Protein AF-0000000084406316 (afdb_homodimer)

Structure (mmCIF, N/CA/C/O backbone):
data_AF-0000000084406316-model_v1
#
loop_
_entity.id
_entity.type
_entity.pdbx_description
1 polymer 'Pyrrolo-quinoline quinone repeat domain-containing protein'
#
loop_
_atom_site.group_PDB
_atom_site.id
_atom_site.type_symbol
_atom_site.label_atom_id
_atom_site.label_alt_id
_atom_site.label_comp_id
_atom_site.label_asym_id
_atom_site.label_entity_id
_atom_site.label_seq_id
_atom_site.pdbx_PDB_ins_code
_atom_site.Cartn_x
_atom_site.Cartn_y
_atom_site.Cartn_z
_atom_site.occupancy
_atom_site.B_iso_or_equiv
_atom_site.auth_seq_id
_atom_site.auth_comp_id
_atom_site.auth_asym_id
_atom_site.auth_atom_id
_atom_site.pdbx_PDB_model_num
ATOM 1 N N . MET A 1 1 ? 19.453 -110.75 15.992 1 19.17 1 MET A N 1
ATOM 2 C CA . MET A 1 1 ? 19.266 -111.062 14.586 1 19.17 1 MET A CA 1
ATOM 3 C C . MET A 1 1 ? 18.969 -109.812 13.766 1 19.17 1 MET A C 1
ATOM 5 O O . MET A 1 1 ? 18.703 -108.75 14.32 1 19.17 1 MET A O 1
ATOM 9 N N . THR A 1 2 ? 17.797 -109.875 12.945 1 17.64 2 THR A N 1
ATOM 10 C CA . THR A 1 2 ? 17.672 -109.625 11.516 1 17.64 2 THR A CA 1
ATOM 11 C C . THR A 1 2 ? 17.469 -108.188 11.242 1 17.64 2 THR A C 1
ATOM 13 O O . THR A 1 2 ? 17.156 -107.375 12.148 1 17.64 2 THR A O 1
ATOM 16 N N . PHE A 1 3 ? 16.422 -107.75 10.375 1 15.09 3 PHE A N 1
ATOM 17 C CA . PHE A 1 3 ? 16.25 -107.312 9 1 15.09 3 PHE A CA 1
ATOM 18 C C . PHE A 1 3 ? 15.711 -105.875 8.977 1 15.09 3 PHE A C 1
ATOM 20 O O . PHE A 1 3 ? 15.484 -105.312 7.91 1 15.09 3 PHE A O 1
ATOM 27 N N . LYS A 1 4 ? 15.039 -105.375 10.109 1 22.69 4 LYS A N 1
ATOM 28 C CA . LYS A 1 4 ? 13.836 -104.75 9.57 1 22.69 4 LYS A CA 1
ATOM 29 C C . LYS A 1 4 ? 14.172 -103.812 8.398 1 22.69 4 LYS A C 1
ATOM 31 O O . LYS A 1 4 ? 15.141 -103.062 8.453 1 22.69 4 LYS A O 1
ATOM 36 N N . THR A 1 5 ? 13.352 -103.688 7.383 1 18.75 5 THR A N 1
ATOM 37 C CA . THR A 1 5 ? 13.078 -103.438 5.973 1 18.75 5 THR A CA 1
ATOM 38 C C . THR A 1 5 ? 13.344 -101.938 5.645 1 18.75 5 THR A C 1
ATOM 40 O O . THR A 1 5 ? 13.367 -101.125 6.539 1 18.75 5 THR A O 1
ATOM 43 N N . ILE A 1 6 ? 12.734 -101.375 4.367 1 21.06 6 ILE A N 1
ATOM 44 C CA . ILE A 1 6 ? 13 -100.875 3.02 1 21.06 6 ILE A CA 1
ATOM 45 C C . ILE A 1 6 ? 12.586 -99.438 2.916 1 21.06 6 ILE A C 1
ATOM 47 O O . ILE A 1 6 ? 13.312 -98.625 2.344 1 21.06 6 ILE A O 1
ATOM 51 N N . MET A 1 7 ? 11.336 -98.938 3.477 1 20.47 7 MET A N 1
ATOM 52 C CA . MET A 1 7 ? 10.414 -98.375 2.494 1 20.47 7 MET A CA 1
ATOM 53 C C . MET A 1 7 ? 10.906 -97 1.991 1 20.47 7 MET A C 1
ATOM 55 O O . MET A 1 7 ? 11.297 -96.188 2.785 1 20.47 7 MET A O 1
ATOM 59 N N . ARG A 1 8 ? 10.727 -96.688 0.621 1 22.05 8 ARG A N 1
ATOM 60 C CA . ARG A 1 8 ? 11.133 -95.875 -0.543 1 22.05 8 ARG A CA 1
ATOM 61 C C . ARG A 1 8 ? 10.594 -94.438 -0.465 1 22.05 8 ARG A C 1
ATOM 63 O O . ARG A 1 8 ? 11.352 -93.5 -0.601 1 22.05 8 ARG A O 1
ATOM 70 N N . LEU A 1 9 ? 9.219 -94.125 -0.924 1 23.52 9 LEU A N 1
ATOM 71 C CA . LEU A 1 9 ? 8.891 -93.5 -2.201 1 23.52 9 LEU A CA 1
ATOM 72 C C . LEU A 1 9 ? 8.922 -92 -2.09 1 23.52 9 LEU A C 1
ATOM 74 O O . LEU A 1 9 ? 8.82 -91.438 -0.989 1 23.52 9 LEU A O 1
ATOM 78 N N . GLY A 1 10 ? 8.266 -91.062 -3.203 1 21.84 10 GLY A N 1
ATOM 79 C CA . GLY A 1 10 ? 8.375 -90.125 -4.309 1 21.84 10 GLY A CA 1
ATOM 80 C C . GLY A 1 10 ? 7.781 -88.812 -3.998 1 21.84 10 GLY A C 1
ATOM 81 O O . GLY A 1 10 ? 8.125 -87.812 -4.645 1 21.84 10 GLY A O 1
ATOM 82 N N . LEU A 1 11 ? 6.609 -88.5 -3.201 1 22.36 11 LEU A N 1
ATOM 83 C CA . LEU A 1 11 ? 5.602 -87.625 -3.797 1 22.36 11 LEU A CA 1
ATOM 84 C C . LEU A 1 11 ? 6.137 -86.25 -3.961 1 22.36 11 LEU A C 1
ATOM 86 O O . LEU A 1 11 ? 6.953 -85.75 -3.16 1 22.36 11 LEU A O 1
ATOM 90 N N . ALA A 1 12 ? 5.43 -85.25 -4.93 1 25.92 12 ALA A N 1
ATOM 91 C CA . ALA A 1 12 ? 5.23 -84.25 -5.953 1 25.92 12 ALA A CA 1
ATOM 92 C C . ALA A 1 12 ? 5 -82.875 -5.32 1 25.92 12 ALA A C 1
ATOM 94 O O . ALA A 1 12 ? 5.066 -81.812 -6.004 1 25.92 12 ALA A O 1
ATOM 95 N N . ALA A 1 13 ? 4.98 -82.438 -4.117 1 28.16 13 ALA A N 1
ATOM 96 C CA . ALA A 1 13 ? 4.051 -81.375 -3.922 1 28.16 13 ALA A CA 1
ATOM 97 C C . ALA A 1 13 ? 4.488 -80.125 -4.711 1 28.16 13 ALA A C 1
ATOM 99 O O . ALA A 1 13 ? 5.625 -79.688 -4.57 1 28.16 13 ALA A O 1
ATOM 100 N N . CYS A 1 14 ? 3.775 -79.812 -5.863 1 25.39 14 CYS A N 1
ATOM 101 C CA . CYS A 1 14 ? 3.824 -78.625 -6.73 1 25.39 14 CYS A CA 1
ATOM 102 C C . CYS A 1 14 ? 3.623 -77.375 -5.93 1 25.39 14 CYS A C 1
ATOM 104 O O . CYS A 1 14 ? 2.615 -77.188 -5.234 1 25.39 14 CYS A O 1
ATOM 106 N N . ALA A 1 15 ? 4.633 -76.625 -5.598 1 27.06 15 ALA A N 1
ATOM 107 C CA . ALA A 1 15 ? 4.574 -75.312 -4.977 1 27.06 15 ALA A CA 1
ATOM 108 C C . ALA A 1 15 ? 3.863 -74.312 -5.887 1 27.06 15 ALA A C 1
ATOM 110 O O . ALA A 1 15 ? 4.359 -74 -6.965 1 27.06 15 ALA A O 1
ATOM 111 N N . ILE A 1 16 ? 2.582 -74.312 -5.91 1 30.78 16 ILE A N 1
ATOM 112 C CA . ILE A 1 16 ? 1.868 -73.25 -6.625 1 30.78 16 ILE A CA 1
ATOM 113 C C . ILE A 1 16 ? 2.271 -71.875 -6.074 1 30.78 16 ILE A C 1
ATOM 115 O O . ILE A 1 16 ? 1.95 -71.562 -4.934 1 30.78 16 ILE A O 1
ATOM 119 N N . ALA A 1 17 ? 3.359 -71.312 -6.004 1 34.19 17 ALA A N 1
ATOM 120 C CA . ALA A 1 17 ? 3.367 -69.938 -5.516 1 34.19 17 ALA A CA 1
ATOM 121 C C . ALA A 1 17 ? 2.504 -69.062 -6.395 1 34.19 17 ALA A C 1
ATOM 123 O O . ALA A 1 17 ? 2.676 -69 -7.613 1 34.19 17 ALA A O 1
ATOM 124 N N . THR A 1 18 ? 1.35 -68.688 -5.992 1 36.41 18 THR A N 1
ATOM 125 C CA . THR A 1 18 ? 0.449 -67.562 -6.312 1 36.41 18 THR A CA 1
ATOM 126 C C . THR A 1 18 ? 1.224 -66.25 -6.461 1 36.41 18 THR A C 1
ATOM 128 O O . THR A 1 18 ? 1.943 -65.875 -5.543 1 36.41 18 THR A O 1
ATOM 131 N N . GLY A 1 19 ? 1.598 -65.875 -7.637 1 31.31 19 GLY A N 1
ATOM 132 C CA . GLY A 1 19 ? 2.1 -64.562 -7.949 1 31.31 19 GLY A CA 1
ATOM 133 C C . GLY A 1 19 ? 1.248 -63.438 -7.363 1 31.31 19 GLY A C 1
ATOM 134 O O . GLY A 1 19 ? 0.066 -63.312 -7.695 1 31.31 19 GLY A O 1
ATOM 135 N N . VAL A 1 20 ? 1.353 -63.062 -6.113 1 37.56 20 VAL A N 1
ATOM 136 C CA . VAL A 1 20 ? 0.767 -61.781 -5.656 1 37.56 20 VAL A CA 1
ATOM 137 C C . VAL A 1 20 ? 1.142 -60.656 -6.621 1 37.56 20 VAL A C 1
ATOM 139 O O . VAL A 1 20 ? 2.318 -60.312 -6.758 1 37.56 20 VAL A O 1
ATOM 142 N N . SER A 1 21 ? 0.401 -60.625 -7.691 1 34.53 21 SER A N 1
ATOM 143 C CA . SER A 1 21 ? 0.513 -59.375 -8.414 1 34.53 21 SER A CA 1
ATOM 144 C C . SER A 1 21 ? 0.45 -58.188 -7.461 1 34.53 21 SER A C 1
ATOM 146 O O . SER A 1 21 ? -0.542 -58 -6.75 1 34.53 21 SER A O 1
ATOM 148 N N . CYS A 1 22 ? 1.467 -57.781 -6.852 1 36.5 22 CYS A N 1
ATOM 149 C CA . CYS A 1 22 ? 1.54 -56.469 -6.219 1 36.5 22 CYS A CA 1
ATOM 150 C C . CYS A 1 22 ? 0.941 -55.375 -7.121 1 36.5 22 CYS A C 1
ATOM 152 O O . CYS A 1 22 ? 1.599 -54.906 -8.047 1 36.5 22 CYS A O 1
ATOM 154 N N . THR A 1 23 ? -0.349 -55.5 -7.395 1 38.78 23 THR A N 1
ATOM 155 C CA . THR A 1 23 ? -0.937 -54.312 -8.016 1 38.78 23 THR A CA 1
ATOM 156 C C . THR A 1 23 ? -0.462 -53.062 -7.316 1 38.78 23 THR A C 1
ATOM 158 O O . THR A 1 23 ? -0.67 -52.875 -6.113 1 38.78 23 THR A O 1
ATOM 161 N N . VAL A 1 24 ? 0.612 -52.562 -7.637 1 42.78 24 VAL A N 1
ATOM 162 C CA . VAL A 1 24 ? 1.018 -51.219 -7.25 1 42.78 24 VAL A CA 1
ATOM 163 C C . VAL A 1 24 ? -0.18 -50.281 -7.328 1 42.78 24 VAL A C 1
ATOM 165 O O . VAL A 1 24 ? -0.682 -49.969 -8.422 1 42.78 24 VAL A O 1
ATOM 168 N N . GLN A 1 25 ? -1.097 -50.219 -6.312 1 47.34 25 GLN A N 1
ATOM 169 C CA . GLN A 1 25 ? -2.193 -49.281 -6.281 1 47.34 25 GLN A CA 1
ATOM 170 C C . GLN A 1 25 ? -1.692 -47.844 -6.551 1 47.34 25 GLN A C 1
ATOM 172 O O . GLN A 1 25 ? -0.702 -47.406 -5.961 1 47.34 25 GLN A O 1
ATOM 177 N N . ALA A 1 26 ? -2.004 -47.375 -7.73 1 56.72 26 ALA A N 1
ATOM 178 C CA . ALA A 1 26 ? -1.679 -46 -8.094 1 56.72 26 ALA A CA 1
ATOM 179 C C . ALA A 1 26 ? -1.962 -45.031 -6.938 1 56.72 26 ALA A C 1
ATOM 181 O O . ALA A 1 26 ? -3.006 -45.156 -6.289 1 56.72 26 ALA A O 1
ATOM 182 N N . ALA A 1 27 ? -0.966 -44.188 -6.566 1 75.88 27 ALA A N 1
ATOM 183 C CA . ALA A 1 27 ? -1.108 -43.219 -5.473 1 75.88 27 ALA A CA 1
ATOM 184 C C . ALA A 1 27 ? -2.299 -42.312 -5.703 1 75.88 27 ALA A C 1
ATOM 186 O O . ALA A 1 27 ? -2.592 -41.938 -6.844 1 75.88 27 ALA A O 1
ATOM 187 N N . ASP A 1 28 ? -3.098 -42.156 -4.762 1 91.56 28 ASP A N 1
ATOM 188 C CA . ASP A 1 28 ? -4.297 -41.312 -4.809 1 91.56 28 ASP A CA 1
ATOM 189 C C . ASP A 1 28 ? -3.947 -39.875 -5.141 1 91.56 28 ASP A C 1
ATOM 191 O O . ASP A 1 28 ? -4.688 -39.188 -5.859 1 91.56 28 ASP A O 1
ATOM 195 N N . THR A 1 29 ? -2.848 -39.406 -4.734 1 96.94 29 THR A N 1
ATOM 196 C CA . THR A 1 29 ? -2.383 -38.031 -4.938 1 96.94 29 THR A CA 1
ATOM 197 C C . THR A 1 29 ? -0.928 -38.031 -5.398 1 96.94 29 THR A C 1
ATOM 199 O O . THR A 1 29 ? -0.234 -39.031 -5.312 1 96.94 29 THR A O 1
ATOM 202 N N . PRO A 1 30 ? -0.484 -36.875 -6.012 1 97.06 30 PRO A N 1
ATOM 203 C CA . PRO A 1 30 ? 0.946 -36.781 -6.309 1 97.06 30 PRO A CA 1
ATOM 204 C C . PRO A 1 30 ? 1.821 -36.938 -5.07 1 97.06 30 PRO A C 1
ATOM 206 O O . PRO A 1 30 ? 1.35 -36.75 -3.945 1 97.06 30 PRO A O 1
ATOM 209 N N . SER A 1 31 ? 3.074 -37.375 -5.238 1 96.12 31 SER A N 1
ATOM 210 C CA . SER A 1 31 ? 4.031 -37.531 -4.145 1 96.12 31 SER A CA 1
ATOM 211 C C . SER A 1 31 ? 5.102 -36.438 -4.207 1 96.12 31 SER A C 1
ATOM 213 O O . SER A 1 31 ? 6.039 -36.438 -3.402 1 96.12 31 SER A O 1
ATOM 215 N N . PHE A 1 32 ? 4.906 -35.625 -5.098 1 94.31 32 PHE A N 1
ATOM 216 C CA . PHE A 1 32 ? 5.887 -34.594 -5.43 1 94.31 32 PHE A CA 1
ATOM 217 C C . PHE A 1 32 ? 5.219 -33.406 -6.129 1 94.31 32 PHE A C 1
ATOM 219 O O . PHE A 1 32 ? 4.273 -33.594 -6.895 1 94.31 32 PHE A O 1
ATOM 226 N N . TRP A 1 33 ? 5.586 -32.188 -5.812 1 98.06 33 TRP A N 1
ATOM 227 C CA . TRP A 1 33 ? 5.098 -30.969 -6.457 1 98.06 33 TRP A CA 1
ATOM 228 C C . TRP A 1 33 ? 6.242 -30 -6.742 1 98.06 33 TRP A C 1
ATOM 230 O O . TRP A 1 33 ? 6.562 -29.141 -5.914 1 98.06 33 TRP A O 1
ATOM 240 N N . PRO A 1 34 ? 6.816 -29.953 -7.867 1 97.56 34 PRO A N 1
ATOM 241 C CA . PRO A 1 34 ? 8.133 -29.344 -8.07 1 97.56 34 PRO A CA 1
ATOM 242 C C . PRO A 1 34 ? 8.062 -27.875 -8.477 1 97.56 34 PRO A C 1
ATOM 244 O O . PRO A 1 34 ? 9.078 -27.172 -8.469 1 97.56 34 PRO A O 1
ATOM 247 N N . MET A 1 35 ? 6.953 -27.422 -8.852 1 96.88 35 MET A N 1
ATOM 248 C CA . MET A 1 35 ? 6.875 -26.062 -9.398 1 96.88 35 MET A CA 1
ATOM 249 C C . MET A 1 35 ? 5.434 -25.578 -9.43 1 96.88 35 MET A C 1
ATOM 251 O O . MET A 1 35 ? 4.52 -26.281 -9.016 1 96.88 35 MET A O 1
ATOM 255 N N . TYR A 1 36 ? 5.254 -24.266 -9.82 1 95.62 36 TYR A N 1
ATOM 256 C CA . TYR A 1 36 ? 3.934 -23.688 -10.047 1 95.62 36 TYR A CA 1
ATOM 257 C C . TYR A 1 36 ? 3.096 -24.594 -10.945 1 95.62 36 TYR A C 1
ATOM 259 O O . TYR A 1 36 ? 3.561 -25.031 -12 1 95.62 36 TYR A O 1
ATOM 267 N N . ALA A 1 37 ? 1.903 -24.875 -10.523 1 95.12 37 ALA A N 1
ATOM 268 C CA . ALA A 1 37 ? 0.924 -25.656 -11.281 1 95.12 37 ALA A CA 1
ATOM 269 C C . ALA A 1 37 ? 1.483 -27.016 -11.672 1 95.12 37 ALA A C 1
ATOM 271 O O . ALA A 1 37 ? 1.224 -27.516 -12.766 1 95.12 37 ALA A O 1
ATOM 272 N N . MET A 1 38 ? 2.338 -27.594 -10.891 1 95.62 38 MET A N 1
ATOM 273 C CA . MET A 1 38 ? 2.732 -29 -10.844 1 95.62 38 MET A CA 1
ATOM 274 C C . MET A 1 38 ? 3.742 -29.328 -11.938 1 95.62 38 MET A C 1
ATOM 276 O O . MET A 1 38 ? 4.645 -30.141 -11.734 1 95.62 38 MET A O 1
ATOM 280 N N . GLN A 1 39 ? 3.584 -28.781 -13.117 1 95.44 39 GLN A N 1
ATOM 281 C CA . GLN A 1 39 ? 4.391 -29.172 -14.266 1 95.44 39 GLN A CA 1
ATOM 282 C C . GLN A 1 39 ? 4.609 -28 -15.211 1 95.44 39 GLN A C 1
ATOM 284 O O . GLN A 1 39 ? 3.893 -27 -15.141 1 95.44 39 GLN A O 1
ATOM 289 N N . PRO A 1 40 ? 5.578 -28.141 -16.141 1 96.06 40 PRO A N 1
ATOM 290 C CA . PRO A 1 40 ? 5.992 -27 -16.953 1 96.06 40 PRO A CA 1
ATOM 291 C C . PRO A 1 40 ? 4.863 -26.469 -17.828 1 96.06 40 PRO A C 1
ATOM 293 O O . PRO A 1 40 ? 4.832 -25.266 -18.141 1 96.06 40 PRO A O 1
ATOM 296 N N . GLY A 1 41 ? 3.984 -27.297 -18.25 1 96.62 41 GLY A N 1
ATOM 297 C CA . GLY A 1 41 ? 2.873 -26.875 -19.078 1 96.62 41 GLY A CA 1
ATOM 298 C C . GLY A 1 41 ? 1.727 -26.266 -18.297 1 96.62 41 GLY A C 1
ATOM 299 O O . GLY A 1 41 ? 0.734 -25.828 -18.875 1 96.62 41 GLY A O 1
ATOM 300 N N . HIS A 1 42 ? 1.733 -26.266 -16.969 1 96 42 HIS A N 1
ATOM 301 C CA . HIS A 1 42 ? 0.835 -25.609 -16.031 1 96 42 HIS A CA 1
ATOM 302 C C . HIS A 1 42 ? -0.502 -26.328 -15.945 1 96 42 HIS A C 1
ATOM 304 O O . HIS A 1 42 ? -1.523 -25.734 -15.617 1 96 42 HIS A O 1
ATOM 310 N N . ASN A 1 43 ? -0.574 -27.531 -16.375 1 96.94 43 ASN A N 1
ATOM 311 C CA . ASN A 1 43 ? -1.812 -28.266 -16.125 1 96.94 43 ASN A CA 1
ATOM 312 C C . ASN A 1 43 ? -1.71 -29.125 -14.875 1 96.94 43 ASN A C 1
ATOM 314 O O . ASN A 1 43 ? -1.193 -30.25 -14.922 1 96.94 43 ASN A O 1
ATOM 318 N N . ALA A 1 44 ? -2.26 -28.641 -13.797 1 97.12 44 ALA A N 1
ATOM 319 C CA . ALA A 1 44 ? -2.225 -29.344 -12.523 1 97.12 44 ALA A CA 1
ATOM 320 C C . ALA A 1 44 ? -3.369 -30.344 -12.414 1 97.12 44 ALA A C 1
ATOM 322 O O . ALA A 1 44 ? -4.27 -30.172 -11.586 1 97.12 44 ALA A O 1
ATOM 323 N N . ALA A 1 45 ? -3.268 -31.375 -13.18 1 97.31 45 ALA A N 1
ATOM 324 C CA . ALA A 1 45 ? -4.281 -32.406 -13.219 1 97.31 45 ALA A CA 1
ATOM 325 C C . ALA A 1 45 ? -3.641 -33.812 -13.18 1 97.31 45 ALA A C 1
ATOM 327 O O . ALA A 1 45 ? -2.615 -34.031 -13.82 1 97.31 45 ALA A O 1
ATOM 328 N N . MET A 1 46 ? -4.242 -34.625 -12.352 1 96.88 46 MET A N 1
ATOM 329 C CA . MET A 1 46 ? -3.775 -36.031 -12.242 1 96.88 46 MET A CA 1
ATOM 330 C C . MET A 1 46 ? -4.949 -37 -12.203 1 96.88 46 MET A C 1
ATOM 332 O O . MET A 1 46 ? -5.805 -36.906 -11.32 1 96.88 46 MET A O 1
ATOM 336 N N . LYS A 1 47 ? -4.918 -37.875 -13.203 1 95.19 47 LYS A N 1
ATOM 337 C CA . LYS A 1 47 ? -5.859 -39 -13.109 1 95.19 47 LYS A CA 1
ATOM 338 C C . LYS A 1 47 ? -5.457 -39.969 -12 1 95.19 47 LYS A C 1
ATOM 340 O O . LYS A 1 47 ? -4.305 -40.375 -11.93 1 95.19 47 LYS A O 1
ATOM 345 N N . SER A 1 48 ? -6.387 -40.219 -11.133 1 96.19 48 SER A N 1
ATOM 346 C CA . SER A 1 48 ? -6.137 -41.094 -10.008 1 96.19 48 SER A CA 1
ATOM 347 C C . SER A 1 48 ? -7.441 -41.594 -9.383 1 96.19 48 SER A C 1
ATOM 349 O O . SER A 1 48 ? -8.523 -41.125 -9.75 1 96.19 48 SER A O 1
ATOM 351 N N . PRO A 1 49 ? -7.344 -42.562 -8.492 1 95.69 49 PRO A N 1
ATOM 352 C CA . PRO A 1 49 ? -8.555 -43.031 -7.832 1 95.69 49 PRO A CA 1
ATOM 353 C C . PRO A 1 49 ? -9 -42.156 -6.672 1 95.69 49 PRO A C 1
ATOM 355 O O . PRO A 1 49 ? -9.898 -42.531 -5.918 1 95.69 49 PRO A O 1
ATOM 358 N N . PHE A 1 50 ? -8.281 -41.062 -6.469 1 97.12 50 PHE A N 1
ATOM 359 C CA . PHE A 1 50 ? -8.734 -40.188 -5.41 1 97.12 50 PHE A CA 1
ATOM 360 C C . PHE A 1 50 ? -10.219 -39.875 -5.551 1 97.12 50 PHE A C 1
ATOM 362 O O . PHE A 1 50 ? -10.688 -39.5 -6.629 1 97.12 50 PHE A O 1
ATOM 369 N N . PRO A 1 51 ? -10.969 -40 -4.508 1 96.75 51 PRO A N 1
ATOM 370 C CA . PRO A 1 51 ? -12.422 -39.938 -4.617 1 96.75 51 PRO A CA 1
ATOM 371 C C . PRO A 1 51 ? -12.953 -38.531 -4.727 1 96.75 51 PRO A C 1
ATOM 373 O O . PRO A 1 51 ? -12.211 -37.562 -4.508 1 96.75 51 PRO A O 1
ATOM 376 N N . ALA A 1 52 ? -14.227 -38.469 -5.098 1 97.69 52 ALA A N 1
ATOM 377 C CA . ALA A 1 52 ? -14.938 -37.219 -5.043 1 97.69 52 ALA A CA 1
ATOM 378 C C . ALA A 1 52 ? -15.195 -36.781 -3.598 1 97.69 52 ALA A C 1
ATOM 380 O O . ALA A 1 52 ? -15.867 -37.5 -2.848 1 97.69 52 ALA A O 1
ATOM 381 N N . VAL A 1 53 ? -14.664 -35.719 -3.254 1 98.12 53 VAL A N 1
ATOM 382 C CA . VAL A 1 53 ? -14.914 -35.188 -1.917 1 98.12 53 VAL A CA 1
ATOM 383 C C . VAL A 1 53 ? -15.375 -33.719 -2.014 1 98.12 53 VAL A C 1
ATOM 385 O O . VAL A 1 53 ? -15.094 -33.031 -3.004 1 98.12 53 VAL A O 1
ATOM 388 N N . ASN A 1 54 ? -16.156 -33.312 -1.019 1 98.56 54 ASN A N 1
ATOM 389 C CA . ASN A 1 54 ? -16.703 -31.969 -0.955 1 98.56 54 ASN A CA 1
ATOM 390 C C . ASN A 1 54 ? -16.531 -31.344 0.43 1 98.56 54 ASN A C 1
ATOM 392 O O . ASN A 1 54 ? -17.188 -31.75 1.384 1 98.56 54 ASN A O 1
ATOM 396 N N . TRP A 1 55 ? -15.641 -30.391 0.48 1 98.62 55 TRP A N 1
ATOM 397 C CA . TRP A 1 55 ? -15.461 -29.672 1.736 1 98.62 55 TRP A CA 1
ATOM 398 C C . TRP A 1 55 ? -14.961 -28.25 1.481 1 98.62 55 TRP A C 1
ATOM 400 O O . TRP A 1 55 ? -14.453 -27.938 0.4 1 98.62 55 TRP A O 1
ATOM 410 N N . THR A 1 56 ? -15.242 -27.406 2.365 1 98.31 56 THR A N 1
ATOM 411 C CA . THR A 1 56 ? -14.734 -26.031 2.404 1 98.31 56 THR A CA 1
ATOM 412 C C . THR A 1 56 ? -14.07 -25.734 3.748 1 98.31 56 THR A C 1
ATOM 414 O O . THR A 1 56 ? -14.625 -26.062 4.801 1 98.31 56 THR A O 1
ATOM 417 N N . TYR A 1 57 ? -12.883 -25.281 3.637 1 98.06 57 TYR A N 1
ATOM 418 C CA . TYR A 1 57 ? -12.141 -24.812 4.805 1 98.06 57 TYR A CA 1
ATOM 419 C C . TYR A 1 57 ? -12.047 -23.297 4.809 1 98.06 57 TYR A C 1
ATOM 421 O O . TYR A 1 57 ? -11.508 -22.703 3.867 1 98.06 57 TYR A O 1
ATOM 429 N N . GLU A 1 58 ? -12.555 -22.656 5.809 1 97.38 58 GLU A N 1
ATOM 430 C CA . GLU A 1 58 ? -12.398 -21.219 6.008 1 97.38 58 GLU A CA 1
ATOM 431 C C . GLU A 1 58 ? -11.234 -20.906 6.938 1 97.38 58 GLU A C 1
ATOM 433 O O . GLU A 1 58 ? -11.18 -21.422 8.062 1 97.38 58 GLU A O 1
ATOM 438 N N . VAL A 1 59 ? -10.336 -20.109 6.457 1 95.88 59 VAL A N 1
ATOM 439 C CA . VAL A 1 59 ? -9.172 -19.844 7.293 1 95.88 59 VAL A CA 1
ATOM 440 C C . VAL A 1 59 ? -9.602 -19.078 8.547 1 95.88 59 VAL A C 1
ATOM 442 O O . VAL A 1 59 ? -10.562 -18.312 8.516 1 95.88 59 VAL A O 1
ATOM 445 N N . PRO A 1 60 ? -8.883 -19.281 9.617 1 92.25 60 PRO A N 1
ATOM 446 C CA . PRO A 1 60 ? -9.211 -18.578 10.852 1 92.25 60 PRO A CA 1
ATOM 447 C C . PRO A 1 60 ? -9.125 -17.062 10.703 1 92.25 60 PRO A C 1
ATOM 449 O O . PRO A 1 60 ? -8.164 -16.547 10.109 1 92.25 60 PRO A O 1
ATOM 452 N N . GLY A 1 61 ? -10.203 -16.391 11.203 1 88.5 61 GLY A N 1
ATOM 453 C CA . GLY A 1 61 ? -10.195 -14.93 11.203 1 88.5 61 GLY A CA 1
ATOM 454 C C . GLY A 1 61 ? -10.594 -14.336 9.867 1 88.5 61 GLY A C 1
ATOM 455 O O . GLY A 1 61 ? -10.539 -13.117 9.688 1 88.5 61 GLY A O 1
ATOM 456 N N . ALA A 1 62 ? -11.016 -15.102 8.969 1 91.5 62 ALA A N 1
ATOM 457 C CA . ALA A 1 62 ? -11.297 -14.641 7.617 1 91.5 62 ALA A CA 1
ATOM 458 C C . ALA A 1 62 ? -12.383 -13.578 7.613 1 91.5 62 ALA A C 1
ATOM 460 O O . ALA A 1 62 ? -12.289 -12.578 6.898 1 91.5 62 ALA A O 1
ATOM 461 N N . ALA A 1 63 ? -13.367 -13.758 8.359 1 87.06 63 ALA A N 1
ATOM 462 C CA . ALA A 1 63 ? -14.484 -12.812 8.398 1 87.06 63 ALA A CA 1
ATOM 463 C C . ALA A 1 63 ? -14.008 -11.414 8.773 1 87.06 63 ALA A C 1
ATOM 465 O O . ALA A 1 63 ? -14.359 -10.43 8.125 1 87.06 63 ALA A O 1
ATOM 466 N N . ASP A 1 64 ? -13.234 -11.336 9.789 1 80 64 ASP A N 1
ATOM 467 C CA . ASP A 1 64 ? -12.703 -10.055 10.234 1 80 64 ASP A CA 1
ATOM 468 C C . ASP A 1 64 ? -11.773 -9.453 9.188 1 80 64 ASP A C 1
ATOM 470 O O . ASP A 1 64 ? -11.797 -8.242 8.953 1 80 64 ASP A O 1
ATOM 474 N N . ALA A 1 65 ? -10.945 -10.281 8.695 1 84.19 65 ALA A N 1
ATOM 475 C CA . ALA A 1 65 ? -10.008 -9.812 7.672 1 84.19 65 ALA A CA 1
ATOM 476 C C . ALA A 1 65 ? -10.758 -9.258 6.461 1 84.19 65 ALA A C 1
ATOM 478 O O . ALA A 1 65 ? -10.359 -8.234 5.895 1 84.19 65 ALA A O 1
ATOM 479 N N . ARG A 1 66 ? -11.797 -9.906 6.035 1 85.62 66 ARG A N 1
ATOM 480 C CA . ARG A 1 66 ? -12.609 -9.422 4.93 1 85.62 66 ARG A CA 1
ATOM 481 C C . ARG A 1 66 ? -13.156 -8.023 5.223 1 85.62 66 ARG A C 1
ATOM 483 O O . ARG A 1 66 ? -13.156 -7.156 4.348 1 85.62 66 ARG A O 1
ATOM 490 N N . LYS A 1 67 ? -13.609 -7.852 6.363 1 74.56 67 LYS A N 1
ATOM 491 C CA . LYS A 1 67 ? -14.133 -6.551 6.777 1 74.56 67 LYS A CA 1
ATOM 492 C C . LYS A 1 67 ? -13.039 -5.484 6.746 1 74.56 67 LYS A C 1
ATOM 494 O O . LYS A 1 67 ? -13.266 -4.375 6.258 1 74.56 67 LYS A O 1
ATOM 499 N N . ALA A 1 68 ? -11.922 -5.859 7.258 1 72.44 68 ALA A N 1
ATOM 500 C CA . ALA A 1 68 ? -10.805 -4.918 7.297 1 72.44 68 ALA A CA 1
ATOM 501 C C . ALA A 1 68 ? -10.414 -4.477 5.887 1 72.44 68 ALA A C 1
ATOM 503 O O . ALA A 1 68 ? -10.211 -3.287 5.637 1 72.44 68 ALA A O 1
ATOM 504 N N . VAL A 1 69 ? -10.273 -5.344 5.035 1 75.69 69 VAL A N 1
ATOM 505 C CA . VAL A 1 69 ? -9.867 -5.062 3.664 1 75.69 69 VAL A CA 1
ATOM 506 C C . VAL A 1 69 ? -10.914 -4.191 2.979 1 75.69 69 VAL A C 1
ATOM 508 O O . VAL A 1 69 ? -10.57 -3.285 2.213 1 75.69 69 VAL A O 1
ATOM 511 N N . LYS A 1 70 ? -12.117 -4.43 3.268 1 69.94 70 LYS A N 1
ATOM 512 C CA . LYS A 1 70 ? -13.203 -3.668 2.654 1 69.94 70 LYS A CA 1
ATOM 513 C C . LYS A 1 70 ? -13.211 -2.225 3.154 1 69.94 70 LYS A C 1
ATOM 515 O O . LYS A 1 70 ? -13.531 -1.304 2.4 1 69.94 70 LYS A O 1
ATOM 520 N N . ASN A 1 71 ? -12.82 -2.086 4.336 1 62.22 71 ASN A N 1
ATOM 521 C CA . ASN A 1 71 ? -12.961 -0.786 4.98 1 62.22 71 ASN A CA 1
ATOM 522 C C . ASN A 1 71 ? -11.672 0.02 4.914 1 62.22 71 ASN A C 1
ATOM 524 O O . ASN A 1 71 ? -11.641 1.193 5.289 1 62.22 71 ASN A O 1
ATOM 528 N N . ASN A 1 72 ? -10.633 -0.652 4.527 1 61.25 72 ASN A N 1
ATOM 529 C CA . ASN A 1 72 ? -9.328 -0.006 4.539 1 61.25 72 ASN A CA 1
ATOM 530 C C . ASN A 1 72 ? -8.648 -0.087 3.172 1 61.25 72 ASN A C 1
ATOM 532 O O . ASN A 1 72 ? -8.477 -1.177 2.625 1 61.25 72 ASN A O 1
ATOM 536 N N . THR A 1 73 ? -8.32 1.113 2.678 1 58.41 73 THR A N 1
ATOM 537 C CA . THR A 1 73 ? -7.695 1.13 1.359 1 58.41 73 THR A CA 1
ATOM 538 C C . THR A 1 73 ? -6.188 0.907 1.47 1 58.41 73 THR A C 1
ATOM 540 O O . THR A 1 73 ? -5.508 0.716 0.46 1 58.41 73 THR A O 1
ATOM 543 N N . ILE A 1 74 ? -5.699 0.908 2.674 1 62.31 74 ILE A N 1
ATOM 544 C CA . ILE A 1 74 ? -4.25 0.848 2.844 1 62.31 74 ILE A CA 1
ATOM 545 C C . ILE A 1 74 ? -3.811 -0.605 3.004 1 62.31 74 ILE A C 1
ATOM 547 O O . ILE A 1 74 ? -2.641 -0.932 2.793 1 62.31 74 ILE A O 1
ATOM 551 N N . ILE A 1 75 ? -4.734 -1.428 3.484 1 66.62 75 ILE A N 1
ATOM 552 C CA . ILE A 1 75 ? -4.426 -2.84 3.688 1 66.62 75 ILE A CA 1
ATOM 553 C C . ILE A 1 75 ? -5.094 -3.676 2.6 1 66.62 75 ILE A C 1
ATOM 555 O O . ILE A 1 75 ? -6.309 -3.588 2.4 1 66.62 75 ILE A O 1
ATOM 559 N N . ARG A 1 76 ? -4.047 -4.277 1.936 1 68.88 76 ARG A N 1
ATOM 560 C CA . ARG A 1 76 ? -4.555 -5.176 0.901 1 68.88 76 ARG A CA 1
ATOM 561 C C . ARG A 1 76 ? -4.094 -6.609 1.146 1 68.88 76 ARG A C 1
ATOM 563 O O . ARG A 1 76 ? -3.135 -6.84 1.884 1 68.88 76 ARG A O 1
ATOM 570 N N . ASP A 1 77 ? -4.918 -7.602 0.696 1 79.38 77 ASP A N 1
ATOM 571 C CA . ASP A 1 77 ? -4.547 -9.008 0.61 1 79.38 77 ASP A CA 1
ATOM 572 C C . ASP A 1 77 ? -4.293 -9.594 1.997 1 79.38 77 ASP A C 1
ATOM 574 O O . ASP A 1 77 ? -3.184 -10.039 2.295 1 79.38 77 ASP A O 1
ATOM 578 N N . LEU A 1 78 ? -5.238 -9.695 2.85 1 82.25 78 LEU A N 1
ATOM 579 C CA . LEU A 1 78 ? -5.074 -10.172 4.219 1 82.25 78 LEU A CA 1
ATOM 580 C C . LEU A 1 78 ? -5.73 -11.539 4.398 1 82.25 78 LEU A C 1
ATOM 582 O O . LEU A 1 78 ? -5.613 -12.148 5.461 1 82.25 78 LEU A O 1
ATOM 586 N N . VAL A 1 79 ? -6.395 -12.117 3.371 1 88 79 VAL A N 1
ATOM 587 C CA . VAL A 1 79 ? -7.156 -13.32 3.689 1 88 79 VAL A CA 1
ATOM 588 C C . VAL A 1 79 ? -7.227 -14.227 2.465 1 88 79 VAL A C 1
ATOM 590 O O . VAL A 1 79 ? -7.625 -15.391 2.57 1 88 79 VAL A O 1
ATOM 593 N N . GLY A 1 80 ? -6.703 -14.07 1.404 1 92.25 80 GLY A N 1
ATOM 594 C CA . GLY A 1 80 ? -6.934 -14.805 0.172 1 92.25 80 GLY A CA 1
ATOM 595 C C . GLY A 1 80 ? -5.879 -15.867 -0.093 1 92.25 80 GLY A C 1
ATOM 596 O O . GLY A 1 80 ? -4.844 -15.898 0.576 1 92.25 80 GLY A O 1
ATOM 597 N N . PHE A 1 81 ? -6.223 -16.844 -0.991 1 93.75 81 PHE A N 1
ATOM 598 C CA . PHE A 1 81 ? -5.312 -17.828 -1.572 1 93.75 81 PHE A CA 1
ATOM 599 C C . PHE A 1 81 ? -4.91 -17.422 -2.984 1 93.75 81 PHE A C 1
ATOM 601 O O . PHE A 1 81 ? -5.445 -17.938 -3.965 1 93.75 81 PHE A O 1
ATOM 608 N N . PRO A 1 82 ? -3.891 -16.656 -3.104 1 88.5 82 PRO A N 1
ATOM 609 C CA . PRO A 1 82 ? -3.74 -15.953 -4.379 1 88.5 82 PRO A CA 1
ATOM 610 C C . PRO A 1 82 ? -3.023 -16.797 -5.434 1 88.5 82 PRO A C 1
ATOM 612 O O . PRO A 1 82 ? -3.16 -16.531 -6.633 1 88.5 82 PRO A O 1
ATOM 615 N N . ILE A 1 83 ? -2.076 -17.688 -5.176 1 89.31 83 ILE A N 1
ATOM 616 C CA . ILE A 1 83 ? -1.239 -18.297 -6.207 1 89.31 83 ILE A CA 1
ATOM 617 C C . ILE A 1 83 ? -1.399 -19.812 -6.176 1 89.31 83 ILE A C 1
ATOM 619 O O . ILE A 1 83 ? -0.531 -20.547 -6.66 1 89.31 83 ILE A O 1
ATOM 623 N N . GLY A 1 84 ? -2.402 -20.406 -5.68 1 90.56 84 GLY A N 1
ATOM 624 C CA . GLY A 1 84 ? -2.705 -21.828 -5.793 1 90.56 84 GLY A CA 1
ATOM 625 C C . GLY A 1 84 ? -2.135 -22.641 -4.656 1 90.56 84 GLY A C 1
ATOM 626 O O . GLY A 1 84 ? -1.492 -22.109 -3.752 1 90.56 84 GLY A O 1
ATOM 627 N N . VAL A 1 85 ? -2.418 -24.047 -4.746 1 97.62 85 VAL A N 1
ATOM 628 C CA . VAL A 1 85 ? -2.025 -24.969 -3.689 1 97.62 85 VAL A CA 1
ATOM 629 C C . VAL A 1 85 ? -1.228 -26.125 -4.289 1 97.62 85 VAL A C 1
ATOM 631 O O . VAL A 1 85 ? -1.144 -26.266 -5.508 1 97.62 85 VAL A O 1
ATOM 634 N N . ALA A 1 86 ? -0.591 -26.859 -3.418 1 98.44 86 ALA A N 1
ATOM 635 C CA . ALA A 1 86 ? 0.004 -28.156 -3.766 1 98.44 86 ALA A CA 1
ATOM 636 C C . ALA A 1 86 ? -0.747 -29.297 -3.1 1 98.44 86 ALA A C 1
ATOM 638 O O . ALA A 1 86 ? -1.172 -29.188 -1.947 1 98.44 86 ALA A O 1
ATOM 639 N N . VAL A 1 87 ? -0.949 -30.344 -3.85 1 98.62 87 VAL A N 1
ATOM 640 C CA . VAL A 1 87 ? -1.553 -31.562 -3.318 1 98.62 87 VAL A CA 1
ATOM 641 C C . VAL A 1 87 ? -0.545 -32.719 -3.381 1 98.62 87 VAL A C 1
ATOM 643 O O . VAL A 1 87 ? -0.156 -33.156 -4.469 1 98.62 87 VAL A O 1
ATOM 646 N N . VAL A 1 88 ? -0.154 -33.125 -2.199 1 98.5 88 VAL A N 1
ATOM 647 C CA . VAL A 1 88 ? 0.899 -34.125 -2.133 1 98.5 88 VAL A CA 1
ATOM 648 C C . VAL A 1 88 ? 0.614 -35.094 -0.992 1 98.5 88 VAL A C 1
ATOM 650 O O . VAL A 1 88 ? 0.313 -34.688 0.128 1 98.5 88 VAL A O 1
ATOM 653 N N . ASP A 1 89 ? 0.66 -36.375 -1.299 1 97.75 89 ASP A N 1
ATOM 654 C CA . ASP A 1 89 ? 0.59 -37.469 -0.322 1 97.75 89 ASP A CA 1
ATOM 655 C C . ASP A 1 89 ? -0.614 -37.281 0.602 1 97.75 89 ASP A C 1
ATOM 657 O O . ASP A 1 89 ? -0.475 -37.344 1.825 1 97.75 89 ASP A O 1
ATOM 661 N N . GLY A 1 90 ? -1.716 -37 0.008 1 97.88 90 GLY A N 1
ATOM 662 C CA . GLY A 1 90 ? -2.988 -36.969 0.713 1 97.88 90 GLY A CA 1
ATOM 663 C C . GLY A 1 90 ? -3.236 -35.656 1.436 1 97.88 90 GLY A C 1
ATOM 664 O O . GLY A 1 90 ? -4.172 -35.562 2.23 1 97.88 90 GLY A O 1
ATOM 665 N N . ALA A 1 91 ? -2.432 -34.688 1.162 1 98.44 91 ALA A N 1
ATOM 666 C CA . ALA A 1 91 ? -2.572 -33.406 1.842 1 98.44 91 ALA A CA 1
ATOM 667 C C . ALA A 1 91 ? -2.645 -32.281 0.837 1 98.44 91 ALA A C 1
ATOM 669 O O . ALA A 1 91 ? -2.094 -32.375 -0.263 1 98.44 91 ALA A O 1
ATOM 670 N N . VAL A 1 92 ? -3.367 -31.234 1.213 1 98.75 92 VAL A N 1
ATOM 671 C CA . VAL A 1 92 ? -3.361 -29.953 0.51 1 98.75 92 VAL A CA 1
ATOM 672 C C . VAL A 1 92 ? -2.521 -28.938 1.285 1 98.75 92 VAL A C 1
ATOM 674 O O . VAL A 1 92 ? -2.814 -28.641 2.443 1 98.75 92 VAL A O 1
ATOM 677 N N . PHE A 1 93 ? -1.454 -28.5 0.714 1 98.81 93 PHE A N 1
ATOM 678 C CA . PHE A 1 93 ? -0.684 -27.391 1.256 1 98.81 93 PHE A CA 1
ATOM 679 C C . PHE A 1 93 ? -1.166 -26.062 0.676 1 98.81 93 PHE A C 1
ATOM 681 O O . PHE A 1 93 ? -1.021 -25.812 -0.522 1 98.81 93 PHE A O 1
ATOM 688 N N . ALA A 1 94 ? -1.707 -25.266 1.527 1 98.31 94 ALA A N 1
ATOM 689 C CA . ALA A 1 94 ? -2.436 -24.078 1.089 1 98.31 94 ALA A CA 1
ATOM 690 C C . ALA A 1 94 ? -1.854 -22.812 1.718 1 98.31 94 ALA A C 1
ATOM 692 O O . ALA A 1 94 ? -2.092 -22.531 2.895 1 98.31 94 ALA A O 1
ATOM 693 N N . PRO A 1 95 ? -1.119 -22.016 0.902 1 97.62 95 PRO A N 1
ATOM 694 C CA . PRO A 1 95 ? -0.592 -20.75 1.395 1 97.62 95 PRO A CA 1
ATOM 695 C C . PRO A 1 95 ? -1.628 -19.625 1.354 1 97.62 95 PRO A C 1
ATOM 697 O O . PRO A 1 95 ? -2.406 -19.531 0.402 1 97.62 95 PRO A O 1
ATOM 700 N N . ASN A 1 96 ? -1.609 -18.828 2.369 1 96.19 96 ASN A N 1
ATOM 701 C CA . ASN A 1 96 ? -2.605 -17.766 2.463 1 96.19 96 ASN A CA 1
ATOM 702 C C . ASN A 1 96 ? -1.953 -16.406 2.67 1 96.19 96 ASN A C 1
ATOM 704 O O . ASN A 1 96 ? -0.865 -16.312 3.242 1 96.19 96 ASN A O 1
ATOM 708 N N . ASP A 1 97 ? -2.662 -15.32 2.26 1 92.06 97 ASP A N 1
ATOM 709 C CA . ASP A 1 97 ? -2.188 -13.945 2.389 1 92.06 97 ASP A CA 1
ATOM 710 C C . ASP A 1 97 ? -2.146 -13.516 3.854 1 92.06 97 ASP A C 1
ATOM 712 O O . ASP A 1 97 ? -1.549 -12.492 4.188 1 92.06 97 ASP A O 1
ATOM 716 N N . ASN A 1 98 ? -2.756 -14.281 4.676 1 91.12 98 ASN A N 1
ATOM 717 C CA . ASN A 1 98 ? -2.693 -13.93 6.09 1 91.12 98 ASN A CA 1
ATOM 718 C C . ASN A 1 98 ? -1.36 -14.344 6.711 1 91.12 98 ASN A C 1
ATOM 720 O O . ASN A 1 98 ? -1.161 -14.195 7.918 1 91.12 98 ASN A O 1
ATOM 724 N N . GLY A 1 99 ? -0.468 -14.969 5.891 1 93.94 99 GLY A N 1
ATOM 725 C CA . GLY A 1 99 ? 0.88 -15.305 6.324 1 93.94 99 GLY A CA 1
ATOM 726 C C . GLY A 1 99 ? 1.024 -16.75 6.777 1 93.94 99 GLY A C 1
ATOM 727 O O . GLY A 1 99 ? 2.111 -17.172 7.172 1 93.94 99 GLY A O 1
ATOM 728 N N . TYR A 1 100 ? -0.031 -17.469 6.676 1 96.06 100 TYR A N 1
ATOM 729 C CA . TYR A 1 100 ? 0.029 -18.844 7.152 1 96.06 100 TYR A CA 1
ATOM 730 C C . TYR A 1 100 ? 0.036 -19.828 5.984 1 96.06 100 TYR A C 1
ATOM 732 O O . TYR A 1 100 ? -0.666 -19.625 4.992 1 96.06 100 TYR A O 1
ATOM 740 N N . LEU A 1 101 ? 0.815 -20.875 6.203 1 98.31 101 LEU A N 1
ATOM 741 C CA . LEU A 1 101 ? 0.692 -22.094 5.414 1 98.31 101 LEU A CA 1
ATOM 742 C C . LEU A 1 101 ? -0.141 -23.141 6.152 1 98.31 101 LEU A C 1
ATOM 744 O O . LEU A 1 101 ? 0.17 -23.5 7.293 1 98.31 101 LEU A O 1
ATOM 748 N N . TYR A 1 102 ? -1.148 -23.578 5.477 1 98.5 102 TYR A N 1
ATOM 749 C CA . TYR A 1 102 ? -2.01 -24.594 6.07 1 98.5 102 TYR A CA 1
ATOM 750 C C . TYR A 1 102 ? -1.808 -25.953 5.398 1 98.5 102 TYR A C 1
ATOM 752 O O . TYR A 1 102 ? -1.731 -26.031 4.168 1 98.5 102 TYR A O 1
ATOM 760 N N . LYS A 1 103 ? -1.642 -26.938 6.254 1 98.88 103 LYS A N 1
ATOM 761 C CA . LYS A 1 103 ? -1.771 -28.312 5.762 1 98.88 103 LYS A CA 1
ATOM 762 C C . LYS A 1 103 ? -3.146 -28.891 6.094 1 98.88 103 LYS A C 1
ATOM 764 O O . LYS A 1 103 ? -3.504 -29.016 7.266 1 98.88 103 LYS A O 1
ATOM 769 N N . LEU A 1 104 ? -3.828 -29.219 5.035 1 98.81 104 LEU A N 1
ATOM 770 C CA . LEU A 1 104 ? -5.16 -29.797 5.18 1 98.81 104 LEU A CA 1
ATOM 771 C C . LEU A 1 104 ? -5.188 -31.234 4.684 1 98.81 104 LEU A C 1
ATOM 773 O O . LEU A 1 104 ? -4.531 -31.578 3.693 1 98.81 104 LEU A O 1
ATOM 777 N N . ASP A 1 105 ? -5.934 -32.031 5.379 1 98.69 105 ASP A N 1
ATOM 778 C CA . ASP A 1 105 ? -6.211 -33.344 4.832 1 98.69 105 ASP A CA 1
ATOM 779 C C . ASP A 1 105 ? -7.023 -33.25 3.541 1 98.69 105 ASP A C 1
ATOM 781 O O . ASP A 1 105 ? -8.086 -32.625 3.514 1 98.69 105 ASP A O 1
ATOM 785 N N . ALA A 1 106 ? -6.543 -33.875 2.502 1 98.62 106 ALA A N 1
ATOM 786 C CA . ALA A 1 106 ? -7.164 -33.719 1.191 1 98.62 106 ALA A CA 1
ATOM 787 C C . ALA A 1 106 ? -8.57 -34.312 1.17 1 98.62 106 ALA A C 1
ATOM 789 O O . ALA A 1 106 ? -9.445 -33.844 0.445 1 98.62 106 ALA A O 1
ATOM 790 N N . ARG A 1 107 ? -8.805 -35.344 1.877 1 98.44 107 ARG A N 1
ATOM 791 C CA . ARG A 1 107 ? -10.086 -36.031 1.84 1 98.44 107 ARG A CA 1
ATOM 792 C C . ARG A 1 107 ? -11.133 -35.312 2.691 1 98.44 107 ARG A C 1
ATOM 794 O O . ARG A 1 107 ? -12.305 -35.25 2.324 1 98.44 107 ARG A O 1
ATOM 801 N N . THR A 1 108 ? -10.641 -34.719 3.803 1 98.44 108 THR A N 1
ATOM 802 C CA . THR A 1 108 ? -11.625 -34.25 4.766 1 98.44 108 THR A CA 1
ATOM 803 C C . THR A 1 108 ? -11.609 -32.719 4.84 1 98.44 108 THR A C 1
ATOM 805 O O . THR A 1 108 ? -12.555 -32.125 5.336 1 98.44 108 THR A O 1
ATOM 808 N N . GLY A 1 109 ? -10.562 -32.156 4.469 1 98.5 109 GLY A N 1
ATOM 809 C CA . GLY A 1 109 ? -10.422 -30.719 4.602 1 98.5 109 GLY A CA 1
ATOM 810 C C . GLY A 1 109 ? -10.023 -30.281 6 1 98.5 109 GLY A C 1
ATOM 811 O O . GLY A 1 109 ? -9.891 -29.094 6.27 1 98.5 109 GLY A O 1
ATOM 812 N N . LYS A 1 110 ? -9.805 -31.219 6.879 1 98.31 110 LYS A N 1
ATOM 813 C CA . LYS A 1 110 ? -9.445 -30.891 8.258 1 98.31 110 LYS A CA 1
ATOM 814 C C . LYS A 1 110 ? -8.016 -30.359 8.344 1 98.31 110 LYS A C 1
ATOM 816 O O . LYS A 1 110 ? -7.117 -30.891 7.684 1 98.31 110 LYS A O 1
ATOM 821 N N . LEU A 1 111 ? -7.859 -29.391 9.172 1 98.56 111 LEU A N 1
ATOM 822 C CA . LEU A 1 111 ? -6.543 -28.797 9.406 1 98.56 111 LEU A CA 1
ATOM 823 C C . LEU A 1 111 ? -5.637 -29.781 10.148 1 98.56 111 LEU A C 1
ATOM 825 O O . LEU A 1 111 ? -6.023 -30.312 11.195 1 98.56 111 LEU A O 1
ATOM 829 N N . GLU A 1 112 ? -4.465 -30.016 9.641 1 98.5 112 GLU A N 1
ATOM 830 C CA . GLU A 1 112 ? -3.471 -30.812 10.336 1 98.5 112 GLU A CA 1
ATOM 831 C C . GLU A 1 112 ? -2.479 -29.938 11.094 1 98.5 112 GLU A C 1
ATOM 833 O O . GLU A 1 112 ? -2.217 -30.172 12.273 1 98.5 112 GLU A O 1
ATOM 838 N N . TRP A 1 113 ? -1.868 -29 10.414 1 98.25 113 TRP A N 1
ATOM 839 C CA . TRP A 1 113 ? -1.016 -28.016 11.062 1 98.25 113 TRP A CA 1
ATOM 840 C C . TRP A 1 113 ? -1.016 -26.703 10.281 1 98.25 113 TRP A C 1
ATOM 842 O O . TRP A 1 113 ? -1.519 -26.641 9.156 1 98.25 113 TRP A O 1
ATOM 852 N N . SER A 1 114 ? -0.629 -25.719 10.867 1 98.19 114 SER A N 1
ATOM 853 C CA . SER A 1 114 ? -0.365 -24.438 10.242 1 98.19 114 SER A CA 1
ATOM 854 C C . SER A 1 114 ? 1.019 -23.906 10.617 1 98.19 114 SER A C 1
ATOM 856 O O . SER A 1 114 ? 1.505 -24.156 11.727 1 98.19 114 SER A O 1
ATOM 858 N N . PHE A 1 115 ? 1.635 -23.312 9.688 1 97.88 115 PHE A N 1
ATOM 859 C CA . PHE A 1 115 ? 2.924 -22.656 9.859 1 97.88 115 PHE A CA 1
ATOM 860 C C . PHE A 1 115 ? 2.789 -21.141 9.672 1 97.88 115 PHE A C 1
ATOM 862 O O . PHE A 1 115 ? 2.279 -20.688 8.648 1 97.88 115 PHE A O 1
ATOM 869 N N . ASN A 1 116 ? 3.232 -20.344 10.641 1 94.81 116 ASN A N 1
ATOM 870 C CA . ASN A 1 116 ? 3.189 -18.891 10.609 1 94.81 116 ASN A CA 1
ATOM 871 C C . ASN A 1 116 ? 4.477 -18.297 10.039 1 94.81 116 ASN A C 1
ATOM 873 O O . ASN A 1 116 ? 5.504 -18.266 10.719 1 94.81 116 ASN A O 1
ATOM 877 N N . ALA A 1 117 ? 4.379 -17.797 8.758 1 94.19 117 ALA A N 1
ATOM 878 C CA . ALA A 1 117 ? 5.531 -17.172 8.117 1 94.19 117 ALA A CA 1
ATOM 879 C C . ALA A 1 117 ? 5.637 -15.703 8.523 1 94.19 117 ALA A C 1
ATOM 881 O O . ALA A 1 117 ? 4.777 -15.18 9.234 1 94.19 117 ALA A O 1
ATOM 882 N N . HIS A 1 118 ? 6.766 -14.977 8.18 1 85.94 118 HIS A N 1
ATOM 883 C CA . HIS A 1 118 ? 7.023 -13.609 8.625 1 85.94 118 HIS A CA 1
ATOM 884 C C . HIS A 1 118 ? 6.332 -12.594 7.719 1 85.94 118 HIS A C 1
ATOM 886 O O . HIS A 1 118 ? 6.285 -11.406 8.039 1 85.94 118 HIS A O 1
ATOM 892 N N . ASN A 1 119 ? 5.836 -12.961 6.68 1 93.19 119 ASN A N 1
ATOM 893 C CA . ASN A 1 119 ? 5.195 -12.133 5.664 1 93.19 119 ASN A CA 1
ATOM 894 C C . ASN A 1 119 ? 4.027 -12.859 5 1 93.19 119 ASN A C 1
ATOM 896 O O . ASN A 1 119 ? 3.752 -14.016 5.316 1 93.19 119 ASN A O 1
ATOM 900 N N . GLN A 1 120 ? 3.326 -12.141 4.16 1 94.25 120 GLN A N 1
ATOM 901 C CA . GLN A 1 120 ? 2.26 -12.773 3.389 1 94.25 120 GLN A CA 1
ATOM 902 C C . GLN A 1 120 ? 2.801 -13.898 2.52 1 94.25 120 GLN A C 1
ATOM 904 O O . GLN A 1 120 ? 3.992 -13.93 2.205 1 94.25 120 GLN A O 1
ATOM 909 N N . LEU A 1 121 ? 1.919 -14.828 2.273 1 96.12 121 LEU A N 1
ATOM 910 C CA . LEU A 1 121 ? 2.283 -15.914 1.37 1 96.12 121 LEU A CA 1
ATOM 911 C C . LEU A 1 121 ? 1.482 -15.836 0.075 1 96.12 121 LEU A C 1
ATOM 913 O O . LEU A 1 121 ? 0.272 -16.062 0.073 1 96.12 121 LEU A O 1
ATOM 917 N N . MET A 1 122 ? 2.199 -15.508 -0.976 1 93.5 122 MET A N 1
ATOM 918 C CA . MET A 1 122 ? 1.642 -15.414 -2.322 1 93.5 122 MET A CA 1
ATOM 919 C C . MET A 1 122 ? 2.436 -16.281 -3.301 1 93.5 122 MET A C 1
ATOM 921 O O . MET A 1 122 ? 2.865 -15.797 -4.352 1 93.5 122 MET A O 1
ATOM 925 N N . THR A 1 123 ? 2.605 -17.516 -2.965 1 95.31 123 THR A N 1
ATOM 926 C CA . THR A 1 123 ? 3.387 -18.516 -3.695 1 95.31 123 THR A CA 1
ATOM 927 C C . THR A 1 123 ? 2.676 -19.859 -3.705 1 95.31 123 THR A C 1
ATOM 929 O O . THR A 1 123 ? 1.861 -20.141 -2.824 1 95.31 123 THR A O 1
ATOM 932 N N . THR A 1 124 ? 2.857 -20.594 -4.832 1 96.69 124 THR A N 1
ATOM 933 C CA . THR A 1 124 ? 2.506 -22 -4.754 1 96.69 124 THR A CA 1
ATOM 934 C C . THR A 1 124 ? 3.57 -22.781 -3.99 1 96.69 124 THR A C 1
ATOM 936 O O . THR A 1 124 ? 4.758 -22.703 -4.316 1 96.69 124 THR A O 1
ATOM 939 N N . PRO A 1 125 ? 3.148 -23.594 -2.955 1 98.31 125 PRO A N 1
ATOM 940 C CA . PRO A 1 125 ? 4.156 -24.406 -2.268 1 98.31 125 PRO A CA 1
ATOM 941 C C . PRO A 1 125 ? 4.801 -25.453 -3.184 1 98.31 125 PRO A C 1
ATOM 943 O O . PRO A 1 125 ? 4.117 -26.062 -4.004 1 98.31 125 PRO A O 1
ATOM 946 N N . VAL A 1 126 ? 6.113 -25.516 -3.061 1 98.69 126 VAL A N 1
ATOM 947 C CA . VAL A 1 126 ? 6.859 -26.609 -3.666 1 98.69 126 VAL A CA 1
ATOM 948 C C . VAL A 1 126 ? 7.102 -27.703 -2.629 1 98.69 126 VAL A C 1
ATOM 950 O O . VAL A 1 126 ? 7.469 -27.422 -1.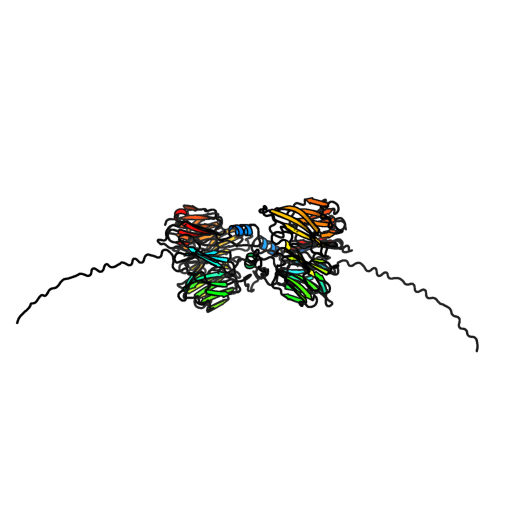487 1 98.69 126 VAL A O 1
ATOM 953 N N . VAL A 1 127 ? 6.805 -28.953 -3.01 1 98.81 127 VAL A N 1
ATOM 954 C CA . VAL A 1 127 ? 6.957 -30.062 -2.084 1 98.81 127 VAL A CA 1
ATOM 955 C C . VAL A 1 127 ? 7.883 -31.125 -2.689 1 98.81 127 VAL A C 1
ATOM 957 O O . VAL A 1 127 ? 7.641 -31.609 -3.799 1 98.81 127 VAL A O 1
ATOM 960 N N . ALA A 1 128 ? 8.891 -31.422 -1.98 1 98.56 128 ALA A N 1
ATOM 961 C CA . ALA A 1 128 ? 9.859 -32.406 -2.455 1 98.56 128 ALA A CA 1
ATOM 962 C C . ALA A 1 128 ? 10.609 -33.062 -1.29 1 98.56 128 ALA A C 1
ATOM 964 O O . ALA A 1 128 ? 10.594 -32.531 -0.174 1 98.56 128 ALA A O 1
ATOM 965 N N . THR A 1 129 ? 11.133 -34.219 -1.624 1 97.62 129 THR A N 1
ATOM 966 C CA . THR A 1 129 ? 12.016 -34.875 -0.653 1 97.62 129 THR A CA 1
ATOM 967 C C . THR A 1 129 ? 13.453 -34.375 -0.818 1 97.62 129 THR A C 1
ATOM 969 O O . THR A 1 129 ? 13.992 -34.375 -1.926 1 97.62 129 THR A O 1
ATOM 972 N N . ALA A 1 130 ? 14.008 -33.906 0.253 1 96.25 130 ALA A N 1
ATOM 973 C CA . ALA A 1 130 ? 15.391 -33.438 0.339 1 96.25 130 ALA A CA 1
ATOM 974 C C . ALA A 1 130 ? 16.016 -33.812 1.679 1 96.25 130 ALA A C 1
ATOM 976 O O . ALA A 1 130 ? 15.414 -33.594 2.734 1 96.25 130 ALA A O 1
ATOM 977 N N . GLY A 1 131 ? 17.188 -34.406 1.646 1 94.62 131 GLY A N 1
ATOM 978 C CA . GLY A 1 131 ? 17.844 -34.844 2.871 1 94.62 131 GLY A CA 1
ATOM 979 C C . GLY A 1 131 ? 17.062 -35.906 3.623 1 94.62 131 GLY A C 1
ATOM 980 O O . GLY A 1 131 ? 17 -35.875 4.852 1 94.62 131 GLY A O 1
ATOM 981 N N . GLY A 1 132 ? 16.359 -36.656 2.922 1 94.81 132 GLY A N 1
ATOM 982 C CA . GLY A 1 132 ? 15.633 -37.75 3.527 1 94.81 132 GLY A CA 1
ATOM 983 C C . GLY A 1 132 ? 14.305 -37.344 4.129 1 94.81 132 GLY A C 1
ATOM 984 O O . GLY A 1 132 ? 13.609 -38.156 4.727 1 94.81 132 GLY A O 1
ATOM 985 N N . LYS A 1 133 ? 13.953 -36.156 3.992 1 95.69 133 LYS A N 1
ATOM 986 C CA . LYS A 1 133 ? 12.688 -35.625 4.508 1 95.69 133 LYS A CA 1
ATOM 987 C C . LYS A 1 133 ? 11.875 -34.969 3.4 1 95.69 133 LYS A C 1
ATOM 989 O O . LYS A 1 133 ? 12.438 -34.375 2.475 1 95.69 133 LYS A O 1
ATOM 994 N N . GLN A 1 134 ? 10.594 -35.094 3.535 1 98.25 134 GLN A N 1
ATOM 995 C CA . GLN A 1 134 ? 9.75 -34.312 2.65 1 98.25 134 GLN A CA 1
ATOM 996 C C . GLN A 1 134 ? 9.602 -32.875 3.17 1 98.25 134 GLN A C 1
ATOM 998 O O . GLN A 1 134 ? 9.211 -32.656 4.32 1 98.25 134 GLN A O 1
ATOM 1003 N N . LEU A 1 135 ? 9.945 -32 2.361 1 98.75 135 LEU A N 1
ATOM 1004 C CA . LEU A 1 135 ? 9.922 -30.578 2.732 1 98.75 135 LEU A CA 1
ATOM 1005 C C . LEU A 1 135 ? 8.938 -29.812 1.862 1 98.75 135 LEU A C 1
ATOM 1007 O O . LEU A 1 135 ? 8.695 -30.188 0.71 1 98.75 135 LEU A O 1
ATOM 1011 N N . VAL A 1 136 ? 8.336 -28.828 2.471 1 98.88 136 VAL A N 1
ATOM 1012 C CA . VAL A 1 136 ? 7.516 -27.844 1.771 1 98.88 136 VAL A CA 1
ATOM 1013 C C . VAL A 1 136 ? 8.266 -26.516 1.695 1 98.88 136 VAL A C 1
ATOM 1015 O O . VAL A 1 136 ? 8.656 -25.953 2.723 1 98.88 136 VAL A O 1
ATOM 1018 N N . PHE A 1 137 ? 8.508 -26.016 0.498 1 98.88 137 PHE A N 1
ATOM 1019 C CA . PHE A 1 137 ? 9.203 -24.766 0.276 1 98.88 137 PHE A CA 1
ATOM 1020 C C . PHE A 1 137 ? 8.219 -23.656 -0.075 1 98.88 137 PHE A C 1
ATOM 1022 O O . PHE A 1 137 ? 7.379 -23.812 -0.961 1 98.88 137 PHE A O 1
ATOM 1029 N N . ILE A 1 138 ? 8.312 -22.531 0.628 1 98.25 138 ILE A N 1
ATOM 1030 C CA . ILE A 1 138 ? 7.395 -21.422 0.405 1 98.25 138 ILE A CA 1
ATOM 1031 C C . ILE A 1 138 ? 8.172 -20.109 0.408 1 98.25 138 ILE A C 1
ATOM 1033 O O . ILE A 1 138 ? 9.148 -19.953 1.152 1 98.25 138 ILE A O 1
ATOM 1037 N N . GLY A 1 139 ? 7.777 -19.219 -0.503 1 97.75 139 GLY A N 1
ATOM 1038 C CA . GLY A 1 139 ? 8.305 -17.859 -0.502 1 97.75 139 GLY A CA 1
ATOM 1039 C C . GLY A 1 139 ? 7.391 -16.875 0.192 1 97.75 139 GLY A C 1
ATOM 1040 O O . GLY A 1 139 ? 6.176 -16.875 -0.02 1 97.75 139 GLY A O 1
ATOM 1041 N N . ALA A 1 140 ? 8.016 -16.031 1.05 1 96.56 140 ALA A N 1
ATOM 1042 C CA . ALA A 1 140 ? 7.273 -15 1.778 1 96.56 140 ALA A CA 1
ATOM 1043 C C . ALA A 1 140 ? 7.496 -13.625 1.164 1 96.56 140 ALA A C 1
ATOM 1045 O O . ALA A 1 140 ? 8.633 -13.234 0.886 1 96.56 140 ALA A O 1
ATOM 1046 N N . GLY A 1 141 ? 6.422 -12.945 0.913 1 94.31 141 GLY A N 1
ATOM 1047 C CA . GLY A 1 141 ? 6.441 -11.602 0.349 1 94.31 141 GLY A CA 1
ATOM 1048 C C . GLY A 1 141 ? 5.062 -10.984 0.228 1 94.31 141 GLY A C 1
ATOM 1049 O O . GLY A 1 141 ? 4.059 -11.703 0.209 1 94.31 141 GLY A O 1
ATOM 1050 N N . ASN A 1 142 ? 5.066 -9.602 0.163 1 89.94 142 ASN A N 1
ATOM 1051 C CA . ASN A 1 142 ? 3.803 -8.883 0.06 1 89.94 142 ASN A CA 1
ATOM 1052 C C . ASN A 1 142 ? 3.693 -8.133 -1.262 1 89.94 142 ASN A C 1
ATOM 1054 O O . ASN A 1 142 ? 4.625 -8.141 -2.068 1 89.94 142 ASN A O 1
ATOM 1058 N N . SER A 1 143 ? 2.508 -7.461 -1.451 1 84.19 143 SER A N 1
ATOM 1059 C CA . SER A 1 143 ? 2.246 -6.797 -2.723 1 84.19 143 SER A CA 1
ATOM 1060 C C . SER A 1 143 ? 2.463 -5.293 -2.615 1 84.19 143 SER A C 1
ATOM 1062 O O . SER A 1 143 ? 2.096 -4.539 -3.52 1 84.19 143 SER A O 1
ATOM 1064 N N . VAL A 1 144 ? 3.125 -4.852 -1.631 1 84 144 VAL A N 1
ATOM 1065 C CA . VAL A 1 144 ? 3.277 -3.422 -1.373 1 84 144 VAL A CA 1
ATOM 1066 C C . VAL A 1 144 ? 4.375 -2.852 -2.268 1 84 144 VAL A C 1
ATOM 1068 O O . VAL A 1 144 ? 5.43 -3.469 -2.438 1 84 144 VAL A O 1
ATOM 1071 N N . PHE A 1 145 ? 4.152 -1.645 -2.799 1 83.25 145 PHE A N 1
ATOM 1072 C CA . PHE A 1 145 ? 5.137 -0.838 -3.514 1 83.25 145 PHE A CA 1
ATOM 1073 C C . PHE A 1 145 ? 5.387 0.478 -2.789 1 83.25 145 PHE A C 1
ATOM 1075 O O . PHE A 1 145 ? 4.477 1.295 -2.641 1 83.25 145 PHE A O 1
ATOM 1082 N N . THR A 1 146 ? 6.625 0.682 -2.346 1 85.12 146 THR A N 1
ATOM 1083 C CA . THR A 1 146 ? 6.945 1.889 -1.59 1 85.12 146 THR A CA 1
ATOM 1084 C C . THR A 1 146 ? 7.227 3.057 -2.529 1 85.12 146 THR A C 1
ATOM 1086 O O . THR A 1 146 ? 7.328 2.873 -3.744 1 85.12 146 THR A O 1
ATOM 1089 N N . TYR A 1 147 ? 7.402 4.266 -1.948 1 85.75 147 TYR A N 1
ATOM 1090 C CA . TYR A 1 147 ? 7.723 5.461 -2.717 1 85.75 147 TYR A CA 1
ATOM 1091 C C . TYR A 1 147 ? 9.055 5.305 -3.439 1 85.75 147 TYR A C 1
ATOM 1093 O O . TYR A 1 147 ? 9.18 5.664 -4.613 1 85.75 147 TYR A O 1
ATOM 1101 N N . SER A 1 148 ? 10.047 4.832 -2.801 1 82.56 148 SER A N 1
ATOM 1102 C CA . SER A 1 148 ? 11.359 4.652 -3.42 1 82.56 148 SER A CA 1
ATOM 1103 C C . SER A 1 148 ? 11.281 3.699 -4.609 1 82.56 148 SER A C 1
ATOM 1105 O O . SER A 1 148 ? 11.992 3.875 -5.598 1 82.56 148 SER A O 1
ATOM 1107 N N . HIS A 1 149 ? 10.43 2.73 -4.418 1 83.06 149 HIS A N 1
ATOM 1108 C CA . HIS A 1 149 ? 10.219 1.828 -5.543 1 83.06 149 HIS A CA 1
ATOM 1109 C C . HIS A 1 149 ? 9.648 2.572 -6.746 1 83.06 149 HIS A C 1
ATOM 1111 O O . HIS A 1 149 ? 10.18 2.467 -7.855 1 83.06 149 HIS A O 1
ATOM 1117 N N . ALA A 1 150 ? 8.648 3.289 -6.461 1 76.75 150 ALA A N 1
ATOM 1118 C CA . ALA A 1 150 ? 7.953 4.023 -7.516 1 76.75 150 ALA A CA 1
ATOM 1119 C C . ALA A 1 150 ? 8.883 5.031 -8.188 1 76.75 150 ALA A C 1
ATOM 1121 O O . ALA A 1 150 ? 8.859 5.184 -9.414 1 76.75 150 ALA A O 1
ATOM 1122 N N . LYS A 1 151 ? 9.617 5.707 -7.391 1 76.88 151 LYS A N 1
ATOM 1123 C CA . LYS A 1 151 ? 10.531 6.719 -7.91 1 76.88 151 LYS A CA 1
ATOM 1124 C C . LYS A 1 151 ? 11.562 6.102 -8.852 1 76.88 151 LYS A C 1
ATOM 1126 O O . LYS A 1 151 ? 11.969 6.723 -9.836 1 76.88 151 LYS A O 1
ATOM 1131 N N . LYS A 1 152 ? 11.891 5.031 -8.453 1 75.38 152 LYS A N 1
ATOM 1132 C CA . LYS A 1 152 ? 12.922 4.375 -9.258 1 75.38 152 LYS A CA 1
ATOM 1133 C C . LYS A 1 152 ? 12.312 3.674 -10.469 1 75.38 152 LYS A C 1
ATOM 1135 O O . LYS A 1 152 ? 13.008 3.426 -11.461 1 75.38 152 LYS A O 1
ATOM 1140 N N . PHE A 1 153 ? 11.016 3.41 -10.227 1 74 153 PHE A N 1
ATOM 1141 C CA . PHE A 1 153 ? 10.336 2.695 -11.305 1 74 153 PHE A CA 1
ATOM 1142 C C . PHE A 1 153 ? 10.25 3.559 -12.555 1 74 153 PHE A C 1
ATOM 1144 O O . PHE A 1 153 ? 9.867 4.73 -12.484 1 74 153 PHE A O 1
ATOM 1151 N N . GLY A 1 154 ? 10.781 3.35 -13.648 1 63.56 154 GLY A N 1
ATOM 1152 C CA . GLY A 1 154 ? 10.719 4.051 -14.922 1 63.56 154 GLY A CA 1
ATOM 1153 C C . GLY A 1 154 ? 12 4.797 -15.258 1 63.56 154 GLY A C 1
ATOM 1154 O O . GLY A 1 154 ? 12.094 5.426 -16.312 1 63.56 154 GLY A O 1
ATOM 1155 N N . VAL A 1 155 ? 12.758 4.84 -14.156 1 67.94 155 VAL A N 1
ATOM 1156 C CA . VAL A 1 155 ? 14.031 5.504 -14.43 1 67.94 155 VAL A CA 1
ATOM 1157 C C . VAL A 1 155 ? 15.008 4.508 -15.047 1 67.94 155 VAL A C 1
ATOM 1159 O O . VAL A 1 155 ? 15.352 3.494 -14.43 1 67.94 155 VAL A O 1
ATOM 1162 N N . ASN A 1 156 ? 15.375 4.82 -16.219 1 68.38 156 ASN A N 1
ATOM 1163 C CA . ASN A 1 156 ? 16.266 3.93 -16.953 1 68.38 156 ASN A CA 1
ATOM 1164 C C . ASN A 1 156 ? 17.594 3.746 -16.219 1 68.38 156 ASN A C 1
ATOM 1166 O O . ASN A 1 156 ? 18.203 4.719 -15.766 1 68.38 156 ASN A O 1
ATOM 1170 N N . GLY A 1 157 ? 18.047 2.539 -16.062 1 70.19 157 GLY A N 1
ATOM 1171 C CA . GLY A 1 157 ? 19.359 2.225 -15.539 1 70.19 157 GLY A CA 1
ATOM 1172 C C . GLY A 1 157 ? 19.391 2.121 -14.023 1 70.19 157 GLY A C 1
ATOM 1173 O O . GLY A 1 157 ? 20.438 1.817 -13.438 1 70.19 157 GLY A O 1
ATOM 1174 N N . VAL A 1 158 ? 18.281 2.393 -13.406 1 75.69 158 VAL A N 1
ATOM 1175 C CA . VAL A 1 158 ? 18.266 2.334 -11.945 1 75.69 158 VAL A CA 1
ATOM 1176 C C . VAL A 1 158 ? 17.75 0.968 -11.484 1 75.69 158 VAL A C 1
ATOM 1178 O O . VAL A 1 158 ? 16.781 0.443 -12.039 1 75.69 158 VAL A O 1
ATOM 1181 N N . ALA A 1 159 ? 18.562 0.415 -10.555 1 78.62 159 ALA A N 1
ATOM 1182 C CA . ALA A 1 159 ? 18.141 -0.857 -9.977 1 78.62 159 ALA A CA 1
ATOM 1183 C C . ALA A 1 159 ? 17.078 -0.645 -8.906 1 78.62 159 ALA A C 1
ATOM 1185 O O . ALA A 1 159 ? 17.188 0.271 -8.086 1 78.62 159 ALA A O 1
ATOM 1186 N N . VAL A 1 160 ? 16.047 -1.406 -9.023 1 82.69 160 VAL A N 1
ATOM 1187 C CA . VAL A 1 160 ? 14.977 -1.358 -8.039 1 82.69 160 VAL A CA 1
ATOM 1188 C C . VAL A 1 160 ? 14.977 -2.641 -7.211 1 82.69 160 VAL A C 1
ATOM 1190 O O . VAL A 1 160 ? 14.992 -3.744 -7.762 1 82.69 160 VAL A O 1
ATOM 1193 N N . ILE A 1 161 ? 15.07 -2.514 -5.91 1 87.81 161 ILE A N 1
ATOM 1194 C CA . ILE A 1 161 ? 14.805 -3.615 -4.992 1 87.81 161 ILE A CA 1
ATOM 1195 C C . ILE A 1 161 ? 13.383 -3.496 -4.445 1 87.81 161 ILE A C 1
ATOM 1197 O O . ILE A 1 161 ? 13.078 -2.578 -3.678 1 87.81 161 ILE A O 1
ATOM 1201 N N . ARG A 1 162 ? 12.57 -4.32 -4.891 1 90.62 162 ARG A N 1
ATOM 1202 C CA . ARG A 1 162 ? 11.211 -4.359 -4.359 1 90.62 162 ARG A CA 1
ATOM 1203 C C . ARG A 1 162 ? 11.148 -5.164 -3.068 1 90.62 162 ARG A C 1
ATOM 1205 O O . ARG A 1 162 ? 10.844 -6.355 -3.088 1 90.62 162 ARG A O 1
ATOM 1212 N N . GLY A 1 163 ? 11.398 -4.559 -1.962 1 90.94 163 GLY A N 1
ATOM 1213 C CA . GLY A 1 163 ? 11.344 -5.105 -0.615 1 90.94 163 GLY A CA 1
ATOM 1214 C C . GLY A 1 163 ? 10.906 -4.09 0.425 1 90.94 163 GLY A C 1
ATOM 1215 O O . GLY A 1 163 ? 11.57 -3.066 0.616 1 90.94 163 GLY A O 1
ATOM 1216 N N . SER A 1 164 ? 9.703 -4.355 1.057 1 88.19 164 SER A N 1
ATOM 1217 C CA . SER A 1 164 ? 9.164 -3.377 1.996 1 88.19 164 SER A CA 1
ATOM 1218 C C . SER A 1 164 ? 8.977 -3.988 3.379 1 88.19 164 SER A C 1
ATOM 1220 O O . SER A 1 164 ? 8.547 -3.305 4.312 1 88.19 164 SER A O 1
ATOM 1222 N N . ASP A 1 165 ? 9.203 -5.25 3.539 1 88.75 165 ASP A N 1
ATOM 1223 C CA . ASP A 1 165 ? 9.008 -6.004 4.773 1 88.75 165 ASP A CA 1
ATOM 1224 C C . ASP A 1 165 ? 9.992 -7.168 4.863 1 88.75 165 ASP A C 1
ATOM 1226 O O . ASP A 1 165 ? 10.867 -7.32 4.004 1 88.75 165 ASP A O 1
ATOM 1230 N N . VAL A 1 166 ? 9.883 -7.949 5.969 1 88.44 166 VAL A N 1
ATOM 1231 C CA . VAL A 1 166 ? 10.719 -9.133 6.098 1 88.44 166 VAL A CA 1
ATOM 1232 C C . VAL A 1 166 ? 10.336 -10.164 5.039 1 88.44 166 VAL A C 1
ATOM 1234 O O . VAL A 1 166 ? 9.156 -10.477 4.867 1 88.44 166 VAL A O 1
ATOM 1237 N N . SER A 1 167 ? 11.328 -10.633 4.262 1 94.19 167 SER A N 1
ATOM 1238 C CA . SER A 1 167 ? 11.086 -11.617 3.211 1 94.19 167 SER A CA 1
ATOM 1239 C C . SER A 1 167 ? 12.07 -12.773 3.295 1 94.19 167 SER A C 1
ATOM 1241 O O . SER A 1 167 ? 13.195 -12.602 3.775 1 94.19 167 SER A O 1
ATOM 1243 N N . ALA A 1 168 ? 11.57 -13.961 2.869 1 96.81 168 ALA A N 1
ATOM 1244 C CA . ALA A 1 168 ? 12.406 -15.148 2.945 1 96.81 168 ALA A CA 1
ATOM 1245 C C . ALA A 1 168 ? 11.812 -16.297 2.127 1 96.81 168 ALA A C 1
ATOM 1247 O O . ALA A 1 168 ? 10.656 -16.219 1.706 1 96.81 168 ALA A O 1
ATOM 1248 N N . VAL A 1 169 ? 12.719 -17.25 1.85 1 98.38 169 VAL A N 1
ATOM 1249 C CA . VAL A 1 169 ? 12.289 -18.594 1.469 1 98.38 169 VAL A CA 1
ATOM 1250 C C . VAL A 1 169 ? 12.445 -19.531 2.658 1 98.38 169 VAL A C 1
ATOM 1252 O O . VAL A 1 169 ? 13.5 -19.578 3.295 1 98.38 169 VAL A O 1
ATOM 1255 N N . ASP A 1 170 ? 11.336 -20.219 2.957 1 98.5 170 ASP A N 1
ATOM 1256 C CA . ASP A 1 170 ? 11.328 -21.156 4.086 1 98.5 170 ASP A CA 1
ATOM 1257 C C . ASP A 1 170 ? 11.188 -22.594 3.609 1 98.5 170 ASP A C 1
ATOM 1259 O O . ASP A 1 170 ? 10.492 -22.859 2.623 1 98.5 170 ASP A O 1
ATOM 1263 N N . ALA A 1 171 ? 11.867 -23.453 4.293 1 98.81 171 ALA A N 1
ATOM 1264 C CA . ALA A 1 171 ? 11.602 -24.875 4.211 1 98.81 171 ALA A CA 1
ATOM 1265 C C . ALA A 1 171 ? 10.969 -25.391 5.496 1 98.81 171 ALA A C 1
ATOM 1267 O O . ALA A 1 171 ? 11.516 -25.203 6.586 1 98.81 171 ALA A O 1
ATOM 1268 N N . VAL A 1 172 ? 9.844 -26.016 5.285 1 98.75 172 VAL A N 1
ATOM 1269 C CA . VAL A 1 172 ? 9.062 -26.531 6.402 1 98.75 172 VAL A CA 1
ATOM 1270 C C . VAL A 1 172 ? 8.93 -28.047 6.289 1 98.75 172 VAL A C 1
ATOM 1272 O O . VAL A 1 172 ? 8.719 -28.578 5.195 1 98.75 172 VAL A O 1
ATOM 1275 N N . ASP A 1 173 ? 9.023 -28.703 7.43 1 98.69 173 ASP A N 1
ATOM 1276 C CA . ASP A 1 173 ? 8.805 -30.141 7.441 1 98.69 173 ASP A CA 1
ATOM 1277 C C . ASP A 1 173 ? 7.352 -30.484 7.113 1 98.69 173 ASP A C 1
ATOM 1279 O O . ASP A 1 173 ? 6.434 -30.031 7.805 1 98.69 173 ASP A O 1
ATOM 1283 N N . ALA A 1 174 ? 7.203 -31.281 6.082 1 98.62 174 ALA A N 1
ATOM 1284 C CA . ALA A 1 174 ? 5.855 -31.531 5.586 1 98.62 174 ALA A CA 1
ATOM 1285 C C . ALA A 1 174 ? 5.027 -32.312 6.617 1 98.62 174 ALA A C 1
ATOM 1287 O O . ALA A 1 174 ? 3.809 -32.125 6.695 1 98.62 174 ALA A O 1
ATOM 1288 N N . ALA A 1 175 ? 5.637 -33.125 7.359 1 98 175 ALA A N 1
ATOM 1289 C CA . ALA A 1 175 ? 4.922 -33.969 8.305 1 98 175 ALA A CA 1
ATOM 1290 C C . ALA A 1 175 ? 4.512 -33.188 9.547 1 98 175 ALA A C 1
ATOM 1292 O O . ALA A 1 175 ? 3.406 -33.344 10.07 1 98 175 ALA A O 1
ATOM 1293 N N . THR A 1 176 ? 5.395 -32.219 9.977 1 98.19 176 THR A N 1
ATOM 1294 C CA . THR A 1 176 ? 5.191 -31.641 11.305 1 98.19 176 THR A CA 1
ATOM 1295 C C . THR A 1 176 ? 4.812 -30.172 11.203 1 98.19 176 THR A C 1
ATOM 1297 O O . THR A 1 176 ? 4.301 -29.594 12.156 1 98.19 176 THR A O 1
ATOM 1300 N N . GLY A 1 177 ? 5.137 -29.609 10.125 1 98.38 177 GLY A N 1
ATOM 1301 C CA . GLY A 1 177 ? 4.895 -28.188 9.992 1 98.38 177 GLY A CA 1
ATOM 1302 C C . GLY A 1 177 ? 5.949 -27.328 10.664 1 98.38 177 GLY A C 1
ATOM 1303 O O . GLY A 1 177 ? 5.801 -26.109 10.766 1 98.38 177 GLY A O 1
ATOM 1304 N N . LYS A 1 178 ? 7.012 -27.938 11.133 1 97.81 178 LYS A N 1
ATOM 1305 C CA . LYS A 1 178 ? 8.078 -27.203 11.805 1 97.81 178 LYS A CA 1
ATOM 1306 C C . LYS A 1 178 ? 9.07 -26.625 10.805 1 97.81 178 LYS A C 1
ATOM 1308 O O . LYS A 1 178 ? 9.414 -27.281 9.82 1 97.81 178 LYS A O 1
ATOM 1313 N N . LEU A 1 179 ? 9.539 -25.453 11.117 1 98.31 179 LEU A N 1
ATOM 1314 C CA . LEU A 1 179 ? 10.547 -24.812 10.281 1 98.31 179 LEU A CA 1
ATOM 1315 C C . LEU A 1 179 ? 11.852 -25.609 10.289 1 98.31 179 LEU A C 1
ATOM 1317 O O . LEU A 1 179 ? 12.328 -26.016 11.344 1 98.31 179 LEU A O 1
ATOM 1321 N N . VAL A 1 180 ? 12.398 -25.859 9.133 1 98.38 180 VAL A N 1
ATOM 1322 C CA . VAL A 1 180 ? 13.68 -26.531 9 1 98.38 180 VAL A CA 1
ATOM 1323 C C . VAL A 1 180 ? 14.789 -25.516 8.734 1 98.38 180 VAL A C 1
ATOM 1325 O O . VAL A 1 180 ? 15.805 -25.516 9.43 1 98.38 180 VAL A O 1
ATOM 1328 N N . TRP A 1 181 ? 14.648 -24.688 7.754 1 98.12 181 TRP A N 1
ATOM 1329 C CA . TRP A 1 181 ? 15.594 -23.594 7.52 1 98.12 181 TRP A CA 1
ATOM 1330 C C . TRP A 1 181 ? 14.898 -22.406 6.879 1 98.12 181 TRP A C 1
ATOM 1332 O O . TRP A 1 181 ? 13.781 -22.531 6.371 1 98.12 181 TRP A O 1
ATOM 1342 N N . THR A 1 182 ? 15.477 -21.234 7.031 1 98.19 182 THR A N 1
ATOM 1343 C CA . THR A 1 182 ? 15.062 -19.969 6.422 1 98.19 182 THR A CA 1
ATOM 1344 C C . THR A 1 182 ? 16.234 -19.312 5.699 1 98.19 182 THR A C 1
ATOM 1346 O O . THR A 1 182 ? 17.344 -19.297 6.207 1 98.19 182 THR A O 1
ATOM 1349 N N . TYR A 1 183 ? 16.016 -18.875 4.508 1 98.12 183 TYR A N 1
ATOM 1350 C CA . TYR A 1 183 ? 16.938 -18.016 3.781 1 98.12 183 TYR A CA 1
ATOM 1351 C C . TYR A 1 183 ? 16.359 -16.609 3.588 1 98.12 183 TYR A C 1
ATOM 1353 O O . TYR A 1 183 ? 15.43 -16.422 2.797 1 98.12 183 TYR A O 1
ATOM 1361 N N . GLY A 1 184 ? 16.906 -15.664 4.246 1 97 184 GLY A N 1
ATOM 1362 C CA . GLY A 1 184 ? 16.453 -14.289 4.133 1 97 184 GLY A CA 1
ATOM 1363 C C . GLY A 1 184 ? 16.875 -13.625 2.84 1 97 184 GLY A C 1
ATOM 1364 O O . GLY A 1 184 ? 17.984 -13.859 2.35 1 97 184 GLY A O 1
ATOM 1365 N N . THR A 1 185 ? 15.945 -12.82 2.246 1 96.56 185 THR A N 1
ATOM 1366 C CA . THR A 1 185 ? 16.25 -12.055 1.042 1 96.56 185 THR A CA 1
ATOM 1367 C C . THR A 1 185 ? 15.859 -10.586 1.228 1 96.56 185 THR A C 1
ATOM 1369 O O . THR A 1 185 ? 15.172 -10.242 2.188 1 96.56 185 THR A O 1
ATOM 1372 N N . LYS A 1 186 ? 16.344 -9.719 0.317 1 92.75 186 LYS A N 1
ATOM 1373 C CA . LYS A 1 186 ? 16.047 -8.289 0.399 1 92.75 186 LYS A CA 1
ATOM 1374 C C . LYS A 1 186 ? 14.781 -7.945 -0.383 1 92.75 186 LYS A C 1
ATOM 1376 O O . LYS A 1 186 ? 14.234 -6.855 -0.229 1 92.75 186 LYS A O 1
ATOM 1381 N N . GLY A 1 187 ? 14.398 -8.75 -1.292 1 95.12 187 GLY A N 1
ATOM 1382 C CA . GLY A 1 187 ? 13.195 -8.539 -2.088 1 95.12 187 GLY A CA 1
ATOM 1383 C C . GLY A 1 187 ? 12.055 -9.469 -1.708 1 95.12 187 GLY A C 1
ATOM 1384 O O . GLY A 1 187 ? 12.273 -10.477 -1.032 1 95.12 187 GLY A O 1
ATOM 1385 N N . GLU A 1 188 ? 10.828 -9.07 -2.143 1 95.25 188 GLU A N 1
ATOM 1386 C CA . GLU A 1 188 ? 9.664 -9.914 -1.903 1 95.25 188 GLU A CA 1
ATOM 1387 C C . GLU A 1 188 ? 9.797 -11.25 -2.627 1 95.25 188 GLU A C 1
ATOM 1389 O O . GLU A 1 188 ? 10.148 -11.297 -3.807 1 95.25 188 GLU A O 1
ATOM 1394 N N . ASP A 1 189 ? 9.492 -12.344 -1.952 1 96.94 189 ASP A N 1
ATOM 1395 C CA . ASP A 1 189 ? 9.617 -13.68 -2.531 1 96.94 189 ASP A CA 1
ATOM 1396 C C . ASP A 1 189 ? 8.25 -14.273 -2.859 1 96.94 189 ASP A C 1
ATOM 1398 O O . ASP A 1 189 ? 7.945 -15.398 -2.469 1 96.94 189 ASP A O 1
ATOM 1402 N N . MET A 1 190 ? 7.539 -13.609 -3.666 1 94.62 190 MET A N 1
ATOM 1403 C CA . MET A 1 190 ? 6.199 -14.031 -4.062 1 94.62 190 MET A CA 1
ATOM 1404 C C . MET A 1 190 ? 6.27 -15.07 -5.18 1 94.62 190 MET A C 1
ATOM 1406 O O . MET A 1 190 ? 5.555 -16.078 -5.145 1 94.62 190 MET A O 1
ATOM 1410 N N . PRO A 1 191 ? 7.133 -14.977 -6.168 1 96.31 191 PRO A N 1
ATOM 1411 C CA . PRO A 1 191 ? 7.172 -15.977 -7.238 1 96.31 191 PRO A CA 1
ATOM 1412 C C . PRO A 1 191 ? 7.465 -17.375 -6.723 1 96.31 191 PRO A C 1
ATOM 1414 O O . PRO A 1 191 ? 8.281 -17.547 -5.812 1 96.31 191 PRO A O 1
ATOM 1417 N N . THR A 1 192 ? 6.801 -18.344 -7.359 1 97.44 192 THR A N 1
ATOM 1418 C CA . THR A 1 192 ? 6.98 -19.734 -6.977 1 97.44 192 THR A CA 1
ATOM 1419 C C . THR A 1 192 ? 8.336 -20.25 -7.445 1 97.44 192 THR A C 1
ATOM 1421 O O . THR A 1 192 ? 8.758 -19.969 -8.57 1 97.44 192 THR A O 1
ATOM 1424 N N . ALA A 1 193 ? 8.992 -21.062 -6.602 1 98.31 193 ALA A N 1
ATOM 1425 C CA . ALA A 1 193 ? 10.266 -21.688 -6.953 1 98.31 193 ALA A CA 1
ATOM 1426 C C . ALA A 1 193 ? 10.047 -22.953 -7.762 1 98.31 193 ALA A C 1
ATOM 1428 O O . ALA A 1 193 ? 8.93 -23.469 -7.832 1 98.31 193 ALA A O 1
ATOM 1429 N N . VAL A 1 194 ? 11.18 -23.391 -8.328 1 98.44 194 VAL A N 1
ATOM 1430 C CA . VAL A 1 194 ? 11.273 -24.703 -8.953 1 98.44 194 VAL A CA 1
ATOM 1431 C C . VAL A 1 194 ? 12.25 -25.578 -8.18 1 98.44 194 VAL A C 1
ATOM 1433 O O . VAL A 1 194 ? 13.312 -25.109 -7.754 1 98.44 194 VAL A O 1
ATOM 1436 N N . PHE A 1 195 ? 11.812 -26.766 -7.98 1 98.5 195 PHE A N 1
ATOM 1437 C CA . PHE A 1 195 ? 12.734 -27.766 -7.438 1 98.5 195 PHE A CA 1
ATOM 1438 C C . PHE A 1 195 ? 13.297 -28.641 -8.547 1 98.5 195 PHE A C 1
ATOM 1440 O O . PHE A 1 195 ? 12.539 -29.266 -9.297 1 98.5 195 PHE A O 1
ATOM 1447 N N . ASP A 1 196 ? 14.57 -28.625 -8.633 1 97.44 196 ASP A N 1
ATOM 1448 C CA . ASP A 1 196 ? 15.227 -29.5 -9.602 1 97.44 196 ASP A CA 1
ATOM 1449 C C . ASP A 1 196 ? 16.578 -29.984 -9.078 1 97.44 196 ASP A C 1
ATOM 1451 O O . ASP A 1 196 ? 17.406 -29.188 -8.664 1 97.44 196 ASP A O 1
ATOM 1455 N N . LYS A 1 197 ? 16.766 -31.328 -9.078 1 95.62 197 LYS A N 1
ATOM 1456 C CA . LYS A 1 197 ? 18.031 -31.969 -8.742 1 95.62 197 LYS A CA 1
ATOM 1457 C C . LYS A 1 197 ? 18.594 -31.406 -7.438 1 95.62 197 LYS A C 1
ATOM 1459 O O . LYS A 1 197 ? 19.766 -31.016 -7.387 1 95.62 197 LYS A O 1
ATOM 1464 N N . GLY A 1 198 ? 17.766 -31.266 -6.48 1 97.44 198 GLY A N 1
ATOM 1465 C CA . GLY A 1 198 ? 18.219 -30.875 -5.148 1 97.44 198 GLY A CA 1
ATOM 1466 C C . GLY A 1 198 ? 18.375 -29.391 -4.973 1 97.44 198 GLY A C 1
ATOM 1467 O O . GLY A 1 198 ? 18.828 -28.922 -3.924 1 97.44 198 GLY A O 1
ATOM 1468 N N . MET A 1 199 ? 17.969 -28.656 -5.938 1 98.19 199 MET A N 1
ATOM 1469 C CA . MET A 1 199 ? 18.062 -27.203 -5.863 1 98.19 199 MET A CA 1
ATOM 1470 C C . MET A 1 199 ? 16.688 -26.562 -5.922 1 98.19 199 MET A C 1
ATOM 1472 O O . MET A 1 199 ? 15.766 -27.094 -6.535 1 98.19 199 MET A O 1
ATOM 1476 N N . LEU A 1 200 ? 16.609 -25.438 -5.246 1 98.62 200 LEU A N 1
ATOM 1477 C CA . LEU A 1 200 ? 15.469 -24.547 -5.391 1 98.62 200 LEU A CA 1
ATOM 1478 C C . LEU A 1 200 ? 15.836 -23.328 -6.219 1 98.62 200 LEU A C 1
ATOM 1480 O O . LEU A 1 200 ? 16.719 -22.547 -5.832 1 98.62 200 LEU A O 1
ATOM 1484 N N . LEU A 1 201 ? 15.188 -23.172 -7.324 1 98.75 201 LEU A N 1
ATOM 1485 C CA . LEU A 1 201 ? 15.453 -22.078 -8.234 1 98.75 201 LEU A CA 1
ATOM 1486 C C . LEU A 1 201 ? 14.312 -21.062 -8.211 1 98.75 201 LEU A C 1
ATOM 1488 O O . LEU A 1 201 ? 13.141 -21.438 -8.312 1 98.75 201 LEU A O 1
ATOM 1492 N N . PHE A 1 202 ? 14.656 -19.781 -8.016 1 98.38 202 PHE A N 1
ATOM 1493 C CA . PHE A 1 202 ? 13.602 -18.766 -7.969 1 98.38 202 PHE A CA 1
ATOM 1494 C C . PHE A 1 202 ? 14.172 -17.391 -8.266 1 98.38 202 PHE A C 1
ATOM 1496 O O . PHE A 1 202 ? 15.375 -17.172 -8.164 1 98.38 202 PHE A O 1
ATOM 1503 N N . GLY A 1 203 ? 13.344 -16.516 -8.766 1 97.62 203 GLY A N 1
ATOM 1504 C CA . GLY A 1 203 ? 13.586 -15.086 -8.828 1 97.62 203 GLY A CA 1
ATOM 1505 C C . GLY A 1 203 ? 12.711 -14.289 -7.879 1 97.62 203 GLY A C 1
ATOM 1506 O O . GLY A 1 203 ? 11.688 -14.789 -7.406 1 97.62 203 GLY A O 1
ATOM 1507 N N . ASN A 1 204 ? 13.211 -13.078 -7.555 1 96.81 204 ASN A N 1
ATOM 1508 C CA . ASN A 1 204 ? 12.398 -12.328 -6.602 1 96.81 204 ASN A CA 1
ATOM 1509 C C . ASN A 1 204 ? 12.555 -10.82 -6.805 1 96.81 204 ASN A C 1
ATOM 1511 O O . ASN A 1 204 ? 12.984 -10.375 -7.871 1 96.81 204 ASN A O 1
ATOM 1515 N N . GLY A 1 205 ? 12.148 -10.086 -5.859 1 95.69 205 GLY A N 1
ATOM 1516 C CA . GLY A 1 205 ? 12.031 -8.641 -5.961 1 95.69 205 GLY A CA 1
ATOM 1517 C C . GLY A 1 205 ? 13.359 -7.922 -5.848 1 95.69 205 GLY A C 1
ATOM 1518 O O . GLY A 1 205 ? 13.461 -6.734 -6.152 1 95.69 205 GLY A O 1
ATOM 1519 N N . ASP A 1 206 ? 14.383 -8.609 -5.473 1 94.56 206 ASP A N 1
ATOM 1520 C CA . ASP A 1 206 ? 15.641 -7.891 -5.293 1 94.56 206 ASP A CA 1
ATOM 1521 C C . ASP A 1 206 ? 16.469 -7.898 -6.578 1 94.56 206 ASP A C 1
ATOM 1523 O O . ASP A 1 206 ? 17.609 -7.418 -6.598 1 94.56 206 ASP A O 1
ATOM 1527 N N . GLY A 1 207 ? 15.922 -8.562 -7.613 1 94 207 GLY A N 1
ATOM 1528 C CA . GLY A 1 207 ? 16.531 -8.461 -8.93 1 94 207 GLY A CA 1
ATOM 1529 C C . GLY A 1 207 ? 17.516 -9.586 -9.211 1 94 207 GLY A C 1
ATOM 1530 O O . GLY A 1 207 ? 18.375 -9.461 -10.086 1 94 207 GLY A O 1
ATOM 1531 N N . HIS A 1 208 ? 17.391 -10.625 -8.516 1 96.56 208 HIS A N 1
ATOM 1532 C CA . HIS A 1 208 ? 18.266 -11.773 -8.75 1 96.56 208 HIS A CA 1
ATOM 1533 C C . HIS A 1 208 ? 17.453 -13.047 -8.977 1 96.56 208 HIS A C 1
ATOM 1535 O O . HIS A 1 208 ? 16.281 -13.125 -8.578 1 96.56 208 HIS A O 1
ATOM 1541 N N . ILE A 1 209 ? 18.094 -13.922 -9.695 1 98.12 209 ILE A N 1
ATOM 1542 C CA . ILE A 1 209 ? 17.672 -15.32 -9.727 1 98.12 209 ILE A CA 1
ATOM 1543 C C . ILE A 1 209 ? 18.625 -16.172 -8.898 1 98.12 209 ILE A C 1
ATOM 1545 O O . ILE A 1 209 ? 19.844 -15.992 -8.969 1 98.12 209 ILE A O 1
ATOM 1549 N N . TYR A 1 210 ? 17.984 -17.047 -8.133 1 98.62 210 TYR A N 1
ATOM 1550 C CA . TYR A 1 210 ? 18.734 -17.797 -7.129 1 98.62 210 TYR A CA 1
ATOM 1551 C C . TYR A 1 210 ? 18.656 -19.297 -7.398 1 98.62 210 TYR A C 1
ATOM 1553 O O . TYR A 1 210 ? 17.688 -19.781 -7.996 1 98.62 210 TYR A O 1
ATOM 1561 N N . ALA A 1 211 ? 19.719 -19.969 -6.922 1 98.88 211 ALA A N 1
ATOM 1562 C CA . ALA A 1 211 ? 19.656 -21.391 -6.621 1 98.88 211 ALA A CA 1
ATOM 1563 C C . ALA A 1 211 ? 20.109 -21.672 -5.191 1 98.88 211 ALA A C 1
ATOM 1565 O O . ALA A 1 211 ? 21.203 -21.281 -4.793 1 98.88 211 ALA A O 1
ATOM 1566 N N . LEU A 1 212 ? 19.203 -22.281 -4.461 1 98.88 212 LEU A N 1
ATOM 1567 C CA . LEU A 1 212 ? 19.547 -22.703 -3.105 1 98.88 212 LEU A CA 1
ATOM 1568 C C . LEU A 1 212 ? 19.641 -24.219 -3.018 1 98.88 212 LEU A C 1
ATOM 1570 O O . LEU A 1 212 ? 18.922 -24.938 -3.725 1 98.88 212 LEU A O 1
ATOM 1574 N N . ASP A 1 213 ? 20.5 -24.656 -2.148 1 98.81 213 ASP A N 1
ATOM 1575 C CA . ASP A 1 213 ? 20.469 -26.062 -1.767 1 98.81 213 ASP A CA 1
ATOM 1576 C C . ASP A 1 213 ? 19.188 -26.391 -1.016 1 98.81 213 ASP A C 1
ATOM 1578 O O . ASP A 1 213 ? 18.891 -25.781 0.015 1 98.81 213 ASP A O 1
ATOM 1582 N N . ALA A 1 214 ? 18.469 -27.359 -1.504 1 98.62 214 ALA A N 1
ATOM 1583 C CA . ALA A 1 214 ? 17.141 -27.625 -0.962 1 98.62 214 ALA A CA 1
ATOM 1584 C C . ALA A 1 214 ? 17.219 -28.203 0.445 1 98.62 214 ALA A C 1
ATOM 1586 O O . ALA A 1 214 ? 16.281 -28.062 1.24 1 98.62 214 ALA A O 1
ATOM 1587 N N . VAL A 1 215 ? 18.281 -28.891 0.788 1 98.56 215 VAL A N 1
ATOM 1588 C CA . VAL A 1 215 ? 18.422 -29.562 2.082 1 98.56 215 VAL A CA 1
ATOM 1589 C C . VAL A 1 215 ? 18.781 -28.531 3.152 1 98.56 215 VAL A C 1
ATOM 1591 O O . VAL A 1 215 ? 18.219 -28.547 4.246 1 98.56 215 VAL A O 1
ATOM 1594 N N . THR A 1 216 ? 19.656 -27.562 2.787 1 98.31 216 THR A N 1
ATOM 1595 C CA . THR A 1 216 ? 20.25 -26.719 3.814 1 98.31 216 THR A CA 1
ATOM 1596 C C . THR A 1 216 ? 19.781 -25.281 3.684 1 98.31 216 THR A C 1
ATOM 1598 O O . THR A 1 216 ? 19.922 -24.484 4.613 1 98.31 216 THR A O 1
ATOM 1601 N N . GLY A 1 217 ? 19.328 -24.984 2.531 1 98.5 217 GLY A N 1
ATOM 1602 C CA . GLY A 1 217 ? 19 -23.594 2.264 1 98.5 217 GLY A CA 1
ATOM 1603 C C . GLY A 1 217 ? 20.203 -22.75 1.882 1 98.5 217 GLY A C 1
ATOM 1604 O O . GLY A 1 217 ? 20.094 -21.547 1.684 1 98.5 217 GLY A O 1
ATOM 1605 N N . ALA A 1 218 ? 21.359 -23.375 1.746 1 98.44 218 ALA A N 1
ATOM 1606 C CA . ALA A 1 218 ? 22.578 -22.625 1.416 1 98.44 218 ALA A CA 1
ATOM 1607 C C . ALA A 1 218 ? 22.547 -22.141 -0.027 1 98.44 218 ALA A C 1
ATOM 1609 O O . ALA A 1 218 ? 22.078 -22.844 -0.921 1 98.44 218 ALA A O 1
ATOM 1610 N N . LEU A 1 219 ? 23.141 -20.969 -0.198 1 98.75 219 LEU A N 1
ATOM 1611 C CA . LEU A 1 219 ? 23.203 -20.375 -1.532 1 98.75 219 LEU A CA 1
ATOM 1612 C C . LEU A 1 219 ? 24.156 -21.172 -2.422 1 98.75 219 LEU A C 1
ATOM 1614 O O . LEU A 1 219 ? 25.312 -21.422 -2.041 1 98.75 219 LEU A O 1
ATOM 1618 N N . LYS A 1 220 ? 23.672 -21.594 -3.561 1 98.62 220 LYS A N 1
ATOM 1619 C CA . LYS A 1 220 ? 24.516 -22.234 -4.562 1 98.62 220 LYS A CA 1
ATOM 1620 C C . LYS A 1 220 ? 24.984 -21.234 -5.617 1 98.62 220 LYS A C 1
ATOM 1622 O O . LYS A 1 220 ? 26.172 -21.156 -5.926 1 98.62 220 LYS A O 1
ATOM 1627 N N . TRP A 1 221 ? 24.062 -20.531 -6.219 1 98.5 221 TRP A N 1
ATOM 1628 C CA . TRP A 1 221 ? 24.422 -19.438 -7.117 1 98.5 221 TRP A CA 1
ATOM 1629 C C . TRP A 1 221 ? 23.359 -18.344 -7.098 1 98.5 221 TRP A C 1
ATOM 1631 O O . TRP A 1 221 ? 22.25 -18.562 -6.637 1 98.5 221 TRP A O 1
ATOM 1641 N N . LYS A 1 222 ? 23.734 -17.234 -7.473 1 97.88 222 LYS A N 1
ATOM 1642 C CA . LYS A 1 222 ? 22.922 -16.031 -7.574 1 97.88 222 LYS A CA 1
ATOM 1643 C C . LYS A 1 222 ? 23.328 -15.195 -8.789 1 97.88 222 LYS A C 1
ATOM 1645 O O . LYS A 1 222 ? 24.516 -14.938 -9.008 1 97.88 222 LYS A O 1
ATOM 1650 N N . THR A 1 223 ? 22.359 -14.836 -9.617 1 98 223 THR A N 1
ATOM 1651 C CA . THR A 1 223 ? 22.625 -14.062 -10.828 1 98 223 THR A CA 1
ATOM 1652 C C . THR A 1 223 ? 21.75 -12.812 -10.875 1 98 223 THR A C 1
ATOM 1654 O O . THR A 1 223 ? 20.531 -12.891 -10.727 1 98 223 THR A O 1
ATOM 1657 N N . ALA A 1 224 ? 22.375 -11.664 -11.055 1 95.62 224 ALA A N 1
ATOM 1658 C CA . ALA A 1 224 ? 21.641 -10.414 -11.234 1 95.62 224 ALA A CA 1
ATOM 1659 C C . ALA A 1 224 ? 21.047 -10.336 -12.641 1 95.62 224 ALA A C 1
ATOM 1661 O O . ALA A 1 224 ? 21.703 -10.648 -13.625 1 95.62 224 ALA A O 1
ATOM 1662 N N . ILE A 1 225 ? 19.766 -9.914 -12.719 1 93.5 225 ILE A N 1
ATOM 1663 C CA . ILE A 1 225 ? 19.156 -9.789 -14.039 1 93.5 225 ILE A CA 1
ATOM 1664 C C . ILE A 1 225 ? 18.906 -8.32 -14.359 1 93.5 225 ILE A C 1
ATOM 1666 O O . ILE A 1 225 ? 18.297 -7.992 -15.375 1 93.5 225 ILE A O 1
ATOM 1670 N N . MET A 1 226 ? 19.281 -7.375 -13.523 1 89.19 226 MET A N 1
ATOM 1671 C CA . MET A 1 226 ? 19.156 -5.93 -13.688 1 89.19 226 MET A CA 1
ATOM 1672 C C . MET A 1 226 ? 17.703 -5.535 -13.898 1 89.19 226 MET A C 1
ATOM 1674 O O . MET A 1 226 ? 17.391 -4.73 -14.781 1 89.19 226 MET A O 1
ATOM 1678 N N . SER A 1 227 ? 16.828 -6.184 -13.344 1 92.5 227 SER A N 1
ATOM 1679 C CA . SER A 1 227 ? 15.391 -6.027 -13.164 1 92.5 227 SER A CA 1
ATOM 1680 C C . SER A 1 227 ? 14.938 -6.613 -11.828 1 92.5 227 SER A C 1
ATOM 1682 O O . SER A 1 227 ? 15.742 -6.801 -10.914 1 92.5 227 SER A O 1
ATOM 1684 N N . PHE A 1 228 ? 13.656 -6.703 -11.672 1 92.81 228 PHE A N 1
ATOM 1685 C CA . PHE A 1 228 ? 13.156 -7.48 -10.547 1 92.81 228 PHE A CA 1
ATOM 1686 C C . PHE A 1 228 ? 11.945 -8.312 -10.953 1 92.81 228 PHE A C 1
ATOM 1688 O O . PHE A 1 228 ? 11.234 -7.957 -11.891 1 92.81 228 PHE A O 1
ATOM 1695 N N . VAL A 1 229 ? 11.852 -9.422 -10.273 1 94.75 229 VAL A N 1
ATOM 1696 C CA . VAL A 1 229 ? 10.742 -10.328 -10.539 1 94.75 229 VAL A CA 1
ATOM 1697 C C . VAL A 1 229 ? 9.609 -10.062 -9.547 1 94.75 229 VAL A C 1
ATOM 1699 O O . VAL A 1 229 ? 9.781 -10.266 -8.344 1 94.75 229 VAL A O 1
ATOM 1702 N N . SER A 1 230 ? 8.508 -9.68 -10.055 1 91.38 230 SER A N 1
ATOM 1703 C CA . SER A 1 230 ? 7.395 -9.352 -9.164 1 91.38 230 SER A CA 1
ATOM 1704 C C . SER A 1 230 ? 6.562 -10.586 -8.836 1 91.38 230 SER A C 1
ATOM 1706 O O . SER A 1 230 ? 6.473 -10.992 -7.672 1 91.38 230 SER A O 1
ATOM 1708 N N . MET A 1 231 ? 6.027 -11.227 -9.875 1 91.75 231 MET A N 1
ATOM 1709 C CA . MET A 1 231 ? 5.137 -12.352 -9.641 1 91.75 231 MET A CA 1
ATOM 1710 C C . MET A 1 231 ? 5.449 -13.5 -10.594 1 91.75 231 MET A C 1
ATOM 1712 O O . MET A 1 231 ? 4.969 -14.617 -10.406 1 91.75 231 MET A O 1
ATOM 1716 N N . SER A 1 232 ? 6.227 -13.305 -11.547 1 93.69 232 SER A N 1
ATOM 1717 C CA . SER A 1 232 ? 6.523 -14.32 -12.547 1 93.69 232 SER A CA 1
ATOM 1718 C C . SER A 1 232 ? 7.246 -15.508 -11.93 1 93.69 232 SER A C 1
ATOM 1720 O O . SER A 1 232 ? 8.469 -15.492 -11.789 1 93.69 232 SER A O 1
ATOM 1722 N N . SER A 1 233 ? 6.453 -16.516 -11.727 1 95.69 233 SER A N 1
ATOM 1723 C CA . SER A 1 233 ? 7.035 -17.734 -11.141 1 95.69 233 SER A CA 1
ATOM 1724 C C . SER A 1 233 ? 8.016 -18.391 -12.102 1 95.69 233 SER A C 1
ATOM 1726 O O . SER A 1 233 ? 7.891 -18.25 -13.32 1 95.69 233 SER A O 1
ATOM 1728 N N . ALA A 1 234 ? 8.977 -19.047 -11.516 1 96.19 234 ALA A N 1
ATOM 1729 C CA . ALA A 1 234 ? 9.961 -19.766 -12.32 1 96.19 234 ALA A CA 1
ATOM 1730 C C . ALA A 1 234 ? 9.312 -20.891 -13.125 1 96.19 234 ALA A C 1
ATOM 1732 O O . ALA A 1 234 ? 8.477 -21.625 -12.602 1 96.19 234 ALA A O 1
ATOM 1733 N N . THR A 1 235 ? 9.68 -20.922 -14.375 1 92.75 235 THR A N 1
ATOM 1734 C CA . THR A 1 235 ? 9.32 -22.031 -15.25 1 92.75 235 THR A CA 1
ATOM 1735 C C . THR A 1 235 ? 10.562 -22.797 -15.703 1 92.75 235 THR A C 1
ATOM 1737 O O . THR A 1 235 ? 11.57 -22.172 -16.078 1 92.75 235 THR A O 1
ATOM 1740 N N . PHE A 1 236 ? 10.383 -24.094 -15.68 1 96.5 236 PHE A N 1
ATOM 1741 C CA . PHE A 1 236 ? 11.547 -24.922 -15.93 1 96.5 236 PHE A CA 1
ATOM 1742 C C . PHE A 1 236 ? 11.32 -25.844 -17.125 1 96.5 236 PHE A C 1
ATOM 1744 O O . PHE A 1 236 ? 10.266 -26.469 -17.25 1 96.5 236 PHE A O 1
ATOM 1751 N N . ASP A 1 237 ? 12.266 -25.812 -18.047 1 96.75 237 ASP A N 1
ATOM 1752 C CA . ASP A 1 237 ? 12.359 -26.812 -19.109 1 96.75 237 ASP A CA 1
ATOM 1753 C C . ASP A 1 237 ? 13.375 -27.891 -18.766 1 96.75 237 ASP A C 1
ATOM 1755 O O . ASP A 1 237 ? 14.578 -27.703 -18.938 1 96.75 237 ASP A O 1
ATOM 1759 N N . PRO A 1 238 ? 12.867 -29 -18.438 1 93.44 238 PRO A N 1
ATOM 1760 C CA . PRO A 1 238 ? 13.805 -30.047 -18 1 93.44 238 PRO A CA 1
ATOM 1761 C C . PRO A 1 238 ? 14.641 -30.594 -19.156 1 93.44 238 PRO A C 1
ATOM 1763 O O . PRO A 1 238 ? 15.734 -31.125 -18.938 1 93.44 238 PRO A O 1
ATOM 1766 N N . LYS A 1 239 ? 14.117 -30.578 -20.359 1 94.25 239 LYS A N 1
ATOM 1767 C CA . LYS A 1 239 ? 14.836 -31.125 -21.5 1 94.25 239 LYS A CA 1
ATOM 1768 C C . LYS A 1 239 ? 16.094 -30.312 -21.797 1 94.25 239 LYS A C 1
ATOM 1770 O O . LYS A 1 239 ? 17.156 -30.875 -22.062 1 94.25 239 LYS A O 1
ATOM 1775 N N . LYS A 1 240 ? 15.992 -29.031 -21.641 1 96.44 240 LYS A N 1
ATOM 1776 C CA . LYS A 1 240 ? 17.109 -28.172 -21.984 1 96.44 240 LYS A CA 1
ATOM 1777 C C . LYS A 1 240 ? 17.812 -27.641 -20.734 1 96.44 240 LYS A C 1
ATOM 1779 O O . LYS A 1 240 ? 18.844 -26.984 -20.812 1 96.44 240 LYS A O 1
ATOM 1784 N N . ASN A 1 241 ? 17.25 -27.938 -19.656 1 97.69 241 ASN A N 1
ATOM 1785 C CA . ASN A 1 241 ? 17.766 -27.469 -18.375 1 97.69 241 ASN A CA 1
ATOM 1786 C C . ASN A 1 241 ? 17.812 -25.938 -18.312 1 97.69 241 ASN A C 1
ATOM 1788 O O . ASN A 1 241 ? 18.844 -25.359 -17.969 1 97.69 241 ASN A O 1
ATOM 1792 N N . VAL A 1 242 ? 16.75 -25.359 -18.672 1 98.5 242 VAL A N 1
ATOM 1793 C CA . VAL A 1 242 ? 16.625 -23.906 -18.734 1 98.5 242 VAL A CA 1
ATOM 1794 C C . VAL A 1 242 ? 15.531 -23.422 -17.781 1 98.5 242 VAL A C 1
ATOM 1796 O O . VAL A 1 242 ? 14.453 -24.016 -17.734 1 98.5 242 VAL A O 1
ATOM 1799 N N . ILE A 1 243 ? 15.852 -22.406 -17 1 98.12 243 ILE A N 1
ATOM 1800 C CA . ILE A 1 243 ? 14.852 -21.75 -16.172 1 98.12 243 ILE A CA 1
ATOM 1801 C C . ILE A 1 243 ? 14.477 -20.406 -16.797 1 98.12 243 ILE A C 1
ATOM 1803 O O . ILE A 1 243 ? 15.344 -19.703 -17.328 1 98.12 243 ILE A O 1
ATOM 1807 N N . ILE A 1 244 ? 13.211 -20.109 -16.797 1 97.56 244 ILE A N 1
ATOM 1808 C CA . ILE A 1 244 ? 12.688 -18.922 -17.469 1 97.56 244 ILE A CA 1
ATOM 1809 C C . ILE A 1 244 ? 11.836 -18.109 -16.484 1 97.56 244 ILE A C 1
ATOM 1811 O O . ILE A 1 244 ? 11.031 -18.672 -15.734 1 97.56 244 ILE A O 1
ATOM 1815 N N . MET A 1 245 ? 12.047 -16.781 -16.5 1 95.69 245 MET A N 1
ATOM 1816 C CA . MET A 1 245 ? 11.219 -15.867 -15.711 1 95.69 245 MET A CA 1
ATOM 1817 C C . MET A 1 245 ? 11.117 -14.508 -16.391 1 95.69 245 MET A C 1
ATOM 1819 O O . MET A 1 245 ? 11.93 -14.172 -17.25 1 95.69 245 MET A O 1
ATOM 1823 N N . GLY A 1 246 ? 10.172 -13.781 -15.961 1 95.31 246 GLY A N 1
ATOM 1824 C CA . GLY A 1 246 ? 10.008 -12.43 -16.453 1 95.31 246 GLY A CA 1
ATOM 1825 C C . GLY A 1 246 ? 10.391 -11.367 -15.445 1 95.31 246 GLY A C 1
ATOM 1826 O O . GLY A 1 246 ? 10.141 -11.523 -14.242 1 95.31 246 GLY A O 1
ATOM 1827 N N . GLY A 1 247 ? 11 -10.328 -15.953 1 93.81 247 GLY A N 1
ATOM 1828 C CA . GLY A 1 247 ? 11.328 -9.164 -15.141 1 93.81 247 GLY A CA 1
ATOM 1829 C C . GLY A 1 247 ? 10.352 -8.023 -15.328 1 93.81 247 GLY A C 1
ATOM 1830 O O . GLY A 1 247 ? 9.688 -7.922 -16.359 1 93.81 247 GLY A O 1
ATOM 1831 N N . THR A 1 248 ? 10.375 -7.086 -14.344 1 90.31 248 THR A N 1
ATOM 1832 C CA . THR A 1 248 ? 9.375 -6.027 -14.297 1 90.31 248 THR A CA 1
ATOM 1833 C C . THR A 1 248 ? 9.938 -4.723 -14.859 1 90.31 248 THR A C 1
ATOM 1835 O O . THR A 1 248 ? 9.258 -4.027 -15.617 1 90.31 248 THR A O 1
ATOM 1838 N N . HIS A 1 249 ? 11.133 -4.379 -14.469 1 86.5 249 HIS A N 1
ATOM 1839 C CA . HIS A 1 249 ? 11.773 -3.139 -14.891 1 86.5 249 HIS A CA 1
ATOM 1840 C C . HIS A 1 249 ? 13.281 -3.314 -15.023 1 86.5 249 HIS A C 1
ATOM 1842 O O . HIS A 1 249 ? 14.008 -3.275 -14.031 1 86.5 249 HIS A O 1
ATOM 1848 N N . PRO A 1 250 ? 13.688 -3.43 -16.312 1 88.56 250 PRO A N 1
ATOM 1849 C CA . PRO A 1 250 ? 12.859 -3.467 -17.516 1 88.56 250 PRO A CA 1
ATOM 1850 C C . PRO A 1 250 ? 11.977 -4.707 -17.578 1 88.56 250 PRO A C 1
ATOM 1852 O O . PRO A 1 250 ? 12.273 -5.719 -16.953 1 88.56 250 PRO A O 1
ATOM 1855 N N . SER A 1 251 ? 10.891 -4.578 -18.391 1 90.94 251 SER A N 1
ATOM 1856 C CA . SER A 1 251 ? 9.977 -5.688 -18.641 1 90.94 251 SER A CA 1
ATOM 1857 C C . SER A 1 251 ? 10.531 -6.629 -19.703 1 90.94 251 SER A C 1
ATOM 1859 O O . SER A 1 251 ? 10.18 -6.523 -20.875 1 90.94 251 SER A O 1
ATOM 1861 N N . ASN A 1 252 ? 11.422 -7.559 -19.312 1 94.56 252 ASN A N 1
ATOM 1862 C CA . ASN A 1 252 ? 12.055 -8.555 -20.172 1 94.56 252 ASN A CA 1
ATOM 1863 C C . ASN A 1 252 ? 11.773 -9.969 -19.688 1 94.56 252 ASN A C 1
ATOM 1865 O O . ASN A 1 252 ? 11.336 -10.172 -18.562 1 94.56 252 ASN A O 1
ATOM 1869 N N . ILE A 1 253 ? 11.992 -10.883 -20.672 1 97.12 253 ILE A N 1
ATOM 1870 C CA . ILE A 1 253 ? 11.984 -12.305 -20.344 1 97.12 253 ILE A CA 1
ATOM 1871 C C . ILE A 1 253 ? 13.414 -12.844 -20.328 1 97.12 253 ILE A C 1
ATOM 1873 O O . ILE A 1 253 ? 14.188 -12.586 -21.25 1 97.12 253 ILE A O 1
ATOM 1877 N N . TYR A 1 254 ? 13.727 -13.555 -19.25 1 97.69 254 TYR A N 1
ATOM 1878 C CA . TYR A 1 254 ? 15.094 -14.016 -19.047 1 97.69 254 TYR A CA 1
ATOM 1879 C C . TYR A 1 254 ? 15.164 -15.539 -19.016 1 97.69 254 TYR A C 1
ATOM 1881 O O . TYR A 1 254 ? 14.281 -16.188 -18.453 1 97.69 254 TYR A O 1
ATOM 1889 N N . ALA A 1 255 ? 16.234 -16.062 -19.625 1 98.5 255 ALA A N 1
ATOM 1890 C CA . ALA A 1 255 ? 16.547 -17.484 -19.531 1 98.5 255 ALA A CA 1
ATOM 1891 C C . ALA A 1 255 ? 17.969 -17.703 -19.031 1 98.5 255 ALA A C 1
ATOM 1893 O O . ALA A 1 255 ? 18.906 -17.031 -19.469 1 98.5 255 ALA A O 1
ATOM 1894 N N . LEU A 1 256 ? 18 -18.547 -18.078 1 98.69 256 LEU A N 1
ATOM 1895 C CA . LEU A 1 256 ? 19.281 -18.922 -17.516 1 98.69 256 LEU A CA 1
ATOM 1896 C C . LEU A 1 256 ? 19.469 -20.438 -17.547 1 98.69 256 LEU A C 1
ATOM 1898 O O . LEU A 1 256 ? 18.484 -21.188 -17.562 1 98.69 256 LEU A O 1
ATOM 1902 N N . ASP A 1 257 ? 20.734 -20.812 -17.562 1 98.69 257 ASP A N 1
ATOM 1903 C CA . ASP A 1 257 ? 21.062 -22.219 -17.281 1 98.69 257 ASP A CA 1
ATOM 1904 C C . ASP A 1 257 ? 20.75 -22.578 -15.836 1 98.69 257 ASP A C 1
ATOM 1906 O O . ASP A 1 257 ? 21.266 -21.953 -14.906 1 98.69 257 ASP A O 1
ATOM 1910 N N . ALA A 1 258 ? 19.969 -23.625 -15.648 1 98.25 258 ALA A N 1
ATOM 1911 C CA . ALA A 1 258 ? 19.453 -23.938 -14.312 1 98.25 258 ALA A CA 1
ATOM 1912 C C . ALA A 1 258 ? 20.562 -24.422 -13.398 1 98.25 258 ALA A C 1
ATOM 1914 O O . ALA A 1 258 ? 20.516 -24.219 -12.18 1 98.25 258 ALA A O 1
ATOM 1915 N N . ALA A 1 259 ? 21.516 -25.062 -13.914 1 97.81 259 ALA A N 1
ATOM 1916 C CA . ALA A 1 259 ? 22.578 -25.656 -13.109 1 97.81 259 ALA A CA 1
ATOM 1917 C C . ALA A 1 259 ? 23.578 -24.594 -12.656 1 97.81 259 ALA A C 1
ATOM 1919 O O . ALA A 1 259 ? 24.109 -24.656 -11.539 1 97.81 259 ALA A O 1
ATOM 1920 N N . THR A 1 260 ? 23.797 -23.547 -13.516 1 98.12 260 THR A N 1
ATOM 1921 C CA . THR A 1 260 ? 24.938 -22.672 -13.266 1 98.12 260 THR A CA 1
ATOM 1922 C C . THR A 1 260 ? 24.484 -21.234 -13 1 98.12 260 THR A C 1
ATOM 1924 O O . THR A 1 260 ? 25.25 -20.422 -12.484 1 98.12 260 THR A O 1
ATOM 1927 N N . GLY A 1 261 ? 23.359 -20.984 -13.453 1 98.38 261 GLY A N 1
ATOM 1928 C CA . GLY A 1 261 ? 22.891 -19.609 -13.352 1 98.38 261 GLY A CA 1
ATOM 1929 C C . GLY A 1 261 ? 23.406 -18.719 -14.477 1 98.38 261 GLY A C 1
ATOM 1930 O O . GLY A 1 261 ? 23.172 -17.516 -14.477 1 98.38 261 GLY A O 1
ATOM 1931 N N . LYS A 1 262 ? 24.062 -19.297 -15.414 1 98.38 262 LYS A N 1
ATOM 1932 C CA . LYS A 1 262 ? 24.562 -18.516 -16.547 1 98.38 262 LYS A CA 1
ATOM 1933 C C . LYS A 1 262 ? 23.422 -17.984 -17.406 1 98.38 262 LYS A C 1
ATOM 1935 O O . LYS A 1 262 ? 22.547 -18.75 -17.812 1 98.38 262 LYS A O 1
ATOM 1940 N N . PRO A 1 263 ? 23.438 -16.688 -17.656 1 98.38 263 PRO A N 1
ATOM 1941 C CA . PRO A 1 263 ? 22.422 -16.156 -18.578 1 98.38 263 PRO A CA 1
ATOM 1942 C C . PRO A 1 263 ? 22.547 -16.734 -19.984 1 98.38 263 PRO A C 1
ATOM 1944 O O . PRO A 1 263 ? 23.656 -16.875 -20.516 1 98.38 263 PRO A O 1
ATOM 1947 N N . LEU A 1 264 ? 21.422 -17.062 -20.562 1 98.56 264 LEU A N 1
ATOM 1948 C CA . LEU A 1 264 ? 21.391 -17.625 -21.906 1 98.56 264 LEU A CA 1
ATOM 1949 C C . LEU A 1 264 ? 20.844 -16.609 -22.906 1 98.56 264 LEU A C 1
ATOM 1951 O O . LEU A 1 264 ? 21.453 -16.391 -23.953 1 98.56 264 LEU A O 1
ATOM 1955 N N . TRP A 1 265 ? 19.734 -16.047 -22.672 1 98.12 265 TRP A N 1
ATOM 1956 C CA . TRP A 1 265 ? 19.172 -15.008 -23.531 1 98.12 265 TRP A CA 1
ATOM 1957 C C . TRP A 1 265 ? 18.219 -14.109 -22.734 1 98.12 265 TRP A C 1
ATOM 1959 O O . TRP A 1 265 ? 17.766 -14.484 -21.656 1 98.12 265 TRP A O 1
ATOM 1969 N N . THR A 1 266 ? 18.031 -12.938 -23.203 1 97.38 266 THR A N 1
ATOM 1970 C CA . THR A 1 266 ? 17.047 -11.945 -22.781 1 97.38 266 THR A CA 1
ATOM 1971 C C . THR A 1 266 ? 16.234 -11.453 -23.969 1 97.38 266 THR A C 1
ATOM 1973 O O . THR A 1 266 ? 16.797 -11.133 -25.016 1 97.38 266 THR A O 1
ATOM 1976 N N . VAL A 1 267 ? 14.93 -11.438 -23.734 1 97.12 267 VAL A N 1
ATOM 1977 C CA . VAL A 1 267 ? 14.039 -10.992 -24.797 1 97.12 267 VAL A CA 1
ATOM 1978 C C . VAL A 1 267 ? 13.219 -9.797 -24.312 1 97.12 267 VAL A C 1
ATOM 1980 O O . VAL A 1 267 ? 12.68 -9.812 -23.203 1 97.12 267 VAL A O 1
ATOM 1983 N N . HIS A 1 268 ? 13.172 -8.805 -25.094 1 95.5 268 HIS A N 1
ATOM 1984 C CA . HIS A 1 268 ? 12.297 -7.656 -24.906 1 95.5 268 HIS A CA 1
ATOM 1985 C C . HIS A 1 268 ? 11.195 -7.609 -25.953 1 95.5 268 HIS A C 1
ATOM 1987 O O . HIS A 1 268 ? 11.414 -7.105 -27.062 1 95.5 268 HIS A O 1
ATOM 1993 N N . PRO A 1 269 ? 10.008 -8.062 -25.609 1 94.62 269 PRO A N 1
ATOM 1994 C CA . PRO A 1 269 ? 8.953 -8.055 -26.625 1 94.62 269 PRO A CA 1
ATOM 1995 C C . PRO A 1 269 ? 8.562 -6.641 -27.062 1 94.62 269 PRO A C 1
ATOM 1997 O O . PRO A 1 269 ? 8.555 -5.723 -26.234 1 94.62 269 PRO A O 1
ATOM 2000 N N . LYS A 1 270 ? 8.188 -6.535 -28.297 1 92 270 LYS A N 1
ATOM 2001 C CA . LYS A 1 270 ? 7.793 -5.238 -28.844 1 92 270 LYS A CA 1
ATOM 2002 C C . LYS A 1 270 ? 6.551 -4.699 -28.141 1 92 270 LYS A C 1
ATOM 2004 O O . LYS A 1 270 ? 5.598 -5.445 -27.891 1 92 270 LYS A O 1
ATOM 2009 N N . ASN A 1 271 ? 6.57 -3.479 -27.688 1 91 271 ASN A N 1
ATOM 2010 C CA . ASN A 1 271 ? 5.457 -2.709 -27.141 1 91 271 ASN A CA 1
ATOM 2011 C C . ASN A 1 271 ? 5.039 -3.217 -25.766 1 91 271 ASN A C 1
ATOM 2013 O O . ASN A 1 271 ? 3.963 -2.879 -25.266 1 91 271 ASN A O 1
ATOM 2017 N N . ILE A 1 272 ? 5.828 -4.082 -25.234 1 91.5 272 ILE A N 1
ATOM 2018 C CA . ILE A 1 272 ? 5.484 -4.535 -23.891 1 91.5 272 ILE A CA 1
ATOM 2019 C C . ILE A 1 272 ? 5.34 -3.334 -22.969 1 91.5 272 ILE A C 1
ATOM 2021 O O . ILE A 1 272 ? 6.121 -2.383 -23.047 1 91.5 272 ILE A O 1
ATOM 2025 N N . PHE A 1 273 ? 4.324 -3.457 -22.141 1 82.81 273 PHE A N 1
ATOM 2026 C CA . 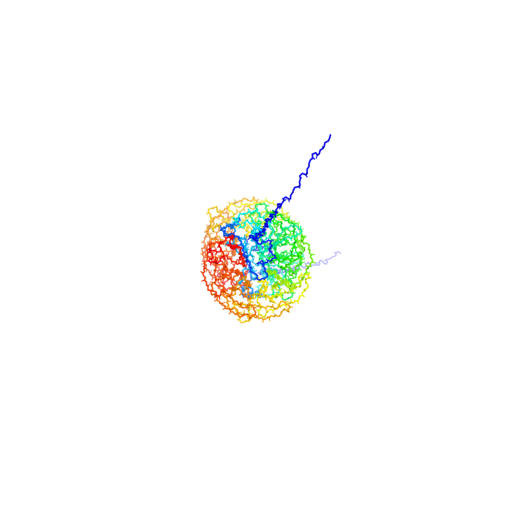PHE A 1 273 ? 3.93 -2.295 -21.359 1 82.81 273 PHE A CA 1
ATOM 2027 C C . PHE A 1 273 ? 4.008 -2.598 -19.875 1 82.81 273 PHE A C 1
ATOM 2029 O O . PHE A 1 273 ? 3.688 -3.709 -19.438 1 82.81 273 PHE A O 1
ATOM 2036 N N . SER A 1 274 ? 4.5 -1.583 -19.109 1 77.5 274 SER A N 1
ATOM 2037 C CA . SER A 1 274 ? 4.469 -1.544 -17.656 1 77.5 274 SER A CA 1
ATOM 2038 C C . SER A 1 274 ? 5.133 -2.779 -17.062 1 77.5 274 SER A C 1
ATOM 2040 O O . SER A 1 274 ? 6.223 -3.166 -17.469 1 77.5 274 SER A O 1
ATOM 2042 N N . SER A 1 275 ? 4.566 -3.418 -16.031 1 78.75 275 SER A N 1
ATOM 2043 C CA . SER A 1 275 ? 5.145 -4.5 -15.25 1 78.75 275 SER A CA 1
ATOM 2044 C C . SER A 1 275 ? 4.836 -5.859 -15.867 1 78.75 275 SER A C 1
ATOM 2046 O O . SER A 1 275 ? 5.066 -6.898 -15.234 1 78.75 275 SER A O 1
ATOM 2048 N N . SER A 1 276 ? 4.477 -5.895 -17.047 1 82 276 SER A N 1
ATOM 2049 C CA . SER A 1 276 ? 3.865 -7.078 -17.641 1 82 276 SER A CA 1
ATOM 2050 C C . SER A 1 276 ? 4.84 -8.25 -17.672 1 82 276 SER A C 1
ATOM 2052 O O . SER A 1 276 ? 4.477 -9.375 -17.312 1 82 276 SER A O 1
ATOM 2054 N N . GLY A 1 277 ? 6.004 -8.047 -17.938 1 79.94 277 GLY A N 1
ATOM 2055 C CA . GLY A 1 277 ? 6.961 -9.141 -18 1 79.94 277 GLY A CA 1
ATOM 2056 C C . GLY A 1 277 ? 7.109 -9.891 -16.688 1 79.94 277 GLY A C 1
ATOM 2057 O O . GLY A 1 277 ? 7.25 -11.109 -16.688 1 79.94 277 GLY A O 1
ATOM 2058 N N . GLY A 1 278 ? 7.039 -9.148 -15.656 1 84 278 GLY A N 1
ATOM 2059 C CA . GLY A 1 278 ? 7.281 -9.727 -14.344 1 84 278 GLY A CA 1
ATOM 2060 C C . GLY A 1 278 ? 6.016 -10.203 -13.664 1 84 278 GLY A C 1
ATOM 2061 O O . GLY A 1 278 ? 6.062 -10.695 -12.531 1 84 278 GLY A O 1
ATOM 2062 N N . ASP A 1 279 ? 4.918 -10.117 -14.328 1 86.25 279 ASP A N 1
ATOM 2063 C CA . ASP A 1 279 ? 3.654 -10.422 -13.664 1 86.25 279 ASP A CA 1
ATOM 2064 C C . ASP A 1 279 ? 3.154 -11.812 -14.031 1 86.25 279 ASP A C 1
ATOM 2066 O O . ASP A 1 279 ? 2.656 -12.547 -13.18 1 86.25 279 ASP A O 1
ATOM 2070 N N . GLY A 1 280 ? 3.277 -12.164 -15.211 1 88.31 280 GLY A N 1
ATOM 2071 C CA . GLY A 1 280 ? 2.74 -13.438 -15.672 1 88.31 280 GLY A CA 1
ATOM 2072 C C . GLY A 1 280 ? 3.742 -14.57 -15.578 1 88.31 280 GLY A C 1
ATOM 2073 O O . GLY A 1 280 ? 4.941 -14.367 -15.758 1 88.31 280 GLY A O 1
ATOM 2074 N N . THR A 1 281 ? 3.205 -15.781 -15.336 1 93.31 281 THR A N 1
ATOM 2075 C CA . THR A 1 281 ? 4.027 -16.984 -15.32 1 93.31 281 THR A CA 1
ATOM 2076 C C . THR A 1 281 ? 3.992 -17.688 -16.672 1 93.31 281 THR A C 1
ATOM 2078 O O . THR A 1 281 ? 2.92 -17.875 -17.25 1 93.31 281 THR A O 1
ATOM 2081 N N . TRP A 1 282 ? 5.117 -18.062 -17.156 1 95.44 282 TRP A N 1
ATOM 2082 C CA . TRP A 1 282 ? 5.258 -18.656 -18.484 1 95.44 282 TRP A CA 1
ATOM 2083 C C . TRP A 1 282 ? 5.117 -20.172 -18.422 1 95.44 282 TRP A C 1
ATOM 2085 O O . TRP A 1 282 ? 5.512 -20.797 -17.422 1 95.44 282 TRP A O 1
ATOM 2095 N N . ALA A 1 283 ? 4.559 -20.75 -19.469 1 96.62 283 ALA A N 1
ATOM 2096 C CA . ALA A 1 283 ? 4.422 -22.188 -19.578 1 96.62 283 ALA A CA 1
ATOM 2097 C C . ALA A 1 283 ? 5.332 -22.75 -20.672 1 96.62 283 ALA A C 1
ATOM 2099 O O . ALA A 1 283 ? 5.754 -22.016 -21.578 1 96.62 283 ALA A O 1
ATOM 2100 N N . VAL A 1 284 ? 5.598 -24.031 -20.531 1 97.62 284 VAL A N 1
ATOM 2101 C CA . VAL A 1 284 ? 6.453 -24.688 -21.516 1 97.62 284 VAL A CA 1
ATOM 2102 C C . VAL A 1 284 ? 5.648 -25.734 -22.297 1 97.62 284 VAL A C 1
ATOM 2104 O O . VAL A 1 284 ? 4.914 -26.516 -21.688 1 97.62 284 VAL A O 1
ATOM 2107 N N . GLY A 1 285 ? 5.742 -25.703 -23.609 1 95.69 285 GLY A N 1
ATOM 2108 C CA . GLY A 1 285 ? 5.215 -26.703 -24.531 1 95.69 285 GLY A CA 1
ATOM 2109 C C . GLY A 1 285 ? 6.16 -27.016 -25.672 1 95.69 285 GLY A C 1
ATOM 2110 O O . GLY A 1 285 ? 6.391 -26.172 -26.547 1 95.69 285 GLY A O 1
ATOM 2111 N N . GLY A 1 286 ? 6.555 -28.281 -25.656 1 93.88 286 GLY A N 1
ATOM 2112 C CA . GLY A 1 286 ? 7.543 -28.625 -26.656 1 93.88 286 GLY A CA 1
ATOM 2113 C C . GLY A 1 286 ? 8.836 -27.844 -26.516 1 93.88 286 GLY A C 1
ATOM 2114 O O . GLY A 1 286 ? 9.469 -27.875 -25.453 1 93.88 286 GLY A O 1
ATOM 2115 N N . ASN A 1 287 ? 9.164 -27.094 -27.609 1 95.88 287 ASN A N 1
ATOM 2116 C CA . ASN A 1 287 ? 10.43 -26.375 -27.625 1 95.88 287 ASN A CA 1
ATOM 2117 C C . ASN A 1 287 ? 10.227 -24.875 -27.375 1 95.88 287 ASN A C 1
ATOM 2119 O O . ASN A 1 287 ? 11.156 -24.094 -27.531 1 95.88 287 ASN A O 1
ATOM 2123 N N . VAL A 1 288 ? 9.039 -24.531 -26.953 1 97.94 288 VAL A N 1
ATOM 2124 C CA . VAL A 1 288 ? 8.766 -23.109 -26.781 1 97.94 288 VAL A CA 1
ATOM 2125 C C . VAL A 1 288 ? 8.258 -22.844 -25.359 1 97.94 288 VAL A C 1
ATOM 2127 O O . VAL A 1 288 ? 7.734 -23.75 -24.719 1 97.94 288 VAL A O 1
ATOM 2130 N N . THR A 1 289 ? 8.539 -21.688 -24.906 1 98 289 THR A N 1
ATOM 2131 C CA . THR A 1 289 ? 7.828 -21.125 -23.766 1 98 289 THR A CA 1
ATOM 2132 C C . THR A 1 289 ? 6.797 -20.094 -24.219 1 98 289 THR A C 1
ATOM 2134 O O . THR A 1 289 ? 7.043 -19.328 -25.156 1 98 289 THR A O 1
ATOM 2137 N N . ILE A 1 290 ? 5.645 -20.219 -23.609 1 97.62 290 ILE A N 1
ATOM 2138 C CA . ILE A 1 290 ? 4.527 -19.375 -24.031 1 97.62 290 ILE A CA 1
ATOM 2139 C C . ILE A 1 290 ? 3.986 -18.594 -22.828 1 97.62 290 ILE A C 1
ATOM 2141 O O . ILE A 1 290 ? 3.818 -19.156 -21.75 1 97.62 290 ILE A O 1
ATOM 2145 N N . GLY A 1 291 ? 3.779 -17.266 -23.016 1 95.94 291 GLY A N 1
ATOM 2146 C CA . GLY A 1 291 ? 3.201 -16.406 -22 1 95.94 291 GLY A CA 1
ATOM 2147 C C . GLY A 1 291 ? 2.438 -15.227 -22.594 1 95.94 291 GLY A C 1
ATOM 2148 O O . GLY A 1 291 ? 2.473 -15 -23.797 1 95.94 291 GLY A O 1
ATOM 2149 N N . GLN A 1 292 ? 1.714 -14.586 -21.688 1 95.12 292 GLN A N 1
ATOM 2150 C CA . GLN A 1 292 ? 0.921 -13.422 -22.078 1 95.12 292 GLN A CA 1
ATOM 2151 C C . GLN A 1 292 ? 1.598 -12.125 -21.641 1 95.12 292 GLN A C 1
ATOM 2153 O O . GLN A 1 292 ? 2.184 -12.055 -20.562 1 95.12 292 GLN A O 1
ATOM 2158 N N . ILE A 1 293 ? 1.496 -11.133 -22.531 1 93.81 293 ILE A N 1
ATOM 2159 C CA . ILE A 1 293 ? 2.01 -9.812 -22.188 1 93.81 293 ILE A CA 1
ATOM 2160 C C . ILE A 1 293 ? 0.95 -8.75 -22.484 1 93.81 293 ILE A C 1
ATOM 2162 O O . ILE A 1 293 ? 0.117 -8.93 -23.375 1 93.81 293 ILE A O 1
ATOM 2166 N N . GLU A 1 294 ? 1.022 -7.707 -21.672 1 92.62 294 GLU A N 1
ATOM 2167 C CA . GLU A 1 294 ? 0.279 -6.488 -21.984 1 92.62 294 GLU A CA 1
ATOM 2168 C C . GLU A 1 294 ? 1.081 -5.57 -22.906 1 92.62 294 GLU A C 1
ATOM 2170 O O . GLU A 1 294 ? 2.289 -5.406 -22.719 1 92.62 294 GLU A O 1
ATOM 2175 N N . THR A 1 295 ? 0.421 -5.008 -23.891 1 92.69 295 THR A N 1
ATOM 2176 C CA . THR A 1 295 ? 1.096 -4.129 -24.844 1 92.69 295 THR A CA 1
ATOM 2177 C C . THR A 1 295 ? 0.392 -2.775 -24.922 1 92.69 295 THR A C 1
ATOM 2179 O O . THR A 1 295 ? -0.792 -2.668 -24.594 1 92.69 295 THR A O 1
ATOM 2182 N N . ARG A 1 296 ? 1.192 -1.8 -25.25 1 91.94 296 ARG A N 1
ATOM 2183 C CA . ARG A 1 296 ? 0.635 -0.466 -25.438 1 91.94 296 ARG A CA 1
ATOM 2184 C C . ARG A 1 296 ? 1.41 0.299 -26.516 1 91.94 296 ARG A C 1
ATOM 2186 O O . ARG A 1 296 ? 2.643 0.295 -26.516 1 91.94 296 ARG A O 1
ATOM 2193 N N . THR A 1 297 ? 0.689 0.902 -27.453 1 89.12 297 THR A N 1
ATOM 2194 C CA . THR A 1 297 ? 1.286 1.781 -28.453 1 89.12 297 THR A CA 1
ATOM 2195 C C . THR A 1 297 ? 1.188 3.24 -28.016 1 89.12 297 THR A C 1
ATOM 2197 O O . THR A 1 297 ? 0.475 3.562 -27.062 1 89.12 297 THR A O 1
ATOM 2200 N N . SER A 1 298 ? 1.878 4.105 -28.734 1 84.94 298 SER A N 1
ATOM 2201 C CA . SER A 1 298 ? 1.91 5.523 -28.391 1 84.94 298 SER A CA 1
ATOM 2202 C C . SER A 1 298 ? 0.533 6.16 -28.547 1 84.94 298 SER A C 1
ATOM 2204 O O . SER A 1 298 ? 0.248 7.191 -27.938 1 84.94 298 SER A O 1
ATOM 2206 N N . SER A 1 299 ? -0.301 5.566 -29.312 1 85.25 299 SER A N 1
ATOM 2207 C CA . SER A 1 299 ? -1.613 6.148 -29.578 1 85.25 299 SER A CA 1
ATOM 2208 C C . SER A 1 299 ? -2.633 5.719 -28.531 1 85.25 299 SER A C 1
ATOM 2210 O O . SER A 1 299 ? -3.721 6.289 -28.438 1 85.25 299 SER A O 1
ATOM 2212 N N . GLN A 1 300 ? -2.324 4.754 -27.766 1 83.94 300 GLN A N 1
ATOM 2213 C CA . GLN A 1 300 ? -3.273 4.219 -26.797 1 83.94 300 GLN A CA 1
ATOM 2214 C C . GLN A 1 300 ? -3.215 4.996 -25.484 1 83.94 300 GLN A C 1
ATOM 2216 O O . GLN A 1 300 ? -2.131 5.332 -25 1 83.94 300 GLN A O 1
ATOM 2221 N N . LYS A 1 301 ? -4.484 5.402 -25.094 1 78.62 301 LYS A N 1
ATOM 2222 C CA . LYS A 1 301 ? -4.668 6.047 -23.797 1 78.62 301 LYS A CA 1
ATOM 2223 C C . LYS A 1 301 ? -5.641 5.258 -22.922 1 78.62 301 LYS A C 1
ATOM 2225 O O . LYS A 1 301 ? -6.758 4.949 -23.359 1 78.62 301 LYS A O 1
ATOM 2230 N N . ALA A 1 302 ? -5.359 4.816 -21.812 1 78.88 302 ALA A N 1
ATOM 2231 C CA . ALA A 1 302 ? -6.168 4.094 -20.828 1 78.88 302 ALA A CA 1
ATOM 2232 C C . ALA A 1 302 ? -6.535 2.705 -21.344 1 78.88 302 ALA A C 1
ATOM 2234 O O . ALA A 1 302 ? -7.391 2.031 -20.766 1 78.88 302 ALA A O 1
ATOM 2235 N N . THR A 1 303 ? -6.074 2.359 -22.516 1 88.25 303 THR A N 1
ATOM 2236 C CA . THR A 1 303 ? -6.297 1.032 -23.078 1 88.25 303 THR A CA 1
ATOM 2237 C C . THR A 1 303 ? -4.969 0.329 -23.344 1 88.25 303 THR A C 1
ATOM 2239 O O . THR A 1 303 ? -3.928 0.98 -23.469 1 88.25 303 THR A O 1
ATOM 2242 N N . SER A 1 304 ? -5.062 -0.957 -23.344 1 91.56 304 SER A N 1
ATOM 2243 C CA . SER A 1 304 ? -3.895 -1.782 -23.641 1 91.56 304 SER A CA 1
ATOM 2244 C C . SER A 1 304 ? -4.281 -3.023 -24.438 1 91.56 304 SER A C 1
ATOM 2246 O O . SER A 1 304 ? -5.469 -3.342 -24.562 1 91.56 304 SER A O 1
ATOM 2248 N N . GLY A 1 305 ? -3.279 -3.584 -25.016 1 93.25 305 GLY A N 1
ATOM 2249 C CA . GLY A 1 305 ? -3.453 -4.84 -25.734 1 93.25 305 GLY A CA 1
ATOM 2250 C C . GLY A 1 305 ? -3.02 -6.047 -24.922 1 93.25 305 GLY A C 1
ATOM 2251 O O . GLY A 1 305 ? -2.203 -5.93 -24 1 93.25 305 GLY A O 1
ATOM 2252 N N . SER A 1 306 ? -3.693 -7.16 -25.234 1 94.62 306 SER A N 1
ATOM 2253 C CA . SER A 1 306 ? -3.27 -8.461 -24.734 1 94.62 306 SER A CA 1
ATOM 2254 C C . SER A 1 306 ? -2.686 -9.32 -25.844 1 94.62 306 SER A C 1
ATOM 2256 O O . SER A 1 306 ? -3.299 -9.477 -26.906 1 94.62 306 SER A O 1
ATOM 2258 N N . GLU A 1 307 ? -1.495 -9.797 -25.562 1 95.88 307 GLU A N 1
ATOM 2259 C CA . GLU A 1 307 ? -0.796 -10.578 -26.578 1 95.88 307 GLU A CA 1
ATOM 2260 C C . GLU A 1 307 ? -0.21 -11.859 -25.984 1 95.88 307 GLU A C 1
ATOM 2262 O O . GLU A 1 307 ? 0.314 -11.852 -24.859 1 95.88 307 GLU A O 1
ATOM 2267 N N . GLU A 1 308 ? -0.438 -12.984 -26.734 1 96.88 308 GLU A N 1
ATOM 2268 C CA . GLU A 1 308 ? 0.253 -14.234 -26.422 1 96.88 308 GLU A CA 1
ATOM 2269 C C . GLU A 1 308 ? 1.494 -14.406 -27.297 1 96.88 308 GLU A C 1
ATOM 2271 O O . GLU A 1 308 ? 1.44 -14.195 -28.5 1 96.88 308 GLU A O 1
ATOM 2276 N N . ILE A 1 309 ? 2.59 -14.789 -26.625 1 97.44 309 ILE A N 1
ATOM 2277 C CA . ILE A 1 309 ? 3.822 -14.922 -27.391 1 97.44 309 ILE A CA 1
ATOM 2278 C C . ILE A 1 309 ? 4.477 -16.266 -27.094 1 97.44 309 ILE A C 1
ATOM 2280 O O . ILE A 1 309 ? 4.348 -16.797 -25.984 1 97.44 309 ILE A O 1
ATOM 2284 N N . ALA A 1 310 ? 5.098 -16.797 -28.141 1 98.5 310 ALA A N 1
ATOM 2285 C CA . ALA A 1 310 ? 5.914 -18 -28.016 1 98.5 310 ALA A CA 1
ATOM 2286 C C . ALA A 1 310 ? 7.379 -17.719 -28.312 1 98.5 310 ALA A C 1
ATOM 2288 O O . ALA A 1 310 ? 7.703 -17.109 -29.344 1 98.5 310 ALA A O 1
ATOM 2289 N N . ILE A 1 311 ? 8.195 -18.109 -27.406 1 98.25 311 ILE A N 1
ATOM 2290 C CA . ILE A 1 311 ? 9.633 -17.922 -27.547 1 98.25 311 ILE A CA 1
ATOM 2291 C C . ILE A 1 311 ? 10.328 -19.281 -27.641 1 98.25 311 ILE A C 1
ATOM 2293 O O . ILE A 1 311 ? 10.07 -20.156 -26.828 1 98.25 311 ILE A O 1
ATOM 2297 N N . ASP A 1 312 ? 11.164 -19.422 -28.609 1 98.56 312 ASP A N 1
ATOM 2298 C CA . ASP A 1 312 ? 11.984 -20.625 -28.688 1 98.56 312 ASP A CA 1
ATOM 2299 C C . ASP A 1 312 ? 12.953 -20.688 -27.5 1 98.56 312 ASP A C 1
ATOM 2301 O O . ASP A 1 312 ? 13.773 -19.797 -27.312 1 98.56 312 ASP A O 1
ATOM 2305 N N . ILE A 1 313 ? 12.898 -21.781 -26.75 1 98.38 313 ILE A N 1
ATOM 2306 C CA . ILE A 1 313 ? 13.625 -21.844 -25.484 1 98.38 313 ILE A CA 1
ATOM 2307 C C . ILE A 1 313 ? 15.125 -21.922 -25.766 1 98.38 313 ILE A C 1
ATOM 2309 O O . ILE A 1 313 ? 15.938 -21.375 -25.016 1 98.38 313 ILE A O 1
ATOM 2313 N N . GLY A 1 314 ? 15.539 -22.531 -26.781 1 97.56 314 GLY A N 1
ATOM 2314 C CA . GLY A 1 314 ? 16.953 -22.703 -27.094 1 97.56 314 GLY A CA 1
ATOM 2315 C C . GLY A 1 314 ? 17.609 -21.422 -27.578 1 97.56 314 GLY A C 1
ATOM 2316 O O . GLY A 1 314 ? 18.781 -21.156 -27.266 1 97.56 314 GLY A O 1
ATOM 2317 N N . THR A 1 315 ? 16.859 -20.547 -28.281 1 97.5 315 THR A N 1
ATOM 2318 C CA . THR A 1 315 ? 17.5 -19.438 -28.969 1 97.5 315 THR A CA 1
ATOM 2319 C C . THR A 1 315 ? 17.031 -18.109 -28.391 1 97.5 315 THR A C 1
ATOM 2321 O O . THR A 1 315 ? 17.688 -17.078 -28.578 1 97.5 315 THR A O 1
ATOM 2324 N N . GLY A 1 316 ? 15.898 -18.062 -27.875 1 97.75 316 GLY A N 1
ATOM 2325 C CA . GLY A 1 316 ? 15.328 -16.812 -27.406 1 97.75 316 GLY A CA 1
ATOM 2326 C C . GLY A 1 316 ? 14.609 -16.031 -28.484 1 97.75 316 GLY A C 1
ATOM 2327 O O . GLY A 1 316 ? 14.227 -14.875 -28.281 1 97.75 316 GLY A O 1
ATOM 2328 N N . LYS A 1 317 ? 14.422 -16.641 -29.594 1 98.06 317 LYS A N 1
ATOM 2329 C CA . LYS A 1 317 ? 13.711 -15.953 -30.672 1 98.06 317 LYS A CA 1
ATOM 2330 C C . LYS A 1 317 ? 12.203 -16.094 -30.5 1 98.06 317 LYS A C 1
ATOM 2332 O O . LYS A 1 317 ? 11.703 -17.156 -30.156 1 98.06 317 LYS A O 1
ATOM 2337 N N . ILE A 1 318 ? 11.531 -15.031 -30.734 1 98.19 318 ILE A N 1
ATOM 2338 C CA . ILE A 1 318 ? 10.07 -15.094 -30.75 1 98.19 318 ILE A CA 1
ATOM 2339 C C . ILE A 1 318 ? 9.609 -15.844 -32 1 98.19 318 ILE A C 1
ATOM 2341 O O . ILE A 1 318 ? 9.883 -15.422 -33.125 1 98.19 318 ILE A O 1
ATOM 2345 N N . VAL A 1 319 ? 8.859 -16.906 -31.812 1 98.19 319 VAL A N 1
ATOM 2346 C CA . VAL A 1 319 ? 8.391 -17.766 -32.875 1 98.19 319 VAL A CA 1
ATOM 2347 C C . VAL A 1 319 ? 7.078 -17.234 -33.438 1 98.19 319 VAL A C 1
ATOM 2349 O O . VAL A 1 319 ? 6.844 -17.297 -34.656 1 98.19 319 VAL A O 1
ATOM 2352 N N . TRP A 1 320 ? 6.238 -16.844 -32.625 1 98.06 320 TRP A N 1
ATOM 2353 C CA . TRP A 1 320 ? 5 -16.188 -33 1 98.06 320 TRP A CA 1
ATOM 2354 C C . TRP A 1 320 ? 4.496 -15.258 -31.906 1 98.06 320 TRP A C 1
ATOM 2356 O O . TRP A 1 320 ? 4.891 -15.398 -30.75 1 98.06 320 TRP A O 1
ATOM 2366 N N . SER A 1 321 ? 3.781 -14.312 -32.281 1 97.62 321 SER A N 1
ATOM 2367 C CA . SER A 1 321 ? 3.043 -13.383 -31.438 1 97.62 321 SER A CA 1
ATOM 2368 C C . SER A 1 321 ? 1.604 -13.227 -31.922 1 97.62 321 SER A C 1
ATOM 2370 O O . SER A 1 321 ? 1.358 -12.961 -33.094 1 97.62 321 SER A O 1
ATOM 2372 N N . LYS A 1 322 ? 0.694 -13.445 -30.984 1 97.88 322 LYS A N 1
ATOM 2373 C CA . LYS A 1 322 ? -0.721 -13.375 -31.344 1 97.88 322 LYS A CA 1
ATOM 2374 C C . LYS A 1 322 ? -1.455 -12.344 -30.484 1 97.88 322 LYS A C 1
ATOM 2376 O O . LYS A 1 322 ? -1.555 -12.5 -29.266 1 97.88 322 LYS A O 1
ATOM 2381 N N . THR A 1 323 ? -1.978 -11.336 -31.141 1 96.69 323 THR A N 1
ATOM 2382 C CA . THR A 1 323 ? -2.826 -10.375 -30.453 1 96.69 323 THR A CA 1
ATOM 2383 C C . THR A 1 323 ? -4.184 -10.992 -30.125 1 96.69 323 THR A C 1
ATOM 2385 O O . THR A 1 323 ? -4.867 -11.516 -31 1 96.69 323 THR A O 1
ATOM 2388 N N . LEU A 1 324 ? -4.508 -10.953 -28.891 1 96.81 324 LEU A N 1
ATOM 2389 C CA . LEU A 1 324 ? -5.809 -11.461 -28.469 1 96.81 324 LEU A CA 1
ATOM 2390 C C . LEU A 1 324 ? -6.871 -10.375 -28.547 1 96.81 324 LEU A C 1
ATOM 2392 O O . LEU A 1 324 ? -8.039 -10.656 -28.844 1 96.81 324 LEU A O 1
ATOM 2396 N N . GLY A 1 325 ? -6.473 -9.102 -28.266 1 95.25 325 GLY A N 1
ATOM 2397 C CA . GLY A 1 325 ? -7.391 -7.98 -28.375 1 95.25 325 GLY A CA 1
ATOM 2398 C C . GLY A 1 325 ? -6.945 -6.77 -27.578 1 95.25 325 GLY A C 1
ATOM 2399 O O . GLY A 1 325 ? -5.871 -6.777 -26.969 1 95.25 325 GLY A O 1
ATOM 2400 N N . VAL A 1 326 ? -7.773 -5.75 -27.719 1 93.75 326 VAL A N 1
ATOM 2401 C CA . VAL A 1 326 ? -7.539 -4.488 -27.016 1 93.75 326 VAL A CA 1
ATOM 2402 C C . VAL A 1 326 ? -8.727 -4.172 -26.125 1 93.75 326 VAL A C 1
ATOM 2404 O O . VAL A 1 326 ? -9.875 -4.469 -26.469 1 93.75 326 VAL A O 1
ATOM 2407 N N . GLY A 1 327 ? -8.422 -3.621 -24.969 1 92.25 327 GLY A N 1
ATOM 2408 C CA . GLY A 1 327 ? -9.445 -3.225 -24.016 1 92.25 327 GLY A CA 1
ATOM 2409 C C . GLY A 1 327 ? -8.922 -2.33 -22.906 1 92.25 327 GLY A C 1
ATOM 2410 O O . GLY A 1 327 ? -7.801 -1.824 -22.984 1 92.25 327 GLY A O 1
ATOM 2411 N N . LYS A 1 328 ? -9.797 -2.09 -21.953 1 87.88 328 LYS A N 1
ATOM 2412 C CA . LYS A 1 328 ? -9.398 -1.274 -20.812 1 87.88 328 LYS A CA 1
ATOM 2413 C C . LYS A 1 328 ? -8.203 -1.884 -20.094 1 87.88 328 LYS A C 1
ATOM 2415 O O . LYS A 1 328 ? -8.156 -3.094 -19.859 1 87.88 328 LYS A O 1
ATOM 2420 N N . THR A 1 329 ? -7.242 -1.005 -19.781 1 86.56 329 THR A N 1
ATOM 2421 C CA . THR A 1 329 ? -6.066 -1.469 -19.047 1 86.56 329 THR A CA 1
ATOM 2422 C C . THR A 1 329 ? -6.453 -1.979 -17.672 1 86.56 329 THR A C 1
ATOM 2424 O O . THR A 1 329 ? -7.043 -1.245 -16.875 1 86.56 329 THR A O 1
ATOM 2427 N N . PRO A 1 330 ? -6.113 -3.23 -17.375 1 82.31 330 PRO A N 1
ATOM 2428 C CA . PRO A 1 330 ? -6.383 -3.701 -16.016 1 82.31 330 PRO A CA 1
ATOM 2429 C C . PRO A 1 330 ? -5.551 -2.971 -14.969 1 82.31 330 PRO A C 1
ATOM 2431 O O . PRO A 1 330 ? -4.398 -2.613 -15.227 1 82.31 330 PRO A O 1
ATOM 2434 N N . PRO A 1 331 ? -6.117 -2.734 -13.781 1 70.31 331 PRO A N 1
ATOM 2435 C CA . PRO A 1 331 ? -5.383 -2.006 -12.742 1 70.31 331 PRO A CA 1
ATOM 2436 C C . PRO A 1 331 ? -4.23 -2.816 -12.156 1 70.31 331 PRO A C 1
ATOM 2438 O O . PRO A 1 331 ? -3.281 -2.242 -11.617 1 70.31 331 PRO A O 1
ATOM 2441 N N . ARG A 1 332 ? -4.43 -4.055 -12.039 1 70.19 332 ARG A N 1
ATOM 2442 C CA . ARG A 1 332 ? -3.426 -4.984 -11.531 1 70.19 332 ARG A CA 1
ATOM 2443 C C . ARG A 1 332 ? -3.492 -6.32 -12.258 1 70.19 332 ARG A C 1
ATOM 2445 O O . ARG A 1 332 ? -4.488 -6.629 -12.914 1 70.19 332 ARG A O 1
ATOM 2452 N N . ASN A 1 333 ? -2.443 -7.109 -12.031 1 57.81 333 ASN A N 1
ATOM 2453 C CA . ASN A 1 333 ? -2.383 -8.445 -12.609 1 57.81 333 ASN A CA 1
ATOM 2454 C C . ASN A 1 333 ? -2.793 -8.438 -14.078 1 57.81 333 ASN A C 1
ATOM 2456 O O . ASN A 1 333 ? -3.822 -9.008 -14.445 1 57.81 333 ASN A O 1
ATOM 2460 N N . LYS A 1 334 ? -1.938 -7.996 -14.797 1 65.44 334 LYS A N 1
ATOM 2461 C CA . LYS A 1 334 ? -2.229 -7.547 -16.156 1 65.44 334 LYS A CA 1
ATOM 2462 C C . LYS A 1 334 ? -2.219 -8.719 -17.141 1 65.44 334 LYS A C 1
ATOM 2464 O O . LYS A 1 334 ? -2.721 -8.602 -18.25 1 65.44 334 LYS A O 1
ATOM 2469 N N . ASP A 1 335 ? -1.774 -9.859 -16.484 1 80.69 335 ASP A N 1
ATOM 2470 C CA . ASP A 1 335 ? -1.61 -10.969 -17.422 1 80.69 335 ASP A CA 1
ATOM 2471 C C . ASP A 1 335 ? -2.238 -12.25 -16.859 1 80.69 335 ASP A C 1
ATOM 2473 O O . ASP A 1 335 ? -2.156 -12.523 -15.664 1 80.69 335 ASP A O 1
ATOM 2477 N N . ALA A 1 336 ? -2.873 -12.969 -17.781 1 90.25 336 ALA A N 1
ATOM 2478 C CA . ALA A 1 336 ? -3.332 -14.305 -17.422 1 90.25 336 ALA A CA 1
ATOM 2479 C C . ALA A 1 336 ? -2.205 -15.328 -17.562 1 90.25 336 ALA A C 1
ATOM 2481 O O . ALA A 1 336 ? -1.186 -15.055 -18.203 1 90.25 336 ALA A O 1
ATOM 2482 N N . VAL A 1 337 ? -2.41 -16.406 -16.922 1 93.25 337 VAL A N 1
ATOM 2483 C CA . VAL A 1 337 ? -1.438 -17.5 -16.969 1 93.25 337 VAL A CA 1
ATOM 2484 C C . VAL A 1 337 ? -1.952 -18.625 -17.875 1 93.25 337 VAL A C 1
ATOM 2486 O O . VAL A 1 337 ? -3.057 -19.125 -17.672 1 93.25 337 VAL A O 1
ATOM 2489 N N . PRO A 1 338 ? -1.157 -19.078 -18.859 1 96.06 338 PRO A N 1
ATOM 2490 C CA . PRO A 1 338 ? -1.614 -20.125 -19.766 1 96.06 338 PRO A CA 1
ATOM 2491 C C . PRO A 1 338 ? -1.368 -21.531 -19.219 1 96.06 338 PRO A C 1
ATOM 2493 O O . PRO A 1 338 ? -0.512 -21.719 -18.344 1 96.06 338 PRO A O 1
ATOM 2496 N N . ALA A 1 339 ? -2.166 -22.438 -19.734 1 97.19 339 ALA A N 1
ATOM 2497 C CA . ALA A 1 339 ? -1.921 -23.875 -19.625 1 97.19 339 ALA A CA 1
ATOM 2498 C C . ALA A 1 339 ? -1.776 -24.516 -21 1 97.19 339 ALA A C 1
ATOM 2500 O O . ALA A 1 339 ? -2.518 -24.188 -21.922 1 97.19 339 ALA A O 1
ATOM 2501 N N . ILE A 1 340 ? -0.785 -25.406 -21.109 1 98.06 340 ILE A N 1
ATOM 2502 C CA . ILE A 1 340 ? -0.546 -26.078 -22.375 1 98.06 340 ILE A CA 1
ATOM 2503 C C . ILE A 1 340 ? -0.784 -27.578 -22.234 1 98.06 340 ILE A C 1
ATOM 2505 O O . ILE A 1 340 ? -0.115 -28.234 -21.438 1 98.06 340 ILE A O 1
ATOM 2509 N N . VAL A 1 341 ? -1.72 -28.062 -23.016 1 97.69 341 VAL A N 1
ATOM 2510 C CA . VAL A 1 341 ? -2.025 -29.5 -23.031 1 97.69 341 VAL A CA 1
ATOM 2511 C C . VAL A 1 341 ? -2.172 -29.969 -24.469 1 97.69 341 VAL A C 1
ATOM 2513 O O . VAL A 1 341 ? -2.91 -29.375 -25.266 1 97.69 341 VAL A O 1
ATOM 2516 N N . ASP A 1 342 ? -1.444 -30.984 -24.844 1 96.5 342 ASP A N 1
ATOM 2517 C CA . ASP A 1 342 ? -1.549 -31.625 -26.141 1 96.5 342 ASP A CA 1
ATOM 2518 C C . ASP A 1 342 ? -1.362 -30.625 -27.281 1 96.5 342 ASP A C 1
ATOM 2520 O O . ASP A 1 342 ? -2.135 -30.625 -28.234 1 96.5 342 ASP A O 1
ATOM 2524 N N . GLY A 1 343 ? -0.444 -29.781 -27.062 1 97.5 343 GLY A N 1
ATOM 2525 C CA . GLY A 1 343 ? -0.071 -28.859 -28.125 1 97.5 343 GLY A CA 1
ATOM 2526 C C . GLY A 1 343 ? -1.014 -27.672 -28.234 1 97.5 343 GLY A C 1
ATOM 2527 O O . GLY A 1 343 ? -0.931 -26.906 -29.203 1 97.5 343 GLY A O 1
ATOM 2528 N N . VAL A 1 344 ? -1.911 -27.531 -27.344 1 98.5 344 VAL A N 1
ATOM 2529 C CA . VAL A 1 344 ? -2.859 -26.422 -27.344 1 98.5 344 VAL A CA 1
ATOM 2530 C C . VAL A 1 344 ? -2.666 -25.562 -26.109 1 98.5 344 VAL A C 1
ATOM 2532 O O . VAL A 1 344 ? -2.514 -26.078 -25 1 98.5 344 VAL A O 1
ATOM 2535 N N . VAL A 1 345 ? -2.633 -24.25 -26.344 1 98.44 345 VAL A N 1
ATOM 2536 C CA . VAL A 1 345 ? -2.568 -23.266 -25.266 1 98.44 345 VAL A CA 1
ATOM 2537 C C . VAL A 1 345 ? -3.98 -22.844 -24.875 1 98.44 345 VAL A C 1
ATOM 2539 O O . VAL A 1 345 ? -4.766 -22.406 -25.719 1 98.44 345 VAL A O 1
ATOM 2542 N N . TYR A 1 346 ? -4.324 -23.016 -23.641 1 98.19 346 TYR A N 1
ATOM 2543 C CA . TYR A 1 346 ? -5.559 -22.469 -23.094 1 98.19 346 TYR A CA 1
ATOM 2544 C C . TYR A 1 346 ? -5.277 -21.297 -22.172 1 98.19 346 TYR A C 1
ATOM 2546 O O . TYR A 1 346 ? -4.457 -21.391 -21.25 1 98.19 346 TYR A O 1
ATOM 2554 N N . THR A 1 347 ? -5.93 -20.188 -22.469 1 96.75 347 THR A N 1
ATOM 2555 C CA . THR A 1 347 ? -5.633 -19 -21.688 1 96.75 347 THR A CA 1
ATOM 2556 C C . THR A 1 347 ? -6.801 -18.016 -21.734 1 96.75 347 THR A C 1
ATOM 2558 O O . THR A 1 347 ? -7.559 -17.984 -22.703 1 96.75 347 THR A O 1
ATOM 2561 N N . GLY A 1 348 ? -6.961 -17.266 -20.625 1 95.38 348 GLY A N 1
ATOM 2562 C CA . GLY A 1 348 ? -7.844 -16.109 -20.641 1 95.38 348 GLY A CA 1
ATOM 2563 C C . GLY A 1 348 ? -7.121 -14.805 -20.906 1 95.38 348 GLY A C 1
ATOM 2564 O O . GLY A 1 348 ? -5.926 -14.805 -21.203 1 95.38 348 GLY A O 1
ATOM 2565 N N . SER A 1 349 ? -7.871 -13.734 -20.891 1 94.81 349 SER A N 1
ATOM 2566 C CA . SER A 1 349 ? -7.297 -12.398 -20.984 1 94.81 349 SER A CA 1
ATOM 2567 C C . SER A 1 349 ? -8.016 -11.414 -20.062 1 94.81 349 SER A C 1
ATOM 2569 O O . SER A 1 349 ? -9.219 -11.195 -20.203 1 94.81 349 SER A O 1
ATOM 2571 N N . PRO A 1 350 ? -7.25 -10.82 -19.156 1 92.38 350 PRO A N 1
ATOM 2572 C CA . PRO A 1 350 ? -7.875 -9.789 -18.328 1 92.38 350 PRO A CA 1
ATOM 2573 C C . PRO A 1 350 ? -8.273 -8.547 -19.125 1 92.38 350 PRO A C 1
ATOM 2575 O O . PRO A 1 350 ? -9.008 -7.691 -18.625 1 92.38 350 PRO A O 1
ATOM 2578 N N . VAL A 1 351 ? -7.832 -8.445 -20.312 1 92.69 351 VAL A N 1
ATOM 2579 C CA . VAL A 1 351 ? -8.109 -7.285 -21.156 1 92.69 351 VAL A CA 1
ATOM 2580 C C . VAL A 1 351 ? -9.383 -7.52 -21.969 1 92.69 351 VAL A C 1
ATOM 2582 O O . VAL A 1 351 ? -10.289 -6.684 -21.969 1 92.69 351 VAL A O 1
ATOM 2585 N N . THR A 1 352 ? -9.43 -8.695 -22.578 1 95.12 352 THR A N 1
ATOM 2586 C CA . THR A 1 352 ? -10.578 -8.969 -23.453 1 95.12 352 THR A CA 1
ATOM 2587 C C . THR A 1 352 ? -11.695 -9.648 -22.656 1 95.12 352 THR A C 1
ATOM 2589 O O . THR A 1 352 ? -12.844 -9.664 -23.094 1 95.12 352 THR A O 1
ATOM 2592 N N . HIS A 1 353 ? -11.391 -10.352 -21.594 1 95.81 353 HIS A N 1
ATOM 2593 C CA . HIS A 1 353 ? -12.32 -11.055 -20.719 1 95.81 353 HIS A CA 1
ATOM 2594 C C . HIS A 1 353 ? -12.836 -12.328 -21.391 1 95.81 353 HIS A C 1
ATOM 2596 O O . HIS A 1 353 ? -13.922 -12.812 -21.047 1 95.81 353 HIS A O 1
ATOM 2602 N N . ASP A 1 354 ? -12.086 -12.805 -22.328 1 96.94 354 ASP A N 1
ATOM 2603 C CA . ASP A 1 354 ? -12.438 -14.023 -23.062 1 96.94 354 ASP A CA 1
ATOM 2604 C C . ASP A 1 354 ? -11.469 -15.156 -22.734 1 96.94 354 ASP A C 1
ATOM 2606 O O . ASP A 1 354 ? -10.414 -14.93 -22.141 1 96.94 354 ASP A O 1
ATOM 2610 N N . GLU A 1 355 ? -11.992 -16.391 -23.062 1 97.88 355 GLU A N 1
ATOM 2611 C CA . GLU A 1 355 ? -11.148 -17.578 -23.047 1 97.88 355 GLU A CA 1
ATOM 2612 C C . GLU A 1 355 ? -10.711 -17.969 -24.453 1 97.88 355 GLU A C 1
ATOM 2614 O O . GLU A 1 355 ? -11.492 -17.859 -25.406 1 97.88 355 GLU A O 1
ATOM 2619 N N . TYR A 1 356 ? -9.477 -18.422 -24.516 1 98.38 356 TYR A N 1
ATOM 2620 C CA . TYR A 1 356 ? -8.938 -18.781 -25.828 1 98.38 356 TYR A CA 1
ATOM 2621 C C . TYR A 1 356 ? -8.312 -20.172 -25.797 1 98.38 356 TYR A C 1
ATOM 2623 O O . TYR A 1 356 ? -7.754 -20.578 -24.781 1 98.38 356 TYR A O 1
ATOM 2631 N N . ALA A 1 357 ? -8.445 -20.859 -26.938 1 98.81 357 ALA A N 1
ATOM 2632 C CA . ALA A 1 357 ? -7.559 -21.953 -27.297 1 98.81 357 ALA A CA 1
ATOM 2633 C C . ALA A 1 357 ? -6.703 -21.594 -28.516 1 98.81 357 ALA A C 1
ATOM 2635 O O . ALA A 1 357 ? -7.219 -21.109 -29.516 1 98.81 357 ALA A O 1
ATOM 2636 N N . ILE A 1 358 ? -5.41 -21.812 -28.312 1 98.75 358 ILE A N 1
ATOM 2637 C CA . ILE A 1 358 ? -4.453 -21.391 -29.344 1 98.75 358 ILE A CA 1
ATOM 2638 C C . ILE A 1 358 ? -3.531 -22.562 -29.688 1 98.75 358 ILE A C 1
ATOM 2640 O O . ILE A 1 358 ? -3.053 -23.266 -28.797 1 98.75 358 ILE A O 1
ATOM 2644 N N . ASP A 1 359 ? -3.297 -22.734 -30.953 1 98.62 359 ASP A N 1
ATOM 2645 C CA . ASP A 1 359 ? -2.312 -23.719 -3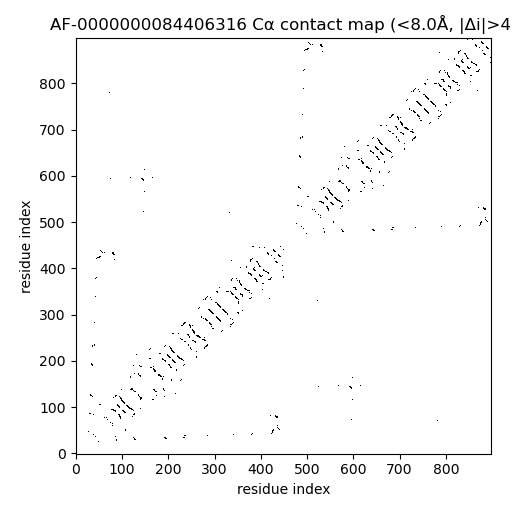1.359 1 98.62 359 ASP A CA 1
ATOM 2646 C C . ASP A 1 359 ? -0.906 -23.312 -30.922 1 98.62 359 ASP A C 1
ATOM 2648 O O . ASP A 1 359 ? -0.405 -22.266 -31.328 1 98.62 359 ASP A O 1
ATOM 2652 N N . ALA A 1 360 ? -0.261 -24.141 -30.156 1 98.25 360 ALA A N 1
ATOM 2653 C CA . ALA A 1 360 ? 1.011 -23.781 -29.531 1 98.25 360 ALA A CA 1
ATOM 2654 C C . ALA A 1 360 ? 2.111 -23.641 -30.578 1 98.25 360 ALA A C 1
ATOM 2656 O O . ALA A 1 360 ? 3.07 -22.891 -30.375 1 98.25 360 ALA A O 1
ATOM 2657 N N . LYS A 1 361 ? 2.029 -24.328 -31.625 1 96.94 361 LYS A N 1
ATOM 2658 C CA . LYS A 1 361 ? 3.07 -24.312 -32.656 1 96.94 361 LYS A CA 1
ATOM 2659 C C . LYS A 1 361 ? 2.951 -23.078 -33.531 1 96.94 361 LYS A C 1
ATOM 2661 O O . LYS A 1 361 ? 3.961 -22.484 -33.906 1 96.94 361 LYS A O 1
ATOM 2666 N N . THR A 1 362 ? 1.694 -22.656 -33.844 1 97.44 362 THR A N 1
ATOM 2667 C CA . THR A 1 362 ? 1.52 -21.656 -34.906 1 97.44 362 THR A CA 1
ATOM 2668 C C . THR A 1 362 ? 1.017 -20.344 -34.312 1 97.44 362 THR A C 1
ATOM 2670 O O . THR A 1 362 ? 1.104 -19.297 -34.969 1 97.44 362 THR A O 1
ATOM 2673 N N . GLY A 1 363 ? 0.408 -20.438 -33.219 1 98.25 363 GLY A N 1
ATOM 2674 C CA . GLY A 1 363 ? -0.195 -19.25 -32.625 1 98.25 363 GLY A CA 1
ATOM 2675 C C . GLY A 1 363 ? -1.586 -18.969 -33.156 1 98.25 363 GLY A C 1
ATOM 2676 O O . GLY A 1 363 ? -2.201 -17.969 -32.812 1 98.25 363 GLY A O 1
ATOM 2677 N N . LYS A 1 364 ? -2.09 -19.828 -33.969 1 98.44 364 LYS A N 1
ATOM 2678 C CA . LYS A 1 364 ? -3.432 -19.625 -34.531 1 98.44 364 LYS A CA 1
ATOM 2679 C C . LYS A 1 364 ? -4.496 -19.875 -33.438 1 98.44 364 LYS A C 1
ATOM 2681 O O . LYS A 1 364 ? -4.445 -20.875 -32.719 1 98.44 364 LYS A O 1
ATOM 2686 N N . ILE A 1 365 ? -5.43 -19 -33.375 1 98.69 365 ILE A N 1
ATOM 2687 C CA . ILE A 1 365 ? -6.539 -19.188 -32.469 1 98.69 365 ILE A CA 1
ATOM 2688 C C . ILE A 1 365 ? -7.473 -20.281 -32.969 1 98.69 365 ILE A C 1
ATOM 2690 O O . ILE A 1 365 ? -7.953 -20.203 -34.094 1 98.69 365 ILE A O 1
ATOM 2694 N N . ILE A 1 366 ? -7.715 -21.25 -32.156 1 98.75 366 ILE A N 1
ATOM 2695 C CA . ILE A 1 366 ? -8.602 -22.359 -32.469 1 98.75 366 ILE A CA 1
ATOM 2696 C C . ILE A 1 366 ? -10.047 -21.984 -32.156 1 98.75 366 ILE A C 1
ATOM 2698 O O . ILE A 1 366 ? -10.953 -22.188 -32.969 1 98.75 366 ILE A O 1
ATOM 2702 N N . TRP A 1 367 ? -10.281 -21.469 -30.984 1 98.69 367 TRP A N 1
ATOM 2703 C CA . TRP A 1 367 ? -11.594 -20.938 -30.625 1 98.69 367 TRP A CA 1
ATOM 2704 C C . TRP A 1 367 ? -11.469 -19.844 -29.578 1 98.69 367 TRP A C 1
ATOM 2706 O O . TRP A 1 367 ? -10.422 -19.703 -28.922 1 98.69 367 TRP A O 1
ATOM 2716 N N . THR A 1 368 ? -12.445 -19.016 -29.562 1 98.31 368 THR A N 1
ATOM 2717 C CA . THR A 1 368 ? -12.648 -17.969 -28.562 1 98.31 368 THR A CA 1
ATOM 2718 C C . THR A 1 368 ? -14 -18.125 -27.891 1 98.31 368 THR A C 1
ATOM 2720 O O . THR A 1 368 ? -15.016 -18.328 -28.562 1 98.31 368 THR A O 1
ATOM 2723 N N . ALA A 1 369 ? -13.961 -18.109 -26.609 1 98.12 369 ALA A N 1
ATOM 2724 C CA . ALA A 1 369 ? -15.195 -18.125 -25.828 1 98.12 369 ALA A CA 1
ATOM 2725 C C . ALA A 1 369 ? -15.383 -16.812 -25.062 1 98.12 369 ALA A C 1
ATOM 2727 O O . ALA A 1 369 ? -14.594 -16.5 -24.172 1 98.12 369 ALA A O 1
ATOM 2728 N N . PRO A 1 370 ? -16.406 -16.078 -25.328 1 96.69 370 PRO A N 1
ATOM 2729 C CA . PRO A 1 370 ? -16.656 -14.812 -24.625 1 96.69 370 PRO A CA 1
ATOM 2730 C C . PRO A 1 370 ? -17.266 -15.016 -23.234 1 96.69 370 PRO A C 1
ATOM 2732 O O . PRO A 1 370 ? -18.484 -15.023 -23.094 1 96.69 370 PRO A O 1
ATOM 2735 N N . LEU A 1 371 ? -16.484 -15.047 -22.25 1 95.56 371 LEU A N 1
ATOM 2736 C CA . LEU A 1 371 ? -16.969 -15.305 -20.891 1 95.56 371 LEU A CA 1
ATOM 2737 C C . LEU A 1 371 ? -17.328 -14 -20.188 1 95.56 371 LEU A C 1
ATOM 2739 O O . LEU A 1 371 ? -18.047 -14.008 -19.188 1 95.56 371 LEU A O 1
ATOM 2743 N N . LYS A 1 372 ? -16.828 -12.812 -20.609 1 92.69 372 LYS A N 1
ATOM 2744 C CA . LYS A 1 372 ? -17.094 -11.5 -20.031 1 92.69 372 LYS A CA 1
ATOM 2745 C C . LYS A 1 372 ? -16.781 -11.484 -18.531 1 92.69 372 LYS A C 1
ATOM 2747 O O . LYS A 1 372 ? -17.578 -11.008 -17.734 1 92.69 372 LYS A O 1
ATOM 2752 N N . ALA A 1 373 ? -15.656 -12.078 -18.156 1 86.5 373 ALA A N 1
ATOM 2753 C CA . ALA A 1 373 ? -15.289 -12.258 -16.75 1 86.5 373 ALA A CA 1
ATOM 2754 C C . ALA A 1 373 ? -13.844 -11.82 -16.516 1 86.5 373 ALA A C 1
ATOM 2756 O O . ALA A 1 373 ? -13.094 -11.586 -17.453 1 86.5 373 ALA A O 1
ATOM 2757 N N . GLY A 1 374 ? -13.523 -11.531 -15.219 1 87.06 374 GLY A N 1
ATOM 2758 C CA . GLY A 1 374 ? -12.133 -11.305 -14.859 1 87.06 374 GLY A CA 1
ATOM 2759 C C . GLY A 1 374 ? -11.273 -12.547 -15 1 87.06 374 GLY A C 1
ATOM 2760 O O . GLY A 1 374 ? -11.406 -13.492 -14.219 1 87.06 374 GLY A O 1
ATOM 2761 N N . MET A 1 375 ? -10.391 -12.516 -16.031 1 88.56 375 MET A N 1
ATOM 2762 C CA . MET A 1 375 ? -9.641 -13.711 -16.422 1 88.56 375 MET A CA 1
ATOM 2763 C C . MET A 1 375 ? -8.195 -13.617 -15.938 1 88.56 375 MET A C 1
ATOM 2765 O O . MET A 1 375 ? -7.332 -13.109 -16.656 1 88.56 375 MET A O 1
ATOM 2769 N N . LYS A 1 376 ? -7.91 -14.133 -14.789 1 85.94 376 LYS A N 1
ATOM 2770 C CA . LYS A 1 376 ? -6.531 -14.031 -14.32 1 85.94 376 LYS A CA 1
ATOM 2771 C C . LYS A 1 376 ? -5.953 -15.406 -14.016 1 85.94 376 LYS A C 1
ATOM 2773 O O . LYS A 1 376 ? -4.738 -15.609 -14.086 1 85.94 376 LYS A O 1
ATOM 2778 N N . ALA A 1 377 ? -6.82 -16.312 -13.742 1 86.38 377 ALA A N 1
ATOM 2779 C CA . ALA A 1 377 ? -6.375 -17.641 -13.312 1 86.38 377 ALA A CA 1
ATOM 2780 C C . ALA A 1 377 ? -6.043 -18.516 -14.516 1 86.38 377 ALA A C 1
ATOM 2782 O O . ALA A 1 377 ? -6.617 -18.344 -15.602 1 86.38 377 ALA A O 1
ATOM 2783 N N . ALA A 1 378 ? -5.086 -19.438 -14.281 1 88.75 378 ALA A N 1
ATOM 2784 C CA . ALA A 1 378 ? -4.859 -20.469 -15.281 1 88.75 378 ALA A CA 1
ATOM 2785 C C . ALA A 1 378 ? -5.984 -21.5 -15.266 1 88.75 378 ALA A C 1
ATOM 2787 O O . ALA A 1 378 ? -6.477 -21.875 -14.203 1 88.75 378 ALA A O 1
ATOM 2788 N N . PRO A 1 379 ? -6.379 -21.984 -16.469 1 96.56 379 PRO A N 1
ATOM 2789 C CA . PRO A 1 379 ? -7.348 -23.078 -16.5 1 96.56 379 PRO A CA 1
ATOM 2790 C C . PRO A 1 379 ? -6.719 -24.422 -16.172 1 96.56 379 PRO A C 1
ATOM 2792 O O . PRO A 1 379 ? -5.492 -24.562 -16.188 1 96.56 379 PRO A O 1
ATOM 2795 N N . THR A 1 380 ? -7.594 -25.312 -15.797 1 97.62 380 THR A N 1
ATOM 2796 C CA . THR A 1 380 ? -7.219 -26.703 -15.609 1 97.62 380 THR A CA 1
ATOM 2797 C C . THR A 1 380 ? -7.949 -27.594 -16.609 1 97.62 380 THR A C 1
ATOM 2799 O O . THR A 1 380 ? -9.172 -27.531 -16.734 1 97.62 380 THR A O 1
ATOM 2802 N N . ILE A 1 381 ? -7.164 -28.391 -17.297 1 98.06 381 ILE A N 1
ATOM 2803 C CA . ILE A 1 381 ? -7.746 -29.25 -18.312 1 98.06 381 ILE A CA 1
ATOM 2804 C C . ILE A 1 381 ? -7.879 -30.672 -17.766 1 98.06 381 ILE A C 1
ATOM 2806 O O . ILE A 1 381 ? -6.891 -31.281 -17.344 1 98.06 381 ILE A O 1
ATOM 2810 N N . VAL A 1 382 ? -9.078 -31.203 -17.781 1 97.62 382 VAL A N 1
ATOM 2811 C CA . VAL A 1 382 ? -9.383 -32.562 -17.344 1 97.62 382 VAL A CA 1
ATOM 2812 C C . VAL A 1 382 ? -10.164 -33.281 -18.422 1 97.62 382 VAL A C 1
ATOM 2814 O O . VAL A 1 382 ? -11.336 -32.969 -18.672 1 97.62 382 VAL A O 1
ATOM 2817 N N . GLY A 1 383 ? -9.523 -34.281 -18.969 1 95.81 383 GLY A N 1
ATOM 2818 C CA . GLY A 1 383 ? -10.172 -34.938 -20.078 1 95.81 383 GLY A CA 1
ATOM 2819 C C . GLY A 1 383 ? -10.547 -34 -21.203 1 95.81 383 GLY A C 1
ATOM 2820 O O . GLY A 1 383 ? -9.688 -33.312 -21.75 1 95.81 383 GLY A O 1
ATOM 2821 N N . ASP A 1 384 ? -11.875 -33.906 -21.406 1 97.06 384 ASP A N 1
ATOM 2822 C CA . ASP A 1 384 ? -12.359 -33.094 -22.516 1 97.06 384 ASP A CA 1
ATOM 2823 C C . ASP A 1 384 ? -12.906 -31.75 -22 1 97.06 384 ASP A C 1
ATOM 2825 O O . ASP A 1 384 ? -13.594 -31.031 -22.734 1 97.06 384 ASP A O 1
ATOM 2829 N N . ASP A 1 385 ? -12.539 -31.453 -20.812 1 98.12 385 ASP A N 1
ATOM 2830 C CA . ASP A 1 385 ? -13.109 -30.266 -20.188 1 98.12 385 ASP A CA 1
ATOM 2831 C C . ASP A 1 385 ? -12.023 -29.25 -19.828 1 98.12 385 ASP A C 1
ATOM 2833 O O . ASP A 1 385 ? -10.945 -29.641 -19.359 1 98.12 385 ASP A O 1
ATOM 2837 N N . VAL A 1 386 ? -12.312 -28.016 -20.109 1 98.25 386 VAL A N 1
ATOM 2838 C CA . VAL A 1 386 ? -11.516 -26.891 -19.625 1 98.25 386 VAL A CA 1
ATOM 2839 C C . VAL A 1 386 ? -12.227 -26.234 -18.438 1 98.25 386 VAL A C 1
ATOM 2841 O O . VAL A 1 386 ? -13.336 -25.719 -18.578 1 98.25 386 VAL A O 1
ATOM 2844 N N . ILE A 1 387 ? -11.648 -26.281 -17.297 1 98.19 387 ILE A N 1
ATOM 2845 C CA . ILE A 1 387 ? -12.211 -25.672 -16.094 1 98.19 387 ILE A CA 1
ATOM 2846 C C . ILE A 1 387 ? -11.531 -24.312 -15.836 1 98.19 387 ILE A C 1
ATOM 2848 O O . ILE A 1 387 ? -10.32 -24.25 -15.625 1 98.19 387 ILE A O 1
ATOM 2852 N N . GLN A 1 388 ? -12.336 -23.266 -15.828 1 97.38 388 GLN A N 1
ATOM 2853 C CA . GLN A 1 388 ? -11.789 -21.906 -15.727 1 97.38 388 GLN A CA 1
ATOM 2854 C C . GLN A 1 388 ? -12.445 -21.141 -14.578 1 97.38 388 GLN A C 1
ATOM 2856 O O . GLN A 1 388 ? -13.555 -20.641 -14.727 1 97.38 388 GLN A O 1
ATOM 2861 N N . PRO A 1 389 ? -11.695 -20.984 -13.492 1 96.31 389 PRO A N 1
ATOM 2862 C CA . PRO A 1 389 ? -12.18 -20.094 -12.43 1 96.31 389 PRO A CA 1
ATOM 2863 C C . PRO A 1 389 ? -12.023 -18.625 -12.789 1 96.31 389 PRO A C 1
ATOM 2865 O O . PRO A 1 389 ? -11.047 -18.234 -13.438 1 96.31 389 PRO A O 1
ATOM 2868 N N . THR A 1 390 ? -12.961 -17.766 -12.297 1 95.19 390 THR A N 1
ATOM 2869 C CA . THR A 1 390 ? -12.93 -16.375 -12.703 1 95.19 390 THR A CA 1
ATOM 2870 C C . THR A 1 390 ? -13.07 -15.445 -11.5 1 95.19 390 THR A C 1
ATOM 2872 O O . THR A 1 390 ? -13.383 -15.906 -10.398 1 95.19 390 THR A O 1
ATOM 2875 N N . GLY A 1 391 ? -12.82 -14.18 -11.695 1 92.38 391 GLY A N 1
ATOM 2876 C CA . GLY A 1 391 ? -12.633 -13.188 -10.648 1 92.38 391 GLY A CA 1
ATOM 2877 C C . GLY A 1 391 ? -13.891 -12.922 -9.844 1 92.38 391 GLY A C 1
ATOM 2878 O O . GLY A 1 391 ? -13.812 -12.484 -8.695 1 92.38 391 GLY A O 1
ATOM 2879 N N . LYS A 1 392 ? -15.008 -13.125 -10.367 1 90.69 392 LYS A N 1
ATOM 2880 C CA . LYS A 1 392 ? -16.234 -12.82 -9.633 1 90.69 392 LYS A CA 1
ATOM 2881 C C . LYS A 1 392 ? -16.812 -14.078 -8.992 1 90.69 392 LYS A C 1
ATOM 2883 O O . LYS A 1 392 ? -17.938 -14.055 -8.469 1 90.69 392 LYS A O 1
ATOM 2888 N N . GLY A 1 393 ? -16.141 -15.141 -9.102 1 95.12 393 GLY A N 1
ATOM 2889 C CA . GLY A 1 393 ? -16.5 -16.297 -8.289 1 95.12 393 GLY A CA 1
ATOM 2890 C C . GLY A 1 393 ? -17.047 -17.453 -9.102 1 95.12 393 GLY A C 1
ATOM 2891 O O . GLY A 1 393 ? -17.172 -18.562 -8.594 1 95.12 393 GLY A O 1
ATOM 2892 N N . LYS A 1 394 ? -17.359 -17.203 -10.336 1 96.88 394 LYS A N 1
ATOM 2893 C CA . LYS A 1 394 ? -17.875 -18.281 -11.172 1 96.88 394 LYS A CA 1
ATOM 2894 C C . LYS A 1 394 ? -16.734 -19.172 -11.68 1 96.88 394 LYS A C 1
ATOM 2896 O O . LYS A 1 394 ? -15.648 -18.672 -11.992 1 96.88 394 LYS A O 1
ATOM 2901 N N . ILE A 1 395 ? -17.062 -20.438 -11.766 1 98 395 ILE A N 1
ATOM 2902 C CA . ILE A 1 395 ? -16.203 -21.406 -12.445 1 98 395 ILE A CA 1
ATOM 2903 C C . ILE A 1 395 ? -16.922 -21.938 -13.695 1 98 395 ILE A C 1
ATOM 2905 O O . ILE A 1 395 ? -18 -22.531 -13.602 1 98 395 ILE A O 1
ATOM 2909 N N . PHE A 1 396 ? -16.297 -21.672 -14.805 1 98.06 396 PHE A N 1
ATOM 2910 C CA . PHE A 1 396 ? -16.844 -22.156 -16.062 1 98.06 396 PHE A CA 1
ATOM 2911 C C . PHE A 1 396 ? -16.219 -23.469 -16.469 1 98.06 396 PHE A C 1
ATOM 2913 O O . PHE A 1 396 ? -15.008 -23.656 -16.312 1 98.06 396 PHE A O 1
ATOM 2920 N N . THR A 1 397 ? -17 -24.375 -16.922 1 98.62 397 THR A N 1
ATOM 2921 C CA . THR A 1 397 ? -16.516 -25.562 -17.641 1 98.62 397 THR A CA 1
ATOM 2922 C C . THR A 1 397 ? -16.844 -25.469 -19.125 1 98.62 397 THR A C 1
ATOM 2924 O O . THR A 1 397 ? -17.984 -25.219 -19.5 1 98.62 397 THR A O 1
ATOM 2927 N N . LEU A 1 398 ? -15.805 -25.578 -19.844 1 98.56 398 LEU A N 1
ATOM 2928 C CA . LEU A 1 398 ? -15.945 -25.484 -21.281 1 98.56 398 LEU A CA 1
ATOM 2929 C C . LEU A 1 398 ? -15.555 -26.797 -21.969 1 98.56 398 LEU A C 1
ATOM 2931 O O . LEU A 1 398 ? -14.688 -27.516 -21.469 1 98.56 398 LEU A O 1
ATOM 2935 N N . ALA A 1 399 ? -16.188 -27.047 -23.109 1 98.31 399 ALA A N 1
ATOM 2936 C CA . ALA A 1 399 ? -15.727 -28.141 -23.938 1 98.31 399 ALA A CA 1
ATOM 2937 C C . ALA A 1 399 ? -14.359 -27.828 -24.547 1 98.31 399 ALA A C 1
ATOM 2939 O O . ALA A 1 399 ? -14.18 -26.812 -25.219 1 98.31 399 ALA A O 1
ATOM 2940 N N . LYS A 1 400 ? -13.469 -28.703 -24.328 1 97.62 400 LYS A N 1
ATOM 2941 C CA . LYS A 1 400 ? -12.094 -28.531 -24.766 1 97.62 400 LYS A CA 1
ATOM 2942 C C . LYS A 1 400 ? -12.023 -28.344 -26.281 1 97.62 400 LYS A C 1
ATOM 2944 O O . LYS A 1 400 ? -11.203 -27.578 -26.781 1 97.62 400 LYS A O 1
ATOM 2949 N N . SER A 1 401 ? -12.836 -28.938 -27.016 1 97.06 401 SER A N 1
ATOM 2950 C CA . SER A 1 401 ? -12.773 -28.984 -28.484 1 97.06 401 SER A CA 1
ATOM 2951 C C . SER A 1 401 ? -13.32 -27.703 -29.094 1 97.06 401 SER A C 1
ATOM 2953 O O . SER A 1 401 ? -12.898 -27.297 -30.172 1 97.06 401 SER A O 1
ATOM 2955 N N . SER A 1 402 ? -14.266 -27.016 -28.359 1 97.94 402 SER A N 1
ATOM 2956 C CA . SER A 1 402 ? -14.992 -25.953 -29.031 1 97.94 402 SER A CA 1
ATOM 2957 C C . SER A 1 402 ? -14.969 -24.656 -28.219 1 97.94 402 SER A C 1
ATOM 2959 O O . SER A 1 402 ? -15.273 -23.594 -28.734 1 97.94 402 SER A O 1
ATOM 2961 N N . GLY A 1 403 ? -14.734 -24.812 -26.984 1 98.38 403 GLY A N 1
ATOM 2962 C CA . GLY A 1 403 ? -14.82 -23.656 -26.125 1 98.38 403 GLY A CA 1
ATOM 2963 C C . GLY A 1 403 ? -16.234 -23.359 -25.672 1 98.38 403 GLY A C 1
ATOM 2964 O O . GLY A 1 403 ? -16.469 -22.375 -24.938 1 98.38 403 GLY A O 1
ATOM 2965 N N . LYS A 1 404 ? -17.141 -24.188 -26.078 1 98.31 404 LYS A N 1
ATOM 2966 C CA . LYS A 1 404 ? -18.516 -23.984 -25.641 1 98.31 404 LYS A CA 1
ATOM 2967 C C . LYS A 1 404 ? -18.641 -24.172 -24.125 1 98.31 404 LYS A C 1
ATOM 2969 O O . LYS A 1 404 ? -18.125 -25.141 -23.562 1 98.31 404 LYS A O 1
ATOM 2974 N N . VAL A 1 405 ? -19.328 -23.219 -23.531 1 98.38 405 VAL A N 1
ATOM 2975 C CA . VAL A 1 405 ? -19.578 -23.344 -22.094 1 98.38 405 VAL A CA 1
ATOM 2976 C C . VAL A 1 405 ? -20.578 -24.469 -21.844 1 98.38 405 VAL A C 1
ATOM 2978 O O . VAL A 1 405 ? -21.703 -24.438 -22.375 1 98.38 405 VAL A O 1
ATOM 2981 N N . THR A 1 406 ? -20.203 -25.469 -21.047 1 98.25 406 THR A N 1
ATOM 2982 C CA . THR A 1 406 ? -21.062 -26.609 -20.781 1 98.25 406 THR A CA 1
ATOM 2983 C C . THR A 1 406 ? -21.641 -26.547 -19.375 1 98.25 406 THR A C 1
ATOM 2985 O O . THR A 1 406 ? -22.641 -27.203 -19.062 1 98.25 406 THR A O 1
ATOM 2988 N N . HIS A 1 407 ? -21.062 -25.844 -18.516 1 98.25 407 HIS A N 1
ATOM 2989 C CA . HIS A 1 407 ? -21.516 -25.734 -17.125 1 98.25 407 HIS A CA 1
ATOM 2990 C C . HIS A 1 407 ? -20.969 -24.469 -16.469 1 98.25 407 HIS A C 1
ATOM 2992 O O . HIS A 1 407 ? -19.875 -24.016 -16.797 1 98.25 407 HIS A O 1
ATOM 2998 N N . VAL A 1 408 ? -21.703 -23.891 -15.594 1 98.06 408 VAL A N 1
ATOM 2999 C CA . VAL A 1 408 ? -21.297 -22.781 -14.758 1 98.06 408 VAL A CA 1
ATOM 3000 C C . VAL A 1 408 ? -21.562 -23.109 -13.289 1 98.06 408 VAL A C 1
ATOM 3002 O O . VAL A 1 408 ? -22.672 -23.516 -12.938 1 98.06 408 VAL A O 1
ATOM 3005 N N . TYR A 1 409 ? -20.547 -22.969 -12.484 1 97.94 409 TYR A N 1
ATOM 3006 C CA . TYR A 1 409 ? -20.625 -23.234 -11.055 1 97.94 409 TYR A CA 1
ATOM 3007 C C . TYR A 1 409 ? -20.297 -21.969 -10.25 1 97.94 409 TYR A C 1
ATOM 3009 O O . TYR A 1 409 ? -19.406 -21.203 -10.609 1 97.94 409 TYR A O 1
ATOM 3017 N N . ASP A 1 410 ? -21.031 -21.703 -9.172 1 97.06 410 ASP A N 1
ATOM 3018 C CA . ASP A 1 410 ? -20.828 -20.547 -8.297 1 97.06 410 ASP A CA 1
ATOM 3019 C C . ASP A 1 410 ? -21.172 -20.891 -6.852 1 97.06 410 ASP A C 1
ATOM 3021 O O . ASP A 1 410 ? -22.344 -21.094 -6.52 1 97.06 410 ASP A O 1
ATOM 3025 N N . GLN A 1 411 ? -20.172 -20.922 -6.055 1 95.31 411 GLN A N 1
ATOM 3026 C CA . GLN A 1 411 ? -20.391 -21.234 -4.645 1 95.31 411 GLN A CA 1
ATOM 3027 C C . GLN A 1 411 ? -20.641 -19.969 -3.832 1 95.31 411 GLN A C 1
ATOM 3029 O O . GLN A 1 411 ? -21.031 -20.047 -2.666 1 95.31 411 GLN A O 1
ATOM 3034 N N . LYS A 1 412 ? -20.359 -18.766 -4.348 1 95.12 412 LYS A N 1
ATOM 3035 C CA . LYS A 1 412 ? -20.594 -17.484 -3.715 1 95.12 412 LYS A CA 1
ATOM 3036 C C . LYS A 1 412 ? -19.719 -17.297 -2.475 1 95.12 412 LYS A C 1
ATOM 3038 O O . LYS A 1 412 ? -20.203 -16.859 -1.43 1 95.12 412 LYS A O 1
ATOM 3043 N N . GLU A 1 413 ? -18.5 -17.766 -2.594 1 95.44 413 GLU A N 1
ATOM 3044 C CA . GLU A 1 413 ? -17.547 -17.672 -1.487 1 95.44 413 GLU A CA 1
ATOM 3045 C C . GLU A 1 413 ? -16.297 -16.906 -1.898 1 95.44 413 GLU A C 1
ATOM 3047 O O . GLU A 1 413 ? -15.188 -17.234 -1.479 1 95.44 413 GLU A O 1
ATOM 3052 N N . GLY A 1 414 ? -16.547 -15.93 -2.752 1 92.31 414 GLY A N 1
ATOM 3053 C CA . GLY A 1 414 ? -15.43 -15.078 -3.156 1 92.31 414 GLY A CA 1
ATOM 3054 C C . GLY A 1 414 ? -14.945 -15.359 -4.562 1 92.31 414 GLY A C 1
ATOM 3055 O O . GLY A 1 414 ? -15.359 -16.344 -5.184 1 92.31 414 GLY A O 1
ATOM 3056 N N . GLY A 1 415 ? -14.07 -14.469 -5.016 1 93.12 415 GLY A N 1
ATOM 3057 C CA . GLY A 1 415 ? -13.547 -14.586 -6.367 1 93.12 415 GLY A CA 1
ATOM 3058 C C . GLY A 1 415 ? -12.266 -15.398 -6.445 1 93.12 415 GLY A C 1
ATOM 3059 O O . GLY A 1 415 ? -11.703 -15.773 -5.418 1 93.12 415 GLY A O 1
ATOM 3060 N N . TYR A 1 416 ? -11.938 -15.727 -7.715 1 92.56 416 TYR A N 1
ATOM 3061 C CA . TYR A 1 416 ? -10.727 -16.484 -8 1 92.56 416 TYR A CA 1
ATOM 3062 C C . TYR A 1 416 ? -9.727 -15.656 -8.797 1 92.56 416 TYR A C 1
ATOM 3064 O O . TYR A 1 416 ? -10.07 -14.578 -9.297 1 92.56 416 TYR A O 1
ATOM 3072 N N . GLY A 1 417 ? -8.422 -16.25 -8.969 1 83.75 417 GLY A N 1
ATOM 3073 C CA . GLY A 1 417 ? -7.363 -15.57 -9.711 1 83.75 417 GLY A CA 1
ATOM 3074 C C . GLY A 1 417 ? -6.48 -14.703 -8.836 1 83.75 417 GLY A C 1
ATOM 3075 O O . GLY A 1 417 ? -6.957 -14.094 -7.871 1 83.75 417 GLY A O 1
ATOM 3076 N N . PRO A 1 418 ? -5.113 -14.797 -9.102 1 81.5 418 PRO A N 1
ATOM 3077 C CA . PRO A 1 418 ? -4.48 -15.398 -10.273 1 81.5 418 PRO A CA 1
ATOM 3078 C C . PRO A 1 418 ? -4.141 -16.875 -10.062 1 81.5 418 PRO A C 1
ATOM 3080 O O . PRO A 1 418 ? -3.451 -17.469 -10.891 1 81.5 418 PRO A O 1
ATOM 3083 N N . GLN A 1 419 ? -4.695 -17.531 -9.125 1 83.19 419 GLN A N 1
ATOM 3084 C CA . GLN A 1 419 ? -4.336 -18.922 -8.805 1 83.19 419 GLN A CA 1
ATOM 3085 C C . GLN A 1 419 ? -4.93 -19.891 -9.812 1 83.19 419 GLN A C 1
ATOM 3087 O O . GLN A 1 419 ? -5.93 -19.578 -10.469 1 83.19 419 GLN A O 1
ATOM 3092 N N . ASN A 1 420 ? -4.23 -21.031 -9.922 1 87.56 420 ASN A N 1
ATOM 3093 C CA . ASN A 1 420 ? -4.777 -22.172 -10.633 1 87.56 420 ASN A CA 1
ATOM 3094 C C . ASN A 1 420 ? -5.445 -23.156 -9.68 1 87.56 420 ASN A C 1
ATOM 3096 O O . ASN A 1 420 ? -5.094 -23.219 -8.5 1 87.56 420 ASN A O 1
ATOM 3100 N N . GLY A 1 421 ? -6.477 -23.875 -10.211 1 96.25 421 GLY A N 1
ATOM 3101 C CA . GLY A 1 421 ? -6.984 -25.031 -9.492 1 96.25 421 GLY A CA 1
ATOM 3102 C C . GLY A 1 421 ? -6.168 -26.297 -9.734 1 96.25 421 GLY A C 1
ATOM 3103 O O . GLY A 1 421 ? -5.273 -26.312 -10.586 1 96.25 421 GLY A O 1
ATOM 3104 N N . VAL A 1 422 ? -6.434 -27.266 -8.852 1 98.12 422 VAL A N 1
ATOM 3105 C CA . VAL A 1 422 ? -5.77 -28.562 -8.938 1 98.12 422 VAL A CA 1
ATOM 3106 C C . VAL A 1 422 ? -6.812 -29.672 -9.016 1 98.12 422 VAL A C 1
ATOM 3108 O O . VAL A 1 422 ? -7.676 -29.781 -8.141 1 98.12 422 VAL A O 1
ATOM 3111 N N . ALA A 1 423 ? -6.695 -30.453 -10.07 1 98.25 423 ALA A N 1
ATOM 3112 C CA . ALA A 1 423 ? -7.598 -31.578 -10.219 1 98.25 423 ALA A CA 1
ATOM 3113 C C . ALA A 1 423 ? -6.875 -32.906 -9.93 1 98.25 423 ALA A C 1
ATOM 3115 O O . ALA A 1 423 ? -5.941 -33.281 -10.648 1 98.25 423 ALA A O 1
ATOM 3116 N N . VAL A 1 424 ? -7.301 -33.562 -8.906 1 98.06 424 VAL A N 1
ATOM 3117 C CA . VAL A 1 424 ? -6.766 -34.875 -8.555 1 98.06 424 VAL A CA 1
ATOM 3118 C C . VAL A 1 424 ? -7.902 -35.906 -8.477 1 98.06 424 VAL A C 1
ATOM 3120 O O . VAL A 1 424 ? -8.797 -35.781 -7.637 1 98.06 424 VAL A O 1
ATOM 3123 N N . GLY A 1 425 ? -7.812 -36.906 -9.312 1 97.31 425 GLY A N 1
ATOM 3124 C CA . GLY A 1 425 ? -8.93 -37.844 -9.375 1 97.31 425 GLY A CA 1
ATOM 3125 C C . GLY A 1 425 ? -10.258 -37.156 -9.664 1 97.31 425 GLY A C 1
ATOM 3126 O O . GLY A 1 425 ? -10.383 -36.438 -10.648 1 97.31 425 GLY A O 1
ATOM 3127 N N . SER A 1 426 ? -11.148 -37.344 -8.719 1 97.75 426 SER A N 1
ATOM 3128 C CA . SER A 1 426 ? -12.492 -36.812 -8.953 1 97.75 426 SER A CA 1
ATOM 3129 C C . SER A 1 426 ? -12.734 -35.531 -8.203 1 97.75 426 SER A C 1
ATOM 3131 O O . SER A 1 426 ? -13.883 -35.125 -7.984 1 97.75 426 SER A O 1
ATOM 3133 N N . THR A 1 427 ? -11.672 -34.875 -7.836 1 98.5 427 THR A N 1
ATOM 3134 C CA . THR A 1 427 ? -11.836 -33.688 -7.004 1 98.5 427 THR A CA 1
ATOM 3135 C C . THR A 1 427 ? -11.008 -32.531 -7.539 1 98.5 427 THR A C 1
ATOM 3137 O O . THR A 1 427 ? -9.859 -32.719 -7.957 1 98.5 427 THR A O 1
ATOM 3140 N N . TYR A 1 428 ? -11.594 -31.359 -7.531 1 98.38 428 TYR A N 1
ATOM 3141 C CA . TYR A 1 428 ? -10.977 -30.078 -7.879 1 98.38 428 TYR A CA 1
ATOM 3142 C C . TYR A 1 428 ? -10.711 -29.25 -6.629 1 98.38 428 TYR A C 1
ATOM 3144 O O . TYR A 1 428 ? -11.641 -28.906 -5.895 1 98.38 428 TYR A O 1
ATOM 3152 N N . PHE A 1 429 ? -9.422 -28.953 -6.324 1 98.62 429 PHE A N 1
ATOM 3153 C CA . PHE A 1 429 ? -9.016 -28.141 -5.18 1 98.62 429 PHE A CA 1
ATOM 3154 C C . PHE A 1 429 ? -8.711 -26.719 -5.605 1 98.62 429 PHE A C 1
ATOM 3156 O O . PHE A 1 429 ? -7.918 -26.5 -6.527 1 98.62 429 PHE A O 1
ATOM 3163 N N . ILE A 1 430 ? -9.266 -25.719 -4.926 1 98.06 430 ILE A N 1
ATOM 3164 C CA . ILE A 1 430 ? -9 -24.328 -5.27 1 98.06 430 ILE A CA 1
ATOM 3165 C C . ILE A 1 430 ? -9.328 -23.422 -4.082 1 98.06 430 ILE A C 1
ATOM 3167 O O . ILE A 1 430 ? -10.258 -23.703 -3.32 1 98.06 430 ILE A O 1
ATOM 3171 N N . GLY A 1 431 ? -8.516 -22.391 -3.939 1 96.75 431 GLY A N 1
ATOM 3172 C CA . GLY A 1 431 ? -8.805 -21.375 -2.936 1 96.75 431 GLY A CA 1
ATOM 3173 C C . GLY A 1 431 ? -9.406 -20.125 -3.518 1 96.75 431 GLY A C 1
ATOM 3174 O O . GLY A 1 431 ? -9.234 -19.828 -4.703 1 96.75 431 GLY A O 1
ATOM 3175 N N . THR A 1 432 ? -10.148 -19.375 -2.645 1 95.75 432 THR A N 1
ATOM 3176 C CA . THR A 1 432 ? -10.734 -18.109 -3.07 1 95.75 432 THR A CA 1
ATOM 3177 C C . THR A 1 432 ? -9.977 -16.922 -2.465 1 95.75 432 THR A C 1
ATOM 3179 O O . THR A 1 432 ? -9.211 -17.094 -1.518 1 95.75 432 THR A O 1
ATOM 3182 N N . ASN A 1 433 ? -10.242 -15.719 -3.012 1 92.25 433 ASN A N 1
ATOM 3183 C CA . ASN A 1 433 ? -9.656 -14.492 -2.496 1 92.25 433 ASN A CA 1
ATOM 3184 C C . ASN A 1 433 ? -10.312 -14.062 -1.188 1 92.25 433 ASN A C 1
ATOM 3186 O O . ASN A 1 433 ? -9.828 -13.141 -0.518 1 92.25 433 ASN A O 1
ATOM 3190 N N . ASP A 1 434 ? -11.312 -14.766 -0.779 1 93.56 434 ASP A N 1
ATOM 3191 C CA . ASP A 1 434 ? -12.031 -14.414 0.441 1 93.56 434 ASP A CA 1
ATOM 3192 C C . ASP A 1 434 ? -11.656 -15.352 1.589 1 93.56 434 ASP A C 1
ATOM 3194 O O . ASP A 1 434 ? -12.25 -15.289 2.668 1 93.56 434 ASP A O 1
ATOM 3198 N N . GLY A 1 435 ? -10.75 -16.266 1.352 1 95.25 435 GLY A N 1
ATOM 3199 C CA . GLY A 1 435 ? -10.195 -17.047 2.451 1 95.25 435 GLY A CA 1
ATOM 3200 C C . GLY A 1 435 ? -10.812 -18.422 2.578 1 95.25 435 GLY A C 1
ATOM 3201 O O . GLY A 1 435 ? -10.789 -19.031 3.652 1 95.25 435 GLY A O 1
ATOM 3202 N N . PHE A 1 436 ? -11.359 -18.891 1.485 1 97.25 436 PHE A N 1
ATOM 3203 C CA . PHE A 1 436 ? -11.922 -20.234 1.496 1 97.25 436 PHE A CA 1
ATOM 3204 C C . PHE A 1 436 ? -11.078 -21.172 0.645 1 97.25 436 PHE A C 1
ATOM 3206 O O . PHE A 1 436 ? -10.75 -20.859 -0.502 1 97.25 436 PHE A O 1
ATOM 3213 N N . MET A 1 437 ? -10.711 -22.344 1.27 1 98.19 437 MET A N 1
ATOM 3214 C CA . MET A 1 437 ? -10.148 -23.453 0.518 1 98.19 437 MET A CA 1
ATOM 3215 C C . MET A 1 437 ? -11.219 -24.516 0.245 1 98.19 437 MET A C 1
ATOM 3217 O O . MET A 1 437 ? -11.875 -24.984 1.17 1 98.19 437 MET A O 1
ATOM 3221 N N . GLN A 1 438 ? -11.273 -24.875 -1.044 1 98.5 438 GLN A N 1
ATOM 3222 C CA . GLN A 1 438 ? -12.398 -25.719 -1.429 1 98.5 438 GLN A CA 1
ATOM 3223 C C . GLN A 1 438 ? -11.922 -27 -2.113 1 98.5 438 GLN A C 1
ATOM 3225 O O . GLN A 1 438 ? -10.969 -26.969 -2.895 1 98.5 438 GLN A O 1
ATOM 3230 N N . ALA A 1 439 ? -12.555 -28.078 -1.72 1 98.75 439 ALA A N 1
ATOM 3231 C CA . ALA A 1 439 ? -12.586 -29.281 -2.525 1 98.75 439 ALA A CA 1
ATOM 3232 C C . ALA A 1 439 ? -13.953 -29.484 -3.172 1 98.75 439 ALA A C 1
ATOM 3234 O O . ALA A 1 439 ? -14.961 -29.609 -2.475 1 98.75 439 ALA A O 1
ATOM 3235 N N . ILE A 1 440 ? -13.922 -29.5 -4.48 1 98.69 440 ILE A N 1
ATOM 3236 C CA . ILE A 1 440 ? -15.164 -29.562 -5.242 1 98.69 440 ILE A CA 1
ATOM 3237 C C . ILE A 1 440 ? -15.164 -30.797 -6.129 1 98.69 440 ILE A C 1
ATOM 3239 O O . ILE A 1 440 ? -14.281 -30.969 -6.977 1 98.69 440 ILE A O 1
ATOM 3243 N N . PRO A 1 441 ? -16.141 -31.672 -5.961 1 98.56 441 PRO A N 1
ATOM 3244 C CA . PRO A 1 441 ? -16.219 -32.781 -6.902 1 98.56 441 PRO A CA 1
ATOM 3245 C C . PRO A 1 441 ? -16.312 -32.344 -8.359 1 98.56 441 PRO A C 1
ATOM 3247 O O . PRO A 1 441 ? -17.078 -31.422 -8.672 1 98.56 441 PRO A O 1
ATOM 3250 N N . LEU A 1 442 ? -15.547 -32.969 -9.188 1 98.44 442 LEU A N 1
ATOM 3251 C CA . LEU A 1 442 ? -15.531 -32.594 -10.594 1 98.44 442 LEU A CA 1
ATOM 3252 C C . LEU A 1 442 ? -16.938 -32.656 -11.195 1 98.44 442 LEU A C 1
ATOM 3254 O O . LEU A 1 442 ? -17.297 -31.859 -12.047 1 98.44 442 LEU A O 1
ATOM 3258 N N . LYS A 1 443 ? -17.734 -33.594 -10.719 1 97.5 443 LYS A N 1
ATOM 3259 C CA . LYS A 1 443 ? -19.094 -33.75 -11.219 1 97.5 443 LYS A CA 1
ATOM 3260 C C . LYS A 1 443 ? -19.906 -32.469 -10.953 1 97.5 443 LYS A C 1
ATOM 3262 O O . LYS A 1 443 ? -20.781 -32.125 -11.75 1 97.5 443 LYS A O 1
ATOM 3267 N N . MET A 1 444 ? -19.625 -31.844 -9.906 1 97.94 444 MET A N 1
ATOM 3268 C CA . MET A 1 444 ? -20.328 -30.609 -9.578 1 97.94 444 MET A CA 1
ATOM 3269 C C . MET A 1 444 ? -19.922 -29.484 -10.523 1 97.94 444 MET A C 1
ATOM 3271 O O . MET A 1 444 ? -20.609 -28.469 -10.625 1 97.94 444 MET A O 1
ATOM 3275 N N . LEU A 1 445 ? -18.812 -29.594 -11.164 1 98.19 445 LEU A N 1
ATOM 3276 C CA . LEU A 1 445 ? -18.344 -28.609 -12.133 1 98.19 445 LEU A CA 1
ATOM 3277 C C . LEU A 1 445 ? -18.75 -29 -13.547 1 98.19 445 LEU A C 1
ATOM 3279 O O . LEU A 1 445 ? -18.359 -28.344 -14.516 1 98.19 445 LEU A O 1
ATOM 3283 N N . GLY A 1 446 ? -19.5 -30.047 -13.633 1 96.88 446 GLY A N 1
ATOM 3284 C CA . GLY A 1 446 ? -19.922 -30.531 -14.93 1 96.88 446 GLY A CA 1
ATOM 3285 C C . GLY A 1 446 ? -18.812 -31.203 -15.711 1 96.88 446 GLY A C 1
ATOM 3286 O O . GLY A 1 446 ? -18.891 -31.344 -16.938 1 96.88 446 GLY A O 1
ATOM 3287 N N . ALA A 1 447 ? -17.797 -31.484 -15.102 1 93.69 447 ALA A N 1
ATOM 3288 C CA . ALA A 1 447 ? -16.641 -32.094 -15.781 1 93.69 447 ALA A CA 1
ATOM 3289 C C . ALA A 1 447 ? -16.672 -33.594 -15.68 1 93.69 447 ALA A C 1
ATOM 3291 O O . ALA A 1 447 ? -17.172 -34.156 -14.703 1 93.69 447 ALA A O 1
ATOM 3292 N N . SER A 1 448 ? -16.281 -34.219 -16.766 1 80.19 448 SER A N 1
ATOM 3293 C CA . SER A 1 448 ? -16.25 -35.688 -16.797 1 80.19 448 SER A CA 1
ATOM 3294 C C . SER A 1 448 ? -15.062 -36.219 -16 1 80.19 448 SER A C 1
ATOM 3296 O O . SER A 1 448 ? -14 -35.594 -15.953 1 80.19 448 SER A O 1
ATOM 3298 N N . GLU A 1 449 ? -15.281 -37.25 -15.219 1 68.31 449 GLU A N 1
ATOM 3299 C CA . GLU A 1 449 ? -14.25 -37.875 -14.398 1 68.31 449 GLU A CA 1
ATOM 3300 C C . GLU A 1 449 ? -13.312 -38.719 -15.258 1 68.31 449 GLU A C 1
ATOM 3302 O O . GLU A 1 449 ? -13.719 -39.25 -16.297 1 68.31 449 GLU A O 1
ATOM 3307 N N . MET B 1 1 ? 47.031 90.312 38.75 1 20.95 1 MET B N 1
ATOM 3308 C CA . MET B 1 1 ? 45.75 89.938 39.344 1 20.95 1 MET B CA 1
ATOM 3309 C C . MET B 1 1 ? 44.625 90.125 38.344 1 20.95 1 MET B C 1
ATOM 3311 O O . MET B 1 1 ? 43.469 89.812 38.656 1 20.95 1 MET B O 1
ATOM 3315 N N . THR B 1 2 ? 44.875 91 37.25 1 19.7 2 THR B N 1
ATOM 3316 C CA . THR B 1 2 ? 43.688 91.625 36.75 1 19.7 2 THR B CA 1
ATOM 3317 C C . THR B 1 2 ? 42.781 90.625 36.031 1 19.7 2 THR B C 1
ATOM 3319 O O . THR B 1 2 ? 43.188 89.562 35.688 1 19.7 2 THR B O 1
ATOM 3322 N N . PHE B 1 3 ? 41.906 91.188 35.062 1 17.97 3 PHE B N 1
ATOM 3323 C CA . PHE B 1 3 ? 40.5 91.438 34.812 1 17.97 3 PHE B CA 1
ATOM 3324 C C . PHE B 1 3 ? 39.906 90.375 33.844 1 17.97 3 PHE B C 1
ATOM 3326 O O . PHE B 1 3 ? 38.719 90.375 33.625 1 17.97 3 PHE B O 1
ATOM 3333 N N . LYS B 1 4 ? 40.844 90 32.875 1 29.16 4 LYS B N 1
ATOM 3334 C CA . LYS B 1 4 ? 40.219 89.938 31.547 1 29.16 4 LYS B CA 1
ATOM 3335 C C . LYS B 1 4 ? 39.125 88.875 31.516 1 29.16 4 LYS B C 1
ATOM 3337 O O . LYS B 1 4 ? 39.375 87.688 31.438 1 29.16 4 LYS B O 1
ATOM 3342 N N . THR B 1 5 ? 37.938 89 32.438 1 21.06 5 THR B N 1
ATOM 3343 C CA . THR B 1 5 ? 36.969 87.938 32.625 1 21.06 5 THR B CA 1
ATOM 3344 C C . THR B 1 5 ? 36.188 87.688 31.344 1 21.06 5 THR B C 1
ATOM 3346 O O . THR B 1 5 ? 35.5 88.562 30.828 1 21.06 5 THR B O 1
ATOM 3349 N N . ILE B 1 6 ? 36.75 86.938 30.406 1 27.05 6 ILE B N 1
ATOM 3350 C CA . ILE B 1 6 ? 36.25 86.5 29.109 1 27.05 6 ILE B CA 1
ATOM 3351 C C . ILE B 1 6 ? 34.844 85.938 29.281 1 27.05 6 ILE B C 1
ATOM 3353 O O . ILE B 1 6 ? 34.625 85 30.094 1 27.05 6 ILE B O 1
ATOM 3357 N N . MET B 1 7 ? 33.844 86.812 28.922 1 22.83 7 MET B N 1
ATOM 3358 C CA . MET B 1 7 ? 32.375 86.625 28.953 1 22.83 7 MET B CA 1
ATOM 3359 C C . MET B 1 7 ? 32.031 85.25 28.281 1 22.83 7 MET B C 1
ATOM 3361 O O . MET B 1 7 ? 32.625 84.875 27.297 1 22.83 7 MET B O 1
ATOM 3365 N N . ARG B 1 8 ? 31.031 84.562 28.828 1 23.97 8 ARG B N 1
ATOM 3366 C CA . ARG B 1 8 ? 30.328 83.25 28.906 1 23.97 8 ARG B CA 1
ATOM 3367 C C . ARG B 1 8 ? 29.391 83.062 27.719 1 23.97 8 ARG B C 1
ATOM 3369 O O . ARG B 1 8 ? 28.625 82.125 27.688 1 23.97 8 ARG B O 1
ATOM 3376 N N . LEU B 1 9 ? 29.609 83.812 26.531 1 28.59 9 LEU B N 1
ATOM 3377 C CA . LEU B 1 9 ? 28.344 83.688 25.812 1 28.59 9 LEU B CA 1
ATOM 3378 C C . LEU B 1 9 ? 27.969 82.25 25.562 1 28.59 9 LEU B C 1
ATOM 3380 O O . LEU B 1 9 ? 28.781 81.5 25.062 1 28.59 9 LEU B O 1
ATOM 3384 N N . GLY B 1 10 ? 26.891 81.75 26.188 1 22.52 10 GLY B N 1
ATOM 3385 C CA . GLY B 1 10 ? 26.156 80.5 26.297 1 22.52 10 GLY B CA 1
ATOM 3386 C C . GLY B 1 10 ? 25.484 80.062 25 1 22.52 10 GLY B C 1
ATOM 3387 O O . GLY B 1 10 ? 24.531 80.688 24.562 1 22.52 10 GLY B O 1
ATOM 3388 N N . LEU B 1 11 ? 26.172 80 23.828 1 23.94 11 LEU B N 1
ATOM 3389 C CA . LEU B 1 11 ? 25.391 79.625 22.656 1 23.94 11 LEU B CA 1
ATOM 3390 C C . LEU B 1 11 ? 24.75 78.25 22.828 1 23.94 11 LEU B C 1
ATOM 3392 O O . LEU B 1 11 ? 25.453 77.25 22.953 1 23.94 11 LEU B O 1
ATOM 3396 N N . ALA B 1 12 ? 23.625 78.125 23.531 1 27.23 12 ALA B N 1
ATOM 3397 C CA . ALA B 1 12 ? 22.938 76.875 23.641 1 27.23 12 ALA B CA 1
ATOM 3398 C C . ALA B 1 12 ? 22.5 76.312 22.266 1 27.23 12 ALA B C 1
ATOM 3400 O O . ALA B 1 12 ? 21.719 77 21.578 1 27.23 12 ALA B O 1
ATOM 3401 N N . ALA B 1 13 ? 23.375 75.625 21.469 1 25.17 13 ALA B N 1
ATOM 3402 C CA . ALA B 1 13 ? 23 74.938 20.25 1 25.17 13 ALA B CA 1
ATOM 3403 C C . ALA B 1 13 ? 21.797 74 20.5 1 25.17 13 ALA B C 1
ATOM 3405 O O . ALA B 1 13 ? 21.828 73.188 21.406 1 25.17 13 ALA B O 1
ATOM 3406 N N . CYS B 1 14 ? 20.609 74.438 20.109 1 26.02 14 CYS B N 1
ATOM 3407 C CA . CYS B 1 14 ? 19.375 73.688 20.062 1 26.02 14 CYS B CA 1
ATOM 3408 C C . CYS B 1 14 ? 19.547 72.438 19.203 1 26.02 14 CYS B C 1
ATOM 3410 O O . CYS B 1 14 ? 19.797 72.5 18 1 26.02 14 CYS B O 1
ATOM 3412 N N . ALA B 1 15 ? 20.109 71.375 19.719 1 28.77 15 ALA B N 1
ATOM 3413 C CA . ALA B 1 15 ? 20.109 70.062 19.047 1 28.77 15 ALA B CA 1
ATOM 3414 C C . ALA B 1 15 ? 18.703 69.625 18.656 1 28.77 15 ALA B C 1
ATOM 3416 O O . ALA B 1 15 ? 17.844 69.438 19.516 1 28.77 15 ALA B O 1
ATOM 3417 N N . ILE B 1 16 ? 18.188 70.062 17.609 1 31.3 16 ILE B N 1
ATOM 3418 C CA . ILE B 1 16 ? 16.938 69.5 17.141 1 31.3 16 ILE B CA 1
ATOM 3419 C C . ILE B 1 16 ? 17.094 68 16.922 1 31.3 16 ILE B C 1
ATOM 3421 O O . ILE B 1 16 ? 17.906 67.562 16.109 1 31.3 16 ILE B O 1
ATOM 3425 N N . ALA B 1 17 ? 16.734 67.188 17.906 1 35.53 17 ALA B N 1
ATOM 3426 C CA . ALA B 1 17 ? 16.562 65.75 17.812 1 35.53 17 ALA B CA 1
ATOM 3427 C C . ALA B 1 17 ? 15.562 65.375 16.703 1 35.53 17 ALA B C 1
ATOM 3429 O O . ALA B 1 17 ? 14.352 65.625 16.875 1 35.53 17 ALA B O 1
ATOM 3430 N N . THR B 1 18 ? 15.906 65.562 15.5 1 37.5 18 THR B N 1
ATOM 3431 C CA . THR B 1 18 ? 14.977 64.938 14.578 1 37.5 18 THR B CA 1
ATOM 3432 C C . THR B 1 18 ? 14.852 63.438 14.883 1 37.5 18 THR B C 1
ATOM 3434 O O . THR B 1 18 ? 15.836 62.719 14.852 1 37.5 18 THR B O 1
ATOM 3437 N N . GLY B 1 19 ? 13.953 63.094 15.773 1 31.3 19 GLY B N 1
ATOM 3438 C CA . GLY B 1 19 ? 13.562 61.688 15.969 1 31.3 19 GLY B CA 1
ATOM 3439 C C . GLY B 1 19 ? 13.258 60.969 14.672 1 31.3 19 GLY B C 1
ATOM 3440 O O . GLY B 1 19 ? 12.32 61.344 13.961 1 31.3 19 GLY B O 1
ATOM 3441 N N . VAL B 1 20 ? 14.203 60.5 13.898 1 38.59 20 VAL B N 1
ATOM 3442 C CA . VAL B 1 20 ? 13.875 59.5 12.883 1 38.59 20 VAL B CA 1
ATOM 3443 C C . VAL B 1 20 ? 13.055 58.375 13.516 1 38.59 20 VAL B C 1
ATOM 3445 O O . VAL B 1 20 ? 13.555 57.656 14.375 1 38.59 20 VAL B O 1
ATOM 3448 N N . SER B 1 21 ? 11.75 58.656 13.641 1 34.75 21 SER B N 1
ATOM 3449 C CA . SER B 1 21 ? 10.938 57.469 13.906 1 34.75 21 SER B CA 1
ATOM 3450 C C . SER B 1 21 ? 11.289 56.344 12.953 1 34.75 21 SER B C 1
ATOM 3452 O O . SER B 1 21 ? 11.125 56.438 11.742 1 34.75 21 SER B O 1
ATOM 3454 N N . CYS B 1 22 ? 12.305 55.594 13.156 1 37.22 22 CYS B N 1
ATOM 3455 C CA . CYS B 1 22 ? 12.445 54.281 12.5 1 37.22 22 CYS B CA 1
ATOM 3456 C C . CYS B 1 22 ? 11.125 53.531 12.523 1 37.22 22 CYS B C 1
ATOM 3458 O O . CYS B 1 22 ? 10.758 52.938 13.547 1 37.22 22 CYS B O 1
ATOM 3460 N N . THR B 1 23 ? 10.133 54.062 11.812 1 38.62 23 THR B N 1
ATOM 3461 C CA . THR B 1 23 ? 8.984 53.156 11.641 1 38.62 23 THR B CA 1
ATOM 3462 C C . THR B 1 23 ? 9.438 51.75 11.273 1 38.62 23 THR B C 1
ATOM 3464 O O . THR B 1 23 ? 10.102 51.562 10.258 1 38.62 23 THR B O 1
ATOM 3467 N N . VAL B 1 24 ? 9.828 51 12.156 1 43.53 24 VAL B N 1
ATOM 3468 C CA . VAL B 1 24 ? 9.992 49.562 11.961 1 43.53 24 VAL B CA 1
ATOM 3469 C C . VAL B 1 24 ? 8.875 49.031 11.07 1 43.53 24 VAL B C 1
ATOM 3471 O O . VAL B 1 24 ? 7.703 49 11.469 1 43.53 24 VAL B O 1
ATOM 3474 N N . GLN B 1 25 ? 8.969 49.156 9.695 1 47.75 25 GLN B N 1
ATOM 3475 C CA . GLN B 1 25 ? 7.984 48.562 8.797 1 47.75 25 GLN B CA 1
ATOM 3476 C C . GLN B 1 25 ? 7.727 47.094 9.148 1 47.75 25 GLN B C 1
ATOM 3478 O O . GLN B 1 25 ? 8.664 46.312 9.344 1 47.75 25 GLN B O 1
ATOM 3483 N N . ALA B 1 26 ? 6.57 46.844 9.695 1 57.34 26 ALA B N 1
ATOM 3484 C CA . ALA B 1 26 ? 6.141 45.5 10 1 57.34 26 ALA B CA 1
ATOM 3485 C C . ALA B 1 26 ? 6.5 44.531 8.875 1 57.34 26 ALA B C 1
ATOM 3487 O O . ALA B 1 26 ? 6.309 44.844 7.695 1 57.34 26 ALA B O 1
ATOM 3488 N N . ALA B 1 27 ? 7.145 43.375 9.18 1 75.81 27 ALA B N 1
ATOM 3489 C CA . ALA B 1 27 ? 7.551 42.375 8.195 1 75.81 27 ALA B CA 1
ATOM 3490 C C . ALA B 1 27 ? 6.352 41.844 7.406 1 75.81 27 ALA B C 1
ATOM 3492 O O . ALA B 1 27 ? 5.254 41.719 7.957 1 75.81 27 ALA B O 1
ATOM 3493 N N . ASP B 1 28 ? 6.465 41.812 6.164 1 91.56 28 ASP B N 1
ATOM 3494 C CA . ASP B 1 28 ? 5.418 41.375 5.254 1 91.56 28 ASP B CA 1
ATOM 3495 C C . ASP B 1 28 ? 5.02 39.938 5.547 1 91.56 28 ASP B C 1
ATOM 3497 O O . ASP B 1 28 ? 3.844 39.562 5.438 1 91.56 28 ASP B O 1
ATOM 3501 N N . THR B 1 29 ? 5.887 39.125 5.973 1 96.94 29 THR B N 1
ATOM 3502 C CA . THR B 1 29 ? 5.676 37.719 6.27 1 96.94 29 THR B CA 1
ATOM 3503 C C . THR B 1 29 ? 6.305 37.344 7.605 1 96.94 29 THR B C 1
ATOM 3505 O O . THR B 1 29 ? 7.109 38.094 8.156 1 96.94 29 THR B O 1
ATOM 3508 N N . PRO B 1 30 ? 5.863 36.188 8.188 1 97.06 30 PRO B N 1
ATOM 3509 C CA . PRO B 1 30 ? 6.57 35.719 9.383 1 97.06 30 PRO B CA 1
ATOM 3510 C C . PRO B 1 30 ? 8.062 35.469 9.133 1 97.06 30 PRO B C 1
ATOM 3512 O O . PRO B 1 30 ? 8.484 35.312 7.988 1 97.06 30 PRO B O 1
ATOM 3515 N N . SER B 1 31 ? 8.891 35.594 10.195 1 96.19 31 SER B N 1
ATOM 3516 C CA . SER B 1 31 ? 10.328 35.312 10.109 1 96.19 31 SER B CA 1
ATOM 3517 C C . SER B 1 31 ? 10.688 34 10.766 1 96.19 31 SER B C 1
ATOM 3519 O O . SER B 1 31 ? 11.867 33.625 10.836 1 96.19 31 SER B O 1
ATOM 3521 N N . PHE B 1 32 ? 9.727 33.344 11.164 1 94.38 32 PHE B N 1
ATOM 3522 C CA . PHE B 1 32 ? 9.852 32.125 11.953 1 94.38 32 PHE B CA 1
ATOM 3523 C C . PHE B 1 32 ? 8.594 31.281 11.836 1 94.38 32 PHE B C 1
ATOM 3525 O O . PHE B 1 32 ? 7.488 31.812 11.75 1 94.38 32 PHE B O 1
ATOM 3532 N N . TRP B 1 33 ? 8.703 29.984 11.711 1 98 33 TRP B N 1
ATOM 3533 C CA . TRP B 1 33 ? 7.594 29.031 11.68 1 98 33 TRP B CA 1
ATOM 3534 C C . TRP B 1 33 ? 7.883 27.828 12.562 1 98 33 TRP B C 1
ATOM 3536 O O . TRP B 1 33 ? 8.438 26.828 12.094 1 98 33 TRP B O 1
ATOM 3546 N N . PRO B 1 34 ? 7.461 27.734 13.742 1 97.56 34 PRO B N 1
ATOM 3547 C CA . PRO B 1 34 ? 8.023 26.812 14.727 1 97.56 34 PRO B CA 1
ATOM 3548 C C . PRO B 1 34 ? 7.273 25.484 14.789 1 97.56 34 PRO B C 1
ATOM 3550 O O . PRO B 1 34 ? 7.75 24.531 15.406 1 97.56 34 PRO B O 1
ATOM 3553 N N . MET B 1 35 ? 6.156 25.391 14.227 1 96.81 35 MET B N 1
ATOM 3554 C CA . MET B 1 35 ? 5.348 24.188 14.398 1 96.81 35 MET B CA 1
ATOM 3555 C C . MET B 1 35 ? 4.238 24.125 13.352 1 96.81 35 MET B C 1
ATOM 3557 O O . MET B 1 35 ? 4.137 25.016 12.5 1 96.81 35 MET B O 1
ATOM 3561 N N . TYR B 1 36 ? 3.479 22.969 13.344 1 95.5 36 TYR B N 1
ATOM 3562 C CA . TYR B 1 36 ? 2.287 22.828 12.516 1 95.5 36 TYR B CA 1
ATOM 3563 C C . TYR B 1 36 ? 1.358 24.016 12.672 1 95.5 36 TYR B C 1
ATOM 3565 O O . TYR B 1 36 ? 1.057 24.438 13.797 1 95.5 36 TYR B O 1
ATOM 3573 N N . ALA B 1 37 ? 0.957 24.594 11.57 1 95 37 ALA B N 1
ATOM 3574 C CA . ALA B 1 37 ? -0.007 25.703 11.516 1 95 37 ALA B CA 1
ATOM 3575 C C . ALA B 1 37 ? 0.473 26.891 12.344 1 95 37 ALA B C 1
ATOM 3577 O O . ALA B 1 37 ? -0.327 27.562 13 1 95 37 ALA B O 1
ATOM 3578 N N . MET B 1 38 ? 1.742 27.094 12.469 1 95.62 38 MET B N 1
ATOM 3579 C CA . MET B 1 38 ? 2.432 28.312 12.883 1 95.62 38 MET B CA 1
ATOM 3580 C C . MET B 1 38 ? 2.414 28.469 14.398 1 95.62 38 MET B C 1
ATOM 3582 O O . MET B 1 38 ? 3.373 28.969 14.992 1 95.62 38 MET B O 1
ATOM 3586 N N . GLN B 1 39 ? 1.342 28.125 15.047 1 95.38 39 GLN B N 1
ATOM 3587 C CA . GLN B 1 39 ? 1.177 28.406 16.469 1 95.38 39 GLN B CA 1
ATOM 3588 C C . GLN B 1 39 ? 0.334 27.328 17.141 1 95.38 39 GLN B C 1
ATOM 3590 O O . GLN B 1 39 ? -0.367 26.562 16.469 1 95.38 39 GLN B O 1
ATOM 3595 N N . PRO B 1 40 ? 0.36 27.312 18.5 1 96 40 PRO B N 1
ATOM 3596 C CA . PRO B 1 40 ? -0.261 26.203 19.219 1 96 40 PRO B CA 1
ATOM 3597 C C . PRO B 1 40 ? -1.767 26.109 18.984 1 96 40 PRO B C 1
ATOM 3599 O O . PRO B 1 40 ? -2.336 25.016 19.031 1 96 40 PRO B O 1
ATOM 3602 N N . GLY B 1 41 ? -2.402 27.188 18.781 1 96.56 41 GLY B N 1
ATOM 3603 C CA . GLY B 1 41 ? -3.836 27.203 18.547 1 96.56 41 GLY B CA 1
ATOM 3604 C C . GLY B 1 41 ? -4.211 26.859 17.109 1 96.56 41 GLY B C 1
ATOM 3605 O O . GLY B 1 41 ? -5.395 26.781 16.781 1 96.56 41 GLY B O 1
ATOM 3606 N N . HIS B 1 42 ? -3.283 26.672 16.172 1 95.94 42 HIS B N 1
ATOM 3607 C CA . HIS B 1 42 ? -3.396 26.203 14.805 1 95.94 42 HIS B CA 1
ATOM 3608 C C . HIS B 1 42 ? -4.02 27.266 13.898 1 95.94 42 HIS B C 1
ATOM 3610 O O . HIS B 1 42 ? -4.625 26.922 12.875 1 95.94 42 HIS B O 1
ATOM 3616 N N . ASN B 1 43 ? -4.035 28.469 14.297 1 96.88 43 ASN B N 1
ATOM 3617 C CA . ASN B 1 43 ? -4.477 29.484 13.352 1 96.88 43 ASN B CA 1
ATOM 3618 C C . ASN B 1 43 ? -3.295 30.141 12.648 1 96.88 43 ASN B C 1
ATOM 3620 O O . ASN B 1 43 ? -2.678 31.062 13.18 1 96.88 43 ASN B O 1
ATOM 3624 N N . ALA B 1 44 ? -3.049 29.719 11.445 1 97.06 44 ALA B N 1
ATOM 3625 C CA . ALA B 1 44 ? -1.935 30.219 10.648 1 97.06 44 ALA B CA 1
ATOM 3626 C C . ALA B 1 44 ? -2.334 31.484 9.898 1 97.06 44 ALA B C 1
ATOM 3628 O O . ALA B 1 44 ? -2.393 31.5 8.672 1 97.06 44 ALA B O 1
ATOM 3629 N N . ALA B 1 45 ? -2.52 32.531 10.648 1 97.25 45 ALA B N 1
ATOM 3630 C CA . ALA B 1 45 ? -2.92 33.812 10.094 1 97.25 45 ALA B CA 1
ATOM 3631 C C . ALA B 1 45 ? -2.088 34.938 10.68 1 97.25 45 ALA B C 1
ATOM 3633 O O . ALA B 1 45 ? -1.797 34.969 11.883 1 97.25 45 ALA B O 1
ATOM 3634 N N . MET B 1 46 ? -1.677 35.812 9.789 1 96.88 46 MET B N 1
ATOM 3635 C CA . MET B 1 46 ? -0.911 37 10.211 1 96.88 46 MET B CA 1
ATOM 3636 C C . MET B 1 46 ? -1.389 38.25 9.484 1 96.88 46 MET B C 1
ATOM 3638 O O . MET B 1 46 ? -1.36 38.312 8.258 1 96.88 46 MET B O 1
ATOM 3642 N N . LYS B 1 47 ? -1.81 39.188 10.305 1 95.19 47 LYS B N 1
ATOM 3643 C CA . LYS B 1 47 ? -2.061 40.5 9.727 1 95.19 47 LYS B CA 1
ATOM 3644 C C . LYS B 1 47 ? -0.754 41.188 9.344 1 95.19 47 LYS B C 1
ATOM 3646 O O . LYS B 1 47 ? 0.177 41.281 10.148 1 95.19 47 LYS B O 1
ATOM 3651 N N . SER B 1 48 ? -0.687 41.594 8.125 1 96.25 48 SER B N 1
ATOM 3652 C CA . SER B 1 48 ? 0.517 42.25 7.609 1 96.25 48 SER B CA 1
ATOM 3653 C C . SER B 1 48 ? 0.23 43 6.32 1 96.25 48 SER B C 1
ATOM 3655 O O . SER B 1 48 ? -0.868 42.906 5.766 1 96.25 48 SER B O 1
ATOM 3657 N N . PRO B 1 49 ? 1.188 43.812 5.879 1 95.69 49 PRO B N 1
ATOM 3658 C CA . PRO B 1 49 ? 0.987 44.562 4.629 1 95.69 49 PRO B CA 1
ATOM 3659 C C . PRO B 1 49 ? 1.264 43.688 3.393 1 95.69 49 PRO B C 1
ATOM 3661 O O . PRO B 1 49 ? 1.302 44.219 2.273 1 95.69 49 PRO B O 1
ATOM 3664 N N . PHE B 1 50 ? 1.576 42.438 3.615 1 97.19 50 PHE B N 1
ATOM 3665 C CA . PHE B 1 50 ? 1.776 41.594 2.441 1 97.19 50 PHE B CA 1
ATOM 3666 C C . PHE B 1 50 ? 0.618 41.75 1.463 1 97.19 50 PHE B C 1
ATOM 3668 O O . PHE B 1 50 ? -0.547 41.656 1.85 1 97.19 50 PHE B O 1
ATOM 3675 N N . PRO B 1 51 ? 0.891 41.969 0.225 1 96.69 51 PRO B N 1
ATOM 3676 C CA . PRO B 1 51 ? -0.16 42.344 -0.725 1 96.69 51 PRO B CA 1
ATOM 3677 C C . PRO B 1 51 ? -0.983 41.156 -1.196 1 96.69 51 PRO B C 1
ATOM 3679 O O . PRO B 1 51 ? -0.604 40 -0.952 1 96.69 51 PRO B O 1
ATOM 3682 N N . ALA B 1 52 ? -2.094 41.5 -1.826 1 97.69 52 ALA B N 1
ATOM 3683 C CA . ALA B 1 52 ? -2.879 40.5 -2.52 1 97.69 52 ALA B CA 1
ATOM 3684 C C . ALA B 1 52 ? -2.154 40 -3.77 1 97.69 52 ALA B C 1
ATOM 3686 O O . ALA B 1 52 ? -1.867 40.781 -4.676 1 97.69 52 ALA B O 1
ATOM 3687 N N . VAL B 1 53 ? -1.875 38.781 -3.779 1 98.12 53 VAL B N 1
ATOM 3688 C CA . VAL B 1 53 ? -1.253 38.188 -4.961 1 98.12 53 VAL B CA 1
ATOM 3689 C C . VAL B 1 53 ? -2.027 36.969 -5.391 1 98.12 53 VAL B C 1
ATOM 3691 O O . VAL B 1 53 ? -2.727 36.344 -4.582 1 98.12 53 VAL B O 1
ATOM 3694 N N . ASN B 1 54 ? -1.951 36.656 -6.695 1 98.56 54 ASN B N 1
ATOM 3695 C CA . ASN B 1 54 ? -2.646 35.531 -7.293 1 98.56 54 ASN B CA 1
ATOM 3696 C C . ASN B 1 54 ? -1.732 34.75 -8.219 1 98.56 54 ASN B C 1
ATOM 3698 O O . ASN B 1 54 ? -1.396 35.188 -9.312 1 98.56 54 ASN B O 1
ATOM 3702 N N . TRP B 1 55 ? -1.39 33.562 -7.762 1 98.62 55 TRP B N 1
ATOM 3703 C CA . TRP B 1 55 ? -0.593 32.688 -8.609 1 98.62 55 TRP B CA 1
ATOM 3704 C C . TRP B 1 55 ? -0.842 31.219 -8.266 1 98.62 55 TRP B C 1
ATOM 3706 O O . TRP B 1 55 ? -1.342 30.906 -7.184 1 98.62 55 TRP B O 1
ATOM 3716 N N . THR B 1 56 ? -0.639 30.375 -9.188 1 98.25 56 THR B N 1
ATOM 3717 C CA . THR B 1 56 ? -0.66 28.922 -9.023 1 98.25 56 THR B CA 1
ATOM 3718 C C . THR B 1 56 ? 0.631 28.297 -9.555 1 98.25 56 THR B C 1
ATOM 3720 O O . THR B 1 56 ? 1.088 28.641 -10.648 1 98.25 56 THR B O 1
ATOM 3723 N N . TYR B 1 57 ? 1.208 27.562 -8.711 1 98 57 TYR B N 1
ATOM 3724 C CA . TYR B 1 57 ? 2.381 26.781 -9.078 1 98 57 TYR B CA 1
ATOM 3725 C C . TYR B 1 57 ? 2.031 25.297 -9.195 1 98 57 TYR B C 1
ATOM 3727 O O . TYR B 1 57 ? 1.559 24.688 -8.234 1 98 57 TYR B O 1
ATOM 3735 N N . GLU B 1 58 ? 2.223 24.703 -10.336 1 97.44 58 GLU B N 1
ATOM 3736 C CA . GLU B 1 58 ? 2.066 23.266 -10.547 1 97.44 58 GLU B CA 1
ATOM 3737 C C . GLU B 1 58 ? 3.404 22.547 -10.422 1 97.44 58 GLU B C 1
ATOM 3739 O O . GLU B 1 58 ? 4.367 22.891 -11.117 1 97.44 58 GLU B O 1
ATOM 3744 N N . VAL B 1 59 ? 3.434 21.594 -9.562 1 96 59 VAL B N 1
ATOM 3745 C CA . VAL B 1 59 ? 4.707 20.906 -9.367 1 96 59 VAL B CA 1
ATOM 3746 C C . VAL B 1 59 ? 5.094 20.156 -10.641 1 96 59 VAL B C 1
ATOM 3748 O O . VAL B 1 59 ? 4.227 19.703 -11.383 1 96 59 VAL B O 1
ATOM 3751 N N . PRO B 1 60 ? 6.371 20.047 -10.883 1 92.62 60 PRO B N 1
ATOM 3752 C CA . PRO B 1 60 ? 6.82 19.312 -12.07 1 92.62 60 PRO B CA 1
ATOM 3753 C C . PRO B 1 60 ? 6.352 17.859 -12.078 1 92.62 60 PRO B C 1
ATOM 3755 O O . PRO B 1 60 ? 6.43 17.172 -11.055 1 92.62 60 PRO B O 1
ATOM 3758 N N . GLY B 1 61 ? 5.809 17.453 -13.273 1 88.94 61 GLY B N 1
ATOM 3759 C CA . GLY B 1 61 ? 5.406 16.078 -13.445 1 88.94 61 GLY B CA 1
ATOM 3760 C C . GLY B 1 61 ? 4.043 15.766 -12.859 1 88.94 61 GLY B C 1
ATOM 3761 O O . GLY B 1 61 ? 3.613 14.609 -12.836 1 88.94 61 GLY B O 1
ATOM 3762 N N . ALA B 1 62 ? 3.369 16.719 -12.414 1 92.06 62 ALA B N 1
ATOM 3763 C CA . ALA B 1 62 ? 2.109 16.5 -11.711 1 92.06 62 ALA B CA 1
ATOM 3764 C C . ALA B 1 62 ? 1.091 15.797 -12.602 1 92.06 62 ALA B C 1
ATOM 3766 O O . ALA B 1 62 ? 0.375 14.906 -12.148 1 92.06 62 ALA B O 1
ATOM 3767 N N . ALA B 1 63 ? 1.008 16.156 -13.781 1 87.5 63 ALA B N 1
ATOM 3768 C CA . ALA B 1 63 ? 0.036 15.578 -14.703 1 87.5 63 ALA B CA 1
ATOM 3769 C C . ALA B 1 63 ? 0.224 14.062 -14.812 1 87.5 63 ALA B C 1
ATOM 3771 O O . ALA B 1 63 ? -0.742 13.305 -14.719 1 87.5 63 ALA B O 1
ATOM 3772 N N . ASP B 1 64 ? 1.43 13.656 -15 1 80.81 64 ASP B N 1
ATOM 3773 C CA . ASP B 1 64 ? 1.729 12.227 -15.102 1 80.81 64 ASP B CA 1
ATOM 3774 C C . ASP B 1 64 ? 1.442 11.516 -13.781 1 80.81 64 ASP B C 1
ATOM 3776 O O . ASP B 1 64 ? 0.922 10.398 -13.773 1 80.81 64 ASP B O 1
ATOM 3780 N N . ALA B 1 65 ? 1.864 12.109 -12.758 1 84.62 65 ALA B N 1
ATOM 3781 C CA . ALA B 1 65 ? 1.634 11.523 -11.438 1 84.62 65 ALA B CA 1
ATOM 3782 C C . ALA B 1 65 ? 0.142 11.344 -11.172 1 84.62 65 ALA B C 1
ATOM 3784 O O . ALA B 1 65 ? -0.28 10.328 -10.625 1 84.62 65 ALA B O 1
ATOM 3785 N N . ARG B 1 66 ? -0.656 12.305 -11.516 1 86.31 66 ARG B N 1
ATOM 3786 C CA . ARG B 1 66 ? -2.104 12.195 -11.359 1 86.31 66 ARG B CA 1
ATOM 3787 C C . ARG B 1 66 ? -2.646 10.984 -12.117 1 86.31 66 ARG B C 1
ATOM 3789 O O . ARG B 1 66 ? -3.504 10.266 -11.602 1 86.31 66 ARG B O 1
ATOM 3796 N N . LYS B 1 67 ? -2.203 10.828 -13.258 1 75 67 LYS B N 1
ATOM 3797 C CA . LYS B 1 67 ? -2.625 9.688 -14.07 1 75 67 LYS B CA 1
ATOM 3798 C C . LYS B 1 67 ? -2.225 8.367 -13.414 1 75 67 LYS B C 1
ATOM 3800 O O . LYS B 1 67 ? -3.023 7.434 -13.352 1 75 67 LYS B O 1
ATOM 3805 N N . ALA B 1 68 ? -1.017 8.328 -12.938 1 72.81 68 ALA B N 1
ATOM 3806 C CA . ALA B 1 68 ? -0.515 7.109 -12.305 1 72.81 68 ALA B CA 1
ATOM 3807 C C . ALA B 1 68 ? -1.358 6.742 -11.086 1 72.81 68 ALA B C 1
ATOM 3809 O O . ALA B 1 68 ? -1.737 5.582 -10.914 1 72.81 68 ALA B O 1
ATOM 3810 N N . VAL B 1 69 ? -1.612 7.629 -10.281 1 75.94 69 VAL B N 1
ATOM 3811 C CA . VAL B 1 69 ? -2.371 7.402 -9.055 1 75.94 69 VAL B CA 1
ATOM 3812 C C . VAL B 1 69 ? -3.785 6.945 -9.398 1 75.94 69 VAL B C 1
ATOM 3814 O O . VAL B 1 69 ? -4.348 6.078 -8.727 1 75.94 69 VAL B O 1
ATOM 3817 N N . LYS B 1 70 ? -4.32 7.469 -10.406 1 70.44 70 LYS B N 1
ATOM 3818 C CA . LYS B 1 70 ? -5.68 7.121 -10.812 1 70.44 70 LYS B CA 1
ATOM 3819 C C . LYS B 1 70 ? -5.742 5.695 -11.352 1 70.44 70 LYS B C 1
ATOM 3821 O O . LYS B 1 70 ? -6.738 4.996 -11.156 1 70.44 70 LYS B O 1
ATOM 3826 N N . ASN B 1 71 ? -4.695 5.316 -11.922 1 62.34 71 ASN B N 1
ATOM 3827 C CA . ASN B 1 71 ? -4.715 4.047 -12.641 1 62.34 71 ASN B CA 1
ATOM 3828 C C . ASN B 1 71 ? -4.117 2.918 -11.812 1 62.34 71 ASN B C 1
ATOM 3830 O O . ASN B 1 71 ? -4.184 1.752 -12.203 1 62.34 71 ASN B O 1
ATOM 3834 N N . ASN B 1 72 ? -3.461 3.299 -10.758 1 61.53 72 ASN B N 1
ATOM 3835 C CA . ASN B 1 72 ? -2.766 2.303 -9.953 1 61.53 72 ASN B CA 1
ATOM 3836 C C . ASN B 1 72 ? -3.24 2.328 -8.5 1 61.53 72 ASN B C 1
ATOM 3838 O O . ASN B 1 72 ? -3.164 3.363 -7.836 1 61.53 72 ASN B O 1
ATOM 3842 N N . THR B 1 73 ? -3.729 1.163 -8.078 1 58.31 73 THR B N 1
ATOM 3843 C CA . THR B 1 73 ? -4.254 1.113 -6.719 1 58.31 73 THR B CA 1
ATOM 3844 C C . THR B 1 73 ? -3.131 0.88 -5.711 1 58.31 73 THR B C 1
ATOM 3846 O O . THR B 1 73 ? -3.342 0.992 -4.504 1 58.31 73 THR B O 1
ATOM 3849 N N . ILE B 1 74 ? -1.966 0.606 -6.211 1 62.31 74 ILE B N 1
ATOM 3850 C CA . ILE B 1 74 ? -0.883 0.237 -5.305 1 62.31 74 ILE B CA 1
ATOM 3851 C C . ILE B 1 74 ? -0.065 1.477 -4.945 1 62.31 74 ILE B C 1
ATOM 3853 O O . ILE B 1 74 ? 0.662 1.481 -3.951 1 62.31 74 ILE B O 1
ATOM 3857 N N . ILE B 1 75 ? -0.126 2.471 -5.855 1 67 75 ILE B N 1
ATOM 3858 C CA . ILE B 1 75 ? 0.618 3.703 -5.625 1 67 75 ILE B CA 1
ATOM 3859 C C . ILE B 1 75 ? -0.342 4.812 -5.199 1 67 75 ILE B C 1
ATOM 3861 O O . ILE B 1 75 ? -1.332 5.082 -5.883 1 67 75 ILE B O 1
ATOM 3865 N N . ARG B 1 76 ? 0.081 5.258 -3.951 1 70.38 76 ARG B N 1
ATOM 3866 C CA . ARG B 1 76 ? -0.727 6.367 -3.457 1 70.38 76 ARG B CA 1
ATOM 3867 C C . ARG B 1 76 ? 0.14 7.586 -3.164 1 70.38 76 ARG B C 1
ATOM 3869 O O . ARG B 1 76 ? 1.354 7.465 -2.988 1 70.38 76 ARG B O 1
ATOM 3876 N N . ASP B 1 77 ? -0.46 8.75 -3.186 1 79.5 77 ASP B N 1
ATOM 3877 C CA . ASP B 1 77 ? 0.122 10 -2.699 1 79.5 77 ASP B CA 1
ATOM 3878 C C . ASP B 1 77 ? 1.414 10.328 -3.445 1 79.5 77 ASP B C 1
ATOM 3880 O O . ASP B 1 77 ? 2.48 10.43 -2.834 1 79.5 77 ASP B O 1
ATOM 3884 N N . LEU B 1 78 ? 1.358 10.617 -4.734 1 82.5 78 LEU B N 1
ATOM 3885 C CA . LEU B 1 78 ? 2.553 10.867 -5.531 1 82.5 78 LEU B CA 1
ATOM 3886 C C . LEU B 1 78 ? 2.635 12.336 -5.945 1 82.5 78 LEU B C 1
ATOM 3888 O O . LEU B 1 78 ? 3.627 12.758 -6.543 1 82.5 78 LEU B O 1
ATOM 3892 N N . VAL B 1 79 ? 1.651 13.203 -5.598 1 88.19 79 VAL B N 1
ATOM 3893 C CA . VAL B 1 79 ? 1.71 14.523 -6.211 1 88.19 79 VAL B CA 1
ATOM 3894 C C . VAL B 1 79 ? 1.064 15.555 -5.285 1 88.19 79 VAL B C 1
ATOM 3896 O O . VAL B 1 79 ? 1.194 16.766 -5.504 1 88.19 79 VAL B O 1
ATOM 3899 N N . GLY B 1 80 ? 0.628 15.391 -4.188 1 92.44 80 GLY B N 1
ATOM 3900 C CA . GLY B 1 80 ? -0.178 16.297 -3.389 1 92.44 80 GLY B CA 1
ATOM 3901 C C . GLY B 1 80 ? 0.623 17.031 -2.332 1 92.44 80 GLY B C 1
ATOM 3902 O O . GLY B 1 80 ? 1.784 16.703 -2.082 1 92.44 80 GLY B O 1
ATOM 3903 N N . PHE B 1 81 ? 0.025 18.156 -1.82 1 93.75 81 PHE B N 1
ATOM 3904 C CA . PHE B 1 81 ? 0.491 18.891 -0.651 1 93.75 81 PHE B CA 1
ATOM 3905 C C . PHE B 1 81 ? -0.345 18.547 0.576 1 93.75 81 PHE B C 1
ATOM 3907 O O . PHE B 1 81 ? -1.237 19.312 0.959 1 93.75 81 PHE B O 1
ATOM 3914 N N . PRO B 1 82 ? 0.037 17.547 1.273 1 88.38 82 PRO B N 1
ATOM 3915 C CA . PRO B 1 82 ? -0.95 16.984 2.193 1 88.38 82 PRO B CA 1
ATOM 3916 C C . PRO B 1 82 ? -0.979 17.688 3.543 1 88.38 82 PRO B C 1
ATOM 3918 O O . PRO B 1 82 ? -1.977 17.609 4.266 1 88.38 82 PRO B O 1
ATOM 3921 N N . ILE B 1 83 ? 0.083 18.25 4.129 1 89.5 83 ILE B N 1
ATOM 3922 C CA . ILE B 1 83 ? 0.089 18.703 5.516 1 89.5 83 ILE B CA 1
ATOM 3923 C C . ILE B 1 83 ? 0.441 20.188 5.566 1 89.5 83 ILE B C 1
ATOM 3925 O O . ILE B 1 83 ? 0.95 20.672 6.578 1 89.5 83 ILE B O 1
ATOM 3929 N N . GLY B 1 84 ? 0.25 20.984 4.598 1 90.56 84 GLY B N 1
ATOM 3930 C CA . GLY B 1 84 ? 0.37 22.438 4.645 1 90.56 84 GLY B CA 1
ATOM 3931 C C . GLY B 1 84 ? 1.77 22.938 4.328 1 90.56 84 GLY B C 1
ATOM 3932 O O . GLY B 1 84 ? 2.664 22.141 4.039 1 90.56 84 GLY B O 1
ATOM 3933 N N . VAL B 1 85 ? 1.912 24.359 4.391 1 97.62 85 VAL B N 1
ATOM 3934 C CA . VAL B 1 85 ? 3.166 25 4.031 1 97.62 85 VAL B CA 1
ATOM 3935 C C . VAL B 1 85 ? 3.594 25.953 5.145 1 97.62 85 VAL B C 1
ATOM 3937 O O . VAL B 1 85 ? 2.834 26.203 6.086 1 97.62 85 VAL B O 1
ATOM 3940 N N . ALA B 1 86 ? 4.82 26.375 5.062 1 98.44 86 ALA B N 1
ATOM 3941 C CA . ALA B 1 86 ? 5.324 27.469 5.883 1 98.44 86 ALA B CA 1
ATOM 3942 C C . ALA B 1 86 ? 5.613 28.703 5.027 1 98.44 86 ALA B C 1
ATOM 3944 O O . ALA B 1 86 ? 6.105 28.594 3.902 1 98.44 86 ALA B O 1
ATOM 3945 N N . VAL B 1 87 ? 5.258 29.844 5.547 1 98.62 87 VAL B N 1
ATOM 3946 C CA . VAL B 1 87 ? 5.57 31.109 4.902 1 98.62 87 VAL B CA 1
ATOM 3947 C C . VAL B 1 87 ? 6.508 31.922 5.789 1 98.62 87 VAL B C 1
ATOM 3949 O O . VAL B 1 87 ? 6.125 32.344 6.879 1 98.62 87 VAL B O 1
ATOM 3952 N N . VAL B 1 88 ? 7.695 32.094 5.277 1 98.5 88 VAL B N 1
ATOM 3953 C CA . VAL B 1 88 ? 8.719 32.719 6.09 1 98.5 88 VAL B CA 1
ATOM 3954 C C . VAL B 1 88 ? 9.594 33.625 5.207 1 98.5 88 VAL B C 1
ATOM 3956 O O . VAL B 1 88 ? 10.07 33.188 4.156 1 98.5 88 VAL B O 1
ATOM 3959 N N . ASP B 1 89 ? 9.773 34.844 5.602 1 97.75 89 ASP B N 1
ATOM 3960 C CA . ASP B 1 89 ? 10.711 35.781 4.996 1 97.75 89 ASP B CA 1
ATOM 3961 C C . ASP B 1 89 ? 10.516 35.875 3.484 1 97.75 89 ASP B C 1
ATOM 3963 O O . ASP B 1 89 ? 11.469 35.719 2.721 1 97.75 89 ASP B O 1
ATOM 3967 N N . GLY B 1 90 ? 9.289 35.969 3.107 1 97.88 90 GLY B N 1
ATOM 3968 C CA . GLY B 1 90 ? 8.938 36.219 1.721 1 97.88 90 GLY B CA 1
ATOM 3969 C C . GLY B 1 90 ? 8.914 34.969 0.874 1 97.88 90 GLY B C 1
ATOM 3970 O O . GLY B 1 90 ? 8.82 35.031 -0.354 1 97.88 90 GLY B O 1
ATOM 3971 N N . ALA B 1 91 ? 8.984 33.844 1.509 1 98.44 91 ALA B N 1
ATOM 3972 C CA . ALA B 1 91 ? 9.016 32.594 0.771 1 98.44 91 ALA B CA 1
ATOM 3973 C C . ALA B 1 91 ? 7.945 31.641 1.29 1 98.44 91 ALA B C 1
ATOM 3975 O O . ALA B 1 91 ? 7.57 31.688 2.463 1 98.44 91 ALA B O 1
ATOM 3976 N N . VAL B 1 92 ? 7.449 30.812 0.383 1 98.75 92 VAL B N 1
ATOM 3977 C CA . VAL B 1 92 ? 6.605 29.672 0.729 1 98.75 92 VAL B CA 1
ATOM 3978 C C . VAL B 1 92 ? 7.422 28.375 0.645 1 98.75 92 VAL B C 1
ATOM 3980 O O . VAL B 1 92 ? 7.957 28.047 -0.415 1 98.75 92 VAL B O 1
ATOM 3983 N N . PHE B 1 93 ? 7.609 27.734 1.739 1 98.81 93 PHE B N 1
ATOM 3984 C CA . PHE B 1 93 ? 8.188 26.391 1.76 1 98.81 93 PHE B CA 1
ATOM 3985 C C . PHE B 1 93 ? 7.094 25.328 1.672 1 98.81 93 PHE B C 1
ATOM 3987 O O . PHE B 1 93 ? 6.289 25.188 2.594 1 98.81 93 PHE B O 1
ATOM 3994 N N . ALA B 1 94 ? 7.109 24.609 0.595 1 98.31 94 ALA B N 1
ATOM 3995 C CA . ALA B 1 94 ? 5.988 23.734 0.252 1 98.31 94 ALA B CA 1
ATOM 3996 C C . ALA B 1 94 ? 6.457 22.297 0.056 1 98.31 94 ALA B C 1
ATOM 3998 O O . ALA B 1 94 ? 7.047 21.969 -0.977 1 98.31 94 ALA B O 1
ATOM 3999 N N . PRO B 1 95 ? 6.156 21.438 1.049 1 97.62 95 PRO B N 1
ATOM 4000 C CA . PRO B 1 95 ? 6.488 20.016 0.905 1 97.62 95 PRO B CA 1
ATOM 4001 C C . PRO B 1 95 ? 5.465 19.25 0.069 1 97.62 95 PRO B C 1
ATOM 4003 O O . PRO B 1 95 ? 4.262 19.5 0.181 1 97.62 95 PRO B O 1
ATOM 4006 N N . ASN B 1 96 ? 5.965 18.375 -0.725 1 96.19 96 ASN B N 1
ATOM 4007 C CA . ASN B 1 96 ? 5.082 17.625 -1.615 1 96.19 96 ASN B CA 1
ATOM 4008 C C . ASN B 1 96 ? 5.281 16.125 -1.475 1 96.19 96 ASN B C 1
ATOM 4010 O O . ASN B 1 96 ? 6.371 15.664 -1.131 1 96.19 96 ASN B O 1
ATOM 4014 N N . ASP B 1 97 ? 4.215 15.344 -1.765 1 92.12 97 ASP B N 1
ATOM 4015 C CA . ASP B 1 97 ? 4.266 13.883 -1.651 1 92.12 97 ASP B CA 1
ATOM 4016 C C . ASP B 1 97 ? 5.133 13.281 -2.75 1 92.12 97 ASP B C 1
ATOM 4018 O O . ASP B 1 97 ? 5.465 12.094 -2.701 1 92.12 97 ASP B O 1
ATOM 4022 N N . ASN B 1 98 ? 5.535 14.086 -3.695 1 91.19 98 ASN B N 1
ATOM 4023 C CA . ASN B 1 98 ? 6.465 13.57 -4.695 1 91.19 98 ASN B CA 1
ATOM 4024 C C . ASN B 1 98 ? 7.891 13.508 -4.156 1 91.19 98 ASN B C 1
ATOM 4026 O O . ASN B 1 98 ? 8.82 13.164 -4.883 1 91.19 98 ASN B O 1
ATOM 4030 N N . GLY B 1 99 ? 8.086 13.953 -2.895 1 94.12 99 GLY B N 1
ATOM 4031 C CA . GLY B 1 99 ? 9.367 13.836 -2.221 1 94.12 99 GLY B CA 1
ATOM 4032 C C . GLY B 1 99 ? 10.18 15.117 -2.26 1 94.12 99 GLY B C 1
ATOM 4033 O O . GLY B 1 99 ? 11.289 15.172 -1.724 1 94.12 99 GLY B O 1
ATOM 4034 N N . TYR B 1 100 ? 9.625 16.125 -2.836 1 96.19 100 TYR B N 1
ATOM 4035 C CA . TYR B 1 100 ? 10.383 17.359 -2.961 1 96.19 100 TYR B CA 1
ATOM 4036 C C . TYR B 1 100 ? 9.844 18.422 -2.014 1 96.19 100 TYR B C 1
ATOM 4038 O O . TYR B 1 100 ? 8.633 18.547 -1.825 1 96.19 100 TYR B O 1
ATOM 4046 N N . LEU B 1 101 ? 10.805 19.172 -1.499 1 98.38 101 LEU B N 1
ATOM 4047 C CA . LEU B 1 101 ? 10.508 20.469 -0.877 1 98.38 101 LEU B CA 1
ATOM 4048 C C . LEU B 1 101 ? 10.773 21.609 -1.852 1 98.38 101 LEU B C 1
ATOM 4050 O O . LEU B 1 101 ? 11.867 21.734 -2.4 1 98.38 101 LEU B O 1
ATOM 4054 N N . TYR B 1 102 ? 9.766 22.406 -2.018 1 98.5 102 TYR B N 1
ATOM 4055 C CA . TYR B 1 102 ? 9.898 23.547 -2.914 1 98.5 102 TYR B CA 1
ATOM 4056 C C . TYR B 1 102 ? 9.93 24.859 -2.131 1 98.5 102 TYR B C 1
ATOM 4058 O O . TYR B 1 102 ? 9.141 25.047 -1.204 1 98.5 102 TYR B O 1
ATOM 4066 N N . LYS B 1 103 ? 10.914 25.656 -2.492 1 98.88 103 LYS B N 1
ATOM 4067 C CA . LYS B 1 103 ? 10.867 27.047 -2.066 1 98.88 103 LYS B CA 1
ATOM 4068 C C . LYS B 1 103 ? 10.352 27.953 -3.189 1 98.88 103 LYS B C 1
ATOM 4070 O O . LYS B 1 103 ? 10.977 28.031 -4.25 1 98.88 103 LYS B O 1
ATOM 4075 N N . LEU B 1 104 ? 9.266 28.594 -2.881 1 98.81 104 LEU B N 1
ATOM 4076 C CA . LEU B 1 104 ? 8.648 29.5 -3.844 1 98.81 104 LEU B CA 1
ATOM 4077 C C . LEU B 1 104 ? 8.68 30.938 -3.334 1 98.81 104 LEU B C 1
ATOM 4079 O O . LEU B 1 104 ? 8.516 31.172 -2.139 1 98.81 104 LEU B O 1
ATOM 4083 N N . ASP B 1 105 ? 8.891 31.812 -4.254 1 98.69 105 ASP B N 1
ATOM 4084 C CA . ASP B 1 105 ? 8.695 33.219 -3.9 1 98.69 105 ASP B CA 1
ATOM 4085 C C . ASP B 1 105 ? 7.234 33.5 -3.566 1 98.69 105 ASP B C 1
ATOM 4087 O O . ASP B 1 105 ? 6.34 33.188 -4.363 1 98.69 105 ASP B O 1
ATOM 4091 N N . ALA B 1 106 ? 7 34.094 -2.412 1 98.62 106 ALA B N 1
ATOM 4092 C CA . ALA B 1 106 ? 5.625 34.25 -1.94 1 98.62 106 ALA B CA 1
ATOM 4093 C C . ALA B 1 106 ? 4.852 35.219 -2.83 1 98.62 106 ALA B C 1
ATOM 4095 O O . ALA B 1 106 ? 3.637 35.094 -2.986 1 98.62 106 ALA B O 1
ATOM 4096 N N . ARG B 1 107 ? 5.473 36.188 -3.365 1 98.44 107 ARG B N 1
ATOM 4097 C CA . ARG B 1 107 ? 4.797 37.219 -4.145 1 98.44 107 ARG B CA 1
ATOM 4098 C C . ARG B 1 107 ? 4.508 36.719 -5.559 1 98.44 107 ARG B C 1
ATOM 4100 O O . ARG B 1 107 ? 3.459 37.031 -6.129 1 98.44 107 ARG B O 1
ATOM 4107 N N . THR B 1 108 ? 5.434 35.906 -6.094 1 98.44 108 THR B N 1
ATOM 4108 C CA . THR B 1 108 ? 5.324 35.625 -7.52 1 98.44 108 THR B CA 1
ATOM 4109 C C . THR B 1 108 ? 4.961 34.156 -7.746 1 98.44 108 THR B C 1
ATOM 4111 O O . THR B 1 108 ? 4.512 33.781 -8.836 1 98.44 108 THR B O 1
ATOM 4114 N N . GLY B 1 109 ? 5.238 33.375 -6.828 1 98.5 109 GLY B N 1
ATOM 4115 C CA . GLY B 1 109 ? 5.027 31.938 -6.996 1 98.5 109 GLY B CA 1
ATOM 4116 C C . GLY B 1 109 ? 6.145 31.25 -7.758 1 98.5 109 GLY B C 1
ATOM 4117 O O . GLY B 1 109 ? 6.082 30.047 -8.008 1 98.5 109 GLY B O 1
ATOM 4118 N N . LYS B 1 110 ? 7.156 31.969 -8.102 1 98.38 110 LYS B N 1
ATOM 4119 C CA . LYS B 1 110 ? 8.258 31.406 -8.867 1 98.38 110 LYS B CA 1
ATOM 4120 C C . LYS B 1 110 ? 9.117 30.484 -8 1 98.38 110 LYS B C 1
ATOM 4122 O O . LYS B 1 110 ? 9.391 30.797 -6.836 1 98.38 110 LYS B O 1
ATOM 4127 N N . LEU B 1 111 ? 9.531 29.406 -8.594 1 98.56 111 LEU B N 1
ATOM 4128 C CA . LEU B 1 111 ? 10.398 28.453 -7.914 1 98.56 111 LEU B CA 1
ATOM 4129 C C . LEU B 1 111 ? 11.789 29.047 -7.688 1 98.56 111 LEU B C 1
ATOM 4131 O O . LEU B 1 111 ? 12.414 29.547 -8.625 1 98.56 111 LEU B O 1
ATOM 4135 N N . GLU B 1 112 ? 12.273 29 -6.484 1 98.5 112 GLU B N 1
ATOM 4136 C CA . GLU B 1 112 ? 13.641 29.406 -6.18 1 98.5 112 GLU B CA 1
ATOM 4137 C C . GLU B 1 112 ? 14.578 28.203 -6.129 1 98.5 112 GLU B C 1
ATOM 4139 O O . GLU B 1 112 ? 15.641 28.219 -6.758 1 98.5 112 GLU B O 1
ATOM 4144 N N . TRP B 1 113 ? 14.242 27.219 -5.332 1 98.25 113 TRP B N 1
ATOM 4145 C CA . TRP B 1 113 ? 14.984 25.969 -5.316 1 98.25 113 TRP B CA 1
ATOM 4146 C C . TRP B 1 113 ? 14.078 24.797 -4.934 1 98.25 113 TRP B C 1
ATOM 4148 O O . TRP B 1 113 ? 12.938 25.016 -4.5 1 98.25 113 TRP B O 1
ATOM 4158 N N . SER B 1 114 ? 14.469 23.672 -5.195 1 98.25 114 SER B N 1
ATOM 4159 C CA . SER B 1 114 ? 13.844 22.438 -4.73 1 98.25 114 SER B CA 1
ATOM 4160 C C . SER B 1 114 ? 14.875 21.5 -4.094 1 98.25 114 SER B C 1
ATOM 4162 O O . SER B 1 114 ? 16.031 21.484 -4.504 1 98.25 114 SER B O 1
ATOM 4164 N N . PHE B 1 115 ? 14.484 20.891 -3.064 1 97.94 115 PHE B N 1
ATOM 4165 C CA . PHE B 1 115 ? 15.266 19.875 -2.371 1 97.94 115 PHE B CA 1
ATOM 4166 C C . PHE B 1 115 ? 14.625 18.5 -2.514 1 97.94 115 PHE B C 1
ATOM 4168 O O . PHE B 1 115 ? 13.453 18.312 -2.189 1 97.94 115 PHE B O 1
ATOM 4175 N N . ASN B 1 116 ? 15.344 17.5 -3.008 1 94.94 116 ASN B N 1
ATOM 4176 C CA . ASN B 1 116 ? 14.891 16.125 -3.195 1 94.94 116 ASN B CA 1
ATOM 4177 C C . ASN B 1 116 ? 15.172 15.266 -1.966 1 94.94 116 ASN B C 1
ATOM 4179 O O . ASN B 1 116 ? 16.312 14.852 -1.742 1 94.94 116 ASN B O 1
ATOM 4183 N N . ALA B 1 117 ? 14.07 14.953 -1.192 1 94.31 117 ALA B N 1
ATOM 4184 C CA . ALA B 1 117 ? 14.219 14.094 -0.02 1 94.31 117 ALA B CA 1
ATOM 4185 C C . ALA B 1 117 ? 14.148 12.617 -0.409 1 94.31 117 ALA B C 1
ATOM 4187 O O . ALA B 1 117 ? 13.93 12.281 -1.577 1 94.31 117 ALA B O 1
ATOM 4188 N N . HIS B 1 118 ? 14.438 11.641 0.525 1 86.19 118 HIS B N 1
ATOM 4189 C CA . HIS B 1 118 ? 14.539 10.211 0.229 1 86.19 118 HIS B CA 1
ATOM 4190 C C . HIS B 1 118 ? 13.164 9.547 0.243 1 86.19 118 HIS B C 1
ATOM 4192 O O . HIS B 1 118 ? 13.031 8.391 -0.161 1 86.19 118 HIS B O 1
ATOM 4198 N N . ASN B 1 119 ? 12.234 10.172 0.684 1 93.38 119 ASN B N 1
ATOM 4199 C CA . ASN B 1 119 ? 10.867 9.68 0.845 1 93.38 119 ASN B CA 1
ATOM 4200 C C . ASN B 1 119 ? 9.844 10.773 0.589 1 93.38 119 ASN B C 1
ATOM 4202 O O . ASN B 1 119 ? 10.203 11.922 0.307 1 93.38 119 ASN B O 1
ATOM 4206 N N . GLN B 1 120 ? 8.594 10.383 0.609 1 94.31 120 GLN B N 1
ATOM 4207 C CA . GLN B 1 120 ? 7.531 11.375 0.489 1 94.31 120 GLN B CA 1
ATOM 4208 C C . GLN B 1 120 ? 7.602 12.398 1.618 1 94.31 120 GLN B C 1
ATOM 4210 O O . GLN B 1 120 ? 8.172 12.125 2.678 1 94.31 120 GLN B O 1
ATOM 4215 N N . LEU B 1 121 ? 7.113 13.562 1.301 1 96.19 121 LEU B N 1
ATOM 4216 C CA . LEU B 1 121 ? 7.027 14.602 2.326 1 96.19 121 LEU B CA 1
ATOM 4217 C C . LEU B 1 121 ? 5.57 14.898 2.676 1 96.19 121 LEU B C 1
ATOM 4219 O O . LEU B 1 121 ? 4.84 15.469 1.864 1 96.19 121 LEU B O 1
ATOM 4223 N N . MET B 1 122 ? 5.219 14.492 3.869 1 93.56 122 MET B N 1
ATOM 4224 C CA . MET B 1 122 ? 3.883 14.711 4.422 1 93.56 122 MET B CA 1
ATOM 4225 C C . MET B 1 122 ? 3.961 15.414 5.77 1 93.56 122 MET B C 1
ATOM 4227 O O . MET B 1 122 ? 3.377 14.953 6.75 1 93.56 122 MET B O 1
ATOM 4231 N N . THR B 1 123 ? 4.66 16.516 5.809 1 95.38 123 THR B N 1
ATOM 4232 C CA . THR B 1 123 ? 4.934 17.312 6.992 1 95.38 123 THR B CA 1
ATOM 4233 C C . THR B 1 123 ? 4.832 18.812 6.664 1 95.38 123 THR B C 1
ATOM 4235 O O . THR B 1 123 ? 4.961 19.203 5.508 1 95.38 123 THR B O 1
ATOM 4238 N N . THR B 1 124 ? 4.371 19.578 7.684 1 96.69 124 THR B N 1
ATOM 4239 C CA . THR B 1 124 ? 4.582 21.016 7.551 1 96.69 124 THR B CA 1
ATOM 4240 C C . THR B 1 124 ? 6.035 21.375 7.852 1 96.69 124 THR B C 1
ATOM 4242 O O . THR B 1 124 ? 6.57 21.016 8.898 1 96.69 124 THR B O 1
ATOM 4245 N N . PRO B 1 125 ? 6.699 22.156 6.938 1 98.38 125 PRO B N 1
ATOM 4246 C CA . PRO B 1 125 ? 8.07 22.562 7.258 1 98.38 125 PRO B CA 1
ATOM 4247 C C . PRO B 1 125 ? 8.141 23.484 8.484 1 98.38 125 PRO B C 1
ATOM 4249 O O . PRO B 1 125 ? 7.281 24.344 8.664 1 98.38 125 PRO B O 1
ATOM 4252 N N . VAL B 1 126 ? 9.109 23.156 9.305 1 98.69 126 VAL B N 1
ATOM 4253 C CA . VAL B 1 126 ? 9.492 24.062 10.391 1 98.69 126 VAL B CA 1
ATOM 4254 C C . VAL B 1 126 ? 10.672 24.922 9.953 1 98.69 126 VAL B C 1
ATOM 4256 O O . VAL B 1 126 ? 11.633 24.406 9.367 1 98.69 126 VAL B O 1
ATOM 4259 N N . VAL B 1 127 ? 10.555 26.234 10.18 1 98.81 127 VAL B N 1
ATOM 4260 C CA . VAL B 1 127 ? 11.617 27.141 9.766 1 98.81 127 VAL B CA 1
ATOM 4261 C C . VAL B 1 127 ? 12.094 27.953 10.969 1 98.81 127 VAL B C 1
ATOM 4263 O O . VAL B 1 127 ? 11.289 28.609 11.641 1 98.81 127 VAL B O 1
ATOM 4266 N N . ALA B 1 128 ? 13.344 27.875 11.211 1 98.56 128 ALA B N 1
ATOM 4267 C CA . ALA B 1 128 ? 13.93 28.594 12.344 1 98.56 128 ALA B CA 1
ATOM 4268 C C . ALA B 1 128 ? 15.414 28.875 12.117 1 98.56 128 ALA B C 1
ATOM 4270 O O . ALA B 1 128 ? 16.031 28.25 11.25 1 98.56 128 ALA B O 1
ATOM 4271 N N . THR B 1 129 ? 15.844 29.875 12.875 1 97.62 129 THR B N 1
ATOM 4272 C CA . THR B 1 129 ? 17.281 30.125 12.875 1 97.62 129 THR B CA 1
ATOM 4273 C C . THR B 1 129 ? 17.969 29.281 13.93 1 97.62 129 THR B C 1
ATOM 4275 O O . THR B 1 129 ? 17.562 29.25 15.094 1 97.62 129 THR B O 1
ATOM 4278 N N . ALA B 1 130 ? 18.953 28.547 13.5 1 96.12 130 ALA B N 1
ATOM 4279 C CA . ALA B 1 130 ? 19.797 27.703 14.344 1 96.12 130 ALA B CA 1
ATOM 4280 C C . ALA B 1 130 ? 21.25 27.734 13.875 1 96.12 130 ALA B C 1
ATOM 4282 O O . ALA B 1 130 ? 21.531 27.594 12.688 1 96.12 130 ALA B O 1
ATOM 4283 N N . GLY B 1 131 ? 22.172 27.969 14.805 1 94.56 131 GLY B N 1
ATOM 4284 C CA . GLY B 1 131 ? 23.578 28.062 14.453 1 94.56 131 GLY B CA 1
ATOM 4285 C C . GLY B 1 131 ? 23.891 29.203 13.516 1 94.56 131 GLY B C 1
ATOM 4286 O O . GLY B 1 131 ? 24.703 29.078 12.602 1 94.56 131 GLY B O 1
ATOM 4287 N N . GLY B 1 132 ? 23.125 30.203 13.594 1 94.69 132 GLY B N 1
ATOM 4288 C CA . GLY B 1 132 ? 23.375 31.406 12.805 1 94.69 132 GLY B CA 1
ATOM 4289 C C . GLY B 1 132 ? 22.812 31.312 11.398 1 94.69 132 GLY B C 1
ATOM 4290 O O . GLY B 1 132 ? 22.984 32.219 10.594 1 94.69 132 GLY B O 1
ATOM 4291 N N . LYS B 1 133 ? 22.156 30.281 11.117 1 95.62 133 LYS B N 1
ATOM 4292 C CA . LYS B 1 133 ? 21.547 30.094 9.805 1 95.62 133 LYS B CA 1
ATOM 4293 C C . LYS B 1 133 ? 20.047 29.812 9.938 1 95.62 133 LYS B C 1
ATOM 4295 O O . LYS B 1 133 ? 19.609 29.203 10.906 1 95.62 133 LYS B O 1
ATOM 4300 N N . GLN B 1 134 ? 19.344 30.297 8.953 1 98.25 134 GLN B N 1
ATOM 4301 C CA . GLN B 1 134 ? 17.938 29.875 8.891 1 98.25 134 GLN B CA 1
ATOM 4302 C C . GLN B 1 134 ? 17.812 28.5 8.25 1 98.25 134 GLN B C 1
ATOM 4304 O O . GLN B 1 134 ? 18.312 28.266 7.141 1 98.25 134 GLN B O 1
ATOM 4309 N N . LEU B 1 135 ? 17.234 27.641 8.961 1 98.75 135 LEU B N 1
ATOM 4310 C CA . LEU B 1 135 ? 17.078 26.266 8.5 1 98.75 135 LEU B CA 1
ATOM 4311 C C . LEU B 1 135 ? 15.602 25.906 8.336 1 98.75 135 LEU B C 1
ATOM 4313 O O . LEU B 1 135 ? 14.742 26.453 9.023 1 98.75 135 LEU B O 1
ATOM 4317 N N . VAL B 1 136 ? 15.367 25.062 7.352 1 98.88 136 VAL B N 1
ATOM 4318 C CA . VAL B 1 136 ? 14.07 24.422 7.156 1 98.88 136 VAL B CA 1
ATOM 4319 C C . VAL B 1 136 ? 14.133 22.953 7.566 1 98.88 136 VAL B C 1
ATOM 4321 O O . VAL B 1 136 ? 14.953 22.203 7.043 1 98.88 136 VAL B O 1
ATOM 4324 N N . PHE B 1 137 ? 13.328 22.578 8.531 1 98.88 137 PHE B N 1
ATOM 4325 C CA . PHE B 1 137 ? 13.281 21.203 9.016 1 98.88 137 PHE B CA 1
ATOM 4326 C C . PHE B 1 137 ? 12.078 20.453 8.445 1 98.88 137 PHE B C 1
ATOM 4328 O O . PHE B 1 137 ? 10.945 20.953 8.5 1 98.88 137 PHE B O 1
ATOM 4335 N N . ILE B 1 138 ? 12.32 19.281 7.875 1 98.25 138 ILE B N 1
ATOM 4336 C CA . ILE B 1 138 ? 11.25 18.5 7.258 1 98.25 138 ILE B CA 1
ATOM 4337 C C . ILE B 1 138 ? 11.398 17.031 7.637 1 98.25 138 ILE B C 1
ATOM 4339 O O . ILE B 1 138 ? 12.516 16.531 7.773 1 98.25 138 ILE B O 1
ATOM 4343 N N . GLY B 1 139 ? 10.25 16.406 7.887 1 97.81 139 GLY B N 1
ATOM 4344 C CA . GLY B 1 139 ? 10.219 14.969 8.086 1 97.81 139 GLY B CA 1
ATOM 4345 C C . GLY B 1 139 ? 9.82 14.203 6.836 1 97.81 139 GLY B C 1
ATOM 4346 O O . GLY B 1 139 ? 8.875 14.586 6.141 1 97.81 139 GLY B O 1
ATOM 4347 N N . ALA B 1 140 ? 10.586 13.125 6.562 1 96.62 140 ALA B N 1
ATOM 4348 C CA . ALA B 1 140 ? 10.312 12.273 5.402 1 96.62 140 ALA B CA 1
ATOM 4349 C C . ALA B 1 140 ? 9.648 10.969 5.824 1 96.62 140 ALA B C 1
ATOM 4351 O O . ALA B 1 140 ? 10.102 10.305 6.758 1 96.62 140 ALA B O 1
ATOM 4352 N N . GLY B 1 141 ? 8.586 10.648 5.18 1 94.38 141 GLY B N 1
ATOM 4353 C CA . GLY B 1 141 ? 7.828 9.43 5.426 1 94.38 141 GLY B CA 1
ATOM 4354 C C . GLY B 1 141 ? 6.66 9.25 4.477 1 94.38 141 GLY B C 1
ATOM 4355 O O . GLY B 1 141 ? 6.184 10.219 3.879 1 94.38 141 GLY B O 1
ATOM 4356 N N . ASN B 1 142 ? 6.227 7.938 4.34 1 90.19 142 ASN B N 1
ATOM 4357 C CA . ASN B 1 142 ? 5.121 7.625 3.441 1 90.19 142 ASN B CA 1
ATOM 4358 C C . ASN B 1 142 ? 3.912 7.086 4.203 1 90.19 142 ASN B C 1
ATOM 4360 O O . ASN B 1 142 ? 3.963 6.93 5.426 1 90.19 142 ASN B O 1
ATOM 4364 N N . SER B 1 143 ? 2.816 6.809 3.438 1 84.44 143 SER B N 1
ATOM 4365 C CA . SER B 1 143 ? 1.568 6.395 4.07 1 84.44 143 SER B CA 1
ATOM 4366 C C . SER B 1 143 ? 1.374 4.883 3.971 1 84.44 143 SER B C 1
ATOM 4368 O O . SER B 1 143 ? 0.291 4.371 4.262 1 84.44 143 SER B O 1
ATOM 4370 N N . VAL B 1 144 ? 2.375 4.168 3.682 1 84.12 144 VAL B N 1
ATOM 4371 C CA . VAL B 1 144 ? 2.262 2.732 3.436 1 84.12 144 VAL B CA 1
ATOM 4372 C C . VAL B 1 144 ? 2.221 1.982 4.766 1 84.12 144 VAL B C 1
ATOM 4374 O O . VAL B 1 144 ? 2.979 2.295 5.684 1 84.12 144 VAL B O 1
ATOM 4377 N N . PHE B 1 145 ? 1.374 0.939 4.859 1 83.44 145 PHE B N 1
ATOM 4378 C CA . PHE B 1 145 ? 1.325 -0.029 5.949 1 83.44 145 PHE B CA 1
ATOM 4379 C C . PHE B 1 145 ? 1.643 -1.431 5.441 1 83.44 145 PHE B C 1
ATOM 4381 O O . PHE B 1 145 ? 0.933 -1.963 4.586 1 83.44 145 PHE B O 1
ATOM 4388 N N . THR B 1 146 ? 2.709 -2.018 5.969 1 85.12 146 THR B N 1
ATOM 4389 C CA . THR B 1 146 ? 3.105 -3.348 5.52 1 85.12 146 THR B CA 1
ATOM 4390 C C . THR B 1 146 ? 2.295 -4.426 6.238 1 85.12 146 THR B C 1
ATOM 4392 O O . THR B 1 146 ? 1.547 -4.129 7.172 1 85.12 146 THR B O 1
ATOM 4395 N N . TYR B 1 147 ? 2.451 -5.699 5.797 1 85.38 147 TYR B N 1
ATOM 4396 C CA . TYR B 1 147 ? 1.783 -6.836 6.418 1 85.38 147 TYR B CA 1
ATOM 4397 C C . TYR B 1 147 ? 2.182 -6.969 7.883 1 85.38 147 TYR B C 1
ATOM 4399 O O . TYR B 1 147 ? 1.332 -7.203 8.75 1 85.38 147 TYR B O 1
ATOM 4407 N N . SER B 1 148 ? 3.457 -6.863 8.203 1 81.81 148 SER B N 1
ATOM 4408 C CA . SER B 1 148 ? 3.92 -6.984 9.578 1 81.81 148 SER B CA 1
ATOM 4409 C C . SER B 1 148 ? 3.293 -5.91 10.469 1 81.81 148 SER B C 1
ATOM 4411 O O . SER B 1 148 ? 3.012 -6.16 11.641 1 81.81 148 SER B O 1
ATOM 4413 N N . HIS B 1 149 ? 3.139 -4.781 9.852 1 83 149 HIS B N 1
ATOM 4414 C CA . HIS B 1 149 ? 2.453 -3.73 10.594 1 83 149 HIS B CA 1
ATOM 4415 C C . HIS B 1 149 ? 1.024 -4.141 10.93 1 83 149 HIS B C 1
ATOM 4417 O O . HIS B 1 149 ? 0.614 -4.07 12.094 1 83 149 HIS B O 1
ATOM 4423 N N . ALA B 1 150 ? 0.383 -4.559 9.938 1 76.75 150 ALA B N 1
ATOM 4424 C CA . ALA B 1 150 ? -1.022 -4.93 10.086 1 76.75 150 ALA B CA 1
ATOM 4425 C C . ALA B 1 150 ? -1.188 -6.074 11.078 1 76.75 150 ALA B C 1
ATOM 4427 O O . ALA B 1 150 ? -2.107 -6.066 11.906 1 76.75 150 ALA B O 1
ATOM 4428 N N . LYS B 1 151 ? -0.333 -7.027 10.969 1 76.62 151 LYS B N 1
ATOM 4429 C CA . LYS B 1 151 ? -0.404 -8.195 11.852 1 76.62 151 LYS B CA 1
ATOM 4430 C C . LYS B 1 151 ? -0.224 -7.793 13.312 1 76.62 151 LYS B C 1
ATOM 4432 O O . LYS B 1 151 ? -0.828 -8.391 14.203 1 76.62 151 LYS B O 1
ATOM 4437 N N . LYS B 1 152 ? 0.566 -6.914 13.414 1 75.12 152 LYS B N 1
ATOM 4438 C CA . LYS B 1 152 ? 0.854 -6.492 14.781 1 75.12 152 LYS B CA 1
ATOM 4439 C C . LYS B 1 152 ? -0.201 -5.512 15.289 1 75.12 152 LYS B C 1
ATOM 4441 O O . LYS B 1 152 ? -0.384 -5.359 16.5 1 75.12 152 LYS B O 1
ATOM 4446 N N . PHE B 1 153 ? -0.815 -4.93 14.234 1 74 153 PHE B N 1
ATOM 4447 C CA . PHE B 1 153 ? -1.81 -3.926 14.602 1 74 153 PHE B CA 1
ATOM 4448 C C . PHE B 1 153 ? -2.986 -4.57 15.328 1 74 153 PHE B C 1
ATOM 4450 O O . PHE B 1 153 ? -3.52 -5.586 14.875 1 74 153 PHE B O 1
ATOM 4457 N N . GLY B 1 154 ? -3.336 -4.352 16.484 1 64.12 154 GLY B N 1
ATOM 4458 C CA . GLY B 1 154 ? -4.465 -4.836 17.25 1 64.12 154 GLY B CA 1
ATOM 4459 C C . GLY B 1 154 ? -4.078 -5.883 18.281 1 64.12 154 GLY B C 1
ATOM 4460 O O . GLY B 1 154 ? -4.934 -6.379 19.016 1 64.12 154 GLY B O 1
ATOM 4461 N N . VAL B 1 155 ? -2.834 -6.297 18.047 1 68.06 155 VAL B N 1
ATOM 4462 C CA . VAL B 1 155 ? -2.381 -7.262 19.031 1 68.06 155 VAL B CA 1
ATOM 4463 C C . VAL B 1 155 ? -1.887 -6.527 20.281 1 68.06 155 VAL B C 1
ATOM 4465 O O . VAL B 1 155 ? -0.943 -5.734 20.203 1 68.06 155 VAL B O 1
ATOM 4468 N N . ASN B 1 156 ? -2.566 -6.805 21.328 1 68.06 156 ASN B N 1
ATOM 4469 C CA . ASN B 1 156 ? -2.234 -6.125 22.578 1 68.06 156 ASN B CA 1
ATOM 4470 C C . ASN B 1 156 ? -0.802 -6.426 23.016 1 68.06 156 ASN B C 1
ATOM 4472 O O . ASN B 1 156 ? -0.37 -7.578 22.984 1 68.06 156 ASN B O 1
ATOM 4476 N N . GLY B 1 157 ? -0.052 -5.422 23.375 1 70.56 157 GLY B N 1
ATOM 4477 C CA . GLY B 1 157 ? 1.268 -5.57 23.969 1 70.56 157 GLY B CA 1
ATOM 4478 C C . GLY B 1 157 ? 2.377 -5.66 22.938 1 70.56 157 GLY B C 1
ATOM 4479 O O . GLY B 1 157 ? 3.555 -5.746 23.281 1 70.56 157 GLY B O 1
ATOM 4480 N N . VAL B 1 158 ? 2.004 -5.66 21.672 1 75.88 158 VAL B N 1
ATOM 4481 C CA . VAL B 1 158 ? 3.033 -5.773 20.641 1 75.88 158 VAL B CA 1
ATOM 4482 C C . VAL B 1 158 ? 3.414 -4.383 20.141 1 75.88 158 VAL B C 1
ATOM 4484 O O . VAL B 1 158 ? 2.545 -3.535 19.922 1 75.88 158 VAL B O 1
ATOM 4487 N N . ALA B 1 159 ? 4.758 -4.203 20.125 1 78.81 159 ALA B N 1
ATOM 4488 C CA . ALA B 1 159 ? 5.254 -2.945 19.562 1 78.81 159 ALA B CA 1
ATOM 4489 C C . ALA B 1 159 ? 5.238 -2.967 18.047 1 78.81 159 ALA B C 1
ATOM 4491 O O . ALA B 1 159 ? 5.605 -3.969 17.422 1 78.81 159 ALA B O 1
ATOM 4492 N N . VAL B 1 160 ? 4.691 -1.937 17.5 1 82.75 160 VAL B N 1
ATOM 4493 C CA . VAL B 1 160 ? 4.656 -1.788 16.047 1 82.75 160 VAL B CA 1
ATOM 4494 C C . VAL B 1 160 ? 5.594 -0.66 15.617 1 82.75 160 VAL B C 1
ATOM 4496 O O . VAL B 1 160 ? 5.527 0.448 16.156 1 82.75 160 VAL B O 1
ATOM 4499 N N . ILE B 1 161 ? 6.535 -0.952 14.758 1 87.69 161 ILE B N 1
ATOM 4500 C CA . ILE B 1 161 ? 7.312 0.07 14.062 1 87.69 161 ILE B CA 1
ATOM 4501 C C . ILE B 1 161 ? 6.727 0.302 12.672 1 87.69 161 ILE B C 1
ATOM 4503 O O . ILE B 1 161 ? 6.801 -0.574 11.805 1 87.69 161 ILE B O 1
ATOM 4507 N N . ARG B 1 162 ? 6.125 1.376 12.516 1 90.75 162 ARG B N 1
ATOM 4508 C CA . ARG B 1 162 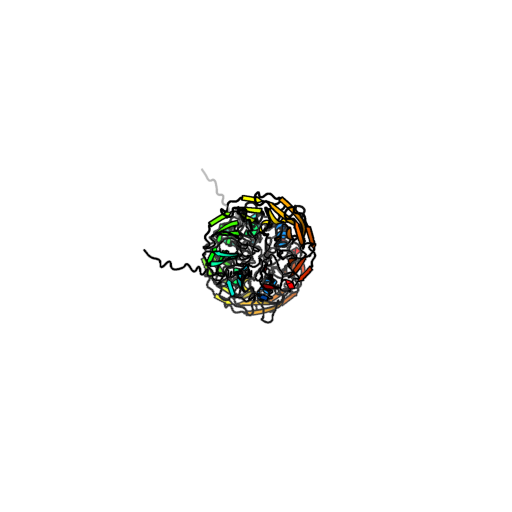? 5.621 1.741 11.195 1 90.75 162 ARG B CA 1
ATOM 4509 C C . ARG B 1 162 ? 6.719 2.365 10.336 1 90.75 162 ARG B C 1
ATOM 4511 O O . ARG B 1 162 ? 6.859 3.59 10.289 1 90.75 162 ARG B O 1
ATOM 4518 N N . GLY B 1 163 ? 7.484 1.586 9.656 1 91.06 163 GLY B N 1
ATOM 4519 C CA . GLY B 1 163 ? 8.555 1.957 8.742 1 91.06 163 GLY B CA 1
ATOM 4520 C C . GLY B 1 163 ? 8.695 0.998 7.578 1 91.06 163 GLY B C 1
ATOM 4521 O O . GLY B 1 163 ? 8.984 -0.184 7.773 1 91.06 163 GLY B O 1
ATOM 4522 N N . SER B 1 164 ? 8.406 1.515 6.324 1 88.31 164 SER B N 1
ATOM 4523 C CA . SER B 1 164 ? 8.422 0.634 5.16 1 88.31 164 SER B CA 1
ATOM 4524 C C . SER B 1 164 ? 9.453 1.088 4.133 1 88.31 164 SER B C 1
ATOM 4526 O O . SER B 1 164 ? 9.641 0.437 3.104 1 88.31 164 SER B O 1
ATOM 4528 N N . ASP B 1 165 ? 10.078 2.209 4.34 1 88.94 165 ASP B N 1
ATOM 4529 C CA . ASP B 1 165 ? 11.031 2.826 3.422 1 88.94 165 ASP B CA 1
ATOM 4530 C C . ASP B 1 165 ? 12.062 3.654 4.18 1 88.94 165 ASP B C 1
ATOM 4532 O O . ASP B 1 165 ? 12.062 3.678 5.414 1 88.94 165 ASP B O 1
ATOM 4536 N N . VAL B 1 166 ? 12.992 4.301 3.42 1 88.62 166 VAL B N 1
ATOM 4537 C CA . VAL B 1 166 ? 13.969 5.18 4.051 1 88.62 166 VAL B CA 1
ATOM 4538 C C . VAL B 1 166 ? 13.258 6.395 4.648 1 88.62 166 VAL B C 1
ATOM 4540 O O . VAL B 1 166 ? 12.453 7.043 3.977 1 88.62 166 VAL B O 1
ATOM 4543 N N . SER B 1 167 ? 13.508 6.668 5.941 1 94.31 167 SER B N 1
ATOM 4544 C CA . SER B 1 167 ? 12.891 7.801 6.621 1 94.31 167 SER B CA 1
ATOM 4545 C C . SER B 1 167 ? 13.922 8.609 7.395 1 94.31 167 SER B C 1
ATOM 4547 O O . SER B 1 167 ? 14.945 8.078 7.82 1 94.31 167 SER B O 1
ATOM 4549 N N . ALA B 1 168 ? 13.633 9.93 7.504 1 96.94 168 ALA B N 1
ATOM 4550 C CA . ALA B 1 168 ? 14.57 10.82 8.188 1 96.94 168 ALA B CA 1
ATOM 4551 C C . ALA B 1 168 ? 13.93 12.172 8.477 1 96.94 168 ALA B C 1
ATOM 4553 O O . ALA B 1 168 ? 12.859 12.484 7.957 1 96.94 168 ALA B O 1
ATOM 4554 N N . VAL B 1 169 ? 14.586 12.844 9.422 1 98.44 169 VAL B N 1
ATOM 4555 C CA . VAL B 1 169 ? 14.414 14.289 9.562 1 98.44 169 VAL B CA 1
ATOM 4556 C C . VAL B 1 169 ? 15.609 15.008 8.945 1 98.44 169 VAL B C 1
ATOM 4558 O O . VAL B 1 169 ? 16.766 14.672 9.234 1 98.44 169 VAL B O 1
ATOM 4561 N N . ASP B 1 170 ? 15.281 15.961 8.055 1 98.5 170 ASP B N 1
ATOM 4562 C CA . ASP B 1 170 ? 16.328 16.719 7.371 1 98.5 170 ASP B CA 1
ATOM 4563 C C . ASP B 1 170 ? 16.297 18.188 7.785 1 98.5 170 ASP B C 1
ATOM 4565 O O . ASP B 1 170 ? 15.227 18.75 8.031 1 98.5 170 ASP B O 1
ATOM 4569 N N . ALA B 1 171 ? 17.469 18.734 7.883 1 98.81 171 ALA B N 1
ATOM 4570 C CA . ALA B 1 171 ? 17.625 20.172 7.93 1 98.81 171 ALA B CA 1
ATOM 4571 C C . ALA B 1 171 ? 18.25 20.703 6.641 1 98.81 171 ALA B C 1
ATOM 4573 O O . ALA B 1 171 ? 19.328 20.25 6.23 1 98.81 171 ALA B O 1
ATOM 4574 N N . VAL B 1 172 ? 17.547 21.641 6.082 1 98.75 172 VAL B N 1
ATOM 4575 C CA . VAL B 1 172 ? 17.953 22.234 4.809 1 98.75 172 VAL B CA 1
ATOM 4576 C C . VAL B 1 172 ? 18.203 23.719 4.984 1 98.75 172 VAL B C 1
ATOM 4578 O O . VAL B 1 172 ? 17.453 24.422 5.672 1 98.75 172 VAL B O 1
ATOM 4581 N N . ASP B 1 173 ? 19.25 24.188 4.324 1 98.69 173 ASP B N 1
ATOM 4582 C CA . ASP B 1 173 ? 19.516 25.625 4.34 1 98.69 173 ASP B CA 1
ATOM 4583 C C . ASP B 1 173 ? 18.422 26.391 3.598 1 98.69 173 ASP B C 1
ATOM 4585 O O . ASP B 1 173 ? 18.172 26.141 2.416 1 98.69 173 ASP B O 1
ATOM 4589 N N . ALA B 1 174 ? 17.828 27.297 4.316 1 98.62 174 ALA B N 1
ATOM 4590 C CA . ALA B 1 174 ? 16.672 27.984 3.756 1 98.62 174 ALA B CA 1
ATOM 4591 C C . ALA B 1 174 ? 17.047 28.828 2.547 1 98.62 174 ALA B C 1
ATOM 4593 O O . ALA B 1 174 ? 16.25 29 1.623 1 98.62 174 ALA B O 1
ATOM 4594 N N . ALA B 1 175 ? 18.188 29.359 2.543 1 98 175 ALA B N 1
ATOM 4595 C CA . ALA B 1 175 ? 18.625 30.266 1.479 1 98 175 ALA B CA 1
ATOM 4596 C C . ALA B 1 175 ? 18.984 29.5 0.219 1 98 175 ALA B C 1
ATOM 4598 O O . ALA B 1 175 ? 18.672 29.922 -0.895 1 98 175 ALA B O 1
ATOM 4599 N N . THR B 1 176 ? 19.609 28.281 0.41 1 98.19 176 THR B N 1
ATOM 4600 C CA . THR B 1 176 ? 20.25 27.641 -0.738 1 98.19 176 THR B CA 1
ATOM 4601 C C . THR B 1 176 ? 19.516 26.359 -1.109 1 98.19 176 THR B C 1
ATOM 4603 O O . THR B 1 176 ? 19.688 25.828 -2.215 1 98.19 176 THR B O 1
ATOM 4606 N N . GLY B 1 177 ? 18.828 25.844 -0.189 1 98.44 177 GLY B N 1
ATOM 4607 C CA . GLY B 1 177 ? 18.172 24.562 -0.44 1 98.44 177 GLY B CA 1
ATOM 4608 C C . GLY B 1 177 ? 19.109 23.375 -0.286 1 98.44 177 GLY B C 1
ATOM 4609 O O . GLY B 1 177 ? 18.734 22.25 -0.61 1 98.44 177 GLY B O 1
ATOM 4610 N N . LYS B 1 178 ? 20.281 23.609 0.208 1 97.88 178 LYS B N 1
ATOM 4611 C CA . LYS B 1 178 ? 21.25 22.531 0.381 1 97.88 178 LYS B CA 1
ATOM 4612 C C . LYS B 1 178 ? 21.047 21.828 1.718 1 97.88 178 LYS B C 1
ATOM 4614 O O . LYS B 1 178 ? 20.766 22.469 2.73 1 97.88 178 LYS B O 1
ATOM 4619 N N . LEU B 1 179 ? 21.266 20.531 1.68 1 98.38 179 LEU B N 1
ATOM 4620 C CA . LEU B 1 179 ? 21.156 19.734 2.893 1 98.38 179 LEU B CA 1
ATOM 4621 C C . LEU B 1 179 ? 22.25 20.109 3.896 1 98.38 179 LEU B C 1
ATOM 4623 O O . LEU B 1 179 ? 23.422 20.25 3.531 1 98.38 179 LEU B O 1
ATOM 4627 N N . VAL B 1 180 ? 21.875 20.328 5.133 1 98.38 180 VAL B N 1
ATOM 4628 C CA . VAL B 1 180 ? 22.812 20.625 6.207 1 98.38 180 VAL B CA 1
ATOM 4629 C C . VAL B 1 180 ? 23.062 19.375 7.039 1 98.38 180 VAL B C 1
ATOM 4631 O O . VAL B 1 180 ? 24.219 19 7.266 1 98.38 180 VAL B O 1
ATOM 4634 N N . TRP B 1 181 ? 22.078 18.734 7.531 1 98.12 181 TRP B N 1
ATOM 4635 C CA . TRP B 1 181 ? 22.219 17.453 8.219 1 98.12 181 TRP B CA 1
ATOM 4636 C C . TRP B 1 181 ? 20.984 16.578 8.039 1 98.12 181 TRP B C 1
ATOM 4638 O O . TRP B 1 181 ? 19.922 17.078 7.637 1 98.12 181 TRP B O 1
ATOM 4648 N N . THR B 1 182 ? 21.141 15.289 8.195 1 98.19 182 THR B N 1
ATOM 4649 C CA . THR B 1 182 ? 20.094 14.273 8.18 1 98.19 182 THR B CA 1
ATOM 4650 C C . THR B 1 182 ? 20.172 13.391 9.422 1 98.19 182 THR B C 1
ATOM 4652 O O . THR B 1 182 ? 21.266 13 9.844 1 98.19 182 THR B O 1
ATOM 4655 N N . TYR B 1 183 ? 19.078 13.172 10.047 1 98.12 183 TYR B N 1
ATOM 4656 C CA . TYR B 1 183 ? 18.938 12.172 11.102 1 98.12 183 TYR B CA 1
ATOM 4657 C C . TYR B 1 183 ? 18.031 11.031 10.656 1 98.12 183 TYR B C 1
ATOM 4659 O O . TYR B 1 183 ? 16.812 11.203 10.547 1 98.12 183 TYR B O 1
ATOM 4667 N N . GLY B 1 184 ? 18.578 9.891 10.484 1 97 184 GLY B N 1
ATOM 4668 C CA . GLY B 1 184 ? 17.812 8.727 10.07 1 97 184 GLY B CA 1
ATOM 4669 C C . GLY B 1 184 ? 17.016 8.117 11.195 1 97 184 GLY B C 1
ATOM 4670 O O . GLY B 1 184 ? 17.469 8.078 12.344 1 97 184 GLY B O 1
ATOM 4671 N N . THR B 1 185 ? 15.75 7.68 10.867 1 96.56 185 THR B N 1
ATOM 4672 C CA . THR B 1 185 ? 14.891 7 11.828 1 96.56 185 THR B CA 1
ATOM 4673 C C . THR B 1 185 ? 14.359 5.695 11.242 1 96.56 185 THR B C 1
ATOM 4675 O O . THR B 1 185 ? 14.477 5.453 10.039 1 96.56 185 THR B O 1
ATOM 4678 N N . LYS B 1 186 ? 13.797 4.832 12.109 1 92.75 186 LYS B N 1
ATOM 4679 C CA . LYS B 1 186 ? 13.258 3.549 11.664 1 92.75 186 LYS B CA 1
ATOM 4680 C C . LYS B 1 186 ? 11.781 3.67 11.305 1 92.75 186 LYS B C 1
ATOM 4682 O O . LYS B 1 186 ? 11.211 2.77 10.68 1 92.75 186 LYS B O 1
ATOM 4687 N N . GLY B 1 187 ? 11.117 4.648 11.773 1 95.19 187 GLY B N 1
ATOM 4688 C CA . GLY B 1 187 ? 9.711 4.883 11.484 1 95.19 187 GLY B CA 1
ATOM 4689 C C . GLY B 1 187 ? 9.484 6.043 10.531 1 95.19 187 GLY B C 1
ATOM 4690 O O . GLY B 1 187 ? 10.375 6.863 10.32 1 95.19 187 GLY B O 1
ATOM 4691 N N . GLU B 1 188 ? 8.258 6.07 9.938 1 95.31 188 GLU B N 1
ATOM 4692 C CA . GLU B 1 188 ? 7.891 7.18 9.062 1 95.31 188 GLU B CA 1
ATOM 4693 C C . GLU B 1 188 ? 7.855 8.5 9.828 1 95.31 188 GLU B C 1
ATOM 4695 O O . GLU B 1 188 ? 7.281 8.578 10.914 1 95.31 188 GLU B O 1
ATOM 4700 N N . ASP B 1 189 ? 8.438 9.539 9.266 1 97 189 ASP B N 1
ATOM 4701 C CA . ASP B 1 189 ? 8.5 10.844 9.93 1 97 189 ASP B CA 1
ATOM 4702 C C . ASP B 1 189 ? 7.539 11.836 9.281 1 97 189 ASP B C 1
ATOM 4704 O O . ASP B 1 189 ? 7.926 12.953 8.938 1 97 189 ASP B O 1
ATOM 4708 N N . MET B 1 190 ? 6.312 11.492 9.258 1 94.69 190 MET B N 1
ATOM 4709 C CA . MET B 1 190 ? 5.273 12.328 8.656 1 94.69 190 MET B CA 1
ATOM 4710 C C . MET B 1 190 ? 4.832 13.422 9.625 1 94.69 190 MET B C 1
ATOM 4712 O O . MET B 1 190 ? 4.668 14.578 9.219 1 94.69 190 MET B O 1
ATOM 4716 N N . PRO B 1 191 ? 4.695 13.195 10.914 1 96.38 191 PRO B N 1
ATOM 4717 C CA . PRO B 1 191 ? 4.25 14.258 11.82 1 96.38 191 PRO B CA 1
ATOM 4718 C C . PRO B 1 191 ? 5.195 15.453 11.836 1 96.38 191 PRO B C 1
ATOM 4720 O O . PRO B 1 191 ? 6.418 15.281 11.781 1 96.38 191 PRO B O 1
ATOM 4723 N N . THR B 1 192 ? 4.57 16.625 11.93 1 97.44 192 THR B N 1
ATOM 4724 C CA . THR B 1 192 ? 5.348 17.859 11.961 1 97.44 192 THR B CA 1
ATOM 4725 C C . THR B 1 192 ? 6.055 18.016 13.305 1 97.44 192 THR B C 1
ATOM 4727 O O . THR B 1 192 ? 5.465 17.766 14.352 1 97.44 192 THR B O 1
ATOM 4730 N N . ALA B 1 193 ? 7.297 18.5 13.266 1 98.31 193 ALA B N 1
ATOM 4731 C CA . ALA B 1 193 ? 8.055 18.781 14.484 1 98.31 193 ALA B CA 1
ATOM 4732 C C . ALA B 1 193 ? 7.699 20.141 15.055 1 98.31 193 ALA B C 1
ATOM 4734 O O . ALA B 1 193 ? 7.055 20.953 14.391 1 98.31 193 ALA B O 1
ATOM 4735 N N . VAL B 1 194 ? 8.18 20.297 16.297 1 98.44 194 VAL B N 1
ATOM 4736 C CA . VAL B 1 194 ? 8.164 21.594 16.969 1 98.44 194 VAL B CA 1
ATOM 4737 C C . VAL B 1 194 ? 9.602 22.062 17.203 1 98.44 194 VAL B C 1
ATOM 4739 O O . VAL B 1 194 ? 10.461 21.281 17.594 1 98.44 194 VAL B O 1
ATOM 4742 N N . PHE B 1 195 ? 9.789 23.312 16.875 1 98.44 195 PHE B N 1
ATOM 4743 C CA . PHE B 1 195 ? 11.047 23.938 17.266 1 98.44 195 PHE B CA 1
ATOM 4744 C C . PHE B 1 195 ? 10.875 24.734 18.547 1 98.44 195 PHE B C 1
ATOM 4746 O O . PHE B 1 195 ? 10.031 25.625 18.625 1 98.44 195 PHE B O 1
ATOM 4753 N N . ASP B 1 196 ? 11.672 24.391 19.5 1 97.38 196 ASP B N 1
ATOM 4754 C CA . ASP B 1 196 ? 11.672 25.141 20.75 1 97.38 196 ASP B CA 1
ATOM 4755 C C . ASP B 1 196 ? 13.055 25.156 21.391 1 97.38 196 ASP B C 1
ATOM 4757 O O . ASP B 1 196 ? 13.672 24.109 21.578 1 97.38 196 ASP B O 1
ATOM 4761 N N . LYS B 1 197 ? 13.531 26.375 21.703 1 95.5 197 LYS B N 1
ATOM 4762 C CA . LYS B 1 197 ? 14.781 26.594 22.422 1 95.5 197 LYS B CA 1
ATOM 4763 C C . LYS B 1 197 ? 15.914 25.766 21.828 1 95.5 197 LYS B C 1
ATOM 4765 O O . LYS B 1 197 ? 16.609 25.047 22.562 1 95.5 197 LYS B O 1
ATOM 4770 N N . GLY B 1 198 ? 16 25.734 20.562 1 97.44 198 GLY B N 1
ATOM 4771 C CA . GLY B 1 198 ? 17.125 25.094 19.875 1 97.44 198 GLY B CA 1
ATOM 4772 C C . GLY B 1 198 ? 16.938 23.609 19.688 1 97.44 198 GLY B C 1
ATOM 4773 O O . GLY B 1 198 ? 17.828 22.922 19.203 1 97.44 198 GLY B O 1
ATOM 4774 N N . MET B 1 199 ? 15.797 23.141 19.984 1 98.25 199 MET B N 1
ATOM 4775 C CA . MET B 1 199 ? 15.508 21.719 19.828 1 98.25 199 MET B CA 1
ATOM 4776 C C . MET B 1 199 ? 14.375 21.5 18.828 1 98.25 199 MET B C 1
ATOM 4778 O O . MET B 1 199 ? 13.492 22.344 18.688 1 98.25 199 MET B O 1
ATOM 4782 N N . LEU B 1 200 ? 14.492 20.375 18.156 1 98.62 200 LEU B N 1
ATOM 4783 C CA . LEU B 1 200 ? 13.383 19.875 17.359 1 98.62 200 LEU B CA 1
ATOM 4784 C C . LEU B 1 200 ? 12.711 18.688 18.047 1 98.62 200 LEU B C 1
ATOM 4786 O O . LEU B 1 200 ? 13.344 17.656 18.281 1 98.62 200 LEU B O 1
ATOM 4790 N N . LEU B 1 201 ? 11.469 18.859 18.344 1 98.75 201 LEU B N 1
ATOM 4791 C CA . LEU B 1 201 ? 10.703 17.844 19.047 1 98.75 201 LEU B CA 1
ATOM 4792 C C . LEU B 1 201 ? 9.688 17.188 18.109 1 98.75 201 LEU B C 1
ATOM 4794 O O . LEU B 1 201 ? 8.945 17.891 17.422 1 98.75 201 LEU B O 1
ATOM 4798 N N . PHE B 1 202 ? 9.688 15.852 18.062 1 98.38 202 PHE B N 1
ATOM 4799 C CA . PHE B 1 202 ? 8.742 15.188 17.172 1 98.38 202 PHE B CA 1
ATOM 4800 C C . PHE B 1 202 ? 8.523 13.742 17.609 1 98.38 202 PHE B C 1
ATOM 4802 O O . PHE B 1 202 ? 9.336 13.18 18.344 1 98.38 202 PHE B O 1
ATOM 4809 N N . GLY B 1 203 ? 7.391 13.211 17.297 1 97.62 203 GLY B N 1
ATOM 4810 C CA . GLY B 1 203 ? 7.105 11.789 17.328 1 97.62 203 GLY B CA 1
ATOM 4811 C C . GLY B 1 203 ? 6.965 11.172 15.953 1 97.62 203 GLY B C 1
ATOM 4812 O O . GLY B 1 203 ? 6.762 11.883 14.961 1 97.62 203 GLY B O 1
ATOM 4813 N N . ASN B 1 204 ? 7.191 9.836 15.922 1 96.81 204 ASN B N 1
ATOM 4814 C CA . ASN B 1 204 ? 7.109 9.242 14.594 1 96.81 204 ASN B CA 1
ATOM 4815 C C . ASN B 1 204 ? 6.645 7.789 14.656 1 96.81 204 ASN B C 1
ATOM 4817 O O . ASN B 1 204 ? 6.062 7.359 15.656 1 96.81 204 ASN B O 1
ATOM 4821 N N . GLY B 1 205 ? 6.828 7.094 13.609 1 95.75 205 GLY B N 1
ATOM 4822 C CA . GLY B 1 205 ? 6.281 5.762 13.422 1 95.75 205 GLY B CA 1
ATOM 4823 C C . GLY B 1 205 ? 7.039 4.688 14.18 1 95.75 205 GLY B C 1
ATOM 4824 O O . GLY B 1 205 ? 6.562 3.561 14.312 1 95.75 205 GLY B O 1
ATOM 4825 N N . ASP B 1 206 ? 8.172 5.012 14.703 1 94.56 206 ASP B N 1
ATOM 4826 C CA . ASP B 1 206 ? 8.922 3.953 15.367 1 94.56 206 ASP B CA 1
ATOM 4827 C C . ASP B 1 206 ? 8.57 3.873 16.859 1 94.56 206 ASP B C 1
ATOM 4829 O O . ASP B 1 206 ? 9.172 3.094 17.594 1 94.56 206 ASP B O 1
ATOM 4833 N N . GLY B 1 207 ? 7.668 4.773 17.281 1 94.06 207 GLY B N 1
ATOM 4834 C CA . GLY B 1 207 ? 7.129 4.652 18.625 1 94.06 207 GLY B CA 1
ATOM 4835 C C . GLY B 1 207 ? 7.887 5.48 19.641 1 94.06 207 GLY B C 1
ATOM 4836 O O . GLY B 1 207 ? 7.816 5.211 20.844 1 94.06 207 GLY B O 1
ATOM 4837 N N . HIS B 1 208 ? 8.594 6.426 19.203 1 96.62 208 HIS B N 1
ATOM 4838 C CA . HIS B 1 208 ? 9.32 7.297 20.125 1 96.62 208 HIS B CA 1
ATOM 4839 C C . HIS B 1 208 ? 8.984 8.766 19.875 1 96.62 208 HIS B C 1
ATOM 4841 O O . HIS B 1 208 ? 8.516 9.125 18.781 1 96.62 208 HIS B O 1
ATOM 4847 N N . ILE B 1 209 ? 9.148 9.5 20.922 1 98.12 209 ILE B N 1
ATOM 4848 C CA . ILE B 1 209 ? 9.242 10.953 20.812 1 98.12 209 ILE B CA 1
ATOM 4849 C C . ILE B 1 209 ? 10.688 11.398 21 1 98.12 209 ILE B C 1
ATOM 4851 O O . ILE B 1 209 ? 11.398 10.891 21.875 1 98.12 209 ILE B O 1
ATOM 4855 N N . TYR B 1 210 ? 11.039 12.328 20.125 1 98.62 210 TYR B N 1
ATOM 4856 C CA . TYR B 1 210 ? 12.445 12.719 20.031 1 98.62 210 TYR B CA 1
ATOM 4857 C C . TYR B 1 210 ? 12.617 14.195 20.344 1 98.62 210 TYR B C 1
ATOM 4859 O O . TYR B 1 210 ? 11.703 14.992 20.156 1 98.62 210 TYR B O 1
ATOM 4867 N N . ALA B 1 211 ? 13.828 14.469 20.844 1 98.88 211 ALA B N 1
ATOM 4868 C CA . ALA B 1 211 ? 14.398 15.812 20.766 1 98.88 211 ALA B CA 1
ATOM 4869 C C . ALA B 1 211 ? 15.773 15.789 20.094 1 98.88 211 ALA B C 1
ATOM 4871 O O . ALA B 1 211 ? 16.672 15.062 20.531 1 98.88 211 ALA B O 1
ATOM 4872 N N . LEU B 1 212 ? 15.852 16.531 19.016 1 98.88 212 LEU B N 1
ATOM 4873 C CA . LEU B 1 212 ? 17.141 16.688 18.344 1 98.88 212 LEU B CA 1
ATOM 4874 C C . LEU B 1 212 ? 17.688 18.094 18.531 1 98.88 212 LEU B C 1
ATOM 4876 O O . LEU B 1 212 ? 16.922 19.062 18.625 1 98.88 212 LEU B O 1
ATOM 4880 N N . ASP B 1 213 ? 18.984 18.156 18.594 1 98.81 213 ASP B N 1
ATOM 4881 C CA . ASP B 1 213 ? 19.625 19.469 18.469 1 98.81 213 ASP B CA 1
ATOM 4882 C C . ASP B 1 213 ? 19.406 20.062 17.094 1 98.81 213 ASP B C 1
ATOM 4884 O O . ASP B 1 213 ? 19.766 19.453 16.078 1 98.81 213 ASP B O 1
ATOM 4888 N N . ALA B 1 214 ? 18.859 21.25 17.047 1 98.62 214 ALA B N 1
ATOM 4889 C CA . ALA B 1 214 ? 18.438 21.812 15.766 1 98.62 214 ALA B CA 1
ATOM 4890 C C . ALA B 1 214 ? 19.641 22.188 14.906 1 98.62 214 ALA B C 1
ATOM 4892 O O . ALA B 1 214 ? 19.547 22.219 13.68 1 98.62 214 ALA B O 1
ATOM 4893 N N . VAL B 1 215 ? 20.766 22.516 15.508 1 98.56 215 VAL B N 1
ATOM 4894 C CA . VAL B 1 215 ? 21.953 22.953 14.766 1 98.56 215 VAL B CA 1
ATOM 4895 C C . VAL B 1 215 ? 22.641 21.75 14.133 1 98.56 215 VAL B C 1
ATOM 4897 O O . VAL B 1 215 ? 23.047 21.797 12.969 1 98.56 215 VAL B O 1
ATOM 4900 N N . THR B 1 216 ? 22.688 20.609 14.883 1 98.38 216 THR B N 1
ATOM 4901 C CA . THR B 1 216 ? 23.578 19.531 14.469 1 98.38 216 THR B CA 1
ATOM 4902 C C . THR B 1 216 ? 22.766 18.297 14.055 1 98.38 216 THR B C 1
ATOM 4904 O O . THR B 1 216 ? 23.281 17.406 13.398 1 98.38 216 THR B O 1
ATOM 4907 N N . GLY B 1 217 ? 21.578 18.281 14.508 1 98.5 217 GLY B N 1
ATOM 4908 C CA . GLY B 1 217 ? 20.781 17.078 14.289 1 98.5 217 GLY B CA 1
ATOM 4909 C C . GLY B 1 217 ? 21.078 15.977 15.297 1 98.5 217 GLY B C 1
ATOM 4910 O O . GLY B 1 217 ? 20.531 14.883 15.203 1 98.5 217 GLY B O 1
ATOM 4911 N N . ALA B 1 218 ? 21.922 16.25 16.281 1 98.44 218 ALA B N 1
ATOM 4912 C CA . ALA B 1 218 ? 22.281 15.242 17.266 1 98.44 218 ALA B CA 1
ATOM 4913 C C . ALA B 1 218 ? 21.109 14.945 18.203 1 98.44 218 ALA B C 1
ATOM 4915 O O . ALA B 1 218 ? 20.391 15.859 18.594 1 98.44 218 ALA B O 1
ATOM 4916 N N . LEU B 1 219 ? 21.062 13.688 18.578 1 98.75 219 LEU B N 1
ATOM 4917 C CA . LEU B 1 219 ? 20.016 13.258 19.516 1 98.75 219 LEU B CA 1
ATOM 4918 C C . LEU B 1 219 ? 20.25 13.844 20.906 1 98.75 219 LEU B C 1
ATOM 4920 O O . LEU B 1 219 ? 21.344 13.727 21.453 1 98.75 219 LEU B O 1
ATOM 4924 N N . LYS B 1 220 ? 19.25 14.516 21.422 1 98.62 220 LYS B N 1
ATOM 4925 C CA . LYS B 1 220 ? 19.297 15 22.797 1 98.62 220 LYS B CA 1
ATOM 4926 C C . LYS B 1 220 ? 18.578 14.039 23.734 1 98.62 220 LYS B C 1
ATOM 4928 O O . LYS B 1 220 ? 19.141 13.656 24.781 1 98.62 220 LYS B O 1
ATOM 4933 N N . TRP B 1 221 ? 17.359 13.703 23.453 1 98.5 221 TRP B N 1
ATOM 4934 C CA . TRP B 1 221 ? 16.672 12.664 24.203 1 98.5 221 TRP B CA 1
ATOM 4935 C C . TRP B 1 221 ? 15.68 11.922 23.312 1 98.5 221 TRP B C 1
ATOM 4937 O O . TRP B 1 221 ? 15.32 12.398 22.234 1 98.5 221 TRP B O 1
ATOM 4947 N N . LYS B 1 222 ? 15.352 10.805 23.703 1 97.88 222 LYS B N 1
ATOM 4948 C CA . LYS B 1 222 ? 14.406 9.898 23.062 1 97.88 222 LYS B CA 1
ATOM 4949 C C . LYS B 1 222 ? 13.586 9.125 24.094 1 97.88 222 LYS B C 1
ATOM 4951 O O . LYS B 1 222 ? 14.148 8.562 25.031 1 97.88 222 LYS B O 1
ATOM 4956 N N . THR B 1 223 ? 12.273 9.156 23.953 1 98.06 223 THR B N 1
ATOM 4957 C CA . THR B 1 223 ? 11.391 8.484 24.906 1 98.06 223 THR B CA 1
ATOM 4958 C C . THR B 1 223 ? 10.43 7.547 24.188 1 98.06 223 THR B C 1
ATOM 4960 O O . THR B 1 223 ? 9.75 7.953 23.234 1 98.06 223 THR B O 1
ATOM 4963 N N . ALA B 1 224 ? 10.398 6.301 24.594 1 95.69 224 ALA B N 1
ATOM 4964 C CA . ALA B 1 224 ? 9.438 5.34 24.062 1 95.69 224 ALA B CA 1
ATOM 4965 C C . ALA B 1 224 ? 8.039 5.59 24.625 1 95.69 224 ALA B C 1
ATOM 4967 O O . ALA B 1 224 ? 7.883 5.809 25.828 1 95.69 224 ALA B O 1
ATOM 4968 N N . ILE B 1 225 ? 7.02 5.566 23.734 1 93.56 225 ILE B N 1
ATOM 4969 C CA . ILE B 1 225 ? 5.66 5.773 24.234 1 93.56 225 ILE B CA 1
ATOM 4970 C C . ILE B 1 225 ? 4.859 4.48 24.094 1 93.56 225 ILE B C 1
ATOM 4972 O O . ILE B 1 225 ? 3.652 4.461 24.344 1 93.56 225 ILE B O 1
ATOM 4976 N N . MET B 1 226 ? 5.43 3.383 23.656 1 89.12 226 MET B N 1
ATOM 4977 C CA . MET B 1 226 ? 4.824 2.062 23.516 1 89.12 226 MET B CA 1
ATOM 4978 C C . MET B 1 226 ? 3.609 2.123 22.594 1 89.12 226 MET B C 1
ATOM 4980 O O . MET B 1 226 ? 2.564 1.545 22.906 1 89.12 226 MET B O 1
ATOM 4984 N N . SER B 1 227 ? 3.602 2.92 21.688 1 92.69 227 SER B N 1
ATOM 4985 C CA . SER B 1 227 ? 2.736 3.156 20.531 1 92.69 227 SER B CA 1
ATOM 4986 C C . SER B 1 227 ? 3.529 3.695 19.344 1 92.69 227 SER B C 1
ATOM 4988 O O . SER B 1 227 ? 4.754 3.572 19.297 1 92.69 227 SER B O 1
ATOM 4990 N N . PHE B 1 228 ? 2.82 4.109 18.344 1 92.88 228 PHE B N 1
ATOM 4991 C CA . PHE B 1 228 ? 3.494 4.863 17.297 1 92.88 228 PHE B CA 1
ATOM 4992 C C . PHE B 1 228 ? 2.643 6.047 16.844 1 92.88 228 PHE B C 1
ATOM 4994 O O . PHE B 1 228 ? 1.416 6.012 16.953 1 92.88 228 PHE B O 1
ATOM 5001 N N . VAL B 1 229 ? 3.359 7.051 16.438 1 94.81 229 VAL B N 1
ATOM 5002 C CA . VAL B 1 229 ? 2.691 8.258 15.961 1 94.81 229 VAL B CA 1
ATOM 5003 C C . VAL B 1 229 ? 2.574 8.219 14.438 1 94.81 229 VAL B C 1
ATOM 5005 O O . VAL B 1 229 ? 3.584 8.227 13.727 1 94.81 229 VAL B O 1
ATOM 5008 N N . SER B 1 230 ? 1.394 8.227 13.969 1 91.44 230 SER B N 1
ATOM 5009 C CA . SER B 1 230 ? 1.193 8.117 12.531 1 91.44 230 SER B CA 1
ATOM 5010 C C . SER B 1 230 ? 1.219 9.492 11.859 1 91.44 230 SER B C 1
ATOM 5012 O O . SER B 1 230 ? 2.086 9.766 11.031 1 91.44 230 SER B O 1
ATOM 5014 N N . MET B 1 231 ? 0.318 10.367 12.297 1 91.75 231 MET B N 1
ATOM 5015 C CA . MET B 1 231 ? 0.211 11.672 11.648 1 91.75 231 MET B CA 1
ATOM 5016 C C . MET B 1 231 ? 0.07 12.781 12.68 1 91.75 231 MET B C 1
ATOM 5018 O O . MET B 1 231 ? 0.196 13.961 12.344 1 91.75 231 MET B O 1
ATOM 5022 N N . SER B 1 232 ? -0.147 12.477 13.867 1 93.44 232 SER B N 1
ATOM 5023 C CA . SER B 1 232 ? -0.371 13.469 14.914 1 93.44 232 SER B CA 1
ATOM 5024 C C . SER B 1 232 ? 0.87 14.328 15.133 1 93.44 232 SER B C 1
ATOM 5026 O O . SER B 1 232 ? 1.769 13.953 15.891 1 93.44 232 SER B O 1
ATOM 5028 N N . SER B 1 233 ? 0.779 15.484 14.555 1 95.75 233 SER B N 1
ATOM 5029 C CA . SER B 1 233 ? 1.907 16.406 14.703 1 95.75 233 SER B CA 1
ATOM 5030 C C . SER B 1 233 ? 2.066 16.859 16.156 1 95.75 233 SER B C 1
ATOM 5032 O O . SER B 1 233 ? 1.09 16.906 16.906 1 95.75 233 SER B O 1
ATOM 5034 N N . ALA B 1 234 ? 3.287 17.156 16.484 1 96.19 234 ALA B N 1
ATOM 5035 C CA . ALA B 1 234 ? 3.572 17.656 17.828 1 96.19 234 ALA B CA 1
ATOM 5036 C C . ALA B 1 234 ? 2.898 19 18.078 1 96.19 234 ALA B C 1
ATOM 5038 O O . ALA B 1 234 ? 2.924 19.875 17.219 1 96.19 234 ALA B O 1
ATOM 5039 N N . THR B 1 235 ? 2.283 19.062 19.219 1 92.75 235 THR B N 1
ATOM 5040 C CA . THR B 1 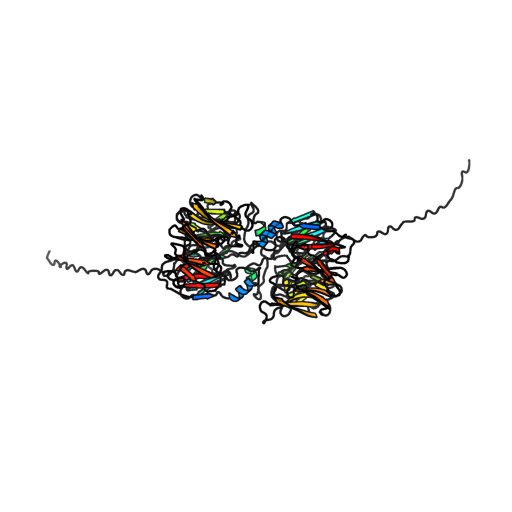235 ? 1.753 20.328 19.719 1 92.75 235 THR B CA 1
ATOM 5041 C C . THR B 1 235 ? 2.465 20.75 21.016 1 92.75 235 THR B C 1
ATOM 5043 O O . THR B 1 235 ? 2.711 19.922 21.891 1 92.75 235 THR B O 1
ATOM 5046 N N . PHE B 1 236 ? 2.691 22.031 21.031 1 96.44 236 PHE B N 1
ATOM 5047 C CA . PHE B 1 236 ? 3.521 22.531 22.125 1 96.44 236 PHE B CA 1
ATOM 5048 C C . PHE B 1 236 ? 2.787 23.594 22.922 1 96.44 236 PHE B C 1
ATOM 5050 O O . PHE B 1 236 ? 2.182 24.5 22.344 1 96.44 236 PHE B O 1
ATOM 5057 N N . ASP B 1 237 ? 2.766 23.422 24.219 1 96.62 237 ASP B N 1
ATOM 5058 C CA . ASP B 1 237 ? 2.365 24.469 25.156 1 96.62 237 ASP B CA 1
ATOM 5059 C C . ASP B 1 237 ? 3.586 25.172 25.75 1 96.62 237 ASP B C 1
ATOM 5061 O O . ASP B 1 237 ? 4.195 24.672 26.703 1 96.62 237 ASP B O 1
ATOM 5065 N N . PRO B 1 238 ? 3.801 26.312 25.312 1 93.38 238 PRO B N 1
ATOM 5066 C CA . PRO B 1 238 ? 5.012 26.984 25.781 1 93.38 238 PRO B CA 1
ATOM 5067 C C . PRO B 1 238 ? 4.91 27.406 27.25 1 93.38 238 PRO B C 1
ATOM 5069 O O . PRO B 1 238 ? 5.934 27.562 27.922 1 93.38 238 PRO B O 1
ATOM 5072 N N . LYS B 1 239 ? 3.723 27.703 27.719 1 94.12 239 LYS B N 1
ATOM 5073 C CA . LYS B 1 239 ? 3.541 28.141 29.109 1 94.12 239 LYS B CA 1
ATOM 5074 C C . LYS B 1 239 ? 3.93 27.047 30.094 1 94.12 239 LYS B C 1
ATOM 5076 O O . LYS B 1 239 ? 4.609 27.297 31.078 1 94.12 239 LYS B O 1
ATOM 5081 N N . LYS B 1 240 ? 3.627 25.844 29.734 1 96.38 240 LYS B N 1
ATOM 5082 C CA . LYS B 1 240 ? 3.877 24.734 30.656 1 96.38 240 LYS B CA 1
ATOM 5083 C C . LYS B 1 240 ? 5.07 23.906 30.203 1 96.38 240 LYS B C 1
ATOM 5085 O O . LYS B 1 240 ? 5.504 23 30.922 1 96.38 240 LYS B O 1
ATOM 5090 N N . ASN B 1 241 ? 5.523 24.219 29.094 1 97.62 241 ASN B N 1
ATOM 5091 C CA . ASN B 1 241 ? 6.629 23.469 28.516 1 97.62 241 ASN B CA 1
ATOM 5092 C C . ASN B 1 241 ? 6.273 22 28.297 1 97.62 241 ASN B C 1
ATOM 5094 O O . ASN B 1 241 ? 7.023 21.109 28.719 1 97.62 241 ASN B O 1
ATOM 5098 N N . VAL B 1 242 ? 5.168 21.797 27.734 1 98.5 242 VAL B N 1
ATOM 5099 C CA . VAL B 1 242 ? 4.637 20.453 27.516 1 98.5 242 VAL B CA 1
ATOM 5100 C C . VAL B 1 242 ? 4.445 20.188 26.031 1 98.5 242 VAL B C 1
ATOM 5102 O O . VAL B 1 242 ? 3.938 21.047 25.312 1 98.5 242 VAL B O 1
ATOM 5105 N N . ILE B 1 243 ? 4.926 19.047 25.562 1 98.12 243 ILE B N 1
ATOM 5106 C CA . ILE B 1 243 ? 4.66 18.609 24.203 1 98.12 243 ILE B CA 1
ATOM 5107 C C . ILE B 1 243 ? 3.604 17.5 24.219 1 98.12 243 ILE B C 1
ATOM 5109 O O . ILE B 1 243 ? 3.604 16.641 25.109 1 98.12 243 ILE B O 1
ATOM 5113 N N . ILE B 1 244 ? 2.691 17.562 23.297 1 97.56 244 ILE B N 1
ATOM 5114 C CA . ILE B 1 244 ? 1.547 16.672 23.25 1 97.56 244 ILE B CA 1
ATOM 5115 C C . ILE B 1 244 ? 1.449 16.031 21.859 1 97.56 244 ILE B C 1
ATOM 5117 O O . ILE B 1 244 ? 1.599 16.703 20.844 1 97.56 244 ILE B O 1
ATOM 5121 N N . MET B 1 245 ? 1.206 14.711 21.844 1 95.69 245 MET B N 1
ATOM 5122 C CA . MET B 1 245 ? 0.954 13.992 20.609 1 95.69 245 MET B CA 1
ATOM 5123 C C . MET B 1 245 ? 0.037 12.797 20.844 1 95.69 245 MET B C 1
ATOM 5125 O O . MET B 1 245 ? -0.12 12.352 21.984 1 95.69 245 MET B O 1
ATOM 5129 N N . GLY B 1 246 ? -0.478 12.328 19.797 1 95.38 246 GLY B N 1
ATOM 5130 C CA . GLY B 1 246 ? -1.315 11.141 19.859 1 95.38 246 GLY B CA 1
ATOM 5131 C C . GLY B 1 246 ? -0.647 9.906 19.297 1 95.38 246 GLY B C 1
ATOM 5132 O O . GLY B 1 246 ? 0.069 9.984 18.297 1 95.38 246 GLY B O 1
ATOM 5133 N N . GLY B 1 247 ? -0.901 8.797 19.938 1 93.94 247 GLY B N 1
ATOM 5134 C CA . GLY B 1 247 ? -0.448 7.5 19.453 1 93.94 247 GLY B CA 1
ATOM 5135 C C . GLY B 1 247 ? -1.539 6.703 18.766 1 93.94 247 GLY B C 1
ATOM 5136 O O . GLY B 1 247 ? -2.727 6.914 19.031 1 93.94 247 GLY B O 1
ATOM 5137 N N . THR B 1 248 ? -1.102 5.703 17.984 1 90.56 248 THR B N 1
ATOM 5138 C CA . THR B 1 248 ? -2.023 4.969 17.125 1 90.56 248 THR B CA 1
ATOM 5139 C C . THR B 1 248 ? -2.4 3.633 17.766 1 90.56 248 THR B C 1
ATOM 5141 O O . THR B 1 248 ? -3.57 3.242 17.75 1 90.56 248 THR B O 1
ATOM 5144 N N . HIS B 1 249 ? -1.431 2.924 18.266 1 86.56 249 HIS B N 1
ATOM 5145 C CA . HIS B 1 249 ? -1.639 1.607 18.859 1 86.56 249 HIS B CA 1
ATOM 5146 C C . HIS B 1 249 ? -0.684 1.369 20.016 1 86.56 249 HIS B C 1
ATOM 5148 O O . HIS B 1 249 ? 0.48 1.018 19.812 1 86.56 249 HIS B O 1
ATOM 5154 N N . PRO B 1 250 ? -1.278 1.503 21.234 1 88.81 250 PRO B N 1
ATOM 5155 C CA . PRO B 1 250 ? -2.66 1.903 21.516 1 88.81 250 PRO B CA 1
ATOM 5156 C C . PRO B 1 250 ? -2.953 3.342 21.094 1 88.81 250 PRO B C 1
ATOM 5158 O O . PRO B 1 250 ? -2.033 4.156 20.984 1 88.81 250 PRO B O 1
ATOM 5161 N N . SER B 1 251 ? -4.27 3.607 20.875 1 91.06 251 SER B N 1
ATOM 5162 C CA . SER B 1 251 ? -4.742 4.949 20.562 1 91.06 251 SER B CA 1
ATOM 5163 C C . SER B 1 251 ? -4.863 5.809 21.812 1 91.06 251 SER B C 1
ATOM 5165 O O . SER B 1 251 ? -5.945 5.934 22.375 1 91.06 251 SER B O 1
ATOM 5167 N N . ASN B 1 252 ? -3.758 6.414 22.266 1 94.62 252 ASN B N 1
ATOM 5168 C CA . ASN B 1 252 ? -3.664 7.277 23.438 1 94.62 252 ASN B CA 1
ATOM 5169 C C . ASN B 1 252 ? -3.107 8.656 23.078 1 94.62 252 ASN B C 1
ATOM 5171 O O . ASN B 1 252 ? -2.549 8.836 21.984 1 94.62 252 ASN B O 1
ATOM 5175 N N . ILE B 1 253 ? -3.396 9.57 24.031 1 97.12 253 ILE B N 1
ATOM 5176 C CA . ILE B 1 253 ? -2.775 10.891 23.969 1 97.12 253 ILE B CA 1
ATOM 5177 C C . ILE B 1 253 ? -1.672 10.992 25.016 1 97.12 253 ILE B C 1
ATOM 5179 O O . ILE B 1 253 ? -1.876 10.633 26.188 1 97.12 253 ILE B O 1
ATOM 5183 N N . TYR B 1 254 ? -0.524 11.461 24.578 1 97.75 254 TYR B N 1
ATOM 5184 C CA . TYR B 1 254 ? 0.652 11.492 25.438 1 97.75 254 TYR B CA 1
ATOM 5185 C C . TYR B 1 254 ? 1.14 12.922 25.656 1 97.75 254 TYR B C 1
ATOM 5187 O O . TYR B 1 254 ? 1.133 13.727 24.719 1 97.75 254 TYR B O 1
ATOM 5195 N N . ALA B 1 255 ? 1.575 13.18 26.891 1 98.5 255 ALA B N 1
ATOM 5196 C CA . ALA B 1 255 ? 2.242 14.438 27.219 1 98.5 255 ALA B CA 1
ATOM 5197 C C . ALA B 1 255 ? 3.594 14.188 27.875 1 98.5 255 ALA B C 1
ATOM 5199 O O . ALA B 1 255 ? 3.711 13.328 28.75 1 98.5 255 ALA B O 1
ATOM 5200 N N . LEU B 1 256 ? 4.504 14.867 27.328 1 98.69 256 LEU B N 1
ATOM 5201 C CA . LEU B 1 256 ? 5.852 14.805 27.891 1 98.69 256 LEU B CA 1
ATOM 5202 C C . LEU B 1 256 ? 6.375 16.188 28.219 1 98.69 256 LEU B C 1
ATOM 5204 O O . LEU B 1 256 ? 5.93 17.188 27.641 1 98.69 256 LEU B O 1
ATOM 5208 N N . ASP B 1 257 ? 7.301 16.203 29.172 1 98.69 257 ASP B N 1
ATOM 5209 C CA . ASP B 1 257 ? 8.086 17.406 29.375 1 98.69 257 ASP B CA 1
ATOM 5210 C C . ASP B 1 257 ? 9 17.688 28.188 1 98.69 257 ASP B C 1
ATOM 5212 O O . ASP B 1 257 ? 9.82 16.828 27.812 1 98.69 257 ASP B O 1
ATOM 5216 N N . ALA B 1 258 ? 8.922 18.875 27.625 1 98.25 258 ALA B N 1
ATOM 5217 C CA . ALA B 1 258 ? 9.602 19.172 26.359 1 98.25 258 ALA B CA 1
ATOM 5218 C C . ALA B 1 258 ? 11.117 19.219 26.562 1 98.25 258 ALA B C 1
ATOM 5220 O O . ALA B 1 258 ? 11.875 18.891 25.641 1 98.25 258 ALA B O 1
ATOM 5221 N N . ALA B 1 259 ? 11.539 19.609 27.656 1 97.75 259 ALA B N 1
ATOM 5222 C CA . ALA B 1 259 ? 12.969 19.781 27.906 1 97.75 259 ALA B CA 1
ATOM 5223 C C . ALA B 1 259 ? 13.656 18.438 28.156 1 97.75 259 ALA B C 1
ATOM 5225 O O . ALA B 1 259 ? 14.797 18.234 27.734 1 97.75 259 ALA B O 1
ATOM 5226 N N . THR B 1 260 ? 12.914 17.484 28.766 1 98.12 260 THR B N 1
ATOM 5227 C CA . THR B 1 260 ? 13.609 16.297 29.281 1 98.12 260 THR B CA 1
ATOM 5228 C C . THR B 1 260 ? 13.086 15.031 28.594 1 98.12 260 THR B C 1
ATOM 5230 O O . THR B 1 260 ? 13.727 13.977 28.672 1 98.12 260 THR B O 1
ATOM 5233 N N . GLY B 1 261 ? 11.953 15.156 28.109 1 98.38 261 GLY B N 1
ATOM 5234 C CA . GLY B 1 261 ? 11.336 13.961 27.547 1 98.38 261 GLY B CA 1
ATOM 5235 C C . GLY B 1 261 ? 10.641 13.109 28.594 1 98.38 261 GLY B C 1
ATOM 5236 O O . GLY B 1 261 ? 10.141 12.023 28.281 1 98.38 261 GLY B O 1
ATOM 5237 N N . LYS B 1 262 ? 10.586 13.57 29.781 1 98.38 262 LYS B N 1
ATOM 5238 C CA . LYS B 1 262 ? 9.914 12.812 30.828 1 98.38 262 LYS B CA 1
ATOM 5239 C C . LYS B 1 262 ? 8.406 12.734 30.578 1 98.38 262 LYS B C 1
ATOM 5241 O O . LYS B 1 262 ? 7.758 13.758 30.344 1 98.38 262 LYS B O 1
ATOM 5246 N N . PRO B 1 263 ? 7.883 11.508 30.609 1 98.38 263 PRO B N 1
ATOM 5247 C CA . PRO B 1 263 ? 6.426 11.398 30.484 1 98.38 263 PRO B CA 1
ATOM 5248 C C . PRO B 1 263 ? 5.684 12.078 31.625 1 98.38 263 PRO B C 1
ATOM 5250 O O . PRO B 1 263 ? 6.082 11.961 32.781 1 98.38 263 PRO B O 1
ATOM 5253 N N . LEU B 1 264 ? 4.629 12.773 31.297 1 98.56 264 LEU B N 1
ATOM 5254 C CA . LEU B 1 264 ? 3.824 13.477 32.281 1 98.56 264 LEU B CA 1
ATOM 5255 C C . LEU B 1 264 ? 2.482 12.781 32.5 1 98.56 264 LEU B C 1
ATOM 5257 O O . LEU B 1 264 ? 2.08 12.516 33.625 1 98.56 264 LEU B O 1
ATOM 5261 N N . TRP B 1 265 ? 1.75 12.531 31.484 1 98.12 265 TRP B N 1
ATOM 5262 C CA . TRP B 1 265 ? 0.492 11.797 31.562 1 98.12 265 TRP B CA 1
ATOM 5263 C C . TRP B 1 265 ? 0.168 11.125 30.234 1 98.12 265 TRP B C 1
ATOM 5265 O O . TRP B 1 265 ? 0.727 11.484 29.203 1 98.12 265 TRP B O 1
ATOM 5275 N N . THR B 1 266 ? -0.605 10.102 30.281 1 97.38 266 THR B N 1
ATOM 5276 C CA . THR B 1 266 ? -1.23 9.398 29.172 1 97.38 266 THR B CA 1
ATOM 5277 C C . THR B 1 266 ? -2.738 9.289 29.391 1 97.38 266 THR B C 1
ATOM 5279 O O . THR B 1 266 ? -3.195 8.945 30.484 1 97.38 266 THR B O 1
ATOM 5282 N N . VAL B 1 267 ? -3.443 9.617 28.312 1 97.19 267 VAL B N 1
ATOM 5283 C CA . VAL B 1 267 ? -4.898 9.562 28.375 1 97.19 267 VAL B CA 1
ATOM 5284 C C . VAL B 1 267 ? -5.434 8.602 27.328 1 97.19 267 VAL B C 1
ATOM 5286 O O . VAL B 1 267 ? -5.012 8.648 26.172 1 97.19 267 VAL B O 1
ATOM 5289 N N . HIS B 1 268 ? -6.285 7.746 27.734 1 95.56 268 HIS B N 1
ATOM 5290 C CA . HIS B 1 268 ? -7.043 6.883 26.828 1 95.56 268 HIS B CA 1
ATOM 5291 C C . HIS B 1 268 ? -8.516 7.273 26.812 1 95.56 268 HIS B C 1
ATOM 5293 O O . HIS B 1 268 ? -9.289 6.859 27.672 1 95.56 268 HIS B O 1
ATOM 5299 N N . PRO B 1 269 ? -8.938 8 25.781 1 94.69 269 PRO B N 1
ATOM 5300 C CA . PRO B 1 269 ? -10.344 8.406 25.766 1 94.69 269 PRO B CA 1
ATOM 5301 C C . PRO B 1 269 ? -11.297 7.223 25.625 1 94.69 269 PRO B C 1
ATOM 5303 O O . PRO B 1 269 ? -10.984 6.258 24.922 1 94.69 269 PRO B O 1
ATOM 5306 N N . LYS B 1 270 ? -12.445 7.363 26.234 1 92 270 LYS B N 1
ATOM 5307 C CA . LYS B 1 270 ? -13.453 6.305 26.188 1 92 270 LYS B CA 1
ATOM 5308 C C . LYS B 1 270 ? -13.922 6.062 24.75 1 92 270 LYS B C 1
ATOM 5310 O O . LYS B 1 270 ? -14.172 7.012 24 1 92 270 LYS B O 1
ATOM 5315 N N . ASN B 1 271 ? -13.953 4.84 24.297 1 90.94 271 ASN B N 1
ATOM 5316 C CA . ASN B 1 271 ? -14.523 4.359 23.047 1 90.94 271 ASN B CA 1
ATOM 5317 C C . ASN B 1 271 ? -13.688 4.805 21.844 1 90.94 271 ASN B C 1
ATOM 5319 O O . ASN B 1 271 ? -14.148 4.727 20.703 1 90.94 271 ASN B O 1
ATOM 5323 N N . ILE B 1 272 ? -12.555 5.34 22.141 1 91.31 272 ILE B N 1
ATOM 5324 C CA . ILE B 1 272 ? -11.711 5.715 21.016 1 91.31 272 ILE B CA 1
ATOM 5325 C C . ILE B 1 272 ? -11.484 4.508 20.109 1 91.31 272 ILE B C 1
ATOM 5327 O O . ILE B 1 272 ? -11.297 3.389 20.594 1 91.31 272 ILE B O 1
ATOM 5331 N N . PHE B 1 273 ? -11.562 4.785 18.812 1 82.75 273 PHE B N 1
ATOM 5332 C CA . PHE B 1 273 ? -11.594 3.705 17.828 1 82.75 273 PHE B CA 1
ATOM 5333 C C . PHE B 1 273 ? -10.406 3.807 16.875 1 82.75 273 PHE B C 1
ATOM 5335 O O . PHE B 1 273 ? -10.008 4.906 16.5 1 82.75 273 PHE B O 1
ATOM 5342 N N . SER B 1 274 ? -9.828 2.656 16.547 1 76.75 274 SER B N 1
ATOM 5343 C CA . SER B 1 274 ? -8.836 2.467 15.492 1 76.75 274 SER B CA 1
ATOM 5344 C C . SER B 1 274 ? -7.637 3.387 15.688 1 76.75 274 SER B C 1
ATOM 5346 O O . SER B 1 274 ? -7.074 3.457 16.781 1 76.75 274 SER B O 1
ATOM 5348 N N . SER B 1 275 ? -7.137 4.035 14.672 1 78.94 275 SER B N 1
ATOM 5349 C CA . SER B 1 275 ? -5.902 4.812 14.656 1 78.94 275 SER B CA 1
ATOM 5350 C C . SER B 1 275 ? -6.156 6.266 15.047 1 78.94 275 SER B C 1
ATOM 5352 O O . SER B 1 275 ? -5.277 7.117 14.898 1 78.94 275 SER B O 1
ATOM 5354 N N . SER B 1 276 ? -7.215 6.535 15.641 1 82.19 276 SER B N 1
ATOM 5355 C CA . SER B 1 276 ? -7.699 7.906 15.773 1 82.19 276 SER B CA 1
ATOM 5356 C C . SER B 1 276 ? -6.742 8.75 16.609 1 82.19 276 SER B C 1
ATOM 5358 O O . SER B 1 276 ? -6.422 9.883 16.25 1 82.19 276 SER B O 1
ATOM 5360 N N . GLY B 1 277 ? -6.223 8.258 17.594 1 80.94 277 GLY B N 1
ATOM 5361 C CA . GLY B 1 277 ? -5.336 9.031 18.438 1 80.94 277 GLY B CA 1
ATOM 5362 C C . GLY B 1 277 ? -4.109 9.555 17.719 1 80.94 277 GLY B C 1
ATOM 5363 O O . GLY B 1 277 ? -3.664 10.672 17.953 1 80.94 277 GLY B O 1
ATOM 5364 N N . GLY B 1 278 ? -3.646 8.75 16.844 1 84.56 278 GLY B N 1
ATOM 5365 C CA . GLY B 1 278 ? -2.408 9.078 16.156 1 84.56 278 GLY B CA 1
ATOM 5366 C C . GLY B 1 278 ? -2.629 9.812 14.844 1 84.56 278 GLY B C 1
ATOM 5367 O O . GLY B 1 278 ? -1.672 10.133 14.133 1 84.56 278 GLY B O 1
ATOM 5368 N N . ASP B 1 279 ? -3.838 10.117 14.531 1 86.56 279 ASP B N 1
ATOM 5369 C CA . ASP B 1 279 ? -4.125 10.688 13.219 1 86.56 279 ASP B CA 1
ATOM 5370 C C . ASP B 1 279 ? -4.316 12.203 13.305 1 86.56 279 ASP B C 1
ATOM 5372 O O . ASP B 1 279 ? -3.828 12.945 12.453 1 86.56 279 ASP B O 1
ATOM 5376 N N . GLY B 1 280 ? -4.973 12.633 14.258 1 88.31 280 GLY B N 1
ATOM 5377 C CA . GLY B 1 280 ? -5.285 14.047 14.367 1 88.31 280 GLY B CA 1
ATOM 5378 C C . GLY B 1 280 ? -4.242 14.836 15.133 1 88.31 280 GLY B C 1
ATOM 5379 O O . GLY B 1 280 ? -3.633 14.312 16.078 1 88.31 280 GLY B O 1
ATOM 5380 N N . THR B 1 281 ? -4.09 16.109 14.75 1 93.31 281 THR B N 1
ATOM 5381 C CA . THR B 1 281 ? -3.199 17.016 15.461 1 93.31 281 THR B CA 1
ATOM 5382 C C . THR B 1 281 ? -3.979 17.844 16.484 1 93.31 281 THR B C 1
ATOM 5384 O O . THR B 1 281 ? -5.031 18.406 16.156 1 93.31 281 THR B O 1
ATOM 5387 N N . TRP B 1 282 ? -3.465 17.938 17.641 1 95.38 282 TRP B N 1
ATOM 5388 C CA . TRP B 1 282 ? -4.137 18.609 18.75 1 95.38 282 TRP B CA 1
ATOM 5389 C C . TRP B 1 282 ? -3.76 20.094 18.797 1 95.38 282 TRP B C 1
ATOM 5391 O O . TRP B 1 282 ? -2.631 20.453 18.469 1 95.38 282 TRP B O 1
ATOM 5401 N N . ALA B 1 283 ? -4.707 20.906 19.219 1 96.56 283 ALA B N 1
ATOM 5402 C CA . ALA B 1 283 ? -4.469 22.344 19.391 1 96.56 283 ALA B CA 1
ATOM 5403 C C . ALA B 1 283 ? -4.477 22.734 20.859 1 96.56 283 ALA B C 1
ATOM 5405 O O . ALA B 1 283 ? -5.039 22.031 21.688 1 96.56 283 ALA B O 1
ATOM 5406 N N . VAL B 1 284 ? -3.85 23.875 21.109 1 97.56 284 VAL B N 1
ATOM 5407 C CA . VAL B 1 284 ? -3.803 24.359 22.484 1 97.56 284 VAL B CA 1
ATOM 5408 C C . VAL B 1 284 ? -4.582 25.672 22.594 1 97.56 284 VAL B C 1
ATOM 5410 O O . VAL B 1 284 ? -4.422 26.562 21.75 1 97.56 284 VAL B O 1
ATOM 5413 N N . GLY B 1 285 ? -5.445 25.781 23.578 1 95.69 285 GLY B N 1
ATOM 5414 C CA . GLY B 1 285 ? -6.152 26.984 23.984 1 95.69 285 GLY B CA 1
ATOM 5415 C C . GLY B 1 285 ? -6.242 27.141 25.484 1 95.69 285 GLY B C 1
ATOM 5416 O O . GLY B 1 285 ? -6.938 26.375 26.156 1 95.69 285 GLY B O 1
ATOM 5417 N N . GLY B 1 286 ? -5.605 28.234 25.906 1 93.81 286 GLY B N 1
ATOM 5418 C CA . GLY B 1 286 ? -5.566 28.406 27.359 1 93.81 286 GLY B CA 1
ATOM 5419 C C . GLY B 1 286 ? -4.836 27.266 28.062 1 93.81 286 GLY B C 1
ATOM 5420 O O . GLY B 1 286 ? -3.678 26.984 27.75 1 93.81 286 GLY B O 1
ATOM 5421 N N . ASN B 1 287 ? -5.602 26.594 28.969 1 95.81 287 ASN B N 1
ATOM 5422 C CA . ASN B 1 287 ? -4.98 25.547 29.781 1 95.81 287 ASN B CA 1
ATOM 5423 C C . ASN B 1 287 ? -5.355 24.156 29.281 1 95.81 287 ASN B C 1
ATOM 5425 O O . ASN B 1 287 ? -5.078 23.156 29.938 1 95.81 287 ASN B O 1
ATOM 5429 N N . VAL B 1 288 ? -5.953 24.109 28.109 1 97.94 288 VAL B N 1
ATOM 5430 C CA . VAL B 1 288 ? -6.402 22.812 27.625 1 97.94 288 VAL B CA 1
ATOM 5431 C C . VAL B 1 288 ? -5.816 22.547 26.234 1 97.94 288 VAL B C 1
ATOM 5433 O O . VAL B 1 288 ? -5.457 23.484 25.516 1 97.94 288 VAL B O 1
ATOM 5436 N N . THR B 1 289 ? -5.637 21.312 25.953 1 98 289 THR B N 1
ATOM 5437 C CA . THR B 1 289 ? -5.457 20.844 24.578 1 98 289 THR B CA 1
ATOM 5438 C C . THR B 1 289 ? -6.738 20.203 24.062 1 98 289 THR B C 1
ATOM 5440 O O . THR B 1 289 ? -7.449 19.516 24.797 1 98 289 THR B O 1
ATOM 5443 N N . ILE B 1 290 ? -7.031 20.594 22.828 1 97.62 290 ILE B N 1
ATOM 5444 C CA . ILE B 1 290 ? -8.297 20.156 22.25 1 97.62 290 ILE B CA 1
ATOM 5445 C C . ILE B 1 290 ? -8.039 19.438 20.938 1 97.62 290 ILE B C 1
ATOM 5447 O O . ILE B 1 290 ? -7.23 19.891 20.125 1 97.62 290 ILE B O 1
ATOM 5451 N N . GLY B 1 291 ? -8.672 18.25 20.75 1 95.94 291 GLY B N 1
ATOM 5452 C CA . GLY B 1 291 ? -8.586 17.469 19.531 1 95.94 291 GLY B CA 1
ATOM 5453 C C . GLY B 1 291 ? -9.828 16.641 19.266 1 95.94 291 GLY B C 1
ATOM 5454 O O . GLY B 1 291 ? -10.719 16.562 20.125 1 95.94 291 GLY B O 1
ATOM 5455 N N . GLN B 1 292 ? -9.859 16.125 18.047 1 95.19 292 GLN B N 1
ATOM 5456 C CA . GLN B 1 292 ? -10.977 15.281 17.625 1 95.19 292 GLN B CA 1
ATOM 5457 C C . GLN B 1 292 ? -10.594 13.805 17.641 1 95.19 292 GLN B C 1
ATOM 5459 O O . GLN B 1 292 ? -9.469 13.453 17.281 1 95.19 292 GLN B O 1
ATOM 5464 N N . ILE B 1 293 ? -11.555 12.984 18.078 1 93.88 293 ILE B N 1
ATOM 5465 C CA . ILE B 1 293 ? -11.344 11.547 18.016 1 93.88 293 ILE B CA 1
ATOM 5466 C C . ILE B 1 293 ? -12.547 10.867 17.359 1 93.88 293 ILE B C 1
ATOM 5468 O O . ILE B 1 293 ? -13.664 11.375 17.422 1 93.88 293 ILE B O 1
ATOM 5472 N N . GLU B 1 294 ? -12.227 9.773 16.703 1 92.56 294 GLU B N 1
ATOM 5473 C CA . GLU B 1 294 ? -13.266 8.859 16.25 1 92.56 294 GLU B CA 1
ATOM 5474 C C . GLU B 1 294 ? -13.641 7.859 17.344 1 92.56 294 GLU B C 1
ATOM 5476 O O . GLU B 1 294 ? -12.758 7.34 18.047 1 92.56 294 GLU B O 1
ATOM 5481 N N . THR B 1 295 ? -14.914 7.617 17.516 1 92.81 295 THR B N 1
ATOM 5482 C CA . THR B 1 295 ? -15.383 6.695 18.547 1 92.81 295 THR B CA 1
ATOM 5483 C C . THR B 1 295 ? -16.266 5.613 17.938 1 92.81 295 THR B C 1
ATOM 5485 O O . THR B 1 295 ? -16.859 5.809 16.875 1 92.81 295 THR B O 1
ATOM 5488 N N . ARG B 1 296 ? -16.234 4.5 18.609 1 92 296 ARG B N 1
ATOM 5489 C CA . ARG B 1 296 ? -17.109 3.41 18.188 1 92 296 ARG B CA 1
ATOM 5490 C C . ARG B 1 296 ? -17.562 2.584 19.391 1 92 296 ARG B C 1
ATOM 5492 O O . ARG B 1 296 ? -16.75 2.238 20.25 1 92 296 ARG B O 1
ATOM 5499 N N . THR B 1 297 ? -18.859 2.311 19.5 1 89.12 297 THR B N 1
ATOM 5500 C CA . THR B 1 297 ? -19.406 1.416 20.5 1 89.12 297 THR B CA 1
ATOM 5501 C C . THR B 1 297 ? -19.562 0.004 19.953 1 89.12 297 THR B C 1
ATOM 5503 O O . THR B 1 297 ? -19.453 -0.208 18.734 1 89.12 297 THR B O 1
ATOM 5506 N N . SER B 1 298 ? -19.891 -0.938 20.828 1 85.12 298 SER B N 1
ATOM 5507 C CA . SER B 1 298 ? -20.016 -2.336 20.422 1 85.12 298 SER B CA 1
ATOM 5508 C C . SER B 1 298 ? -21.203 -2.533 19.5 1 85.12 298 SER B C 1
ATOM 5510 O O . SER B 1 298 ? -21.25 -3.5 18.734 1 85.12 298 SER B O 1
ATOM 5512 N N . SER B 1 299 ? -22.125 -1.65 19.531 1 85.44 299 SER B N 1
ATOM 5513 C CA . SER B 1 299 ? -23.344 -1.805 18.734 1 85.44 299 SER B CA 1
ATOM 5514 C C . SER B 1 299 ? -23.156 -1.219 17.344 1 85.44 299 SER B C 1
ATOM 5516 O O . SER B 1 299 ? -23.984 -1.462 16.453 1 85.44 299 SER B O 1
ATOM 5518 N N . GLN B 1 300 ? -22.172 -0.468 17.125 1 84.31 300 GLN B N 1
ATOM 5519 C CA . GLN B 1 300 ? -21.969 0.205 15.852 1 84.31 300 GLN B CA 1
ATOM 5520 C C . GLN B 1 300 ? -21.234 -0.699 14.859 1 84.31 300 GLN B C 1
ATOM 5522 O O . GLN B 1 300 ? -20.281 -1.388 15.234 1 84.31 300 GLN B O 1
ATOM 5527 N N . LYS B 1 301 ? -21.938 -0.761 13.656 1 79.12 301 LYS B N 1
ATOM 5528 C CA . LYS B 1 301 ? -21.328 -1.471 12.531 1 79.12 301 LYS B CA 1
ATOM 5529 C C . LYS B 1 301 ? -21.125 -0.54 11.344 1 79.12 301 LYS B C 1
ATOM 5531 O O . LYS B 1 301 ? -22.062 0.126 10.898 1 79.12 301 LYS B O 1
ATOM 5536 N N . ALA B 1 302 ? -20.016 -0.339 10.805 1 79.31 302 ALA B N 1
ATOM 5537 C CA . ALA B 1 302 ? -19.656 0.462 9.641 1 79.31 302 ALA B CA 1
ATOM 5538 C C . ALA B 1 302 ? -19.859 1.949 9.914 1 79.31 302 ALA B C 1
ATOM 5540 O O . ALA B 1 302 ? -19.828 2.768 8.992 1 79.31 302 ALA B O 1
ATOM 5541 N N . THR B 1 303 ? -20.328 2.289 11.109 1 88.5 303 THR B N 1
ATOM 5542 C CA . THR B 1 303 ? -20.484 3.68 11.516 1 88.5 303 THR B CA 1
ATOM 5543 C C . THR B 1 303 ? -19.609 4 12.719 1 88.5 303 THR B C 1
ATOM 5545 O O . THR B 1 303 ? -19.203 3.1 13.453 1 88.5 303 THR B O 1
ATOM 5548 N N . SER B 1 304 ? -19.281 5.25 12.812 1 91.56 304 SER B N 1
ATOM 5549 C CA . SER B 1 304 ? -18.484 5.738 13.93 1 91.56 304 SER B CA 1
ATOM 5550 C C . SER B 1 304 ? -18.953 7.117 14.383 1 91.56 304 SER B C 1
ATOM 5552 O O . SER B 1 304 ? -19.75 7.77 13.688 1 91.56 304 SER B O 1
ATOM 5554 N N . GLY B 1 305 ? -18.547 7.434 15.57 1 93.31 305 GLY B N 1
ATOM 5555 C CA . GLY B 1 305 ? -18.812 8.758 16.109 1 93.31 305 GLY B CA 1
ATOM 5556 C C . GLY B 1 305 ? -17.625 9.695 15.984 1 93.31 305 GLY B C 1
ATOM 5557 O O . GLY B 1 305 ? -16.484 9.25 15.891 1 93.31 305 GLY B O 1
ATOM 5558 N N . SER B 1 306 ? -17.969 10.977 15.867 1 94.75 306 SER B N 1
ATOM 5559 C CA . SER B 1 306 ? -16.984 12.039 15.969 1 94.75 306 SER B CA 1
ATOM 5560 C C . SER B 1 306 ? -17.141 12.82 17.266 1 94.75 306 SER B C 1
ATOM 5562 O O . SER B 1 306 ? -18.234 13.25 17.609 1 94.75 306 SER B O 1
ATOM 5564 N N . GLU B 1 307 ? -16.016 12.906 17.953 1 95.88 307 GLU B N 1
ATOM 5565 C CA . GLU B 1 307 ? -16.047 13.57 19.25 1 95.88 307 GLU B CA 1
ATOM 5566 C C . GLU B 1 307 ? -14.891 14.555 19.406 1 95.88 307 GLU B C 1
ATOM 5568 O O . GLU B 1 307 ? -13.766 14.273 18.984 1 95.88 307 GLU B O 1
ATOM 5573 N N . GLU B 1 308 ? -15.258 15.758 19.906 1 96.94 308 GLU B N 1
ATOM 5574 C CA . GLU B 1 308 ? -14.242 16.719 20.328 1 96.94 308 GLU B CA 1
ATOM 5575 C C . GLU B 1 308 ? -13.984 16.641 21.828 1 96.94 308 GLU B C 1
ATOM 5577 O O . GLU B 1 308 ? -14.93 16.594 22.625 1 96.94 308 GLU B O 1
ATOM 5582 N N . ILE B 1 309 ? -12.68 16.625 22.156 1 97.44 309 ILE B N 1
ATOM 5583 C CA . ILE B 1 309 ? -12.367 16.484 23.578 1 97.44 309 ILE B CA 1
ATOM 5584 C C . ILE B 1 309 ? -11.352 17.547 23.984 1 97.44 309 ILE B C 1
ATOM 5586 O O . ILE B 1 309 ? -10.516 17.969 23.172 1 97.44 309 ILE B O 1
ATOM 5590 N N . ALA B 1 310 ? -11.531 18 25.234 1 98.5 310 ALA B N 1
ATOM 5591 C CA . ALA B 1 310 ? -10.562 18.906 25.859 1 98.5 310 ALA B CA 1
ATOM 5592 C C . ALA B 1 310 ? -9.891 18.234 27.047 1 98.5 310 ALA B C 1
ATOM 5594 O O . ALA B 1 310 ? -10.562 17.688 27.922 1 98.5 310 ALA B O 1
ATOM 5595 N N . ILE B 1 311 ? -8.609 18.281 27.047 1 98.19 311 ILE B N 1
ATOM 5596 C CA . ILE B 1 311 ? -7.812 17.703 28.125 1 98.19 311 ILE B CA 1
ATOM 5597 C C . ILE B 1 311 ? -7.039 18.812 28.844 1 98.19 311 ILE B C 1
ATOM 5599 O O . ILE B 1 311 ? -6.387 19.641 28.188 1 98.19 311 ILE B O 1
ATOM 5603 N N . ASP B 1 312 ? -7.125 18.828 30.109 1 98.56 312 ASP B N 1
ATOM 5604 C CA . ASP B 1 312 ? -6.293 19.75 30.891 1 98.56 312 ASP B CA 1
ATOM 5605 C C . ASP B 1 312 ? -4.812 19.406 30.734 1 98.56 312 ASP B C 1
ATOM 5607 O O . ASP B 1 312 ? -4.395 18.297 31.062 1 98.56 312 ASP B O 1
ATOM 5611 N N . ILE B 1 313 ? -4.02 20.375 30.297 1 98.31 313 ILE B N 1
ATOM 5612 C CA . ILE B 1 313 ? -2.639 20.094 29.922 1 98.31 313 ILE B CA 1
ATOM 5613 C C . ILE B 1 313 ? -1.822 19.766 31.172 1 98.31 313 ILE B C 1
ATOM 5615 O O . ILE B 1 313 ? -0.916 18.922 31.141 1 98.31 313 ILE B O 1
ATOM 5619 N N . GLY B 1 314 ? -2.094 20.344 32.25 1 97.5 314 GLY B N 1
ATOM 5620 C CA . GLY B 1 314 ? -1.339 20.141 33.469 1 97.5 314 GLY B CA 1
ATOM 5621 C C . GLY B 1 314 ? -1.599 18.797 34.125 1 97.5 314 GLY B C 1
ATOM 5622 O O . GLY B 1 314 ? -0.688 18.188 34.688 1 97.5 314 GLY B O 1
ATOM 5623 N N . THR B 1 315 ? -2.824 18.266 34 1 97.44 315 THR B N 1
ATOM 5624 C CA . THR B 1 315 ? -3.199 17.094 34.781 1 97.44 315 THR B CA 1
ATOM 5625 C C . THR B 1 315 ? -3.471 15.891 33.906 1 97.44 315 THR B C 1
ATOM 5627 O O . THR B 1 315 ? -3.461 14.75 34.344 1 97.44 315 THR B O 1
ATOM 5630 N N . GLY B 1 316 ? -3.861 16.109 32.719 1 97.75 316 GLY B N 1
ATOM 5631 C CA . GLY B 1 316 ? -4.254 15.031 31.828 1 97.75 316 GLY B CA 1
ATOM 5632 C C . GLY B 1 316 ? -5.699 14.617 32 1 97.75 316 GLY B C 1
ATOM 5633 O O . GLY B 1 316 ? -6.129 13.602 31.453 1 97.75 316 GLY B O 1
ATOM 5634 N N . LYS B 1 317 ? -6.426 15.359 32.719 1 98.06 317 LYS B N 1
ATOM 5635 C CA . LYS B 1 317 ? -7.836 15.039 32.906 1 98.06 317 LYS B CA 1
ATOM 5636 C C . LYS B 1 317 ? -8.68 15.578 31.766 1 98.06 317 LYS B C 1
ATOM 5638 O O . LYS B 1 317 ? -8.469 16.703 31.297 1 98.06 317 LYS B O 1
ATOM 5643 N N . ILE B 1 318 ? -9.578 14.781 31.312 1 98.19 318 ILE B N 1
ATOM 5644 C CA . ILE B 1 318 ? -10.539 15.258 30.328 1 98.19 318 ILE B CA 1
ATOM 5645 C C . ILE B 1 318 ? -11.508 16.234 30.969 1 98.19 318 ILE B C 1
ATOM 5647 O O . ILE B 1 318 ? -12.234 15.883 31.906 1 98.19 318 ILE B O 1
ATOM 5651 N N . VAL B 1 319 ? -11.57 17.453 30.453 1 98.12 319 VAL B N 1
ATOM 5652 C CA . VAL B 1 319 ? -12.383 18.531 31 1 98.12 319 VAL B CA 1
ATOM 5653 C C . VAL B 1 319 ? -13.797 18.469 30.422 1 98.12 319 VAL B C 1
ATOM 5655 O O . VAL B 1 319 ? -14.773 18.719 31.125 1 98.12 319 VAL B O 1
ATOM 5658 N N . TRP B 1 320 ? -13.883 18.234 29.203 1 98.06 320 TRP B N 1
ATOM 5659 C CA . TRP B 1 320 ? -15.156 18 28.547 1 98.06 320 TRP B CA 1
ATOM 5660 C C . TRP B 1 320 ? -14.977 17.141 27.297 1 98.06 320 TRP B C 1
ATOM 5662 O O . TRP B 1 320 ? -13.867 17.016 26.766 1 98.06 320 TRP B O 1
ATOM 5672 N N . SER B 1 321 ? -15.984 16.469 26.953 1 97.69 321 SER B N 1
ATOM 5673 C CA . SER B 1 321 ? -16.141 15.695 25.719 1 97.69 321 SER B CA 1
ATOM 5674 C C . SER B 1 321 ? -17.469 16 25.031 1 97.69 321 SER B C 1
ATOM 5676 O O . SER B 1 321 ? -18.516 15.969 25.672 1 97.69 321 SER B O 1
ATOM 5678 N N . LYS B 1 322 ? -17.359 16.359 23.781 1 97.88 322 LYS B N 1
ATOM 5679 C CA . LYS B 1 322 ? -18.562 16.75 23.031 1 97.88 322 LYS B CA 1
ATOM 5680 C C . LYS B 1 322 ? -18.734 15.875 21.797 1 97.88 322 LYS B C 1
ATOM 5682 O O . LYS B 1 322 ? -17.906 15.914 20.875 1 97.88 322 LYS B O 1
ATOM 5687 N N . THR B 1 323 ? -19.812 15.133 21.766 1 96.75 323 THR B N 1
ATOM 5688 C CA . THR B 1 323 ? -20.156 14.375 20.562 1 96.75 323 THR B CA 1
ATOM 5689 C C . THR B 1 323 ? -20.656 15.312 19.453 1 96.75 323 THR B C 1
ATOM 5691 O O . THR B 1 323 ? -21.578 16.094 19.672 1 96.75 323 THR B O 1
ATOM 5694 N N . LEU B 1 324 ? -20.016 15.234 18.344 1 96.81 324 LEU B N 1
ATOM 5695 C CA . LEU B 1 324 ? -20.438 16.047 17.219 1 96.81 324 LEU B CA 1
ATOM 5696 C C . LEU B 1 324 ? -21.5 15.312 16.391 1 96.81 324 LEU B C 1
ATOM 5698 O O . LEU B 1 324 ? -22.375 15.953 15.812 1 96.81 324 LEU B O 1
ATOM 5702 N N . GLY B 1 325 ? -21.391 13.953 16.312 1 95.38 325 GLY B N 1
ATOM 5703 C CA . GLY B 1 325 ? -22.375 13.156 15.609 1 95.38 325 GLY B CA 1
ATOM 5704 C C . GLY B 1 325 ? -21.859 11.789 15.203 1 95.38 325 GLY B C 1
ATOM 5705 O O . GLY B 1 325 ? -20.734 11.422 15.523 1 95.38 325 GLY B O 1
ATOM 5706 N N . VAL B 1 326 ? -22.797 11.07 14.594 1 93.88 326 VAL B N 1
ATOM 5707 C CA . VAL B 1 326 ? -22.516 9.719 14.109 1 93.88 326 VAL B CA 1
ATOM 5708 C C . VAL B 1 326 ? -22.75 9.656 12.602 1 93.88 326 VAL B C 1
ATOM 5710 O O . VAL B 1 326 ? -23.656 10.305 12.078 1 93.88 326 VAL B O 1
ATOM 5713 N N . GLY B 1 327 ? -21.891 8.922 11.938 1 92.38 327 GLY B N 1
ATOM 5714 C CA . GLY B 1 327 ? -22.016 8.727 10.508 1 92.38 327 GLY B CA 1
ATOM 5715 C C . GLY B 1 327 ? -21.156 7.598 9.984 1 92.38 327 GLY B C 1
ATOM 5716 O O . GLY B 1 327 ? -20.609 6.809 10.758 1 92.38 327 GLY B O 1
ATOM 5717 N N . LYS B 1 328 ? -21.109 7.508 8.664 1 88.12 328 LYS B N 1
ATOM 5718 C CA . LYS B 1 328 ? -20.281 6.488 8.039 1 88.12 328 LYS B CA 1
ATOM 5719 C C . LYS B 1 328 ? -18.812 6.645 8.445 1 88.12 328 LYS B C 1
ATOM 5721 O O . LYS B 1 328 ? -18.297 7.762 8.453 1 88.12 328 LYS B O 1
ATOM 5726 N N . THR B 1 329 ? -18.203 5.5 8.773 1 86.56 329 THR B N 1
ATOM 5727 C CA . THR B 1 329 ? -16.797 5.523 9.141 1 86.56 329 THR B CA 1
ATOM 5728 C C . THR B 1 329 ? -15.945 5.965 7.957 1 86.56 329 THR B C 1
ATOM 5730 O O . THR B 1 329 ? -15.984 5.348 6.891 1 86.56 329 THR B O 1
ATOM 5733 N N . PRO B 1 330 ? -15.18 7.035 8.148 1 82.38 330 PRO B N 1
ATOM 5734 C CA . PRO B 1 330 ? -14.273 7.406 7.059 1 82.38 330 PRO B CA 1
ATOM 5735 C C . PRO B 1 330 ? -13.195 6.359 6.801 1 82.38 330 PRO B C 1
ATOM 5737 O O . PRO B 1 330 ? -12.711 5.723 7.738 1 82.38 330 PRO B O 1
ATOM 5740 N N . PRO B 1 331 ? -12.789 6.164 5.539 1 70.62 331 PRO B N 1
ATOM 5741 C CA . PRO B 1 331 ? -11.789 5.148 5.223 1 70.62 331 PRO B CA 1
ATOM 5742 C C . PRO B 1 331 ? -10.391 5.527 5.707 1 70.62 331 PRO B C 1
ATOM 5744 O O . PRO B 1 331 ? -9.547 4.652 5.906 1 70.62 331 PRO B O 1
ATOM 5747 N N . ARG B 1 332 ? -10.086 6.73 5.645 1 71.19 332 ARG B N 1
ATOM 5748 C CA . ARG B 1 332 ? -8.805 7.266 6.086 1 71.19 332 ARG B CA 1
ATOM 5749 C C . ARG B 1 332 ? -8.969 8.641 6.723 1 71.19 332 ARG B C 1
ATOM 5751 O O . ARG B 1 332 ? -9.992 9.305 6.523 1 71.19 332 ARG B O 1
ATOM 5758 N N . ASN B 1 333 ? -7.906 9.062 7.395 1 58.16 333 ASN B N 1
ATOM 5759 C CA . ASN B 1 333 ? -7.891 10.383 8.016 1 58.16 333 ASN B CA 1
ATOM 5760 C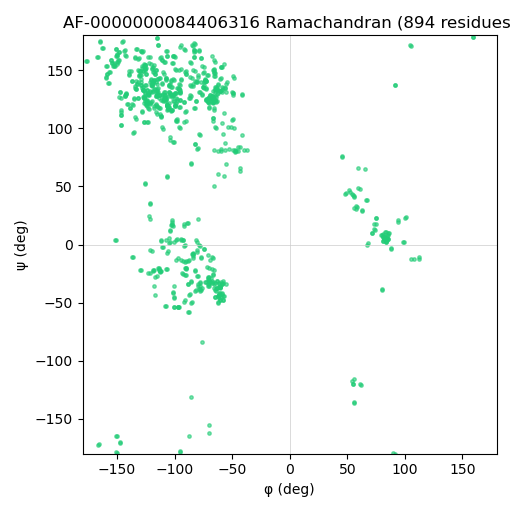 C . ASN B 1 333 ? -9.188 10.664 8.766 1 58.16 333 ASN B C 1
ATOM 5762 O O . ASN B 1 333 ? -9.953 11.547 8.383 1 58.16 333 ASN B O 1
ATOM 5766 N N . LYS B 1 334 ? -9.266 10.094 9.82 1 65.56 334 LYS B N 1
ATOM 5767 C CA . LYS B 1 334 ? -10.531 9.906 10.516 1 65.56 334 LYS B CA 1
ATOM 5768 C C . LYS B 1 334 ? -10.883 11.125 11.352 1 65.56 334 LYS B C 1
ATOM 5770 O O . LYS B 1 334 ? -12.031 11.289 11.766 1 65.56 334 LYS B O 1
ATOM 5775 N N . ASP B 1 335 ? -9.812 12.016 11.359 1 82.38 335 ASP B N 1
ATOM 5776 C CA . ASP B 1 335 ? -10.055 13.133 12.273 1 82.38 335 ASP B CA 1
ATOM 5777 C C . ASP B 1 335 ? -9.742 14.469 11.602 1 82.38 335 ASP B C 1
ATOM 5779 O O . ASP B 1 335 ? -8.773 14.57 10.836 1 82.38 335 ASP B O 1
ATOM 5783 N N . ALA B 1 336 ? -10.609 15.422 11.898 1 90.44 336 ALA B N 1
ATOM 5784 C CA . ALA B 1 336 ? -10.289 16.781 11.492 1 90.44 336 ALA B CA 1
ATOM 5785 C C . ALA B 1 336 ? -9.359 17.453 12.5 1 90.44 336 ALA B C 1
ATOM 5787 O O . ALA B 1 336 ? -9.227 17 13.633 1 90.44 336 ALA B O 1
ATOM 5788 N N . VAL B 1 337 ? -8.742 18.469 12.039 1 93.19 337 VAL B N 1
ATOM 5789 C CA . VAL B 1 337 ? -7.832 19.234 12.883 1 93.19 337 VAL B CA 1
ATOM 5790 C C . VAL B 1 337 ? -8.492 20.547 13.305 1 93.19 337 VAL B C 1
ATOM 5792 O O . VAL B 1 337 ? -8.938 21.328 12.453 1 93.19 337 VAL B O 1
ATOM 5795 N N . PRO B 1 338 ? -8.523 20.875 14.602 1 95.94 338 PRO B N 1
ATOM 5796 C CA . PRO B 1 338 ? -9.164 22.109 15.055 1 95.94 338 PRO B CA 1
ATOM 5797 C C . PRO B 1 338 ? -8.227 23.312 15.008 1 95.94 338 PRO B C 1
ATOM 5799 O O . PRO B 1 338 ? -7.004 23.141 15.016 1 95.94 338 PRO B O 1
ATOM 5802 N N . ALA B 1 339 ? -8.859 24.453 14.938 1 97.12 339 ALA B N 1
ATOM 5803 C CA . ALA B 1 339 ? -8.219 25.734 15.203 1 97.12 339 ALA B CA 1
ATOM 5804 C C . ALA B 1 339 ? -8.906 26.469 16.359 1 97.12 339 ALA B C 1
ATOM 5806 O O . ALA B 1 339 ? -10.133 26.469 16.453 1 97.12 339 ALA B O 1
ATOM 5807 N N . ILE B 1 340 ? -8.078 27.047 17.219 1 98 340 ILE B N 1
ATOM 5808 C CA . ILE B 1 340 ? -8.625 27.766 18.375 1 98 340 ILE B CA 1
ATOM 5809 C C . ILE B 1 340 ? -8.266 29.234 18.281 1 98 340 ILE B C 1
ATOM 5811 O O . ILE B 1 340 ? -7.082 29.594 18.281 1 98 340 ILE B O 1
ATOM 5815 N N . VAL B 1 341 ? -9.289 30.062 18.25 1 97.62 341 VAL B N 1
ATOM 5816 C CA . VAL B 1 341 ? -9.109 31.516 18.219 1 97.62 341 VAL B CA 1
ATOM 5817 C C . VAL B 1 341 ? -10.078 32.188 19.203 1 97.62 341 VAL B C 1
ATOM 5819 O O . VAL B 1 341 ? -11.281 31.906 19.172 1 97.62 341 VAL B O 1
ATOM 5822 N N . ASP B 1 342 ? -9.562 32.969 20.078 1 96.44 342 ASP B N 1
ATOM 5823 C CA . ASP B 1 342 ? -10.359 33.781 21.016 1 96.44 342 ASP B CA 1
ATOM 5824 C C . ASP B 1 342 ? -11.312 32.906 21.828 1 96.44 342 ASP B C 1
ATOM 5826 O O . ASP B 1 342 ? -12.492 33.219 21.969 1 96.44 342 ASP B O 1
ATOM 5830 N N . GLY B 1 343 ? -10.797 31.828 22.219 1 97.5 343 GLY B N 1
ATOM 5831 C CA . GLY B 1 343 ? -11.547 30.953 23.109 1 97.5 343 GLY B CA 1
ATOM 5832 C C . GLY B 1 343 ? -12.578 30.109 22.391 1 97.5 343 GLY B C 1
ATOM 5833 O O . GLY B 1 343 ? -13.406 29.453 23.031 1 97.5 343 GLY B O 1
ATOM 5834 N N . VAL B 1 344 ? -12.594 30.109 21.109 1 98.5 344 VAL B N 1
ATOM 5835 C CA . VAL B 1 344 ? -13.531 29.328 20.328 1 98.5 344 VAL B CA 1
ATOM 5836 C C . VAL B 1 344 ? -12.773 28.312 19.469 1 98.5 344 VAL B C 1
ATOM 5838 O O . VAL B 1 344 ? -11.758 28.641 18.859 1 98.5 344 VAL B O 1
ATOM 5841 N N . VAL B 1 345 ? -13.289 27.078 19.5 1 98.44 345 VAL B N 1
ATOM 5842 C CA . VAL B 1 345 ? -12.766 26 18.672 1 98.44 345 VAL B CA 1
ATOM 5843 C C . VAL B 1 345 ? -13.539 25.953 17.344 1 98.44 345 VAL B C 1
ATOM 5845 O O . VAL B 1 345 ? -14.766 25.844 17.344 1 98.44 345 VAL B O 1
ATOM 5848 N N . TYR B 1 346 ? -12.859 26.062 16.266 1 98.19 346 TYR B N 1
ATOM 5849 C CA 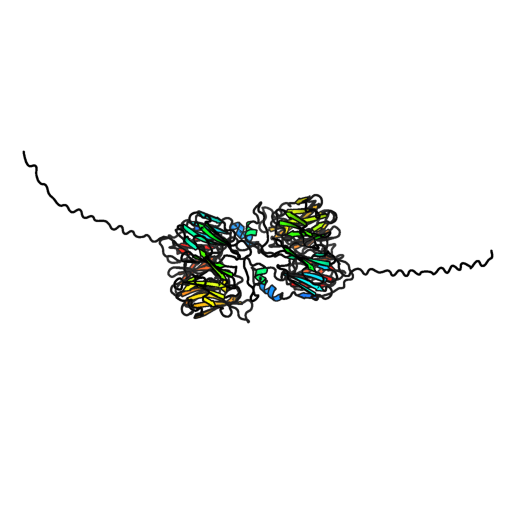. TYR B 1 346 ? -13.438 25.844 14.938 1 98.19 346 TYR B CA 1
ATOM 5850 C C . TYR B 1 346 ? -12.945 24.531 14.344 1 98.19 346 TYR B C 1
ATOM 5852 O O . TYR B 1 346 ? -11.734 24.281 14.273 1 98.19 346 TYR B O 1
ATOM 5860 N N . THR B 1 347 ? -13.891 23.703 13.969 1 96.75 347 THR B N 1
ATOM 5861 C CA . THR B 1 347 ? -13.484 22.391 13.477 1 96.75 347 THR B CA 1
ATOM 5862 C C . THR B 1 347 ? -14.562 21.797 12.57 1 96.75 347 THR B C 1
ATOM 5864 O O . THR B 1 347 ? -15.75 22.094 12.734 1 96.75 347 THR B O 1
ATOM 5867 N N . GLY B 1 348 ? -14.102 21.016 11.586 1 95.44 348 GLY B N 1
ATOM 5868 C CA . GLY B 1 348 ? -15.016 20.172 10.836 1 95.44 348 GLY B CA 1
ATOM 5869 C C . GLY B 1 348 ? -15.086 18.75 11.367 1 95.44 348 GLY B C 1
ATOM 5870 O O . GLY B 1 348 ? -14.516 18.438 12.414 1 95.44 348 GLY B O 1
ATOM 5871 N N . SER B 1 349 ? -15.859 17.938 10.695 1 94.81 349 SER B N 1
ATOM 5872 C CA . SER B 1 349 ? -15.922 16.516 11.008 1 94.81 349 SER B CA 1
ATOM 5873 C C . SER B 1 349 ? -16.031 15.672 9.734 1 94.81 349 SER B C 1
ATOM 5875 O O . SER B 1 349 ? -16.984 15.828 8.961 1 94.81 349 SER B O 1
ATOM 5877 N N . PRO B 1 350 ? -15.055 14.781 9.555 1 92.31 350 PRO B N 1
ATOM 5878 C CA . PRO B 1 350 ? -15.172 13.875 8.406 1 92.31 350 PRO B CA 1
ATOM 5879 C C . PRO B 1 350 ? -16.328 12.898 8.539 1 92.31 350 PRO B C 1
ATOM 5881 O O . PRO B 1 350 ? -16.703 12.227 7.57 1 92.31 350 PRO B O 1
ATOM 5884 N N . VAL B 1 351 ? -16.906 12.82 9.664 1 92.69 351 VAL B N 1
ATOM 5885 C CA . VAL B 1 351 ? -18 11.883 9.922 1 92.69 351 VAL B CA 1
ATOM 5886 C C . VAL B 1 351 ? -19.328 12.555 9.633 1 92.69 351 VAL B C 1
ATOM 5888 O O . VAL B 1 351 ? -20.156 12.016 8.891 1 92.69 351 VAL B O 1
ATOM 5891 N N . THR B 1 352 ? -19.484 13.758 10.195 1 95.12 352 THR B N 1
ATOM 5892 C CA . THR B 1 352 ? -20.75 14.438 10.031 1 95.12 352 THR B CA 1
ATOM 5893 C C . THR B 1 352 ? -20.75 15.312 8.781 1 95.12 352 THR B C 1
ATOM 5895 O O . THR B 1 352 ? -21.812 15.711 8.281 1 95.12 352 THR B O 1
ATOM 5898 N N . HIS B 1 353 ? -19.609 15.781 8.336 1 95.75 353 HIS B N 1
ATOM 5899 C CA . HIS B 1 353 ? -19.422 16.625 7.156 1 95.75 353 HIS B CA 1
ATOM 5900 C C . HIS B 1 353 ? -19.875 18.047 7.422 1 95.75 353 HIS B C 1
ATOM 5902 O O . HIS B 1 353 ? -20.219 18.781 6.488 1 95.75 353 HIS B O 1
ATOM 5908 N N . ASP B 1 354 ? -19.906 18.406 8.68 1 96.88 354 ASP B N 1
ATOM 5909 C CA . ASP B 1 354 ? -20.312 19.75 9.102 1 96.88 354 ASP B CA 1
ATOM 5910 C C . ASP B 1 354 ? -19.141 20.516 9.688 1 96.88 354 ASP B C 1
ATOM 5912 O O . ASP B 1 354 ? -18.094 19.938 9.977 1 96.88 354 ASP B O 1
ATOM 5916 N N . GLU B 1 355 ? -19.359 21.859 9.703 1 97.81 355 GLU B N 1
ATOM 5917 C CA . GLU B 1 355 ? -18.469 22.766 10.422 1 97.81 355 GLU B CA 1
ATOM 5918 C C . GLU B 1 355 ? -19.047 23.172 11.766 1 97.81 355 GLU B C 1
ATOM 5920 O O . GLU B 1 355 ? -20.266 23.391 11.883 1 97.81 355 GLU B O 1
ATOM 5925 N N . TYR B 1 356 ? -18.156 23.25 12.719 1 98.38 356 TYR B N 1
ATOM 5926 C CA . TYR B 1 356 ? -18.609 23.594 14.062 1 98.38 356 TYR B CA 1
ATOM 5927 C C . TYR B 1 356 ? -17.781 24.734 14.648 1 98.38 356 TYR B C 1
ATOM 5929 O O . TYR B 1 356 ? -16.594 24.859 14.367 1 98.38 356 TYR B O 1
ATOM 5937 N N . ALA B 1 357 ? -18.484 25.547 15.445 1 98.81 357 ALA B N 1
ATOM 5938 C CA . ALA B 1 357 ? -17.844 26.391 16.453 1 98.81 357 ALA B CA 1
ATOM 5939 C C . ALA B 1 357 ? -18.219 25.953 17.859 1 98.81 357 ALA B C 1
ATOM 5941 O O . ALA B 1 357 ? -19.406 25.75 18.156 1 98.81 357 ALA B O 1
ATOM 5942 N N . ILE B 1 358 ? -17.188 25.766 18.656 1 98.75 358 ILE B N 1
ATOM 5943 C CA . ILE B 1 358 ? -17.391 25.219 19.984 1 98.75 358 ILE B CA 1
ATOM 5944 C C . ILE B 1 358 ? -16.688 26.109 21.031 1 98.75 358 ILE B C 1
ATOM 5946 O O . ILE B 1 358 ? -15.562 26.547 20.812 1 98.75 358 ILE B O 1
ATOM 5950 N N . ASP B 1 359 ? -17.375 26.328 22.109 1 98.56 359 ASP B N 1
ATOM 5951 C CA . ASP B 1 359 ? -16.734 27.047 23.203 1 98.56 359 ASP B CA 1
ATOM 5952 C C . ASP B 1 359 ? -15.625 26.219 23.828 1 98.56 359 ASP B C 1
ATOM 5954 O O . ASP B 1 359 ? -15.867 25.109 24.328 1 98.56 359 ASP B O 1
ATOM 5958 N N . ALA B 1 360 ? -14.43 26.734 23.844 1 98.19 360 ALA B N 1
ATOM 5959 C CA . ALA B 1 360 ? -13.25 25.969 24.25 1 98.19 360 ALA B CA 1
ATOM 5960 C C . ALA B 1 360 ? -13.297 25.625 25.734 1 98.19 360 ALA B C 1
ATOM 5962 O O . ALA B 1 360 ? -12.734 24.625 26.172 1 98.19 360 ALA B O 1
ATOM 5963 N N . LYS B 1 361 ? -13.883 26.453 26.5 1 96.88 361 LYS B N 1
ATOM 5964 C CA . LYS B 1 361 ? -13.914 26.266 27.938 1 96.88 361 LYS B CA 1
ATOM 5965 C C . LYS B 1 361 ? -14.961 25.219 28.328 1 96.88 361 LYS B C 1
ATOM 5967 O O . LYS B 1 361 ? -14.719 24.391 29.219 1 96.88 361 LYS B O 1
ATOM 5972 N N . THR B 1 362 ? -16.141 25.203 27.641 1 97.44 362 THR B N 1
ATOM 5973 C CA . THR B 1 362 ? -17.25 24.406 28.125 1 97.44 362 THR B CA 1
ATOM 5974 C C . THR B 1 362 ? -17.547 23.234 27.203 1 97.44 362 THR B C 1
ATOM 5976 O O . THR B 1 362 ? -18.234 22.281 27.594 1 97.44 362 THR B O 1
ATOM 5979 N N . GLY B 1 363 ? -17.156 23.375 26.016 1 98.25 363 GLY B N 1
ATOM 5980 C CA . GLY B 1 363 ? -17.469 22.344 25.031 1 98.25 363 GLY B CA 1
ATOM 5981 C C . GLY B 1 363 ? -18.844 22.531 24.406 1 98.25 363 GLY B C 1
ATOM 5982 O O . GLY B 1 363 ? -19.266 21.703 23.594 1 98.25 363 GLY B O 1
ATOM 5983 N N . LYS B 1 364 ? -19.5 23.578 24.734 1 98.5 364 LYS B N 1
ATOM 5984 C CA . LYS B 1 364 ? -20.828 23.828 24.156 1 98.5 364 LYS B CA 1
ATOM 5985 C C . LYS B 1 364 ? -20.703 24.234 22.688 1 98.5 364 LYS B C 1
ATOM 5987 O O . LYS B 1 364 ? -19.891 25.094 22.344 1 98.5 364 LYS B O 1
ATOM 5992 N N . ILE B 1 365 ? -21.516 23.641 21.891 1 98.69 365 ILE B N 1
ATOM 5993 C CA . ILE B 1 365 ? -21.562 24.031 20.469 1 98.69 365 ILE B CA 1
ATOM 5994 C C . ILE B 1 365 ? -22.219 25.391 20.328 1 98.69 365 ILE B C 1
ATOM 5996 O O . ILE B 1 365 ? -23.359 25.594 20.781 1 98.69 365 ILE B O 1
ATOM 6000 N N . ILE B 1 366 ? -21.547 26.312 19.703 1 98.69 366 ILE B N 1
ATOM 6001 C CA . ILE B 1 366 ? -22.047 27.656 19.453 1 98.69 366 ILE B CA 1
ATOM 6002 C C . ILE B 1 366 ? -22.875 27.656 18.172 1 98.69 366 ILE B C 1
ATOM 6004 O O . ILE B 1 366 ? -23.984 28.203 18.141 1 98.69 366 ILE B O 1
ATOM 6008 N N . TRP B 1 367 ? -22.359 27.125 17.109 1 98.62 367 TRP B N 1
ATOM 6009 C CA . TRP B 1 367 ? -23.109 26.953 15.875 1 98.62 367 TRP B CA 1
ATOM 6010 C C . TRP B 1 367 ? -22.609 25.75 15.094 1 98.62 367 TRP B C 1
ATOM 6012 O O . TRP B 1 367 ? -21.5 25.266 15.344 1 98.62 367 TRP B O 1
ATOM 6022 N N . THR B 1 368 ? -23.469 25.234 14.297 1 98.25 368 THR B N 1
ATOM 6023 C CA . THR B 1 368 ? -23.203 24.188 13.328 1 98.25 368 THR B CA 1
ATOM 6024 C C . THR B 1 368 ? -23.578 24.625 11.922 1 98.25 368 THR B C 1
ATOM 6026 O O . THR B 1 368 ? -24.656 25.188 11.711 1 98.25 368 THR B O 1
ATOM 6029 N N . ALA B 1 369 ? -22.656 24.469 11.039 1 98.12 369 ALA B N 1
ATOM 6030 C CA . ALA B 1 369 ? -22.922 24.75 9.633 1 98.12 369 ALA B CA 1
ATOM 6031 C C . ALA B 1 369 ? -22.875 23.469 8.797 1 98.12 369 ALA B C 1
ATOM 6033 O O . ALA B 1 369 ? -21.828 22.844 8.68 1 98.12 369 ALA B O 1
ATOM 6034 N N . PRO B 1 370 ? -23.938 23.062 8.172 1 96.56 370 PRO B N 1
ATOM 6035 C CA . PRO B 1 370 ? -23.969 21.85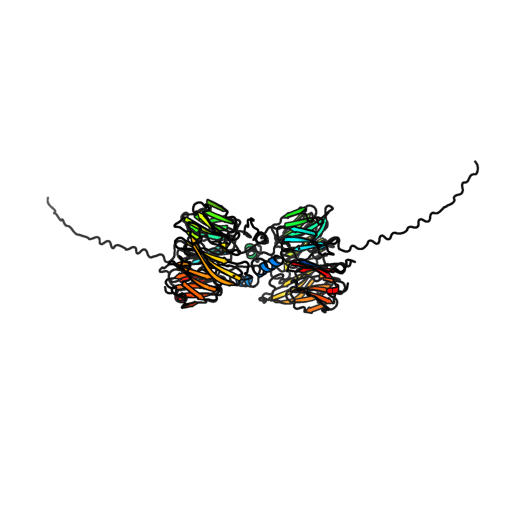9 7.355 1 96.56 370 PRO B CA 1
ATOM 6036 C C . PRO B 1 370 ? -23.328 22.062 5.977 1 96.56 370 PRO B C 1
ATOM 6038 O O . PRO B 1 370 ? -24.031 22.375 5.016 1 96.56 370 PRO B O 1
ATOM 6041 N N . LEU B 1 371 ? -22.109 21.766 5.824 1 95.5 371 LEU B N 1
ATOM 6042 C CA . LEU B 1 371 ? -21.406 22 4.559 1 95.5 371 LEU B CA 1
ATOM 6043 C C . LEU B 1 371 ? -21.516 20.766 3.65 1 95.5 371 LEU B C 1
ATOM 6045 O O . LEU B 1 371 ? -21.281 20.875 2.443 1 95.5 371 LEU B O 1
ATOM 6049 N N . LYS B 1 372 ? -21.812 19.547 4.145 1 92.38 372 LYS B N 1
ATOM 6050 C CA . LYS B 1 372 ? -21.953 18.297 3.391 1 92.38 372 LYS B CA 1
ATOM 6051 C C . LYS B 1 372 ? -20.703 18.016 2.555 1 92.38 372 LYS B C 1
ATOM 6053 O O . LYS B 1 372 ? -20.812 17.703 1.369 1 92.38 372 LYS B O 1
ATOM 6058 N N . ALA B 1 373 ? -19.547 18.234 3.131 1 85.62 373 ALA B N 1
ATOM 6059 C CA . ALA B 1 373 ? -18.266 18.125 2.418 1 85.62 373 ALA B CA 1
ATOM 6060 C C . ALA B 1 373 ? -17.266 17.281 3.205 1 85.62 373 ALA B C 1
ATOM 6062 O O . ALA B 1 373 ? -17.5 16.953 4.371 1 85.62 373 ALA B O 1
ATOM 6063 N N . GLY B 1 374 ? -16.219 16.766 2.488 1 86.56 374 GLY B N 1
ATOM 6064 C CA . GLY B 1 374 ? -15.117 16.125 3.18 1 86.56 374 GLY B CA 1
ATOM 6065 C C . GLY B 1 374 ? -14.305 17.078 4.027 1 86.56 374 GLY B C 1
ATOM 6066 O O . GLY B 1 374 ? -13.586 17.922 3.496 1 86.56 374 GLY B O 1
ATOM 6067 N N . MET B 1 375 ? -14.453 16.938 5.367 1 88 375 MET B N 1
ATOM 6068 C CA . MET B 1 375 ? -13.898 17.906 6.301 1 88 375 MET B CA 1
ATOM 6069 C C . MET B 1 375 ? -12.641 17.375 6.965 1 88 375 MET B C 1
ATOM 6071 O O . MET B 1 375 ? -12.711 16.734 8.023 1 88 375 MET B O 1
ATOM 6075 N N . LYS B 1 376 ? -11.492 17.609 6.402 1 85.44 376 LYS B N 1
ATOM 6076 C CA . LYS B 1 376 ? -10.289 17.078 7.031 1 85.44 376 LYS B CA 1
ATOM 6077 C C . LYS B 1 376 ? -9.312 18.203 7.387 1 85.44 376 LYS B C 1
ATOM 6079 O O . LYS B 1 376 ? -8.508 18.062 8.312 1 85.44 376 LYS B O 1
ATOM 6084 N N . ALA B 1 377 ? -9.438 19.266 6.68 1 85.88 377 ALA B N 1
ATOM 6085 C CA . ALA B 1 377 ? -8.484 20.359 6.852 1 85.88 377 ALA B CA 1
ATOM 6086 C C . ALA B 1 377 ? -8.867 21.234 8.039 1 85.88 377 ALA B C 1
ATOM 6088 O O . ALA B 1 377 ? -10.055 21.375 8.359 1 85.88 377 ALA B O 1
ATOM 6089 N N . ALA B 1 378 ? -7.816 21.812 8.664 1 88.44 378 ALA B N 1
ATOM 6090 C CA . ALA B 1 378 ? -8.086 22.844 9.656 1 88.44 378 ALA B CA 1
ATOM 6091 C C . ALA B 1 378 ? -8.523 24.141 8.984 1 88.44 378 ALA B C 1
ATOM 6093 O O . ALA B 1 378 ? -7.992 24.516 7.938 1 88.44 378 ALA B O 1
ATOM 6094 N N . PRO B 1 379 ? -9.484 24.844 9.617 1 96.44 379 PRO B N 1
ATOM 6095 C CA . PRO B 1 379 ? -9.836 26.172 9.102 1 96.44 379 PRO B CA 1
ATOM 6096 C C . PRO B 1 379 ? -8.82 27.234 9.477 1 96.44 379 PRO B C 1
ATOM 6098 O O . PRO B 1 379 ? -7.988 27.016 10.359 1 96.44 379 PRO B O 1
ATOM 6101 N N . THR B 1 380 ? -8.883 28.281 8.727 1 97.56 380 THR B N 1
ATOM 6102 C CA . THR B 1 380 ? -8.117 29.484 9.039 1 97.56 380 THR B CA 1
ATOM 6103 C C . THR B 1 380 ? -9.047 30.656 9.344 1 97.56 380 THR B C 1
ATOM 6105 O O . THR B 1 380 ? -9.961 30.953 8.562 1 97.56 380 THR B O 1
ATOM 6108 N N . ILE B 1 381 ? -8.797 31.266 10.461 1 98.06 381 ILE B N 1
ATOM 6109 C CA . ILE B 1 381 ? -9.648 32.375 10.883 1 98.06 381 ILE B CA 1
ATOM 6110 C C . ILE B 1 381 ? -8.953 33.688 10.57 1 98.06 381 ILE B C 1
ATOM 6112 O O . ILE B 1 381 ? -7.844 33.938 11.047 1 98.06 381 ILE B O 1
ATOM 6116 N N . VAL B 1 382 ? -9.602 34.531 9.82 1 97.56 382 VAL B N 1
ATOM 6117 C CA . VAL B 1 382 ? -9.117 35.875 9.461 1 97.56 382 VAL B CA 1
ATOM 6118 C C . VAL B 1 382 ? -10.188 36.906 9.766 1 97.56 382 VAL B C 1
ATOM 6120 O O . VAL B 1 382 ? -11.211 36.969 9.086 1 97.56 382 VAL B O 1
ATOM 6123 N N . GLY B 1 383 ? -9.852 37.75 10.711 1 95.75 383 GLY B N 1
ATOM 6124 C CA . GLY B 1 383 ? -10.883 38.688 11.133 1 95.75 383 GLY B CA 1
ATOM 6125 C C . GLY B 1 383 ? -12.18 38 11.547 1 95.75 383 GLY B C 1
ATOM 6126 O O . GLY B 1 383 ? -12.188 37.188 12.453 1 95.75 383 GLY B O 1
ATOM 6127 N N . ASP B 1 384 ? -13.211 38.344 10.766 1 97 384 ASP B N 1
ATOM 6128 C CA . ASP B 1 384 ? -14.531 37.812 11.109 1 97 384 ASP B CA 1
ATOM 6129 C C . ASP B 1 384 ? -14.914 36.656 10.195 1 97 384 ASP B C 1
ATOM 6131 O O . ASP B 1 384 ? -16.078 36.25 10.156 1 97 384 ASP B O 1
ATOM 6135 N N . ASP B 1 385 ? -13.938 36.125 9.57 1 98.12 385 ASP B N 1
ATOM 6136 C CA . ASP B 1 385 ? -14.211 35.062 8.586 1 98.12 385 ASP B CA 1
ATOM 6137 C C . ASP B 1 385 ? -13.523 33.75 8.969 1 98.12 385 ASP B C 1
ATOM 6139 O O . ASP B 1 385 ? -12.383 33.75 9.438 1 98.12 385 ASP B O 1
ATOM 6143 N N . VAL B 1 386 ? -14.25 32.688 8.812 1 98.19 386 VAL B N 1
ATOM 6144 C CA . VAL B 1 386 ? -13.703 31.344 8.891 1 98.19 386 VAL B CA 1
ATOM 6145 C C . VAL B 1 386 ? -13.531 30.781 7.48 1 98.19 386 VAL B C 1
ATOM 6147 O O . VAL B 1 386 ? -14.508 30.609 6.746 1 98.19 386 VAL B O 1
ATOM 6150 N N . ILE B 1 387 ? -12.336 30.531 7.074 1 98.19 387 ILE B N 1
ATOM 6151 C CA . ILE B 1 387 ? -12.031 29.969 5.762 1 98.19 387 ILE B CA 1
ATOM 6152 C C . ILE B 1 387 ? -11.781 28.469 5.883 1 98.19 387 ILE B C 1
ATOM 6154 O O . ILE B 1 387 ? -10.852 28.047 6.57 1 98.19 387 ILE B O 1
ATOM 6158 N N . GLN B 1 388 ? -12.602 27.688 5.195 1 97.31 388 GLN B N 1
ATOM 6159 C CA . GLN B 1 388 ? -12.547 26.234 5.336 1 97.31 388 GLN B CA 1
ATOM 6160 C C . GLN B 1 388 ? -12.398 25.562 3.977 1 97.31 388 GLN B C 1
ATOM 6162 O O . GLN B 1 388 ? -13.375 25.406 3.242 1 97.31 388 GLN B O 1
ATOM 6167 N N . PRO B 1 389 ? -11.172 25.078 3.703 1 96.31 389 PRO B N 1
ATOM 6168 C CA . PRO B 1 389 ? -11 24.25 2.51 1 96.31 389 PRO B CA 1
ATOM 6169 C C . PRO B 1 389 ? -11.57 22.844 2.686 1 96.31 389 PRO B C 1
ATOM 6171 O O . PRO B 1 389 ? -11.492 22.266 3.777 1 96.31 389 PRO B O 1
ATOM 6174 N N . THR B 1 390 ? -12.062 22.234 1.572 1 95.12 390 THR B N 1
ATOM 6175 C CA . THR B 1 390 ? -12.727 20.938 1.71 1 95.12 390 THR B CA 1
ATOM 6176 C C . THR B 1 390 ? -12.219 19.953 0.651 1 95.12 390 THR B C 1
ATOM 6178 O O . THR B 1 390 ? -11.531 20.359 -0.288 1 95.12 390 THR B O 1
ATOM 6181 N N . GLY B 1 391 ? -12.555 18.703 0.81 1 92.31 391 GLY B N 1
ATOM 6182 C CA . GLY B 1 391 ? -11.969 17.578 0.086 1 92.31 391 GLY B CA 1
ATOM 6183 C C . GLY B 1 391 ? -12.305 17.594 -1.394 1 92.31 391 GLY B C 1
ATOM 6184 O O . GLY B 1 391 ? -11.57 17.016 -2.203 1 92.31 391 GLY B O 1
ATOM 6185 N N . LYS B 1 392 ? -13.352 18.172 -1.779 1 90.88 392 LYS B N 1
ATOM 6186 C CA . LYS B 1 392 ? -13.727 18.141 -3.189 1 90.88 392 LYS B CA 1
ATOM 6187 C C . LYS B 1 392 ? -13.312 19.422 -3.896 1 90.88 392 LYS B C 1
ATOM 6189 O O . LYS B 1 392 ? -13.68 19.656 -5.047 1 90.88 392 LYS B O 1
ATOM 6194 N N . GLY B 1 393 ? -12.656 20.266 -3.221 1 95.06 393 GLY B N 1
ATOM 6195 C CA . GLY B 1 393 ? -12 21.359 -3.902 1 95.06 393 GLY B CA 1
ATOM 6196 C C . GLY B 1 393 ? -12.617 22.719 -3.584 1 95.06 393 GLY B C 1
ATOM 6197 O O . GLY B 1 393 ? -12.023 23.75 -3.883 1 95.06 393 GLY B O 1
ATOM 6198 N N . LYS B 1 394 ? -13.742 22.719 -2.957 1 96.81 394 LYS B N 1
ATOM 6199 C CA . LYS B 1 394 ? -14.359 23.984 -2.594 1 96.81 394 LYS B CA 1
ATOM 6200 C C . LYS B 1 394 ? -13.719 24.562 -1.333 1 96.81 394 LYS B C 1
ATOM 6202 O O . LYS B 1 394 ? -13.367 23.828 -0.413 1 96.81 394 LYS B O 1
ATOM 6207 N N . ILE B 1 395 ? -13.664 25.875 -1.333 1 97.94 395 ILE B N 1
ATOM 6208 C CA . ILE B 1 395 ? -13.312 26.625 -0.133 1 97.94 395 ILE B CA 1
ATOM 6209 C C . ILE B 1 395 ? -14.508 27.469 0.317 1 97.94 395 ILE B C 1
ATOM 6211 O O . ILE B 1 395 ? -14.984 28.328 -0.426 1 97.94 395 ILE B O 1
ATOM 6215 N N . PHE B 1 396 ? -14.93 27.172 1.493 1 98.06 396 PHE B N 1
ATOM 6216 C CA . PHE B 1 396 ? -16.047 27.938 2.059 1 98.06 396 PHE B CA 1
ATOM 6217 C C . PHE B 1 396 ? -15.539 29.062 2.951 1 98.06 396 PHE B C 1
ATOM 6219 O O . PHE B 1 396 ? -14.586 28.875 3.713 1 98.06 396 PHE B O 1
ATOM 6226 N N . THR B 1 397 ? -16.125 30.188 2.842 1 98.62 397 THR B N 1
ATOM 6227 C CA . THR B 1 397 ? -15.977 31.266 3.828 1 98.62 397 THR B CA 1
ATOM 6228 C C . THR B 1 397 ? -17.25 31.438 4.645 1 98.62 397 THR B C 1
ATOM 6230 O O . THR B 1 397 ? -18.344 31.562 4.082 1 98.62 397 THR B O 1
ATOM 6233 N N . LEU B 1 398 ? -17.047 31.328 5.891 1 98.56 398 LEU B N 1
ATOM 6234 C CA . LEU B 1 398 ? -18.172 31.438 6.801 1 98.56 398 LEU B CA 1
ATOM 6235 C C . LEU B 1 398 ? -18.031 32.656 7.707 1 98.56 398 LEU B C 1
ATOM 6237 O O . LEU B 1 398 ? -16.906 33.062 8.047 1 98.56 398 LEU B O 1
ATOM 6241 N N . ALA B 1 399 ? -19.188 33.188 8.102 1 98.31 399 ALA B N 1
ATOM 6242 C CA . ALA B 1 399 ? -19.156 34.219 9.148 1 98.31 399 ALA B CA 1
ATOM 6243 C C . ALA B 1 399 ? -18.766 33.594 10.492 1 98.31 399 ALA B C 1
ATOM 6245 O O . ALA B 1 399 ? -19.406 32.656 10.961 1 98.31 399 ALA B O 1
ATOM 6246 N N . LYS B 1 400 ? -17.781 34.156 11.078 1 97.56 400 LYS B N 1
ATOM 6247 C CA . LYS B 1 400 ? -17.234 33.656 12.336 1 97.56 400 LYS B CA 1
ATOM 6248 C C . LYS B 1 400 ? -18.297 33.625 13.43 1 97.56 400 LYS B C 1
ATOM 6250 O O . LYS B 1 400 ? -18.328 32.719 14.258 1 97.56 400 LYS B O 1
ATOM 6255 N N . SER B 1 401 ? -19.188 34.5 13.445 1 97.06 401 SER B N 1
ATOM 6256 C CA . SER B 1 401 ? -20.156 34.688 14.523 1 97.06 401 SER B CA 1
ATOM 6257 C C . SER B 1 401 ? -21.312 33.688 14.422 1 97.06 401 SER B C 1
ATOM 6259 O O . SER B 1 401 ? -21.891 33.312 15.43 1 97.06 401 SER B O 1
ATOM 6261 N N . SER B 1 402 ? -21.609 33.219 13.156 1 97.88 402 SER B N 1
ATOM 6262 C CA . SER B 1 402 ? -22.859 32.5 13 1 97.88 402 SER B CA 1
ATOM 6263 C C . SER B 1 402 ? -22.625 31.172 12.281 1 97.88 402 SER B C 1
ATOM 6265 O O . SER B 1 402 ? -23.484 30.281 12.305 1 97.88 402 SER B O 1
ATOM 6267 N N . GLY B 1 403 ? -21.562 31.125 11.594 1 98.31 403 GLY B N 1
ATOM 6268 C CA . GLY B 1 403 ? -21.328 29.938 10.773 1 98.31 403 GLY B CA 1
ATOM 6269 C C . GLY B 1 403 ? -22.031 30 9.43 1 98.31 403 GLY B C 1
ATOM 6270 O O . GLY B 1 403 ? -21.938 29.047 8.641 1 98.31 403 GLY B O 1
ATOM 6271 N N . LYS B 1 404 ? -22.688 31.094 9.195 1 98.25 404 LYS B N 1
ATOM 6272 C CA . LYS B 1 404 ? -23.344 31.234 7.898 1 98.25 404 LYS B CA 1
ATOM 6273 C C . LYS B 1 404 ? -22.312 31.281 6.77 1 98.25 404 LYS B C 1
ATOM 6275 O O . LYS B 1 404 ? -21.312 31.984 6.855 1 98.25 404 LYS B O 1
ATOM 6280 N N . VAL B 1 405 ? -22.609 30.5 5.754 1 98.38 405 VAL B N 1
ATOM 6281 C CA . VAL B 1 405 ? -21.734 30.531 4.582 1 98.38 405 VAL B CA 1
ATOM 6282 C C . VAL B 1 405 ? -21.906 31.844 3.846 1 98.38 405 VAL B C 1
ATOM 6284 O O . VAL B 1 405 ? -23.016 32.188 3.434 1 98.38 405 VAL B O 1
ATOM 6287 N N . THR B 1 406 ? -20.812 32.594 3.654 1 98.25 406 THR B N 1
ATOM 6288 C CA . THR B 1 406 ? -20.891 33.906 3.008 1 98.25 406 THR B CA 1
ATOM 6289 C C . THR B 1 406 ? -20.297 33.844 1.601 1 98.25 406 THR B C 1
ATOM 6291 O O . THR B 1 406 ? -20.562 34.719 0.775 1 98.25 406 THR B O 1
ATOM 6294 N N . HIS B 1 407 ? -19.516 32.938 1.316 1 98.25 407 HIS B N 1
ATOM 6295 C CA . HIS B 1 407 ? -18.875 32.812 0.013 1 98.25 407 HIS B CA 1
ATOM 6296 C C . HIS B 1 407 ? -18.406 31.375 -0.24 1 98.25 407 HIS B C 1
ATOM 6298 O O . HIS B 1 407 ? -18.047 30.656 0.698 1 98.25 407 HIS B O 1
ATOM 6304 N N . VAL B 1 408 ? -18.438 30.922 -1.442 1 98.06 408 VAL B N 1
ATOM 6305 C CA . VAL B 1 408 ? -17.875 29.656 -1.883 1 98.06 408 VAL B CA 1
ATOM 6306 C C . VAL B 1 408 ? -16.938 29.875 -3.068 1 98.06 408 VAL B C 1
ATOM 6308 O O . VAL B 1 408 ? -17.312 30.531 -4.043 1 98.06 408 VAL B O 1
ATOM 6311 N N . TYR B 1 409 ? -15.742 29.359 -2.934 1 97.94 409 TYR B N 1
ATOM 6312 C CA . TYR B 1 409 ? -14.719 29.453 -3.967 1 97.94 409 TYR B CA 1
ATOM 6313 C C . TYR B 1 409 ? -14.305 28.078 -4.465 1 97.94 409 TYR B C 1
ATOM 6315 O O . TYR B 1 409 ? -14.172 27.141 -3.678 1 97.94 409 TYR B O 1
ATOM 6323 N N . ASP B 1 410 ? -14.109 27.906 -5.773 1 97.06 410 ASP B N 1
ATOM 6324 C CA . ASP B 1 410 ? -13.68 26.656 -6.383 1 97.06 410 ASP B CA 1
ATOM 6325 C C . ASP B 1 410 ? -12.805 26.906 -7.605 1 97.06 410 ASP B C 1
ATOM 6327 O O . ASP B 1 410 ? -13.289 27.375 -8.641 1 97.06 410 ASP B O 1
ATOM 6331 N N . GLN B 1 411 ? -11.562 26.562 -7.473 1 95.31 411 GLN B N 1
ATOM 6332 C CA . GLN B 1 411 ? -10.641 26.766 -8.586 1 95.31 411 GLN B CA 1
ATOM 6333 C C . GLN B 1 411 ? -10.594 25.531 -9.484 1 95.31 411 GLN B C 1
ATOM 6335 O O . GLN B 1 411 ? -10.023 25.578 -10.578 1 95.31 411 GLN B O 1
ATOM 6340 N N . LYS B 1 412 ? -11.086 24.375 -9.07 1 95.19 412 LYS B N 1
ATOM 6341 C CA . LYS B 1 412 ? -11.172 23.141 -9.836 1 95.19 412 LYS B CA 1
ATOM 6342 C C . LYS B 1 412 ? -9.781 22.578 -10.125 1 95.19 412 LYS B C 1
ATOM 6344 O O . LYS B 1 412 ? -9.492 22.172 -11.258 1 95.19 412 LYS B O 1
ATOM 6349 N N . GLU B 1 413 ? -8.93 22.703 -9.141 1 95.31 413 GLU B N 1
ATOM 6350 C CA . GLU B 1 413 ? -7.559 22.203 -9.273 1 95.31 413 GLU B CA 1
ATOM 6351 C C . GLU B 1 413 ? -7.234 21.172 -8.203 1 95.31 413 GLU B C 1
ATOM 6353 O O . GLU B 1 413 ? -6.117 21.141 -7.684 1 95.31 413 GLU B O 1
ATOM 6358 N N . GLY B 1 414 ? -8.266 20.391 -7.895 1 92.25 414 GLY B N 1
ATOM 6359 C CA . GLY B 1 414 ? -8.055 19.312 -6.941 1 92.25 414 GLY B CA 1
ATOM 6360 C C . GLY B 1 414 ? -8.641 19.609 -5.57 1 92.25 414 GLY B C 1
ATOM 6361 O O . GLY B 1 414 ? -9.062 20.734 -5.301 1 92.25 414 GLY B O 1
ATOM 6362 N N . GLY B 1 415 ? -8.609 18.562 -4.75 1 93.06 415 GLY B N 1
ATOM 6363 C CA . GLY B 1 415 ? -9.18 18.688 -3.416 1 93.06 415 GLY B CA 1
ATOM 6364 C C . GLY B 1 415 ? -8.164 19.109 -2.371 1 93.06 415 GLY B C 1
ATOM 6365 O O . GLY B 1 415 ? -6.965 19.188 -2.656 1 93.06 415 GLY B O 1
ATOM 6366 N N . TYR B 1 416 ? -8.742 19.469 -1.196 1 92.5 416 TYR B N 1
ATOM 6367 C CA . TYR B 1 416 ? -7.934 19.891 -0.056 1 92.5 416 TYR B CA 1
ATOM 6368 C C . TYR B 1 416 ? -8.07 18.891 1.094 1 92.5 416 TYR B C 1
ATOM 6370 O O . TYR B 1 416 ? -8.938 18.016 1.069 1 92.5 416 TYR B O 1
ATOM 6378 N N . GLY B 1 417 ? -7.156 19.109 2.209 1 83.44 417 GLY B N 1
ATOM 6379 C CA . GLY B 1 417 ? -7.168 18.266 3.385 1 83.44 417 GLY B CA 1
ATOM 6380 C C . GLY B 1 417 ? -6.207 17.094 3.283 1 83.44 417 GLY B C 1
ATOM 6381 O O . GLY B 1 417 ? -6.012 16.531 2.201 1 83.44 417 GLY B O 1
ATOM 6382 N N . PRO B 1 418 ? -5.469 16.828 4.441 1 81.5 418 PRO B N 1
ATOM 6383 C CA . PRO B 1 418 ? -5.723 17.359 5.785 1 81.5 418 PRO B CA 1
ATOM 6384 C C . PRO B 1 418 ? -4.957 18.656 6.062 1 81.5 418 PRO B C 1
ATOM 6386 O O . PRO B 1 418 ? -4.941 19.125 7.199 1 81.5 418 PRO B O 1
ATOM 6389 N N . GLN B 1 419 ? -4.457 19.312 5.102 1 82.81 419 GLN B N 1
ATOM 6390 C CA . GLN B 1 419 ? -3.613 20.5 5.301 1 82.81 419 GLN B CA 1
ATOM 6391 C C . GLN B 1 419 ? -4.445 21.703 5.715 1 82.81 419 GLN B C 1
ATOM 6393 O O . GLN B 1 419 ? -5.637 21.781 5.414 1 82.81 419 GLN B O 1
ATOM 6398 N N . ASN B 1 420 ? -3.764 22.594 6.434 1 87.44 420 ASN B N 1
ATOM 6399 C CA . ASN B 1 420 ? -4.301 23.922 6.68 1 87.44 420 ASN B CA 1
ATOM 6400 C C . ASN B 1 420 ? -3.797 24.938 5.648 1 87.44 420 ASN B C 1
ATOM 6402 O O . ASN B 1 420 ? -2.723 24.75 5.07 1 87.44 420 ASN B O 1
ATOM 6406 N N . GLY B 1 421 ? -4.637 25.969 5.391 1 96.25 421 GLY B N 1
ATOM 6407 C CA . GLY B 1 421 ? -4.141 27.125 4.672 1 96.25 421 GLY B CA 1
ATOM 6408 C C . GLY B 1 421 ? -3.42 28.109 5.562 1 96.25 421 GLY B C 1
ATOM 6409 O O . GLY B 1 421 ? -3.418 27.969 6.789 1 96.25 421 GLY B O 1
ATOM 6410 N N . VAL B 1 422 ? -2.715 29.016 4.875 1 98.12 422 VAL B N 1
ATOM 6411 C CA . VAL B 1 422 ? -1.976 30.078 5.559 1 98.12 422 VAL B CA 1
ATOM 6412 C C . VAL B 1 422 ? -2.406 31.438 5.023 1 98.12 422 VAL B C 1
ATOM 6414 O O . VAL B 1 422 ? -2.324 31.688 3.82 1 98.12 422 VAL B O 1
ATOM 6417 N N . ALA B 1 423 ? -2.857 32.25 5.941 1 98.19 423 ALA B N 1
ATOM 6418 C CA . ALA B 1 423 ? -3.234 33.625 5.555 1 98.19 423 ALA B CA 1
ATOM 6419 C C . ALA B 1 423 ? -2.191 34.625 6.02 1 98.19 423 ALA B C 1
ATOM 6421 O O . ALA B 1 423 ? -1.974 34.812 7.223 1 98.19 423 ALA B O 1
ATOM 6422 N N . VAL B 1 424 ? -1.579 35.281 5.09 1 98 424 VAL B N 1
ATOM 6423 C CA . VAL B 1 424 ? -0.615 36.344 5.379 1 98 424 VAL B CA 1
ATOM 6424 C C . VAL B 1 424 ? -1.024 37.625 4.656 1 98 424 VAL B C 1
ATOM 6426 O O . VAL B 1 424 ? -1.065 37.656 3.424 1 98 424 VAL B O 1
ATOM 6429 N N . GLY B 1 425 ? -1.254 38.656 5.43 1 97.31 425 GLY B N 1
ATOM 6430 C CA . GLY B 1 425 ? -1.771 39.875 4.805 1 97.31 425 GLY B CA 1
ATOM 6431 C C . GLY B 1 425 ? -3.037 39.625 4.004 1 97.31 425 GLY B C 1
ATOM 6432 O O . GLY B 1 425 ? -4.016 39.094 4.523 1 97.31 425 GLY B O 1
ATOM 6433 N N . SER B 1 426 ? -2.92 39.938 2.742 1 97.75 426 SER B N 1
ATOM 6434 C CA . SER B 1 426 ? -4.113 39.875 1.906 1 97.75 426 SER B CA 1
ATOM 6435 C C . SER B 1 426 ? -4.109 38.594 1.048 1 97.75 426 SER B C 1
ATOM 6437 O O . SER B 1 426 ? -4.816 38.531 0.039 1 97.75 426 SER B O 1
ATOM 6439 N N . THR B 1 427 ? -3.334 37.656 1.449 1 98.5 427 THR B N 1
ATOM 6440 C CA . THR B 1 427 ? -3.193 36.469 0.596 1 98.5 427 THR B CA 1
ATOM 6441 C C . THR B 1 427 ? -3.342 35.188 1.411 1 98.5 427 THR B C 1
ATOM 6443 O O . THR B 1 427 ? -2.83 35.094 2.529 1 98.5 427 THR B O 1
ATOM 6446 N N . TYR B 1 428 ? -4.047 34.25 0.85 1 98.38 428 TYR B N 1
ATOM 6447 C CA . TYR B 1 428 ? -4.238 32.875 1.37 1 98.38 428 TYR B CA 1
ATOM 6448 C C . TYR B 1 428 ? -3.428 31.875 0.57 1 98.38 428 TYR B C 1
ATOM 6450 O O . TYR B 1 428 ? -3.623 31.734 -0.64 1 98.38 428 TYR B O 1
ATOM 6458 N N . PHE B 1 429 ? -2.445 31.203 1.214 1 98.62 429 PHE B N 1
ATOM 6459 C CA . PHE B 1 429 ? -1.604 30.188 0.586 1 98.62 429 PHE B CA 1
ATOM 6460 C C . PHE B 1 429 ? -2.1 28.781 0.927 1 98.62 429 PHE B C 1
ATOM 6462 O O . PHE B 1 429 ? -2.281 28.453 2.1 1 98.62 429 PHE B O 1
ATOM 6469 N N . ILE B 1 430 ? -2.271 27.906 -0.068 1 98.06 430 ILE B N 1
ATOM 6470 C CA . ILE B 1 430 ? -2.723 26.547 0.193 1 98.06 430 ILE B CA 1
ATOM 6471 C C . ILE B 1 430 ? -2.365 25.641 -0.991 1 98.06 430 ILE B C 1
ATOM 6473 O O . ILE B 1 430 ? -2.371 26.094 -2.141 1 98.06 430 ILE B O 1
ATOM 6477 N N . GLY B 1 431 ? -2.01 24.422 -0.655 1 96.75 431 GLY B N 1
ATOM 6478 C CA . GLY B 1 431 ? -1.778 23.422 -1.69 1 96.75 431 GLY B CA 1
ATOM 6479 C C . GLY B 1 431 ? -2.936 22.469 -1.857 1 96.75 431 GLY B C 1
ATOM 6480 O O . GLY B 1 431 ? -3.729 22.266 -0.933 1 96.75 431 GLY B O 1
ATOM 6481 N N . THR B 1 432 ? -3.014 21.859 -3.082 1 95.81 432 THR B N 1
ATOM 6482 C CA . THR B 1 432 ? -4.051 20.875 -3.346 1 95.81 432 THR B CA 1
ATOM 6483 C C . THR B 1 432 ? -3.451 19.469 -3.393 1 95.81 432 THR B C 1
ATOM 6485 O O . THR B 1 432 ? -2.234 19.312 -3.5 1 95.81 432 THR B O 1
ATOM 6488 N N . ASN B 1 433 ? -4.344 18.438 -3.34 1 92.25 433 ASN B N 1
ATOM 6489 C CA . ASN B 1 433 ? -3.939 17.047 -3.451 1 92.25 433 ASN B CA 1
ATOM 6490 C C . ASN B 1 433 ? -3.574 16.672 -4.887 1 92.25 433 ASN B C 1
ATOM 6492 O O . ASN B 1 433 ? -3.043 15.594 -5.141 1 92.25 433 ASN B O 1
ATOM 6496 N N . ASP B 1 434 ? -3.744 17.594 -5.781 1 93.62 434 ASP B N 1
ATOM 6497 C CA . ASP B 1 434 ? -3.465 17.328 -7.191 1 93.62 434 ASP B CA 1
ATOM 6498 C C . ASP B 1 434 ? -2.152 17.984 -7.621 1 93.62 434 ASP B C 1
ATOM 6500 O O . ASP B 1 434 ? -1.808 17.969 -8.805 1 93.62 434 ASP B O 1
ATOM 6504 N N . GLY B 1 435 ? -1.478 18.625 -6.719 1 95.44 435 GLY B N 1
ATOM 6505 C CA . GLY B 1 435 ? -0.13 19.078 -7.012 1 95.44 435 GLY B CA 1
ATOM 6506 C C . GLY B 1 435 ? -0.067 20.547 -7.363 1 95.44 435 GLY B C 1
ATOM 6507 O O . GLY B 1 435 ? 0.872 21 -8.023 1 95.44 435 GLY B O 1
ATOM 6508 N N . PHE B 1 436 ? -1.058 21.281 -6.91 1 97.25 436 PHE B N 1
ATOM 6509 C CA . PHE B 1 436 ? -1.049 22.719 -7.145 1 97.25 436 PHE B CA 1
ATOM 6510 C C . PHE B 1 436 ? -0.83 23.469 -5.844 1 97.25 436 PHE B C 1
ATOM 6512 O O . PHE B 1 436 ? -1.52 23.234 -4.852 1 97.25 436 PHE B O 1
ATOM 6519 N N . MET B 1 437 ? 0.173 24.391 -5.875 1 98.19 437 MET B N 1
ATOM 6520 C CA . MET B 1 437 ? 0.327 25.391 -4.816 1 98.19 437 MET B CA 1
ATOM 6521 C C . MET B 1 437 ? -0.27 26.719 -5.238 1 98.19 437 MET B C 1
ATOM 6523 O O . MET B 1 437 ? 0.076 27.266 -6.293 1 98.19 437 MET B O 1
ATOM 6527 N N . GLN B 1 438 ? -1.094 27.234 -4.324 1 98.5 438 GLN B N 1
ATOM 6528 C CA . GLN B 1 438 ? -1.871 28.391 -4.734 1 98.5 438 GLN B CA 1
ATOM 6529 C C . GLN B 1 438 ? -1.681 29.562 -3.76 1 98.5 438 GLN B C 1
ATOM 6531 O O . GLN B 1 438 ? -1.601 29.344 -2.549 1 98.5 438 GLN B O 1
ATOM 6536 N N . ALA B 1 439 ? -1.53 30.719 -4.336 1 98.75 439 ALA B N 1
ATOM 6537 C CA . ALA B 1 439 ? -1.775 31.984 -3.639 1 98.75 439 ALA B CA 1
ATOM 6538 C C . ALA B 1 439 ? -3.072 32.625 -4.113 1 98.75 439 ALA B C 1
ATOM 6540 O O . ALA B 1 439 ? -3.217 32.938 -5.297 1 98.75 439 ALA B O 1
ATOM 6541 N N . ILE B 1 440 ? -3.965 32.781 -3.168 1 98.69 440 ILE B N 1
ATOM 6542 C CA . ILE B 1 440 ? -5.297 33.281 -3.488 1 98.69 440 ILE B CA 1
ATOM 6543 C C . ILE B 1 440 ? -5.574 34.562 -2.711 1 98.69 440 ILE B C 1
ATOM 6545 O O . ILE B 1 440 ? -5.539 34.562 -1.478 1 98.69 440 ILE B O 1
ATOM 6549 N N . PRO B 1 441 ? -5.848 35.656 -3.396 1 98.56 441 PRO B N 1
ATOM 6550 C CA . PRO B 1 441 ? -6.246 36.844 -2.646 1 98.56 441 PRO B CA 1
ATOM 6551 C C . PRO B 1 441 ? -7.457 36.625 -1.746 1 98.56 441 PRO B C 1
ATOM 6553 O O . PRO B 1 441 ? -8.438 36 -2.178 1 98.56 441 PRO B O 1
ATOM 6556 N N . LEU B 1 442 ? -7.363 37.094 -0.55 1 98.44 442 LEU B N 1
ATOM 6557 C CA . LEU B 1 442 ? -8.445 36.875 0.407 1 98.44 442 LEU B CA 1
ATOM 6558 C C . LEU B 1 442 ? -9.766 37.438 -0.136 1 98.44 442 LEU B C 1
ATOM 6560 O O . LEU B 1 442 ? -10.828 36.844 0.115 1 98.44 442 LEU B O 1
ATOM 6564 N N . LYS B 1 443 ? -9.688 38.469 -0.9 1 97.44 443 LYS B N 1
ATOM 6565 C CA . LYS B 1 443 ? -10.891 39.062 -1.482 1 97.44 443 LYS B CA 1
ATOM 6566 C C . LYS B 1 443 ? -11.602 38.062 -2.395 1 97.44 443 LYS B C 1
ATOM 6568 O O . LYS B 1 443 ? -12.828 38.062 -2.488 1 97.44 443 LYS B O 1
ATOM 6573 N N . MET B 1 444 ? -10.875 37.25 -3.027 1 97.94 444 MET B N 1
ATOM 6574 C CA . MET B 1 444 ? -11.461 36.25 -3.9 1 97.94 444 MET B CA 1
ATOM 6575 C C . MET B 1 444 ? -12.164 35.156 -3.086 1 97.94 444 MET B C 1
ATOM 6577 O O . MET B 1 444 ? -12.977 34.406 -3.621 1 97.94 444 MET B O 1
ATOM 6581 N N . LEU B 1 445 ? -11.844 35.031 -1.846 1 98.12 445 LEU B N 1
ATOM 6582 C CA . LEU B 1 445 ? -12.484 34.062 -0.953 1 98.12 445 LEU B CA 1
ATOM 6583 C C . LEU B 1 445 ? -13.641 34.719 -0.197 1 98.12 445 LEU B C 1
ATOM 6585 O O . LEU B 1 445 ? -14.234 34.094 0.684 1 98.12 445 LEU B O 1
ATOM 6589 N N . GLY B 1 446 ? -13.883 35.938 -0.522 1 96.94 446 GLY B N 1
ATOM 6590 C CA . GLY B 1 446 ? -14.938 36.656 0.162 1 96.94 446 GLY B CA 1
ATOM 6591 C C . GLY B 1 446 ? -14.555 37.062 1.571 1 96.94 446 GLY B C 1
ATOM 6592 O O . GLY B 1 446 ? -15.43 37.375 2.395 1 96.94 446 GLY B O 1
ATOM 6593 N N . ALA B 1 447 ? -13.391 36.969 1.874 1 93.75 447 ALA B N 1
ATOM 6594 C CA . ALA B 1 447 ? -12.953 37.281 3.23 1 93.75 447 ALA B CA 1
ATOM 6595 C C . ALA B 1 447 ? -12.477 38.75 3.33 1 93.75 447 ALA B C 1
ATOM 6597 O O . ALA B 1 447 ? -11.961 39.312 2.357 1 93.75 447 ALA B O 1
ATOM 6598 N N . SER B 1 448 ? -12.797 39.344 4.445 1 80.06 448 SER B N 1
ATOM 6599 C CA . SER B 1 448 ? -12.398 40.75 4.688 1 80.06 448 SER B CA 1
ATOM 6600 C C . SER B 1 448 ? -10.906 40.844 5.016 1 80.06 448 SER B C 1
ATOM 6602 O O . SER B 1 448 ? -10.352 39.938 5.645 1 80.06 448 SER B O 1
ATOM 6604 N N . GLU B 1 449 ? -10.227 41.781 4.434 1 68.25 449 GLU B N 1
ATOM 6605 C CA . GLU B 1 449 ? -8.797 42 4.66 1 68.25 449 GLU B CA 1
ATOM 6606 C C . GLU B 1 449 ? -8.547 42.625 6.023 1 68.25 449 GLU B C 1
ATOM 6608 O O . GLU B 1 449 ? -9.398 43.344 6.543 1 68.25 449 GLU B O 1
#

Organism: Acidithiobacillus ferrooxidans (NCBI:txid920)

Nearest PDB structures (foldseek):
  6l8a-assembly3_F  TM=8.940E-01  e=9.966E-37  Acidithiobacillus ferrooxidans
  7cqy-assembly3_E  TM=8.825E-01  e=9.919E-35  Acidithiobacillus ferrooxidans
  7cqy-assembly3_F  TM=8.687E-01  e=3.471E-35  Acidithiobacillus ferrooxidans
  6l8a-assembly1_C  TM=8.632E-01  e=4.014E-33  Acidithiobacillus ferrooxidans
  7cqy-assembly1_C  TM=8.653E-01  e=1.883E-30  Acidithiobacillus ferrooxidans

Sequence (898 aa):
MTFKTIMRLGLAACAIATGVSCTVQAADTPSFWPMYAMQPGHNAAMKSPFPAVNWTYEVPGAADARKAVKNNTIIRDLVGFPIGVAVVDGAVFAPNDNGYLYKLDARTGKLEWSFNAHNQLMTTPVVATAGGKQLVFIGAGNSVFTYSHAKKFGVNGVAVIRGSDVSAVDAVDAATGKLVWTYGTKGEDMPTAVFDKGMLLFGNGDGHIYALDAVTGALKWKTAIMSFVSMSSATFDPKKNVIIMGGTHPSNIYALDAATGKPLWTVHPKNIFSSSGGDGTWAVGGNVTIGQIETRTSSQKATSGSEEIAIDIGTGKIVWSKTLGVGKTPPRNKDAVPAIVDGVVYTGSPVTHDEYAIDAKTGKIIWTAPLKAGMKAAPTIVGDDVIQPTGKGKIFTLAKSSGKVTHVYDQKEGGYGPQNGVAVGSTYFIGTNDGFMQAIPLKMLGASEMTFKTIMRLGLAACAIATGVSCTVQAADTPSFWPMYAMQPGHNAAMKSPFPAVNWTYEVPGAADARKAVKNNTIIRDLVGFPIGVAVVDGAVFAPNDNGYLYKLDARTGKLEWSFNAHNQLMTTPVVATAGGKQLVFIGAGNSVFTYSHAKKFGVNGVAVIRGSDVSAVDAVDAATGKLVWTYGTKGEDMPTAVFDKGMLLFGNGDGHIYALDAVTGALKWKTAIMSFVSMSSATFDPKKNVIIMGGTHPSNIYALDAATGKPLWTVHPKNIFSSSGGDGTWAVGGNVTIGQIETRTSSQKATSGSEEIAIDIGTGKIVWSKTLGVGKTPPRNKDAVPAIVDGVVYTGSPVTHDEYAIDAKTGKIIWTAPLKAGMKAAPTIVGDDVIQPTGKGKIFTLAKSSGKVTHVYDQKEGGYGPQNGVAVGSTYFIGTNDGFMQAIPLKMLGASE

Solvent-accessible surface area (backbone atoms only — not comparable to full-atom values): 43674 Å² total; per-residue (Å²): 136,86,71,88,87,82,91,82,92,82,91,73,87,76,78,74,76,75,75,74,72,73,71,74,74,73,62,48,44,43,82,54,24,36,24,48,47,54,39,42,19,25,46,26,54,43,91,37,77,26,63,65,32,76,37,74,33,68,49,88,64,22,71,60,36,53,51,47,43,73,52,25,85,64,49,71,70,53,33,14,24,40,38,20,62,28,58,39,70,58,26,31,37,39,28,19,22,64,14,36,38,34,35,21,35,59,78,68,44,46,78,74,43,65,32,82,54,81,19,20,20,40,14,23,39,22,31,42,76,41,85,92,36,52,32,34,36,42,24,18,12,68,89,76,58,49,63,60,43,55,66,36,54,88,40,84,93,48,83,47,57,49,43,52,64,66,19,28,41,36,34,23,32,61,88,70,42,44,80,72,41,75,36,78,47,73,13,20,18,17,16,15,36,27,56,54,97,64,26,35,33,33,40,16,10,51,11,36,39,38,31,25,32,57,67,70,50,45,81,71,42,75,31,77,67,75,16,18,18,58,40,12,20,35,24,55,40,78,90,76,42,34,33,34,38,16,18,23,50,60,44,27,40,39,32,24,32,62,91,70,48,45,78,70,41,74,35,69,64,85,47,58,33,74,51,24,31,3,45,18,34,48,18,39,55,92,67,28,34,35,34,37,37,26,26,45,56,93,85,52,74,79,37,28,30,34,31,41,37,30,29,32,66,88,73,51,45,74,74,38,75,32,78,76,43,68,26,57,52,57,62,60,73,58,29,14,22,38,16,41,56,95,63,31,32,33,31,38,26,44,40,64,15,30,37,37,34,26,34,62,88,70,48,46,70,74,34,71,26,85,64,77,41,47,20,25,15,22,35,30,60,42,91,64,25,33,37,37,48,18,37,82,23,42,32,38,18,20,34,59,90,58,40,48,77,75,30,78,33,70,82,80,54,42,22,28,47,53,20,37,47,36,35,40,30,27,19,34,38,41,45,12,53,53,18,31,39,34,35,38,28,31,66,72,44,65,36,72,120,135,82,73,86,72,79,79,71,83,76,78,77,78,78,75,76,76,74,74,74,73,73,70,73,73,74,62,46,44,43,83,54,25,36,23,48,46,53,37,42,19,26,46,26,55,41,92,37,78,25,63,66,32,76,36,72,34,66,48,85,64,24,72,59,36,52,52,49,43,73,52,23,84,63,48,73,70,53,33,14,24,41,37,19,59,29,56,40,71,55,26,32,38,41,29,18,22,64,13,35,36,33,35,22,34,58,75,67,44,48,78,74,43,65,32,82,54,79,21,20,19,40,15,23,38,22,32,42,76,40,85,91,34,51,31,33,36,42,24,18,12,68,89,75,61,49,64,61,40,55,67,36,55,88,41,84,91,49,84,44,57,47,42,51,65,65,20,28,43,37,34,25,33,61,89,72,41,44,81,72,43,74,36,78,48,71,13,20,18,18,17,15,36,26,55,53,98,63,26,35,33,31,40,17,10,54,13,36,37,37,30,24,31,57,68,68,47,44,81,71,43,75,31,79,67,77,16,19,17,56,41,13,20,34,25,57,39,77,91,76,42,34,33,35,36,17,17,24,50,59,42,26,39,40,32,24,33,61,90,70,49,45,77,70,42,74,36,70,64,85,47,57,34,73,51,24,32,3,44,18,33,47,17,40,55,92,67,27,35,36,34,36,37,26,26,45,60,93,85,51,73,78,37,28,32,33,29,41,36,31,27,31,66,89,73,50,46,72,74,38,74,31,79,75,41,67,25,58,52,56,63,61,74,58,26,15,22,38,15,42,55,95,63,30,32,34,32,37,25,44,40,65,15,29,37,37,35,26,34,61,89,72,47,48,72,73,36,71,26,85,65,77,41,48,22,25,15,20,34,30,61,44,92,64,24,33,38,37,47,20,36,82,23,41,32,36,18,20,34,60,90,60,40,47,76,75,31,78,33,70,82,80,57,45,22,28,46,54,19,41,49,35,34,40,29,27,19,34,38,40,44,12,53,51,18,32,39,32,35,38,29,30,64,75,45,66,35,70,121

pLDDT: mean 89.73, std 16.78, range [15.09, 98.88]

Secondary structure (DSSP, 8-state):
---------------------------SS-S-B-STTSSTT---EE---PPP--EEEEPTTHHHHHHHHHH-SS---SS---S--EEETTEEEEE-TTSEEEEEETTT--EEEEEE-SS-B-SPPEEEEETTEEEEEEEE------HHHHHHTT-TT-------S-EEEEEEETTT--EEEEEEESS---SPPEEETTEEEEE-TTSEEEEEETTT--EEEEEE-SS--SS---EEETTTTEEEEE-SSS--EEEEETTT--EEEEE--TTB-TTHHHHSPPEEETTEEEEEEEE--TT-SSEEEEEEEEEETTT--EEEEEEEEEEEPPSS------EEETTEEEEE-TTT--EEEEETTT--EEEEE---S---SPPEEETTEEEEE-TTSEEEEEETTT--EEEEEE--S----SPPPEEETTEEEEE-TTSEEEEEEGGGGT---/---------------------------SS-S-B-STTSSTT---EE---PPP--EEEEPTTHHHHHHHHHH-SS---SS--TT--EEETTEEEEE-TTSEEEEEETTT--EEEEEE-SS-B-SPPEEEEETTEEEEEEEE------HHHHHHTT-TT-------S-EEEEEEETTT--EEEEEEESS---SPPEEETTEEEEE-TTSEEEEEETTT--EEEEEE-SS--SS---EEETTTTEEEEE-SSS--EEEEETTT--EEEEE--TTB-TTHHHHSPPEEETTEEEEEEEE--TT-SSEEEEEEEEEETTT--EEEEEEEEEEEPPSS------EEETTEEEEE-TTT--EEEEETTT--EEEEE---S---SPPEEETTEEEEE-TTSEEEEEETTT--EEEEEE--S----SPPPEEETTEEEEE-TTSEEEEEEGGGGT---

Foldseek 3Di:
DDDPDDDDDDDDPPPPPDPPPPPVQDQLFAAFAFFQCRAQLNFQEDAHQNDAAWDKDFDPPLVVVVVCCVVDVVDDFQFFQAAAWGIHRQWIFTFGQVQKTFIAGNRYRDTDDIAHHFAGFQEYWGWDDAPNFIKTKTWHFDQDADPVQVVQAPPPPDAHQAADGWIWIWIAGPVRRHTDDIDTDRFGFNAYWGDDPQWTWWFGRRQKIFIARNHYRHTDDIDGPSFGAHHAHWRADPVQQKIWAFGFVVTWIWIARNVYRHTDDIDDDPQFDGRFRRQEYWHDDDQWIKFKTWGDDPPDDQKIWIKIWIAGNNHRHTQDIDTPDMAGQDPDLQTAYWGDDPQWIWFAGQGQCKIWIARNNRRHTQEIGRPNFRTHDYWHDDDQWTWGFTQAAKIFIAGNNYRHTDFIDGPPQAGHDNYYWHHRHQWIWDIHSSNMTIIGGVVRNVDDD/DDDPPPDDPPPPPPPPPPPPPPPPQDQLFAAWQFFQCRAQLNFQADAHQNDAAWDKDFDPPLVVVVVCCVVDVVDDFQFFQAAAWGIHRQWIFTFGQVQKTFIAGNRYRHTDDIAHHFAGFQEYWGWDDDPNFIKTKTWHFDQDADPVQVVQAPPPPDAHQAADGWIWIWIAGPVRRHTDDIDTDRFGFNAYWGDDPQWTWWFGRNQKIFIARNHYRHTDDIDGPSFGAHHAHWRADPVQQKIWAFGFVVTWIWIARNVYRHTDDIDDDPQFDGRFRRQEYWHDDDQWIKFKTWGDDPPDDQKIWIKIWIAGNNHRHTQDIDTPDMAGQDPDLQTAYWGDDPQWIWFAGQGQCKIWIARNNRRHTQEIGRPNFRTHDYWHDDDQWTWGFTQAAKIFIAGNNYRHTDFIDGPPQAGHDNYYWHHRHQWIWGIHSSNMTIIGGVVRNVDDD

Radius of gyration: 34.42 Å; Cα contacts (8 Å, |Δi|>4): 2761; chains: 2; bounding box: 70×203×74 Å

InterPro domains:
  IPR002372 Pyrrolo-quinoline quinone repeat domain [PF13360] (84-129)
  IPR002372 Pyrrolo-quinoline quinone repeat domain [PF13360] (168-270)
  IPR002372 Pyrrolo-quinoline quinone repeat domain [PF13360] (309-415)
  IPR011047 Quinoprotein alcohol dehydrogenase-like superfamily [SSF50998] (55-147)
  IPR011047 Quinoprotein alcohol dehydrogenase-like superfamily [SSF50998] (157-439)
  IPR015943 WD40/YVTN repeat-like-containing domain superfamily [G3DSA:2.130.10.10] (153-328)
  IPR015943 WD40/YVTN repeat-like-containing domain superfamily [G3DSA:2.130.10.10] (335-443)
  IPR018391 Pyrrolo-quinoline quinone beta-propeller repeat [SM00564] (84-116)
  IPR018391 Pyrrolo-quinoline quinone beta-propeller repeat [SM00564] (129-184)
  IPR018391 Pyrrolo-quinoline quinone beta-propeller repeat [SM00564] (192-224)
  IPR018391 Pyrrolo-quinoline quinone beta-propeller repeat [SM00564] (235-268)
  IPR018391 Pyrrolo-quinoline quinone beta-propeller repeat [SM00564] (338-370)
  IPR018391 Pyrrolo-quinoline quinone beta-propeller repeat [SM00564] (379-410)